Protein AF-0000000086522664 (afdb_homodimer)

Nearest PDB structures (foldseek):
  7sun-assembly1_B  TM=7.985E-01  e=6.247E-28  Meriones unguiculatus
  5da0-assembly1_A  TM=7.455E-01  e=7.124E-21  Deinococcus geothermalis DSM 11300
  5iof-assembly1_A  TM=8.984E-01  e=6.563E-18  Deinococcus geothermalis DSM 11300
  6ki1-assembly1_A  TM=8.594E-01  e=8.179E-18  Synechocystis sp. PCC 6803
  6ki1-assembly2_B  TM=8.600E-01  e=6.771E-17  Synechocystis sp. PCC 6803

InterPro domains:
  IPR001902 SLC26A/SulP transporter [PTHR11814] (12-570)
  IPR001902 SLC26A/SulP transporter [TIGR00815] (28-563)
  IPR002645 STAS domain [PF01740] (461-562)
  IPR002645 STAS domain [PS50801] (456-570)
  IPR011547 SLC26A/SulP transporter domain [PF00916] (32-406)
  IPR036513 STAS domain superfamily [G3DSA:3.30.750.24] (451-575)
  IPR036513 STAS domain superfamily [SSF52091] (460-570)

Radius of gyration: 35.2 Å; Cα contacts (8 Å, |Δi|>4): 2312; chains: 2; bounding box: 76×108×78 Å

pLDDT: mean 90.3, std 7.1, range [41.53, 98.56]

Structure (mmCIF, N/CA/C/O backbone):
data_AF-0000000086522664-model_v1
#
loop_
_entity.id
_entity.type
_entity.pdbx_description
1 polymer 'SulP family inorganic anion transporter'
#
loop_
_atom_site.group_PDB
_atom_site.id
_atom_site.type_symbol
_atom_site.label_atom_id
_atom_site.label_alt_id
_atom_site.label_comp_id
_atom_site.label_asym_id
_atom_site.label_entity_id
_atom_site.label_seq_id
_atom_site.pdbx_PDB_ins_code
_atom_site.Cartn_x
_atom_site.Cartn_y
_atom_site.Cartn_z
_atom_site.occupancy
_atom_site.B_iso_or_equiv
_atom_site.auth_seq_id
_atom_site.auth_comp_id
_atom_site.auth_asym_id
_atom_site.auth_atom_id
_atom_site.pdbx_PDB_model_num
ATOM 1 N N . MET A 1 1 ? 2.5 9.477 -22.281 1 46.88 1 MET A N 1
ATOM 2 C CA . MET A 1 1 ? 1.24 8.742 -22.328 1 46.88 1 MET A CA 1
ATOM 3 C C . MET A 1 1 ? 0.856 8.414 -23.766 1 46.88 1 MET A C 1
ATOM 5 O O . MET A 1 1 ? 0.452 7.289 -24.062 1 46.88 1 MET A O 1
ATOM 9 N N . GLY A 1 2 ? 1.156 9.422 -24.562 1 48.72 2 GLY A N 1
ATOM 10 C CA . GLY A 1 2 ? 0.842 9.203 -25.969 1 48.72 2 GLY A CA 1
ATOM 11 C C . GLY A 1 2 ? 1.697 8.125 -26.609 1 48.72 2 GLY A C 1
ATOM 12 O O . GLY A 1 2 ? 1.181 7.246 -27.297 1 48.72 2 GLY A O 1
ATOM 13 N N . ASN A 1 3 ? 2.953 8.188 -26.297 1 58.78 3 ASN A N 1
ATOM 14 C CA . ASN A 1 3 ? 3.855 7.219 -26.906 1 58.78 3 ASN A CA 1
ATOM 15 C C . ASN A 1 3 ? 3.637 5.82 -26.344 1 58.78 3 ASN A C 1
ATOM 17 O O . ASN A 1 3 ? 3.744 4.828 -27.062 1 58.78 3 ASN A O 1
ATOM 21 N N . TRP A 1 4 ? 3.148 5.879 -25.188 1 60.06 4 TRP A N 1
ATOM 22 C CA . TRP A 1 4 ? 2.865 4.582 -24.594 1 60.06 4 TRP A CA 1
ATOM 23 C C . TRP A 1 4 ? 1.648 3.93 -25.234 1 60.06 4 TRP A C 1
ATOM 25 O O . TRP A 1 4 ? 1.667 2.738 -25.547 1 60.06 4 TRP A O 1
ATOM 35 N N . PHE A 1 5 ? 0.689 4.762 -25.562 1 63.28 5 PHE A N 1
ATOM 36 C CA . PHE A 1 5 ? -0.546 4.258 -26.156 1 63.28 5 PHE A CA 1
ATOM 37 C C . PHE A 1 5 ? -0.302 3.742 -27.562 1 63.28 5 PHE A C 1
ATOM 39 O O . PHE A 1 5 ? -0.846 2.707 -27.953 1 63.28 5 PHE A O 1
ATOM 46 N N . VAL A 1 6 ? 0.484 4.457 -28.312 1 62 6 VAL A N 1
ATOM 47 C CA . VAL A 1 6 ? 0.801 4.051 -29.672 1 62 6 VAL A CA 1
ATOM 48 C C . VAL A 1 6 ? 1.608 2.756 -29.656 1 62 6 VAL A C 1
ATOM 50 O O . VAL A 1 6 ? 1.375 1.858 -30.469 1 62 6 VAL A O 1
ATOM 53 N N . SER A 1 7 ? 2.443 2.672 -28.734 1 69.62 7 SER A N 1
ATOM 54 C CA . SER A 1 7 ? 3.232 1.451 -28.594 1 69.62 7 SER A CA 1
ATOM 55 C C . SER A 1 7 ? 2.365 0.275 -28.156 1 69.62 7 SER A C 1
ATOM 57 O O . SER A 1 7 ? 2.562 -0.852 -28.625 1 69.62 7 SER A O 1
ATOM 59 N N . LEU A 1 8 ? 1.4 0.622 -27.484 1 70.5 8 LEU A N 1
ATOM 60 C CA . LEU A 1 8 ? 0.472 -0.401 -27.016 1 70.5 8 LEU A CA 1
ATOM 61 C C . LEU A 1 8 ? -0.336 -0.976 -28.172 1 70.5 8 LEU A C 1
ATOM 63 O O . LEU A 1 8 ? -0.473 -2.195 -28.297 1 70.5 8 LEU A O 1
ATOM 67 N N . LEU A 1 9 ? -0.837 -0.145 -29 1 69.06 9 LEU A N 1
ATOM 68 C CA . LEU A 1 9 ? -1.69 -0.562 -30.109 1 69.06 9 LEU A CA 1
ATOM 69 C C . LEU A 1 9 ? -0.887 -1.327 -31.156 1 69.06 9 LEU A C 1
ATOM 71 O O . LEU A 1 9 ? -1.397 -2.268 -31.766 1 69.06 9 LEU A O 1
ATOM 75 N N . GLY A 1 10 ? 0.291 -0.927 -31.344 1 67.88 10 GLY A N 1
ATOM 76 C CA . GLY A 1 10 ? 1.15 -1.638 -32.281 1 67.88 10 GLY A CA 1
ATOM 77 C C . GLY A 1 10 ? 1.461 -3.057 -31.844 1 67.88 10 GLY A C 1
ATOM 78 O O . GLY A 1 10 ? 1.524 -3.967 -32.688 1 67.88 10 GLY A O 1
ATOM 79 N N . ASP A 1 11 ? 1.466 -3.256 -30.625 1 75.94 11 ASP A N 1
ATOM 80 C CA . ASP A 1 11 ? 1.805 -4.555 -30.047 1 75.94 11 ASP A CA 1
ATOM 81 C C . ASP A 1 11 ? 0.594 -5.488 -30.047 1 75.94 11 ASP A C 1
ATOM 83 O O . ASP A 1 11 ? 0.744 -6.707 -29.969 1 75.94 11 ASP A O 1
ATOM 87 N N . TRP A 1 12 ? -0.542 -4.91 -30.234 1 77.25 12 TRP A N 1
ATOM 88 C CA . TRP A 1 12 ? -1.758 -5.707 -30.109 1 77.25 12 TRP A CA 1
ATOM 89 C C . TRP A 1 12 ? -1.853 -6.734 -31.234 1 77.25 12 TRP A C 1
ATOM 91 O O . TRP A 1 12 ? -2.283 -7.867 -31 1 77.25 12 TRP A O 1
ATOM 101 N N . LYS A 1 13 ? -1.444 -6.352 -32.438 1 77.56 13 LYS A N 1
ATOM 102 C CA . LYS A 1 13 ? -1.52 -7.293 -33.562 1 77.56 13 LYS A CA 1
ATOM 103 C C . LYS A 1 13 ? -0.624 -8.5 -33.312 1 77.56 13 LYS A C 1
ATOM 105 O O . LYS A 1 13 ? -1.008 -9.633 -33.625 1 77.56 13 LYS A O 1
ATOM 110 N N . GLU A 1 14 ? 0.444 -8.242 -32.75 1 81.75 14 GLU A N 1
ATOM 111 C CA . GLU A 1 14 ? 1.377 -9.328 -32.469 1 81.75 14 GLU A CA 1
ATOM 112 C C . GLU A 1 14 ? 0.897 -10.195 -31.312 1 81.75 14 GLU A C 1
ATOM 114 O O . GLU A 1 14 ? 1.254 -11.367 -31.219 1 81.75 14 GLU A O 1
ATOM 119 N N . ARG A 1 15 ? 0.036 -9.633 -30.594 1 87 15 ARG A N 1
ATOM 120 C CA . ARG A 1 15 ? -0.448 -10.336 -29.406 1 87 15 ARG A CA 1
ATOM 121 C C . ARG A 1 15 ? -1.498 -11.375 -29.781 1 87 15 ARG A C 1
ATOM 123 O O . ARG A 1 15 ? -1.771 -12.297 -29 1 87 15 ARG A O 1
ATOM 130 N N . PHE A 1 16 ? -2.031 -11.289 -31.031 1 89.5 16 PHE A N 1
ATOM 131 C CA . PHE A 1 16 ? -3.088 -12.211 -31.422 1 89.5 16 PHE A CA 1
ATOM 132 C C . PHE A 1 16 ? -2.562 -13.258 -32.406 1 89.5 16 PHE A C 1
ATOM 134 O O . PHE A 1 16 ? -3.34 -14 -33 1 89.5 16 PHE A O 1
ATOM 141 N N . THR A 1 17 ? -1.19 -13.312 -32.531 1 89.19 17 THR A N 1
ATOM 142 C CA . THR A 1 17 ? -0.636 -14.336 -33.406 1 89.19 17 THR A CA 1
ATOM 143 C C . THR A 1 17 ? 0.62 -14.953 -32.781 1 89.19 17 THR A C 1
ATOM 145 O O . THR A 1 17 ? 1.629 -15.125 -33.469 1 89.19 17 THR A O 1
ATOM 148 N N . PRO A 1 18 ? 0.536 -15.258 -31.516 1 88.31 18 PRO A N 1
ATOM 149 C CA . PRO A 1 18 ? 1.734 -15.852 -30.906 1 88.31 18 PRO A CA 1
ATOM 150 C C . PRO A 1 18 ? 2.018 -17.25 -31.438 1 88.31 18 PRO A C 1
ATOM 152 O O . PRO A 1 18 ? 3.164 -17.719 -31.391 1 88.31 18 PRO A O 1
ATOM 155 N N . TYR A 1 19 ? 1.038 -17.938 -31.984 1 91 19 TYR A N 1
ATOM 156 C CA . TYR A 1 19 ? 1.174 -19.312 -32.469 1 91 19 TYR A CA 1
ATOM 157 C C . TYR A 1 19 ? 2.139 -19.391 -33.625 1 91 19 TYR A C 1
ATOM 159 O O . TYR A 1 19 ? 2.652 -20.469 -33.938 1 91 19 TYR A O 1
ATOM 167 N N . ARG A 1 20 ? 2.426 -18.281 -34.25 1 89.44 20 ARG A N 1
ATOM 168 C CA . ARG A 1 20 ? 3.332 -18.234 -35.406 1 89.44 20 ARG A CA 1
ATOM 169 C C . ARG A 1 20 ? 4.746 -18.641 -35 1 89.44 20 ARG A C 1
ATOM 171 O O . ARG A 1 20 ? 5.527 -19.125 -35.812 1 89.44 20 ARG A O 1
ATOM 178 N N . SER A 1 21 ? 5.012 -18.484 -33.75 1 87.44 21 SER A N 1
ATOM 179 C CA . SER A 1 21 ? 6.355 -18.766 -33.25 1 87.44 21 SER A CA 1
ATOM 180 C C . SER A 1 21 ? 6.633 -20.266 -33.25 1 87.44 21 SER A C 1
ATOM 182 O O . SER A 1 21 ? 7.789 -20.688 -33.344 1 87.44 21 SER A O 1
ATOM 184 N N . TRP A 1 22 ? 5.543 -21.125 -33.156 1 90.44 22 TRP A N 1
ATOM 185 C CA . TRP A 1 22 ? 5.82 -22.547 -33.094 1 90.44 22 TRP A CA 1
ATOM 186 C C . TRP A 1 22 ? 5.09 -23.312 -34.188 1 90.44 22 TRP A C 1
ATOM 188 O O . TRP A 1 22 ? 5.332 -24.516 -34.375 1 90.44 22 TRP A O 1
ATOM 198 N N . LEU A 1 23 ? 4.211 -22.688 -35 1 92.06 23 LEU A N 1
ATOM 199 C CA . LEU A 1 23 ? 3.457 -23.344 -36.062 1 92.06 23 LEU A CA 1
ATOM 200 C C . LEU A 1 23 ? 4.395 -23.953 -37.094 1 92.06 23 LEU A C 1
ATOM 202 O O . LEU A 1 23 ? 4.121 -25.031 -37.625 1 92.06 23 LEU A O 1
ATOM 206 N N . GLY A 1 24 ? 5.441 -23.219 -37.375 1 92.19 24 GLY A N 1
ATOM 207 C CA . GLY A 1 24 ? 6.406 -23.703 -38.344 1 92.19 24 GLY A CA 1
ATOM 208 C C . GLY A 1 24 ? 7.133 -24.953 -37.906 1 92.19 24 GLY A C 1
ATOM 209 O O . GLY A 1 24 ? 7.57 -25.766 -38.719 1 92.19 24 GLY A O 1
ATOM 210 N N . GLU A 1 25 ? 7.219 -25.188 -36.625 1 93.88 25 GLU A N 1
ATOM 211 C CA . GLU A 1 25 ? 7.926 -26.344 -36.094 1 93.88 25 GLU A CA 1
ATOM 212 C C . GLU A 1 25 ? 7.133 -27.625 -36.281 1 93.88 25 GLU A C 1
ATOM 214 O O . GLU A 1 25 ? 7.695 -28.719 -36.219 1 93.88 25 GLU A O 1
ATOM 219 N N . LEU A 1 26 ? 5.906 -27.516 -36.594 1 93.88 26 LEU A N 1
ATOM 220 C CA . LEU A 1 26 ? 5.027 -28.672 -36.75 1 93.88 26 LEU A CA 1
ATOM 221 C C . LEU A 1 26 ? 5.293 -29.391 -38.062 1 93.88 26 LEU A C 1
ATOM 223 O O . LEU A 1 26 ? 4.852 -30.516 -38.25 1 93.88 26 LEU A O 1
ATOM 227 N N . LYS A 1 27 ? 6.051 -28.719 -38.938 1 93.94 27 LYS A N 1
ATOM 228 C CA . LYS A 1 27 ? 6.441 -29.375 -40.188 1 93.94 27 LYS A CA 1
ATOM 229 C C . LYS A 1 27 ? 7.375 -30.547 -39.906 1 93.94 27 LYS A C 1
ATOM 231 O O . LYS A 1 27 ? 7.449 -31.484 -40.719 1 93.94 27 LYS A O 1
ATOM 236 N N . ASN A 1 28 ? 8.047 -30.516 -38.812 1 95.44 28 ASN A N 1
ATOM 237 C CA . ASN A 1 28 ? 8.867 -31.641 -38.344 1 95.44 28 ASN A CA 1
ATOM 238 C C . ASN A 1 28 ? 8.016 -32.781 -37.812 1 95.44 28 ASN A C 1
ATOM 240 O O . ASN A 1 28 ? 7.32 -32.594 -36.781 1 95.44 28 ASN A O 1
ATOM 244 N N . PRO A 1 29 ? 8.055 -33.938 -38.344 1 95.19 29 PRO A N 1
ATOM 245 C CA . PRO A 1 29 ? 7.195 -35.062 -37.938 1 95.19 29 PRO A CA 1
ATOM 246 C C . PRO A 1 29 ? 7.473 -35.5 -36.5 1 95.19 29 PRO A C 1
ATOM 248 O O . PRO A 1 29 ? 6.57 -35.969 -35.812 1 95.19 29 PRO A O 1
ATOM 251 N N . GLU A 1 30 ? 8.664 -35.312 -36.062 1 95.44 30 GLU A N 1
ATOM 252 C CA . GLU A 1 30 ? 9 -35.719 -34.688 1 95.44 30 GLU A CA 1
ATOM 253 C C . GLU A 1 30 ? 8.281 -34.812 -33.656 1 95.44 30 GLU A C 1
ATOM 255 O O . GLU A 1 30 ? 7.805 -35.312 -32.656 1 95.44 30 GLU A O 1
ATOM 260 N N . VAL A 1 31 ? 8.258 -33.562 -34 1 96.31 31 VAL A N 1
ATOM 261 C CA . VAL A 1 31 ? 7.578 -32.625 -33.125 1 96.31 31 VAL A CA 1
ATOM 262 C C . VAL A 1 31 ? 6.074 -32.875 -33.125 1 96.31 31 VAL A C 1
ATOM 264 O O . VAL A 1 31 ? 5.422 -32.844 -32.094 1 96.31 31 VAL A O 1
ATOM 267 N N . LEU A 1 32 ? 5.516 -33.156 -34.281 1 96.75 32 LEU A N 1
ATOM 268 C CA . LEU A 1 32 ? 4.094 -33.438 -34.438 1 96.75 32 LEU A CA 1
ATOM 269 C C . LEU A 1 32 ? 3.707 -34.688 -33.656 1 96.75 32 LEU A C 1
ATOM 271 O O . LEU A 1 32 ? 2.688 -34.719 -32.938 1 96.75 32 LEU A O 1
ATOM 275 N N . LYS A 1 33 ? 4.488 -35.719 -33.75 1 96.62 33 LYS A N 1
ATOM 276 C CA . LYS A 1 33 ? 4.227 -36.938 -33.031 1 96.62 33 LYS A CA 1
ATOM 277 C C . LYS A 1 33 ? 4.336 -36.75 -31.531 1 96.62 33 LYS A C 1
ATOM 279 O O . LYS A 1 33 ? 3.512 -37.25 -30.766 1 96.62 33 LYS A O 1
ATOM 284 N N . ALA A 1 34 ? 5.379 -36.062 -31.125 1 96.38 34 ALA A N 1
ATOM 285 C CA . ALA A 1 34 ? 5.586 -35.781 -29.703 1 96.38 34 ALA A CA 1
ATOM 286 C C . ALA A 1 34 ? 4.406 -35.031 -29.109 1 96.38 34 ALA A C 1
ATOM 288 O O . ALA A 1 34 ? 3.902 -35.375 -28.047 1 96.38 34 ALA A O 1
ATOM 289 N N . ASP A 1 35 ? 4.004 -34 -29.781 1 97.38 35 ASP A N 1
ATOM 290 C CA . ASP A 1 35 ? 2.889 -33.188 -29.312 1 97.38 35 ASP A CA 1
ATOM 291 C C . ASP A 1 35 ? 1.581 -33.969 -29.344 1 97.38 35 ASP A C 1
ATOM 293 O O . ASP A 1 35 ? 0.735 -33.812 -28.453 1 97.38 35 ASP A O 1
ATOM 297 N N . ALA A 1 36 ? 1.385 -34.812 -30.312 1 97.44 36 ALA A N 1
ATOM 298 C CA . ALA A 1 36 ? 0.18 -35.656 -30.391 1 97.44 36 ALA A CA 1
ATOM 299 C C . ALA A 1 36 ? 0.108 -36.625 -29.219 1 97.44 36 ALA A C 1
ATOM 301 O O . ALA A 1 36 ? -0.949 -36.812 -28.609 1 97.44 36 ALA A O 1
ATOM 302 N N . MET A 1 37 ? 1.194 -37.219 -28.938 1 95.56 37 MET A N 1
ATOM 303 C CA . MET A 1 37 ? 1.238 -38.188 -27.828 1 95.56 37 MET A CA 1
ATOM 304 C C . MET A 1 37 ? 1.037 -37.5 -26.484 1 95.56 37 MET A C 1
ATOM 306 O O . MET A 1 37 ? 0.339 -38 -25.609 1 95.56 37 MET A O 1
ATOM 310 N N . ALA A 1 38 ? 1.71 -36.375 -26.359 1 96.62 38 ALA A N 1
ATOM 311 C CA . ALA A 1 38 ? 1.536 -35.594 -25.141 1 96.62 38 ALA A CA 1
ATOM 312 C C . ALA A 1 38 ? 0.082 -35.156 -24.969 1 96.62 38 ALA A C 1
ATOM 314 O O . ALA A 1 38 ? -0.474 -35.25 -23.875 1 96.62 38 ALA A O 1
ATOM 315 N N . GLY A 1 39 ? -0.503 -34.688 -26.047 1 97 39 GLY A N 1
ATOM 316 C CA . GLY A 1 39 ? -1.9 -34.281 -26.016 1 97 39 GLY A CA 1
ATOM 317 C C . GLY A 1 39 ? -2.836 -35.406 -25.625 1 97 39 GLY A C 1
ATOM 318 O O . GLY A 1 39 ? -3.793 -35.188 -24.875 1 97 39 GLY A O 1
ATOM 319 N N . LEU A 1 40 ? -2.562 -36.562 -26.141 1 95.5 40 LEU A N 1
ATOM 320 C CA . LEU A 1 40 ? -3.352 -37.75 -25.797 1 95.5 40 LEU A CA 1
ATOM 321 C C . LEU A 1 40 ? -3.23 -38.062 -24.312 1 95.5 40 LEU A C 1
ATOM 323 O O . LEU A 1 40 ? -4.234 -38.312 -23.641 1 95.5 40 LEU A O 1
ATOM 327 N N . THR A 1 41 ? -2.045 -38.062 -23.844 1 93.5 41 THR A N 1
ATOM 328 C CA . THR A 1 41 ? -1.794 -38.344 -22.438 1 93.5 41 THR A CA 1
ATOM 329 C C . THR A 1 41 ? -2.525 -37.375 -21.531 1 93.5 41 THR A C 1
ATOM 331 O O . THR A 1 41 ? -3.139 -37.781 -20.547 1 93.5 41 THR A O 1
ATOM 334 N N . VAL A 1 42 ? -2.451 -36.094 -21.859 1 95.31 42 VAL A N 1
ATOM 335 C CA . VAL A 1 42 ? -3.088 -35.062 -21.062 1 95.31 42 VAL A CA 1
ATOM 336 C C . VAL A 1 42 ? -4.605 -35.219 -21.125 1 95.31 42 VAL A C 1
ATOM 338 O O . VAL A 1 42 ? -5.297 -35 -20.109 1 95.31 42 VAL A O 1
ATOM 341 N N . ALA A 1 43 ? -5.172 -35.562 -22.297 1 96.06 43 ALA A N 1
ATOM 342 C CA . ALA A 1 43 ? -6.613 -35.719 -22.453 1 96.06 43 ALA A CA 1
ATOM 343 C C . ALA A 1 43 ? -7.141 -36.812 -21.531 1 96.06 43 ALA A C 1
ATOM 345 O O . ALA A 1 43 ? -8.227 -36.688 -20.969 1 96.06 43 ALA A O 1
ATOM 346 N N . LEU A 1 44 ? -6.414 -37.844 -21.391 1 91.06 44 LEU A N 1
ATOM 347 C CA . LEU A 1 44 ? -6.812 -38.969 -20.562 1 91.06 44 LEU A CA 1
ATOM 348 C C . LEU A 1 44 ? -6.922 -38.562 -19.094 1 91.06 44 LEU A C 1
ATOM 350 O O . LEU A 1 44 ? -7.734 -39.125 -18.359 1 91.06 44 LEU A O 1
ATOM 354 N N . VAL A 1 45 ? -6.223 -37.656 -18.703 1 90.31 45 VAL A N 1
ATOM 355 C CA . VAL A 1 45 ? -6.266 -37.156 -17.328 1 90.31 45 VAL A CA 1
ATOM 356 C C . VAL A 1 45 ? -7.316 -36.062 -17.219 1 90.31 45 VAL A C 1
ATOM 358 O O . VAL A 1 45 ? -8.078 -36.031 -16.25 1 90.31 45 VAL A O 1
ATOM 361 N N . LEU A 1 46 ? -7.398 -35.188 -18.188 1 94.5 46 LEU A N 1
ATOM 362 C CA . LEU A 1 46 ? -8.219 -33.969 -18.172 1 94.5 46 LEU A CA 1
ATOM 363 C C . LEU A 1 46 ? -9.703 -34.344 -18.188 1 94.5 46 LEU A C 1
ATOM 365 O O . LEU A 1 46 ? -10.508 -33.688 -17.5 1 94.5 46 LEU A O 1
ATOM 369 N N . ILE A 1 47 ? -10.125 -35.344 -18.922 1 93.56 47 ILE A N 1
ATOM 370 C CA . ILE A 1 47 ? -11.531 -35.625 -19.172 1 93.56 47 ILE A CA 1
ATOM 371 C C . ILE A 1 47 ? -12.219 -36 -17.844 1 93.56 47 ILE A C 1
ATOM 373 O O . ILE A 1 47 ? -13.133 -35.281 -17.422 1 93.56 47 ILE A O 1
ATOM 377 N N . PRO A 1 48 ? -11.727 -36.969 -17.141 1 91.44 48 PRO A N 1
ATOM 378 C CA . PRO A 1 48 ? -12.391 -37.25 -15.859 1 91.44 48 PRO A CA 1
ATOM 379 C C . PRO A 1 48 ? -12.18 -36.125 -14.844 1 91.44 48 PRO A C 1
ATOM 381 O O . PRO A 1 48 ? -13.094 -35.812 -14.078 1 91.44 48 PRO A O 1
ATOM 384 N N . GLN A 1 49 ? -11.047 -35.531 -14.797 1 92.25 49 GLN A N 1
ATOM 385 C CA . GLN A 1 49 ? -10.719 -34.469 -13.836 1 92.25 49 GLN A CA 1
ATOM 386 C C . GLN A 1 49 ? -11.625 -33.25 -14.023 1 92.25 49 GLN A C 1
ATOM 388 O O . GLN A 1 49 ? -12.055 -32.656 -13.047 1 92.25 49 GLN A O 1
ATOM 393 N N . SER A 1 50 ? -11.789 -32.906 -15.266 1 95.56 50 SER A N 1
ATOM 394 C CA . SER A 1 50 ? -12.617 -31.719 -15.547 1 95.56 50 SER A CA 1
ATOM 395 C C . SER A 1 50 ? -14.055 -31.938 -15.109 1 95.56 50 SER A C 1
ATOM 397 O O . SER A 1 50 ? -14.727 -31 -14.656 1 95.56 50 SER A O 1
ATOM 399 N N . MET A 1 51 ? -14.586 -33.156 -15.242 1 93.88 51 MET A N 1
ATOM 400 C CA . MET A 1 51 ? -15.93 -33.5 -14.766 1 93.88 51 MET A CA 1
ATOM 401 C C . MET A 1 51 ? -16.016 -33.375 -13.25 1 93.88 51 MET A C 1
ATOM 403 O O . MET A 1 51 ? -16.984 -32.844 -12.719 1 93.88 51 MET A O 1
ATOM 407 N N . ALA A 1 52 ? -15 -33.844 -12.648 1 93.5 52 ALA A N 1
ATOM 408 C CA . ALA A 1 52 ? -14.93 -33.719 -11.188 1 93.5 52 ALA A CA 1
ATOM 409 C C . ALA A 1 52 ? -14.914 -32.281 -10.75 1 93.5 52 ALA A C 1
ATOM 411 O O . ALA A 1 52 ? -15.617 -31.891 -9.812 1 93.5 52 ALA A O 1
ATOM 412 N N . TYR A 1 53 ? -14.164 -31.438 -11.383 1 95 53 TYR A N 1
ATOM 413 C CA . TYR A 1 53 ? -14.008 -30.047 -10.992 1 95 53 TYR A CA 1
ATOM 414 C C . TYR A 1 53 ? -15.273 -29.25 -11.297 1 95 53 TYR A C 1
ATOM 416 O O . TYR A 1 53 ? -15.617 -28.312 -10.562 1 95 53 TYR A O 1
ATOM 424 N N . ALA A 1 54 ? -15.969 -29.641 -12.352 1 95.38 54 ALA A N 1
ATOM 425 C CA . ALA A 1 54 ? -17.266 -29.016 -12.594 1 95.38 54 ALA A CA 1
ATOM 426 C C . ALA A 1 54 ? -18.219 -29.266 -11.438 1 95.38 54 ALA A C 1
ATOM 428 O O . ALA A 1 54 ? -18.953 -28.359 -11.031 1 95.38 54 ALA A O 1
ATOM 429 N N . GLN A 1 55 ? -18.203 -30.438 -10.938 1 91.62 55 GLN A N 1
ATOM 430 C CA . GLN A 1 55 ? -19.047 -30.734 -9.781 1 91.62 55 GLN A CA 1
ATOM 431 C C . GLN A 1 55 ? -18.609 -29.938 -8.562 1 91.62 55 GLN A C 1
ATOM 433 O O . GLN A 1 55 ? -19.438 -29.531 -7.75 1 91.62 55 GLN A O 1
ATOM 438 N N . LEU A 1 56 ? -17.359 -29.828 -8.445 1 90.25 56 LEU A N 1
ATOM 439 C CA . LEU A 1 56 ? -16.844 -29.016 -7.363 1 90.25 56 LEU A CA 1
ATOM 440 C C . LEU A 1 56 ? -17.328 -27.578 -7.484 1 90.25 56 LEU A C 1
ATOM 442 O O . LEU A 1 56 ? -17.562 -26.906 -6.477 1 90.25 56 LEU A O 1
ATOM 446 N N . ALA A 1 57 ? -17.5 -27.125 -8.695 1 93.44 57 ALA A N 1
ATOM 447 C CA . ALA A 1 57 ? -17.969 -25.781 -8.969 1 93.44 57 ALA A CA 1
ATOM 448 C C . ALA A 1 57 ? -19.484 -25.672 -8.805 1 93.44 57 ALA A C 1
ATOM 450 O O . ALA A 1 57 ? -20.062 -24.609 -8.992 1 93.44 57 ALA A O 1
ATOM 451 N N . GLY A 1 58 ? -20.109 -26.828 -8.461 1 89.5 58 GLY A N 1
ATOM 452 C CA . GLY A 1 58 ? -21.562 -26.844 -8.312 1 89.5 58 GLY A CA 1
ATOM 453 C C . GLY A 1 58 ? -22.297 -26.953 -9.633 1 89.5 58 GLY A C 1
ATOM 454 O O . GLY A 1 58 ? -23.453 -26.547 -9.727 1 89.5 58 GLY A O 1
ATOM 455 N N . LEU A 1 59 ? -21.641 -27.406 -10.625 1 94.31 59 LEU A N 1
ATOM 456 C CA . LEU A 1 59 ? -22.203 -27.484 -11.969 1 94.31 59 LEU A CA 1
ATOM 457 C C . LEU A 1 59 ? -22.328 -28.938 -12.422 1 94.31 59 LEU A C 1
ATOM 459 O O . LEU A 1 59 ? -21.688 -29.828 -11.852 1 94.31 59 LEU A O 1
ATOM 463 N N . PRO A 1 60 ? -23.156 -29.156 -13.43 1 93.56 60 PRO A N 1
ATOM 464 C CA . PRO A 1 60 ? -23.188 -30.5 -14.008 1 93.56 60 PRO A CA 1
ATOM 465 C C . PRO A 1 60 ? -21.828 -30.922 -14.57 1 93.56 60 PRO A C 1
ATOM 467 O O . PRO A 1 60 ? -21.109 -30.094 -15.141 1 93.56 60 PRO A O 1
ATOM 470 N N . ALA A 1 61 ? -21.531 -32.156 -14.477 1 93.12 61 ALA A N 1
ATOM 471 C CA . ALA A 1 61 ? -20.219 -32.688 -14.82 1 93.12 61 ALA A CA 1
ATOM 472 C C . ALA A 1 61 ? -19.844 -32.375 -16.266 1 93.12 61 ALA A C 1
ATOM 474 O O . ALA A 1 61 ? -18.688 -32.125 -16.562 1 93.12 61 ALA A O 1
ATOM 475 N N . TYR A 1 62 ? -20.844 -32.375 -17.156 1 93.69 62 TYR A N 1
ATOM 476 C CA . TYR A 1 62 ? -20.547 -32.219 -18.578 1 93.69 62 TYR A CA 1
ATOM 477 C C . TYR A 1 62 ? -20.062 -30.812 -18.875 1 93.69 62 TYR A C 1
ATOM 479 O O . TYR A 1 62 ? -19.391 -30.578 -19.875 1 93.69 62 TYR A O 1
ATOM 487 N N . ILE A 1 63 ? -20.312 -29.844 -18 1 95.75 63 ILE A N 1
ATOM 488 C CA . ILE A 1 63 ? -19.828 -28.484 -18.188 1 95.75 63 ILE A CA 1
ATOM 489 C C . ILE A 1 63 ? -18.297 -28.469 -18.078 1 95.75 63 ILE A C 1
ATOM 491 O O . ILE A 1 63 ? -17.641 -27.625 -18.703 1 95.75 63 ILE A O 1
ATOM 495 N N . GLY A 1 64 ? -17.781 -29.375 -17.297 1 96.62 64 GLY A N 1
ATOM 496 C CA . GLY A 1 64 ? -16.344 -29.531 -17.234 1 96.62 64 GLY A CA 1
ATOM 497 C C . GLY A 1 64 ? -15.734 -29.891 -18.578 1 96.62 64 GLY A C 1
ATOM 498 O O . GLY A 1 64 ? -14.641 -29.422 -18.922 1 96.62 64 GLY A O 1
ATOM 499 N N . LEU A 1 65 ? -16.453 -30.719 -19.344 1 95.81 65 LEU A N 1
ATOM 500 C CA . LEU A 1 65 ? -15.992 -31.078 -20.672 1 95.81 65 LEU A CA 1
ATOM 501 C C . LEU A 1 65 ? -16.062 -29.891 -21.625 1 95.81 65 LEU A C 1
ATOM 503 O O . LEU A 1 65 ? -15.156 -29.688 -22.438 1 95.81 65 LEU A O 1
ATOM 507 N N . TYR A 1 66 ? -17.125 -29.125 -21.453 1 96.94 66 TYR A N 1
ATOM 508 C CA . TYR A 1 66 ? -17.234 -27.922 -22.266 1 96.94 66 TYR A CA 1
ATOM 509 C C . TYR A 1 66 ? -16.047 -26.984 -22.031 1 96.94 66 TYR A C 1
ATOM 511 O O . TYR A 1 66 ? -15.477 -26.438 -22.969 1 96.94 66 TYR A O 1
ATOM 519 N N . ALA A 1 67 ? -15.648 -26.859 -20.781 1 97.88 67 ALA A N 1
ATOM 520 C CA . ALA A 1 67 ? -14.578 -25.953 -20.375 1 97.88 67 ALA A CA 1
ATOM 521 C C . ALA A 1 67 ? -13.211 -26.531 -20.75 1 97.88 67 ALA A C 1
ATOM 523 O O . ALA A 1 67 ? -12.203 -25.828 -20.688 1 97.88 67 ALA A O 1
ATOM 524 N N . SER A 1 68 ? -13.156 -27.766 -21.203 1 97.75 68 SER A N 1
ATOM 525 C CA . SER A 1 68 ? -11.891 -28.438 -21.484 1 97.75 68 SER A CA 1
ATOM 526 C C . SER A 1 68 ? -11.695 -28.609 -23 1 97.75 68 SER A C 1
ATOM 528 O O . SER A 1 68 ? -10.719 -29.234 -23.422 1 97.75 68 SER A O 1
ATOM 530 N N . PHE A 1 69 ? -12.625 -28.156 -23.781 1 97.62 69 PHE A N 1
ATOM 531 C CA . PHE A 1 69 ? -12.562 -28.297 -25.219 1 97.62 69 PHE A CA 1
ATOM 532 C C . PHE A 1 69 ? -11.875 -27.078 -25.844 1 97.62 69 PHE A C 1
ATOM 534 O O . PHE A 1 69 ? -10.648 -27.016 -25.906 1 97.62 69 PHE A O 1
ATOM 541 N N . LEU A 1 70 ? -12.562 -26.031 -26.203 1 97.62 70 LEU A N 1
ATOM 542 C CA . LEU A 1 70 ? -12.039 -24.875 -26.922 1 97.62 70 LEU A CA 1
ATOM 543 C C . LEU A 1 70 ? -11.117 -24.062 -26.016 1 97.62 70 LEU A C 1
ATOM 545 O O . LEU A 1 70 ? -10.062 -23.594 -26.469 1 97.62 70 LEU A O 1
ATOM 549 N N . PRO A 1 71 ? -11.5 -23.859 -24.75 1 98.06 71 PRO A N 1
ATOM 550 C CA . PRO A 1 71 ? -10.633 -23.047 -23.891 1 98.06 71 PRO A CA 1
ATOM 551 C C . PRO A 1 71 ? -9.211 -23.578 -23.828 1 98.06 71 PRO A C 1
ATOM 553 O O . PRO A 1 71 ? -8.25 -22.797 -23.812 1 98.06 71 PRO A O 1
ATOM 556 N N . VAL A 1 72 ? -9.047 -24.891 -23.781 1 98 72 VAL A N 1
ATOM 557 C CA . VAL A 1 72 ? -7.73 -25.516 -23.719 1 98 72 VAL A CA 1
ATOM 558 C C . VAL A 1 72 ? -6.938 -25.172 -24.984 1 98 72 VAL A C 1
ATOM 560 O O . VAL A 1 72 ? -5.754 -24.828 -24.906 1 98 72 VAL A O 1
ATOM 563 N N . MET A 1 73 ? -7.578 -25.188 -26.094 1 97.75 73 MET A N 1
ATOM 564 C CA . MET A 1 73 ? -6.949 -24.891 -27.391 1 97.75 73 MET A CA 1
ATOM 565 C C . MET A 1 73 ? -6.609 -23.406 -27.484 1 97.75 73 MET A C 1
ATOM 567 O O . MET A 1 73 ? -5.492 -23.047 -27.875 1 97.75 73 MET A O 1
ATOM 571 N N . VAL A 1 74 ? -7.52 -22.609 -27.125 1 97.94 74 VAL A N 1
ATOM 572 C CA . VAL A 1 74 ? -7.379 -21.156 -27.266 1 97.94 74 VAL A CA 1
ATOM 573 C C . VAL A 1 74 ? -6.254 -20.656 -26.359 1 97.94 74 VAL A C 1
ATOM 575 O O . VAL A 1 74 ? -5.469 -19.797 -26.766 1 97.94 74 VAL A O 1
ATOM 578 N N . ALA A 1 75 ? -6.18 -21.156 -25.141 1 97.75 75 ALA A N 1
ATOM 579 C CA . ALA A 1 75 ? -5.113 -20.75 -24.234 1 97.75 75 ALA A CA 1
ATOM 580 C C . ALA A 1 75 ? -3.738 -21.031 -24.844 1 97.75 75 ALA A C 1
ATOM 582 O O . ALA A 1 75 ? -2.822 -20.203 -24.719 1 97.75 75 ALA A O 1
ATOM 583 N N . ALA A 1 76 ? -3.576 -22.188 -25.484 1 96.5 76 ALA A N 1
ATOM 584 C CA . ALA A 1 76 ? -2.295 -22.578 -26.062 1 96.5 76 ALA A CA 1
ATOM 585 C C . ALA A 1 76 ? -1.975 -21.781 -27.312 1 96.5 76 ALA A C 1
ATOM 587 O O . ALA A 1 76 ? -0.82 -21.406 -27.547 1 96.5 76 ALA A O 1
ATOM 588 N N . ILE A 1 77 ? -2.957 -21.484 -28.109 1 96.62 77 ILE A N 1
ATOM 589 C CA . ILE A 1 77 ? -2.771 -20.781 -29.375 1 96.62 77 ILE A CA 1
ATOM 590 C C . ILE A 1 77 ? -2.391 -19.328 -29.109 1 96.62 77 ILE A C 1
ATOM 592 O O . ILE A 1 77 ? -1.549 -18.766 -29.812 1 96.62 77 ILE A O 1
ATOM 596 N N . PHE A 1 78 ? -2.936 -18.75 -28.078 1 96.81 78 PHE A N 1
ATOM 597 C CA . PHE A 1 78 ? -2.756 -17.312 -27.891 1 96.81 78 PHE A CA 1
ATOM 598 C C . PHE A 1 78 ? -1.862 -17.031 -26.688 1 96.81 78 PHE A C 1
ATOM 600 O O . PHE A 1 78 ? -1.519 -15.883 -26.406 1 96.81 78 PHE A O 1
ATOM 607 N N . GLY A 1 79 ? -1.522 -18.062 -25.969 1 95.25 79 GLY A N 1
ATOM 608 C CA . GLY A 1 79 ? -0.676 -17.891 -24.797 1 95.25 79 GLY A CA 1
ATOM 609 C C . GLY A 1 79 ? 0.802 -17.828 -25.125 1 95.25 79 GLY A C 1
ATOM 610 O O . GLY A 1 79 ? 1.185 -17.969 -26.297 1 95.25 79 GLY A O 1
ATOM 611 N N . SER A 1 80 ? 1.625 -17.578 -24.125 1 93.06 80 SER A N 1
ATOM 612 C CA . SER A 1 80 ? 3.072 -17.484 -24.297 1 93.06 80 SER A CA 1
ATOM 613 C C . SER A 1 80 ? 3.74 -18.844 -24.078 1 93.06 80 SER A C 1
ATOM 615 O O . SER A 1 80 ? 4.66 -19.203 -24.812 1 93.06 80 SER A O 1
ATOM 617 N N . SER A 1 81 ? 3.293 -19.578 -23.094 1 93.38 81 SER A N 1
ATOM 618 C CA . SER A 1 81 ? 3.889 -20.875 -22.734 1 93.38 81 SER A CA 1
ATOM 619 C C . SER A 1 81 ? 3.514 -21.938 -23.75 1 93.38 81 SER A C 1
ATOM 621 O O . SER A 1 81 ? 2.369 -22 -24.219 1 93.38 81 SER A O 1
ATOM 623 N N . ARG A 1 82 ? 4.414 -22.75 -24.031 1 93.62 82 ARG A N 1
ATOM 624 C CA . ARG A 1 82 ? 4.191 -23.797 -25.031 1 93.62 82 ARG A CA 1
ATOM 625 C C . ARG A 1 82 ? 3.66 -25.078 -24.375 1 93.62 82 ARG A C 1
ATOM 627 O O . ARG A 1 82 ? 3.072 -25.922 -25.047 1 93.62 82 ARG A O 1
ATOM 634 N N . GLN A 1 83 ? 3.82 -25.219 -23.156 1 93.69 83 GLN A N 1
ATOM 635 C CA . GLN A 1 83 ? 3.523 -26.5 -22.531 1 93.69 83 GLN A CA 1
ATOM 636 C C . GLN A 1 83 ? 2.479 -26.359 -21.438 1 93.69 83 GLN A C 1
ATOM 638 O O . GLN A 1 83 ? 2.037 -27.344 -20.844 1 93.69 83 GLN A O 1
ATOM 643 N N . LEU A 1 84 ? 2.037 -25.172 -21.156 1 94.38 84 LEU A N 1
ATOM 644 C CA . LEU A 1 84 ? 1.072 -24.938 -20.078 1 94.38 84 LEU A CA 1
ATOM 645 C C . LEU A 1 84 ? -0.255 -25.625 -20.391 1 94.38 84 LEU A C 1
ATOM 647 O O . LEU A 1 84 ? -0.813 -25.438 -21.484 1 94.38 84 LEU A O 1
ATOM 651 N N . GLY A 1 85 ? -0.726 -26.469 -19.484 1 95.88 85 GLY A N 1
ATOM 652 C CA . GLY A 1 85 ? -2.031 -27.094 -19.625 1 95.88 85 GLY A CA 1
ATOM 653 C C . GLY A 1 85 ? -3.143 -26.312 -18.953 1 95.88 85 GLY A C 1
ATOM 654 O O . GLY A 1 85 ? -3.287 -26.344 -17.734 1 95.88 85 GLY A O 1
ATOM 655 N N . THR A 1 86 ? -3.982 -25.672 -19.734 1 96.88 86 THR A N 1
ATOM 656 C CA . THR A 1 86 ? -5.078 -24.844 -19.25 1 96.88 86 THR A CA 1
ATOM 657 C C . THR A 1 86 ? -6.383 -25.641 -19.203 1 96.88 86 THR A C 1
ATOM 659 O O . THR A 1 86 ? -6.605 -26.516 -20.047 1 96.88 86 THR A O 1
ATOM 662 N N . GLY A 1 87 ? -7.246 -25.438 -18.297 1 97.06 87 GLY A N 1
ATOM 663 C CA . GLY A 1 87 ? -8.539 -26.078 -18.094 1 97.06 87 GLY A CA 1
ATOM 664 C C . GLY A 1 87 ? -9.094 -25.844 -16.688 1 97.06 87 GLY A C 1
ATOM 665 O O . GLY A 1 87 ? -8.633 -24.969 -15.969 1 97.06 87 GLY A O 1
ATOM 666 N N . PRO A 1 88 ? -10.094 -26.594 -16.359 1 96.69 88 PRO A N 1
ATOM 667 C CA . PRO A 1 88 ? -10.633 -26.5 -15 1 96.69 88 PRO A CA 1
ATOM 668 C C . PRO A 1 88 ? -9.617 -26.906 -13.93 1 96.69 88 PRO A C 1
ATOM 670 O O . PRO A 1 88 ? -8.883 -27.875 -14.109 1 96.69 88 PRO A O 1
ATOM 673 N N . VAL A 1 89 ? -9.531 -26.109 -12.922 1 93.44 89 VAL A N 1
ATOM 674 C CA . VAL A 1 89 ? -8.648 -26.422 -11.797 1 93.44 89 VAL A CA 1
ATOM 675 C C . VAL A 1 89 ? -9.43 -26.328 -10.492 1 93.44 89 VAL A C 1
ATOM 677 O O . VAL A 1 89 ? -10.477 -25.672 -10.422 1 93.44 89 VAL A O 1
ATOM 680 N N . ALA A 1 90 ? -8.93 -26.969 -9.5 1 89.38 90 ALA A N 1
ATOM 681 C CA . ALA A 1 90 ? -9.648 -27.156 -8.234 1 89.38 90 ALA A CA 1
ATOM 682 C C . ALA A 1 90 ? -9.93 -25.797 -7.578 1 89.38 90 ALA A C 1
ATOM 684 O O . ALA A 1 90 ? -11.062 -25.516 -7.191 1 89.38 90 ALA A O 1
ATOM 685 N N . VAL A 1 91 ? -8.953 -24.953 -7.492 1 85.75 91 VAL A N 1
ATOM 686 C CA . VAL A 1 91 ? -9.07 -23.703 -6.746 1 85.75 91 VAL A CA 1
ATOM 687 C C . VAL A 1 91 ? -10.078 -22.797 -7.438 1 85.75 91 VAL A C 1
ATOM 689 O O . VAL A 1 91 ? -10.945 -22.203 -6.777 1 85.75 91 VAL A O 1
ATOM 692 N N . VAL A 1 92 ? -9.969 -22.688 -8.711 1 92.38 92 VAL A N 1
ATOM 693 C CA . VAL A 1 92 ? -10.875 -21.828 -9.469 1 92.38 92 VAL A CA 1
ATOM 694 C C . VAL A 1 92 ? -12.289 -22.375 -9.398 1 92.38 92 VAL A C 1
ATOM 696 O O . VAL A 1 92 ? -13.258 -21.625 -9.32 1 92.38 92 VAL A O 1
ATOM 699 N N . SER A 1 93 ? -12.445 -23.703 -9.398 1 93.88 93 SER A N 1
ATOM 700 C CA . SER A 1 93 ? -13.75 -24.344 -9.297 1 93.88 93 SER A CA 1
ATOM 701 C C . SER A 1 93 ? -14.398 -24.062 -7.941 1 93.88 93 SER A C 1
ATOM 703 O O . SER A 1 93 ? -15.586 -23.75 -7.867 1 93.88 93 SER A O 1
ATOM 705 N N . LEU A 1 94 ? -13.617 -24.188 -6.992 1 87.5 94 LEU A N 1
ATOM 706 C CA . LEU A 1 94 ? -14.133 -23.922 -5.652 1 87.5 94 LEU A CA 1
ATOM 707 C C . LEU A 1 94 ? -14.594 -22.469 -5.527 1 87.5 94 LEU A C 1
ATOM 709 O O . LEU A 1 94 ? -15.648 -22.203 -4.957 1 87.5 94 LEU A O 1
ATOM 713 N N . MET A 1 95 ? -13.75 -21.562 -6.035 1 88.5 95 MET A N 1
ATOM 714 C CA . MET A 1 95 ? -14.078 -20.141 -5.949 1 88.5 95 MET A CA 1
ATOM 715 C C . MET A 1 95 ? -15.305 -19.828 -6.797 1 88.5 95 MET A C 1
ATOM 717 O O . MET A 1 95 ? -16.094 -18.953 -6.434 1 88.5 95 MET A O 1
ATOM 721 N N . SER A 1 96 ? -15.445 -20.484 -7.898 1 91.94 96 SER A N 1
ATOM 722 C CA . SER A 1 96 ? -16.641 -20.312 -8.719 1 91.94 96 SER A CA 1
ATOM 723 C C . SER A 1 96 ? -17.891 -20.766 -7.984 1 91.94 96 SER A C 1
ATOM 725 O O . SER A 1 96 ? -18.938 -20.125 -8.062 1 91.94 96 SER A O 1
ATOM 727 N N . ALA A 1 97 ? -17.781 -21.891 -7.348 1 89.19 97 ALA A N 1
ATOM 728 C CA . ALA A 1 97 ? -18.891 -22.406 -6.562 1 89.19 97 ALA A CA 1
ATOM 729 C C . ALA A 1 97 ? -19.312 -21.406 -5.484 1 89.19 97 ALA A C 1
ATOM 731 O O . ALA A 1 97 ? -20.5 -21.172 -5.273 1 89.19 97 ALA A O 1
ATOM 732 N N . ALA A 1 98 ? -18.328 -20.891 -4.855 1 84.12 98 ALA A N 1
ATOM 733 C CA . ALA A 1 98 ? -18.578 -19.922 -3.789 1 84.12 98 ALA A CA 1
ATOM 734 C C . ALA A 1 98 ? -19.281 -18.672 -4.336 1 84.12 98 ALA A C 1
ATOM 736 O O . ALA A 1 98 ? -20.141 -18.109 -3.676 1 84.12 98 ALA A O 1
ATOM 737 N N . ALA A 1 99 ? -18.859 -18.281 -5.461 1 87.12 99 ALA A N 1
ATOM 738 C CA . ALA A 1 99 ? -19.438 -17.094 -6.094 1 87.12 99 ALA A CA 1
ATOM 739 C C . ALA A 1 99 ? -20.906 -17.312 -6.445 1 87.12 99 ALA A C 1
ATOM 741 O O . ALA A 1 99 ? -21.688 -16.375 -6.488 1 87.12 99 ALA A O 1
ATOM 742 N N . MET A 1 100 ? -21.328 -18.531 -6.684 1 89 100 MET A N 1
ATOM 743 C CA . MET A 1 100 ? -22.688 -18.859 -7.125 1 89 100 MET A CA 1
ATOM 744 C C . MET A 1 100 ? -23.594 -19.156 -5.938 1 89 100 MET A C 1
ATOM 746 O O . MET A 1 100 ? -24.812 -19.219 -6.082 1 89 100 MET A O 1
ATOM 750 N N . GLN A 1 101 ? -23.031 -19.266 -4.789 1 81.44 101 GLN A N 1
ATOM 751 C CA . GLN A 1 101 ? -23.75 -19.688 -3.598 1 81.44 101 GLN A CA 1
ATOM 752 C C . GLN A 1 101 ? -24.953 -18.781 -3.336 1 81.44 101 GLN A C 1
ATOM 754 O O . GLN A 1 101 ? -26.047 -19.266 -3.043 1 81.44 101 GLN A O 1
ATOM 759 N N . PRO A 1 102 ? -24.766 -17.406 -3.418 1 77.69 102 PRO A N 1
ATOM 760 C CA . PRO A 1 102 ? -25.922 -16.547 -3.168 1 77.69 102 PRO A CA 1
ATOM 761 C C . PRO A 1 102 ? -27.062 -16.797 -4.145 1 77.69 102 PRO A C 1
ATOM 763 O O . PRO A 1 102 ? -28.234 -16.641 -3.785 1 77.69 102 PRO A O 1
ATOM 766 N N . PHE A 1 103 ? -26.766 -17.234 -5.316 1 81.62 103 PHE A N 1
ATOM 767 C CA . PHE A 1 103 ? -27.766 -17.5 -6.332 1 81.62 103 PHE A CA 1
ATOM 768 C C . PHE A 1 103 ? -28.422 -18.859 -6.109 1 81.62 103 PHE A C 1
ATOM 770 O O . PHE A 1 103 ? -29.625 -19.016 -6.332 1 81.62 103 PHE A O 1
ATOM 777 N N . ALA A 1 104 ? -27.625 -19.75 -5.691 1 79.38 104 ALA A N 1
ATOM 778 C CA . ALA A 1 104 ? -28.141 -21.078 -5.371 1 79.38 104 ALA A CA 1
ATOM 779 C C . ALA A 1 104 ? -29.094 -21.016 -4.18 1 79.38 104 ALA A C 1
ATOM 781 O O . ALA A 1 104 ? -30.125 -21.703 -4.164 1 79.38 104 ALA A O 1
ATOM 782 N N . LEU A 1 105 ? -28.797 -20.203 -3.271 1 76.69 105 LEU A N 1
ATOM 783 C CA . LEU A 1 105 ? -29.609 -20.078 -2.064 1 76.69 105 LEU A CA 1
ATOM 784 C C . LEU A 1 105 ? -30.953 -19.422 -2.371 1 76.69 105 LEU A C 1
ATOM 786 O O . LEU A 1 105 ? -31.938 -19.656 -1.672 1 76.69 105 LEU A O 1
ATOM 790 N N . GLN A 1 106 ? -30.922 -18.609 -3.377 1 80.06 106 GLN A N 1
ATOM 791 C CA . GLN A 1 106 ? -32.156 -17.969 -3.795 1 80.06 106 GLN A CA 1
ATOM 792 C C . GLN A 1 106 ? -33.062 -18.938 -4.535 1 80.06 106 GLN A C 1
ATOM 794 O O . GLN A 1 106 ? -34.219 -18.609 -4.871 1 80.06 106 GLN A O 1
ATOM 799 N N . GLY A 1 107 ? -32.594 -20.141 -4.758 1 79.62 107 GLY A N 1
ATOM 800 C CA . GLY A 1 107 ? -33.406 -21.172 -5.375 1 79.62 107 GLY A CA 1
ATOM 801 C C . GLY A 1 107 ? -33.438 -21.109 -6.891 1 79.62 107 GLY A C 1
ATOM 802 O O . GLY A 1 107 ? -34.375 -21.578 -7.535 1 79.62 107 GLY A O 1
ATOM 803 N N . LEU A 1 108 ? -32.5 -20.5 -7.426 1 85.44 108 LEU A N 1
ATOM 804 C CA . LEU A 1 108 ? -32.406 -20.453 -8.883 1 85.44 108 LEU A CA 1
ATOM 805 C C . LEU A 1 108 ? -32.188 -21.844 -9.461 1 85.44 108 LEU A C 1
ATOM 807 O O . LEU A 1 108 ? -31.453 -22.656 -8.867 1 85.44 108 LEU A O 1
ATOM 811 N N . PRO A 1 109 ? -32.812 -22.031 -10.555 1 88.94 109 PRO A N 1
ATOM 812 C CA . PRO A 1 109 ? -32.594 -23.328 -11.203 1 88.94 109 PRO A CA 1
ATOM 813 C C . PRO A 1 109 ? -31.141 -23.516 -11.648 1 88.94 109 PRO A C 1
ATOM 815 O O . PRO A 1 109 ? -30.422 -22.531 -11.82 1 88.94 109 PRO A O 1
ATOM 818 N N . ILE A 1 110 ? -30.734 -24.734 -11.836 1 89.88 110 ILE A N 1
ATOM 819 C CA . ILE A 1 110 ? -29.359 -25.094 -12.188 1 89.88 110 ILE A CA 1
ATOM 820 C C . ILE A 1 110 ? -28.984 -24.453 -13.531 1 89.88 110 ILE A C 1
ATOM 822 O O . ILE A 1 110 ? -27.828 -24.062 -13.742 1 89.88 110 ILE A O 1
ATOM 826 N N . GLU A 1 111 ? -29.969 -24.312 -14.422 1 89.5 111 GLU A N 1
ATOM 827 C CA . GLU A 1 111 ? -29.719 -23.719 -15.727 1 89.5 111 GLU A CA 1
ATOM 828 C C . GLU A 1 111 ? -29.266 -22.266 -15.594 1 89.5 111 GLU A C 1
ATOM 830 O O . GLU A 1 111 ? -28.391 -21.812 -16.344 1 89.5 111 GLU A O 1
ATOM 835 N N . ALA A 1 112 ? -29.875 -21.641 -14.672 1 90.69 112 ALA A N 1
ATOM 836 C CA . ALA A 1 112 ? -29.5 -20.25 -14.422 1 90.69 112 ALA A CA 1
ATOM 837 C C . ALA A 1 112 ? -28.094 -20.156 -13.828 1 90.69 112 ALA A C 1
ATOM 839 O O . ALA A 1 112 ? -27.328 -19.25 -14.156 1 90.69 112 ALA A O 1
ATOM 840 N N . ILE A 1 113 ? -27.766 -21.094 -12.977 1 92.12 113 ILE A N 1
ATOM 841 C CA . ILE A 1 113 ? -26.453 -21.125 -12.344 1 92.12 113 ILE A CA 1
ATOM 842 C C . ILE A 1 113 ? -25.375 -21.359 -13.391 1 92.12 113 ILE A C 1
ATOM 844 O O . ILE A 1 113 ? -24.281 -20.781 -13.312 1 92.12 113 ILE A O 1
ATOM 848 N N . VAL A 1 114 ? -25.734 -22.172 -14.344 1 93.75 114 VAL A N 1
ATOM 849 C CA . VAL A 1 114 ? -24.812 -22.453 -15.438 1 93.75 114 VAL A CA 1
ATOM 850 C C . VAL A 1 114 ? -24.531 -21.188 -16.219 1 93.75 114 VAL A C 1
ATOM 852 O O . VAL A 1 114 ? -23.375 -20.906 -16.578 1 93.75 114 VAL A O 1
ATOM 855 N N . VAL A 1 115 ? -25.516 -20.422 -16.422 1 93.62 115 VAL A N 1
ATOM 856 C CA . VAL A 1 115 ? -25.375 -19.188 -17.188 1 93.62 115 VAL A CA 1
ATOM 857 C C . VAL A 1 115 ? -24.562 -18.172 -16.391 1 93.62 115 VAL A C 1
ATOM 859 O O . VAL A 1 115 ? -23.688 -17.484 -16.938 1 93.62 115 VAL A O 1
ATOM 862 N N . TYR A 1 116 ? -24.812 -18.109 -15.078 1 93.44 116 TYR A N 1
ATOM 863 C CA . TYR A 1 116 ? -24.062 -17.203 -14.219 1 93.44 116 TYR A CA 1
ATOM 864 C C . TYR A 1 116 ? -22.594 -17.594 -14.164 1 93.44 116 TYR A C 1
ATOM 866 O O . TYR A 1 116 ? -21.703 -16.734 -14.117 1 93.44 116 TYR A O 1
ATOM 874 N N . SER A 1 117 ? -22.359 -18.875 -14.117 1 95.19 117 SER A N 1
ATOM 875 C CA . SER A 1 117 ? -20.984 -19.359 -14.109 1 95.19 117 SER A CA 1
ATOM 876 C C . SER A 1 117 ? -20.266 -19.016 -15.414 1 95.19 117 SER A C 1
ATOM 878 O O . SER A 1 117 ? -19.078 -18.672 -15.398 1 95.19 117 SER A O 1
ATOM 880 N N . ALA A 1 118 ? -21.016 -19.141 -16.516 1 96.25 118 ALA A N 1
ATOM 881 C CA . ALA A 1 118 ? -20.469 -18.766 -17.812 1 96.25 118 ALA A CA 1
ATOM 882 C C . ALA A 1 118 ? -20.156 -17.281 -17.875 1 96.25 118 ALA A C 1
ATOM 884 O O . ALA A 1 118 ? -19.141 -16.859 -18.422 1 96.25 118 ALA A O 1
ATOM 885 N N . LEU A 1 119 ? -21.031 -16.516 -17.328 1 95.75 119 LEU A N 1
ATOM 886 C CA . LEU A 1 119 ? -20.828 -15.078 -17.281 1 95.75 119 LEU A CA 1
ATOM 887 C C . LEU A 1 119 ? -19.609 -14.727 -16.453 1 95.75 119 LEU A C 1
ATOM 889 O O . LEU A 1 119 ? -18.828 -13.836 -16.828 1 95.75 119 LEU A O 1
ATOM 893 N N . LEU A 1 120 ? -19.5 -15.391 -15.32 1 95.94 120 LEU A N 1
ATOM 894 C CA . LEU A 1 120 ? -18.328 -15.172 -14.484 1 95.94 120 LEU A CA 1
ATOM 895 C C . LEU A 1 120 ? -17.031 -15.453 -15.258 1 95.94 120 LEU A C 1
ATOM 897 O O . LEU A 1 120 ? -16.078 -14.695 -15.156 1 95.94 120 LEU A O 1
ATOM 901 N N . ALA A 1 121 ? -17.047 -16.547 -16.016 1 97.69 121 ALA A N 1
ATOM 902 C CA . ALA A 1 121 ? -15.891 -16.875 -16.844 1 97.69 121 ALA A CA 1
ATOM 903 C C . ALA A 1 121 ? -15.602 -15.773 -17.859 1 97.69 121 ALA A C 1
ATOM 905 O O . ALA A 1 121 ? -14.445 -15.414 -18.078 1 97.69 121 ALA A O 1
ATOM 906 N N . LEU A 1 122 ? -16.625 -15.281 -18.438 1 97.19 122 LEU A N 1
ATOM 907 C CA . LEU A 1 122 ? -16.5 -14.195 -19.406 1 97.19 122 LEU A CA 1
ATOM 908 C C . LEU A 1 122 ? -15.875 -12.961 -18.75 1 97.19 122 LEU A C 1
ATOM 910 O O . LEU A 1 122 ? -14.992 -12.328 -19.312 1 97.19 122 LEU A O 1
ATOM 914 N N . MET A 1 123 ? -16.344 -12.648 -17.578 1 96.69 123 MET A N 1
ATOM 915 C CA . MET A 1 123 ? -15.828 -11.492 -16.844 1 96.69 123 MET A CA 1
ATOM 916 C C . MET A 1 123 ? -14.367 -11.68 -16.484 1 96.69 123 MET A C 1
ATOM 918 O O . MET A 1 123 ? -13.57 -10.742 -16.594 1 96.69 123 MET A O 1
ATOM 922 N N . ILE A 1 124 ? -14.008 -12.844 -16.047 1 97.31 124 ILE A N 1
ATOM 923 C CA . ILE A 1 124 ? -12.625 -13.172 -15.719 1 97.31 124 ILE A CA 1
ATOM 924 C C . ILE A 1 124 ? -11.75 -13.008 -16.969 1 97.31 124 ILE A C 1
ATOM 926 O O . ILE A 1 124 ? -10.672 -12.414 -16.891 1 97.31 124 ILE A O 1
ATOM 930 N N . GLY A 1 125 ? -12.281 -13.5 -18.047 1 98 125 GLY A N 1
ATOM 931 C CA . GLY A 1 125 ? -11.555 -13.406 -19.297 1 98 125 GLY A CA 1
ATOM 932 C C . GLY A 1 125 ? -11.336 -11.977 -19.75 1 98 125 GLY A C 1
ATOM 933 O O . GLY A 1 125 ? -10.234 -11.617 -20.172 1 98 125 GLY A O 1
ATOM 934 N N . ILE A 1 126 ? -12.32 -11.172 -19.688 1 97 126 ILE A N 1
ATOM 935 C CA . ILE A 1 126 ? -12.227 -9.766 -20.078 1 97 126 ILE A CA 1
ATOM 936 C C . ILE A 1 126 ? -11.219 -9.047 -19.188 1 97 126 ILE A C 1
ATOM 938 O O . ILE A 1 126 ? -10.414 -8.25 -19.672 1 97 126 ILE A O 1
ATOM 942 N N . PHE A 1 127 ? -11.305 -9.312 -17.984 1 94.94 127 PHE A N 1
ATOM 943 C CA . PHE A 1 127 ? -10.375 -8.711 -17.031 1 94.94 127 PHE A CA 1
ATOM 944 C C . PHE A 1 127 ? -8.938 -9.078 -17.375 1 94.94 127 PHE A C 1
ATOM 946 O O . PHE A 1 127 ? -8.078 -8.195 -17.484 1 94.94 127 PHE A O 1
ATOM 953 N N . GLN A 1 128 ? -8.664 -10.375 -17.562 1 96.5 128 GLN A N 1
ATOM 954 C CA . GLN A 1 128 ? -7.312 -10.836 -17.859 1 96.5 128 GLN A CA 1
ATOM 955 C C . GLN A 1 128 ? -6.844 -10.32 -19.219 1 96.5 128 GLN A C 1
ATOM 957 O O . GLN A 1 128 ? -5.688 -9.922 -19.375 1 96.5 128 GLN A O 1
ATOM 962 N N . LEU A 1 129 ? -7.754 -10.344 -20.156 1 95.88 129 LEU A N 1
ATOM 963 C CA . LEU A 1 129 ? -7.418 -9.828 -21.484 1 95.88 129 LEU A CA 1
ATOM 964 C C . LEU A 1 129 ? -7.047 -8.352 -21.406 1 95.88 129 LEU A C 1
ATOM 966 O O . LEU A 1 129 ? -6.074 -7.918 -22.031 1 95.88 129 LEU A O 1
ATOM 970 N N . SER A 1 130 ? -7.801 -7.602 -20.656 1 94.69 130 SER A N 1
ATOM 971 C CA . SER A 1 130 ? -7.527 -6.176 -20.516 1 94.69 130 SER A CA 1
ATOM 972 C C . SER A 1 130 ? -6.164 -5.938 -19.875 1 94.69 130 SER A C 1
ATOM 974 O O . SER A 1 130 ? -5.426 -5.047 -20.297 1 94.69 130 SER A O 1
ATOM 976 N N . LEU A 1 131 ? -5.812 -6.715 -18.875 1 91.25 131 LEU A N 1
ATOM 977 C CA . LEU A 1 131 ? -4.512 -6.578 -18.234 1 91.25 131 LEU A CA 1
ATOM 978 C C . LEU A 1 131 ? -3.383 -6.879 -19.219 1 91.25 131 LEU A C 1
ATOM 980 O O . LEU A 1 131 ? -2.367 -6.18 -19.234 1 91.25 131 LEU A O 1
ATOM 984 N N . GLY A 1 132 ? -3.551 -7.926 -20 1 91.94 132 GLY A N 1
ATOM 985 C CA . GLY A 1 132 ? -2.537 -8.297 -20.969 1 91.94 132 GLY A CA 1
ATOM 986 C C . GLY A 1 132 ? -2.346 -7.262 -22.062 1 91.94 132 GLY A C 1
ATOM 987 O O . GLY A 1 132 ? -1.213 -6.938 -22.422 1 91.94 132 GLY A O 1
ATOM 988 N N . LEU A 1 133 ? -3.432 -6.742 -22.516 1 91.44 133 LEU A N 1
ATOM 989 C CA . LEU A 1 133 ? -3.375 -5.773 -23.609 1 91.44 133 LEU A CA 1
ATOM 990 C C . LEU A 1 133 ? -2.812 -4.441 -23.125 1 91.44 133 LEU A C 1
ATOM 992 O O . LEU A 1 133 ? -2.156 -3.727 -23.891 1 91.44 133 LEU A O 1
ATOM 996 N N . LEU A 1 134 ? -2.988 -4.176 -21.828 1 87.56 134 LEU A N 1
ATOM 997 C CA . LEU A 1 134 ? -2.506 -2.924 -21.25 1 87.56 134 LEU A CA 1
ATOM 998 C C . LEU A 1 134 ? -1.116 -3.102 -20.641 1 87.56 134 LEU A C 1
ATOM 1000 O O . LEU A 1 134 ? -0.585 -2.182 -20.016 1 87.56 134 LEU A O 1
ATOM 1004 N N . ARG A 1 135 ? -0.528 -4.25 -20.781 1 86.06 135 ARG A N 1
ATOM 1005 C CA . ARG A 1 135 ? 0.806 -4.57 -20.297 1 86.06 135 ARG A CA 1
ATOM 1006 C C . ARG A 1 135 ? 0.88 -4.406 -18.781 1 86.06 135 ARG A C 1
ATOM 1008 O O . ARG A 1 135 ? 1.826 -3.812 -18.25 1 86.06 135 ARG A O 1
ATOM 1015 N N . LEU A 1 136 ? -0.212 -4.84 -18.141 1 81.62 136 LEU A N 1
ATOM 1016 C CA . LEU A 1 136 ? -0.275 -4.746 -16.688 1 81.62 136 LEU A CA 1
ATOM 1017 C C . LEU A 1 136 ? -0.043 -6.109 -16.047 1 81.62 136 LEU A C 1
ATOM 1019 O O . LEU A 1 136 ? -0.615 -6.414 -15 1 81.62 136 LEU A O 1
ATOM 1023 N N . GLY A 1 137 ? 0.683 -6.957 -16.734 1 78 137 GLY A N 1
ATOM 1024 C CA . GLY A 1 137 ? 1.013 -8.258 -16.188 1 78 137 GLY A CA 1
ATOM 1025 C C . GLY A 1 137 ? 1.777 -8.18 -14.883 1 78 137 GLY A C 1
ATOM 1026 O O . GLY A 1 137 ? 1.711 -9.094 -14.062 1 78 137 GLY A O 1
ATOM 1027 N N . ILE A 1 138 ? 2.344 -7.047 -14.609 1 74.88 138 ILE A N 1
ATOM 1028 C CA . ILE A 1 138 ? 3.148 -6.836 -13.406 1 74.88 138 ILE A CA 1
ATOM 1029 C C . ILE A 1 138 ? 2.244 -6.809 -12.18 1 74.88 138 ILE A C 1
ATOM 1031 O O . ILE A 1 138 ? 2.697 -7.062 -11.062 1 74.88 138 ILE A O 1
ATOM 1035 N N . LEU A 1 139 ? 0.971 -6.539 -12.406 1 71.44 139 LEU A N 1
ATOM 1036 C CA . LEU A 1 139 ? 0.032 -6.398 -11.305 1 71.44 139 LEU A CA 1
ATOM 1037 C C . LEU A 1 139 ? -0.222 -7.746 -10.633 1 71.44 139 LEU A C 1
ATOM 1039 O O . LEU A 1 139 ? -0.661 -7.801 -9.484 1 71.44 139 LEU A O 1
ATOM 1043 N N . VAL A 1 140 ? 0.156 -8.766 -11.359 1 70.56 140 VAL A N 1
ATOM 1044 C CA . VAL A 1 140 ? -0.095 -10.094 -10.82 1 70.56 140 VAL A CA 1
ATOM 1045 C C . VAL A 1 140 ? 0.909 -10.398 -9.703 1 70.56 140 VAL A C 1
ATOM 1047 O O . VAL A 1 140 ? 0.657 -11.242 -8.844 1 70.56 140 VAL A O 1
ATOM 1050 N N . ASP A 1 141 ? 1.932 -9.586 -9.664 1 74.75 141 ASP A N 1
ATOM 1051 C CA . ASP A 1 141 ? 2.984 -9.781 -8.672 1 74.75 141 ASP A CA 1
ATOM 1052 C C . ASP A 1 141 ? 2.576 -9.219 -7.316 1 74.75 141 ASP A C 1
ATOM 1054 O O . ASP A 1 141 ? 3.309 -9.359 -6.336 1 74.75 141 ASP A O 1
ATOM 1058 N N . PHE A 1 142 ? 1.349 -8.781 -7.238 1 73.5 142 PHE A N 1
ATOM 1059 C CA . PHE A 1 142 ? 0.871 -8.234 -5.973 1 73.5 142 PHE A CA 1
ATOM 1060 C C . PHE A 1 142 ? 0.503 -9.352 -5.004 1 73.5 142 PHE A C 1
ATOM 1062 O O . PHE A 1 142 ? 0.379 -9.125 -3.799 1 73.5 142 PHE A O 1
ATOM 1069 N N . LEU A 1 143 ? 0.437 -10.562 -5.508 1 79.44 143 LEU A N 1
ATOM 1070 C CA . LEU A 1 143 ? 0.163 -11.688 -4.629 1 79.44 143 LEU A CA 1
ATOM 1071 C C . LEU A 1 143 ? 1.46 -12.328 -4.141 1 79.44 143 LEU A C 1
ATOM 1073 O O . LEU A 1 143 ? 2.143 -13.016 -4.902 1 79.44 143 LEU A O 1
ATOM 1077 N N . SER A 1 144 ? 1.803 -12.195 -2.883 1 87.44 144 SER A N 1
ATOM 1078 C CA . SER A 1 144 ? 3.025 -12.758 -2.32 1 87.44 144 SER A CA 1
ATOM 1079 C C . SER A 1 144 ? 2.92 -14.273 -2.176 1 87.44 144 SER A C 1
ATOM 1081 O O . SER A 1 144 ? 1.818 -14.82 -2.098 1 87.44 144 SER A O 1
ATOM 1083 N N . HIS A 1 145 ? 3.99 -14.883 -2.211 1 87.31 145 HIS A N 1
ATOM 1084 C CA . HIS A 1 145 ? 4.023 -16.328 -2.062 1 87.31 145 HIS A CA 1
ATOM 1085 C C . HIS A 1 145 ? 3.365 -16.766 -0.756 1 87.31 145 HIS A C 1
ATOM 1087 O O . HIS A 1 145 ? 2.559 -17.703 -0.742 1 87.31 145 HIS A O 1
ATOM 1093 N N . PRO A 1 146 ? 3.592 -16.062 0.368 1 91.31 146 PRO A N 1
ATOM 1094 C CA . PRO A 1 146 ? 2.951 -16.438 1.627 1 91.31 146 PRO A CA 1
ATOM 1095 C C . PRO A 1 146 ? 1.428 -16.344 1.566 1 91.31 146 PRO A C 1
ATOM 1097 O O . PRO A 1 146 ? 0.729 -17.203 2.121 1 91.31 146 PRO A O 1
ATOM 1100 N N . VAL A 1 147 ? 0.946 -15.344 0.875 1 89.81 147 VAL A N 1
ATOM 1101 C CA . VAL A 1 147 ? -0.498 -15.188 0.734 1 89.81 147 VAL A CA 1
ATOM 1102 C C . VAL A 1 147 ? -1.071 -16.344 -0.075 1 89.81 147 VAL A C 1
ATOM 1104 O O . VAL A 1 147 ? -2.08 -16.938 0.311 1 89.81 147 VAL A O 1
ATOM 1107 N N . VAL A 1 148 ? -0.41 -16.703 -1.162 1 84.38 148 VAL A N 1
ATOM 1108 C CA . VAL A 1 148 ? -0.871 -17.766 -2.049 1 84.38 148 VAL A CA 1
ATOM 1109 C C . VAL A 1 148 ? -0.834 -19.109 -1.313 1 84.38 148 VAL A C 1
ATOM 1111 O O . VAL A 1 148 ? -1.778 -19.891 -1.398 1 84.38 148 VAL A O 1
ATOM 1114 N N . VAL A 1 149 ? 0.229 -19.359 -0.561 1 88.75 149 VAL A N 1
ATOM 1115 C CA . VAL A 1 149 ? 0.391 -20.609 0.157 1 88.75 149 VAL A CA 1
ATOM 1116 C C . VAL A 1 149 ? -0.675 -20.734 1.244 1 88.75 149 VAL A C 1
ATOM 1118 O O . VAL A 1 149 ? -1.31 -21.781 1.392 1 88.75 149 VAL A O 1
ATOM 1121 N N . GLY A 1 150 ? -0.84 -19.672 2.008 1 91.38 150 GLY A N 1
ATOM 1122 C CA . GLY A 1 150 ? -1.88 -19.688 3.023 1 91.38 150 GLY A CA 1
ATOM 1123 C C . GLY A 1 150 ? -3.268 -19.922 2.455 1 91.38 150 GLY A C 1
ATOM 1124 O O . GLY A 1 150 ? -4.027 -20.734 2.975 1 91.38 150 GLY A O 1
ATOM 1125 N N . PHE A 1 151 ? -3.539 -19.266 1.424 1 87.06 151 PHE A N 1
ATOM 1126 C CA . PHE A 1 151 ? -4.836 -19.375 0.764 1 87.06 151 PHE A CA 1
ATOM 1127 C C . PHE A 1 151 ? -5.035 -20.781 0.201 1 87.06 151 PHE A C 1
ATOM 1129 O O . PHE A 1 151 ? -6.094 -21.375 0.389 1 87.06 151 PHE A O 1
ATOM 1136 N N . THR A 1 152 ? -4.047 -21.281 -0.553 1 84.88 152 THR A N 1
ATOM 1137 C CA . THR A 1 152 ? -4.137 -22.594 -1.192 1 84.88 152 THR A CA 1
ATOM 1138 C C . THR A 1 152 ? -4.301 -23.688 -0.149 1 84.88 152 THR A C 1
ATOM 1140 O O . THR A 1 152 ? -5.074 -24.625 -0.351 1 84.88 152 THR A O 1
ATOM 1143 N N . ASN A 1 153 ? -3.561 -23.578 0.949 1 90.88 153 ASN A N 1
ATOM 1144 C CA . ASN A 1 153 ? -3.707 -24.562 2.018 1 90.88 153 ASN A CA 1
ATOM 1145 C C . ASN A 1 153 ? -5.121 -24.562 2.596 1 90.88 153 ASN A C 1
ATOM 1147 O O . ASN A 1 153 ? -5.711 -25.625 2.809 1 90.88 153 ASN A O 1
ATOM 1151 N N . ALA A 1 154 ? -5.598 -23.375 2.891 1 91.88 154 ALA A N 1
ATOM 1152 C CA . ALA A 1 154 ? -6.961 -23.266 3.406 1 91.88 154 ALA A CA 1
ATOM 1153 C C . ALA A 1 154 ? -7.98 -23.766 2.383 1 91.88 154 ALA A C 1
ATOM 1155 O O . ALA A 1 154 ? -8.922 -24.484 2.732 1 91.88 154 ALA A O 1
ATOM 1156 N N . GLY A 1 155 ? -7.785 -23.359 1.117 1 86.81 155 GLY A N 1
ATOM 1157 C CA . GLY A 1 155 ? -8.664 -23.812 0.045 1 86.81 155 GLY A CA 1
ATOM 1158 C C . GLY A 1 155 ? -8.68 -25.328 -0.121 1 86.81 155 GLY A C 1
ATOM 1159 O O . GLY A 1 155 ? -9.742 -25.922 -0.322 1 86.81 155 GLY A O 1
ATOM 1160 N N . ALA A 1 156 ? -7.496 -25.891 -0.05 1 88.19 156 ALA A N 1
ATOM 1161 C CA . ALA A 1 156 ? -7.391 -27.344 -0.161 1 88.19 156 ALA A CA 1
ATOM 1162 C C . ALA A 1 156 ? -8.195 -28.047 0.938 1 88.19 156 ALA A C 1
ATOM 1164 O O . ALA A 1 156 ? -8.883 -29.031 0.68 1 88.19 156 ALA A O 1
ATOM 1165 N N . LEU A 1 157 ? -8.086 -27.531 2.088 1 90.75 157 LEU A N 1
ATOM 1166 C CA . LEU A 1 157 ? -8.82 -28.109 3.211 1 90.75 157 LEU A CA 1
ATOM 1167 C C . LEU A 1 157 ? -10.328 -27.953 3.006 1 90.75 157 LEU A C 1
ATOM 1169 O O . LEU A 1 157 ? -11.086 -28.891 3.254 1 90.75 157 LEU A O 1
ATOM 1173 N N . ILE A 1 158 ? -10.695 -26.828 2.584 1 88.81 158 ILE A N 1
ATOM 1174 C CA . ILE A 1 158 ? -12.117 -26.562 2.352 1 88.81 158 ILE A CA 1
ATOM 1175 C C . ILE A 1 158 ? -12.641 -27.484 1.245 1 88.81 158 ILE A C 1
ATOM 1177 O O . ILE A 1 158 ? -13.711 -28.062 1.375 1 88.81 158 ILE A O 1
ATOM 1181 N N . ILE A 1 159 ? -11.875 -27.641 0.148 1 87 159 ILE A N 1
ATOM 1182 C CA . ILE A 1 159 ? -12.273 -28.469 -0.987 1 87 159 ILE A CA 1
ATOM 1183 C C . ILE A 1 159 ? -12.359 -29.938 -0.556 1 87 159 ILE A C 1
ATOM 1185 O O . ILE A 1 159 ? -13.359 -30.609 -0.811 1 87 159 ILE A O 1
ATOM 1189 N N . ALA A 1 160 ? -11.375 -30.375 0.137 1 90.5 160 ALA A N 1
ATOM 1190 C CA . ALA A 1 160 ? -11.336 -31.781 0.566 1 90.5 160 ALA A CA 1
ATOM 1191 C C . ALA A 1 160 ? -12.516 -32.094 1.479 1 90.5 160 ALA A C 1
ATOM 1193 O O . ALA A 1 160 ? -13.172 -33.125 1.31 1 90.5 160 ALA A O 1
ATOM 1194 N N . THR A 1 161 ? -12.789 -31.234 2.396 1 90.5 161 THR A N 1
ATOM 1195 C CA . THR A 1 161 ? -13.859 -31.484 3.355 1 90.5 161 THR A CA 1
ATOM 1196 C C . THR A 1 161 ? -15.227 -31.391 2.678 1 90.5 161 THR A C 1
ATOM 1198 O O . THR A 1 161 ? -16.172 -32.062 3.074 1 90.5 161 THR A O 1
ATOM 1201 N N . SER A 1 162 ? -15.312 -30.609 1.688 1 88.81 162 SER A N 1
ATOM 1202 C CA . SER A 1 162 ? -16.578 -30.453 0.979 1 88.81 162 SER A CA 1
ATOM 1203 C C . SER A 1 162 ? -16.953 -31.734 0.227 1 88.81 162 SER A C 1
ATOM 1205 O O . SER A 1 162 ? -18.109 -31.922 -0.134 1 88.81 162 SER A O 1
ATOM 1207 N N . GLN A 1 163 ? -15.953 -32.594 -0.018 1 90.81 163 GLN A N 1
ATOM 1208 C CA . GLN A 1 163 ? -16.203 -33.812 -0.776 1 90.81 163 GLN A CA 1
ATOM 1209 C C . GLN A 1 163 ? -16.516 -35 0.152 1 90.81 163 GLN A C 1
ATOM 1211 O O . GLN A 1 163 ? -17.016 -36.031 -0.296 1 90.81 163 GLN A O 1
ATOM 1216 N N . VAL A 1 164 ? -16.391 -34.844 1.425 1 93.44 164 VAL A N 1
ATOM 1217 C CA . VAL A 1 164 ? -16.547 -35.938 2.398 1 93.44 164 VAL A CA 1
ATOM 1218 C C . VAL A 1 164 ? -17.984 -36.469 2.354 1 93.44 164 VAL A C 1
ATOM 1220 O O . VAL A 1 164 ? -18.203 -37.688 2.322 1 93.44 164 VAL A O 1
ATOM 1223 N N . PRO A 1 165 ? -19 -35.625 2.291 1 94.19 165 PRO A N 1
ATOM 1224 C CA . PRO A 1 165 ? -20.375 -36.156 2.229 1 94.19 165 PRO A CA 1
ATOM 1225 C C . PRO A 1 165 ? -20.609 -37.031 1.005 1 94.19 165 PRO A C 1
ATOM 1227 O O . PRO A 1 165 ? -21.344 -38.031 1.085 1 94.19 165 PRO A O 1
ATOM 1230 N N . LYS A 1 166 ? -20 -36.781 -0.119 1 93.25 166 LYS A N 1
ATOM 1231 C CA . LYS A 1 166 ? -20.188 -37.562 -1.344 1 93.25 166 LYS A CA 1
ATOM 1232 C C . LYS A 1 166 ? -19.547 -38.938 -1.219 1 93.25 166 LYS A C 1
ATOM 1234 O O . LYS A 1 166 ? -20.031 -39.906 -1.809 1 93.25 166 LYS A O 1
ATOM 1239 N N . ILE A 1 167 ? -18.469 -38.969 -0.441 1 94.75 167 ILE A N 1
ATOM 1240 C CA . ILE A 1 167 ? -17.781 -40.25 -0.229 1 94.75 167 ILE A CA 1
ATOM 1241 C C . ILE A 1 167 ? -18.594 -41.125 0.715 1 94.75 167 ILE A C 1
ATOM 1243 O O . ILE A 1 167 ? -18.656 -42.344 0.553 1 94.75 167 ILE A O 1
ATOM 1247 N N . PHE A 1 168 ? -19.328 -40.469 1.638 1 95.12 168 PHE A N 1
ATOM 1248 C CA . PHE A 1 168 ? -20.062 -41.219 2.656 1 95.12 168 PHE A CA 1
ATOM 1249 C C . PHE A 1 168 ? -21.531 -41.344 2.266 1 95.12 168 PHE A C 1
ATOM 1251 O O . PHE A 1 168 ? -22.312 -42.031 2.943 1 95.12 168 PHE A O 1
ATOM 1258 N N . GLY A 1 169 ? -21.906 -40.75 1.163 1 94.25 169 GLY A N 1
ATOM 1259 C CA . GLY A 1 169 ? -23.281 -40.812 0.701 1 94.25 169 GLY A CA 1
ATOM 1260 C C . GLY A 1 169 ? -24.234 -40.031 1.572 1 94.25 169 GLY A C 1
ATOM 1261 O O . GLY A 1 169 ? -25.359 -40.469 1.819 1 94.25 169 GLY A O 1
ATOM 1262 N N . LEU A 1 170 ? -23.719 -38.969 2.115 1 93.12 170 LEU A N 1
ATOM 1263 C CA . LEU A 1 170 ? -24.531 -38.125 2.99 1 93.12 170 LEU A CA 1
ATOM 1264 C C . LEU A 1 170 ? -25.234 -37.031 2.195 1 93.12 170 LEU A C 1
ATOM 1266 O O . LEU A 1 170 ? -24.703 -36.531 1.211 1 93.12 170 LEU A O 1
ATOM 1270 N N . ASN A 1 171 ? -26.453 -36.75 2.596 1 88.56 171 ASN A N 1
ATOM 1271 C CA . ASN A 1 171 ? -27.219 -35.688 1.938 1 88.56 171 ASN A CA 1
ATOM 1272 C C . ASN A 1 171 ? -26.969 -34.312 2.592 1 88.56 171 ASN A C 1
ATOM 1274 O O . ASN A 1 171 ? -27.906 -33.688 3.074 1 88.56 171 ASN A O 1
ATOM 1278 N N . ILE A 1 172 ? -25.75 -33.875 2.715 1 88.56 172 ILE A N 1
ATOM 1279 C CA . ILE A 1 172 ? -25.359 -32.594 3.266 1 88.56 172 ILE A CA 1
ATOM 1280 C C . ILE A 1 172 ? -24.5 -31.844 2.248 1 88.56 172 ILE A C 1
ATOM 1282 O O . ILE A 1 172 ? -23.609 -32.438 1.631 1 88.56 172 ILE A O 1
ATOM 1286 N N . LYS A 1 173 ? -24.844 -30.531 2.051 1 82.06 173 LYS A N 1
ATOM 1287 C CA . LYS A 1 173 ? -24.078 -29.719 1.12 1 82.06 173 LYS A CA 1
ATOM 1288 C C . LYS A 1 173 ? -23.516 -28.484 1.814 1 82.06 173 LYS A C 1
ATOM 1290 O O . LYS A 1 173 ? -24.125 -27.953 2.752 1 82.06 173 LYS A O 1
ATOM 1295 N N . ALA A 1 174 ? -22.375 -28.078 1.378 1 77.31 174 ALA A N 1
ATOM 1296 C CA . ALA A 1 174 ? -21.672 -26.953 1.986 1 77.31 174 ALA A CA 1
ATOM 1297 C C . ALA A 1 174 ? -22.453 -25.656 1.806 1 77.31 174 ALA A C 1
ATOM 1299 O O . ALA A 1 174 ? -22.391 -24.766 2.664 1 77.31 174 ALA A O 1
ATOM 1300 N N . ASP A 1 175 ? -23.188 -25.562 0.718 1 72.31 175 ASP A N 1
ATOM 1301 C CA . ASP A 1 175 ? -23.859 -24.312 0.378 1 72.31 175 ASP A CA 1
ATOM 1302 C C . ASP A 1 175 ? -25.062 -24.078 1.284 1 72.31 175 ASP A C 1
ATOM 1304 O O . ASP A 1 175 ? -25.656 -22.984 1.27 1 72.31 175 ASP A O 1
ATOM 1308 N N . GLN A 1 176 ? -25.375 -25.031 2.115 1 75.38 176 GLN A N 1
ATOM 1309 C CA . GLN A 1 176 ? -26.516 -24.922 3.033 1 75.38 176 GLN A CA 1
ATOM 1310 C C . GLN A 1 176 ? -26.125 -24.156 4.297 1 75.38 176 GLN A C 1
ATOM 1312 O O . GLN A 1 176 ? -26.984 -23.766 5.082 1 75.38 176 GLN A O 1
ATOM 1317 N N . PHE A 1 177 ? -24.844 -23.906 4.359 1 80.19 177 PHE A N 1
ATOM 1318 C CA . PHE A 1 177 ? -24.344 -23.297 5.59 1 80.19 177 PHE A CA 1
ATOM 1319 C C . PHE A 1 177 ? -23.656 -21.969 5.297 1 80.19 177 PHE A C 1
ATOM 1321 O O . PHE A 1 177 ? -23.094 -21.781 4.215 1 80.19 177 PHE A O 1
ATOM 1328 N N . ASP A 1 178 ? -23.703 -21.062 6.273 1 77.25 178 ASP A N 1
ATOM 1329 C CA . ASP A 1 178 ? -23.109 -19.734 6.125 1 77.25 178 ASP A CA 1
ATOM 1330 C C . ASP A 1 178 ? -21.609 -19.781 6.367 1 77.25 178 ASP A C 1
ATOM 1332 O O . ASP A 1 178 ? -20.859 -18.938 5.867 1 77.25 178 ASP A O 1
ATOM 1336 N N . HIS A 1 179 ? -21.312 -20.797 7.238 1 82.31 179 HIS A N 1
ATOM 1337 C CA . HIS A 1 179 ? -19.906 -20.891 7.586 1 82.31 179 HIS A CA 1
ATOM 1338 C C . HIS A 1 179 ? -19.391 -22.312 7.449 1 82.31 179 HIS A C 1
ATOM 1340 O O . HIS A 1 179 ? -20.141 -23.266 7.633 1 82.31 179 HIS A O 1
ATOM 1346 N N . SER A 1 180 ? -18.109 -22.453 7.168 1 84.44 180 SER A N 1
ATOM 1347 C CA . SER A 1 180 ? -17.516 -23.75 6.926 1 84.44 180 SER A CA 1
ATOM 1348 C C . SER A 1 180 ? -17.531 -24.609 8.188 1 84.44 180 SER A C 1
ATOM 1350 O O . SER A 1 180 ? -17.672 -25.828 8.109 1 84.44 180 SER A O 1
ATOM 1352 N N . TYR A 1 181 ? -17.359 -23.922 9.32 1 86.06 181 TYR A N 1
ATOM 1353 C CA . TYR A 1 181 ? -17.312 -24.703 10.547 1 86.06 181 TYR A CA 1
ATOM 1354 C C . TYR A 1 181 ? -18.641 -25.375 10.836 1 86.06 181 TYR A C 1
ATOM 1356 O O . TYR A 1 181 ? -18.703 -26.469 11.398 1 86.06 181 TYR A O 1
ATOM 1364 N N . GLU A 1 182 ? -19.766 -24.766 10.492 1 90.31 182 GLU A N 1
ATOM 1365 C CA . GLU A 1 182 ? -21.078 -25.375 10.633 1 90.31 182 GLU A CA 1
ATOM 1366 C C . GLU A 1 182 ? -21.234 -26.594 9.727 1 90.31 182 GLU A C 1
ATOM 1368 O O . GLU A 1 182 ? -21.812 -27.594 10.133 1 90.31 182 GLU A O 1
ATOM 1373 N N . PHE A 1 183 ? -20.734 -26.469 8.547 1 90.06 183 PHE A N 1
ATOM 1374 C CA . PHE A 1 183 ? -20.766 -27.578 7.598 1 90.06 183 PHE A CA 1
ATOM 1375 C C . PHE A 1 183 ? -19.953 -28.75 8.125 1 90.06 183 PHE A C 1
ATOM 1377 O O . PHE A 1 183 ? -20.406 -29.906 8.039 1 90.06 183 PHE A O 1
ATOM 1384 N N . TRP A 1 184 ? -18.766 -28.484 8.711 1 92.44 184 TRP A N 1
ATOM 1385 C CA . TRP A 1 184 ? -17.906 -29.531 9.242 1 92.44 184 TRP A CA 1
ATOM 1386 C C . TRP A 1 184 ? -18.609 -30.266 10.383 1 92.44 184 TRP A C 1
ATOM 1388 O O . TRP A 1 184 ? -18.578 -31.5 10.445 1 92.44 184 TRP A O 1
ATOM 1398 N N . TRP A 1 185 ? -19.266 -29.469 11.195 1 92.19 185 TRP A N 1
ATOM 1399 C CA . TRP A 1 185 ? -19.969 -30.078 12.32 1 92.19 185 TRP A CA 1
ATOM 1400 C C . TRP A 1 185 ? -21.156 -30.906 11.844 1 92.19 185 TRP A C 1
ATOM 1402 O O . TRP A 1 185 ? -21.391 -32 12.352 1 92.19 185 TRP A O 1
ATOM 1412 N N . ALA A 1 186 ? -21.859 -30.391 10.93 1 92.94 186 ALA A N 1
ATOM 1413 C CA . ALA A 1 186 ? -23.016 -31.125 10.375 1 92.94 186 ALA A CA 1
ATOM 1414 C C . ALA A 1 186 ? -22.562 -32.438 9.719 1 92.94 186 ALA A C 1
ATOM 1416 O O . ALA A 1 186 ? -23.266 -33.438 9.805 1 92.94 186 ALA A O 1
ATOM 1417 N N . THR A 1 187 ? -21.484 -32.375 9.062 1 93.69 187 THR A N 1
ATOM 1418 C CA . THR A 1 187 ? -20.953 -33.562 8.398 1 93.69 187 THR A CA 1
ATOM 1419 C C . THR A 1 187 ? -20.562 -34.625 9.422 1 93.69 187 THR A C 1
ATOM 1421 O O . THR A 1 187 ? -20.875 -35.812 9.25 1 93.69 187 THR A O 1
ATOM 1424 N N . ILE A 1 188 ? -19.906 -34.188 10.469 1 94.19 188 ILE A N 1
ATOM 1425 C CA . ILE A 1 188 ? -19.5 -35.125 11.523 1 94.19 188 ILE A CA 1
ATOM 1426 C C . ILE A 1 188 ? -20.734 -35.719 12.195 1 94.19 188 ILE A C 1
ATOM 1428 O O . ILE A 1 188 ? -20.766 -36.938 12.469 1 94.19 188 ILE A O 1
ATOM 1432 N N . ALA A 1 189 ? -21.734 -34.938 12.391 1 94.19 189 ALA A N 1
ATOM 1433 C CA . ALA A 1 189 ? -22.953 -35.375 13.047 1 94.19 189 ALA A CA 1
ATOM 1434 C C . ALA A 1 189 ? -23.719 -36.344 12.164 1 94.19 189 ALA A C 1
ATOM 1436 O O . ALA A 1 189 ? -24.469 -37.219 12.664 1 94.19 189 ALA A O 1
ATOM 1437 N N . ALA A 1 190 ? -23.547 -36.312 10.891 1 94.62 190 ALA A N 1
ATOM 1438 C CA . ALA A 1 190 ? -24.328 -37.125 9.953 1 94.62 190 ALA A CA 1
ATOM 1439 C C . ALA A 1 190 ? -23.594 -38.406 9.609 1 94.62 190 ALA A C 1
ATOM 1441 O O . ALA A 1 190 ? -24.125 -39.281 8.922 1 94.62 190 ALA A O 1
ATOM 1442 N N . LEU A 1 191 ? -22.453 -38.656 10.102 1 93.69 191 LEU A N 1
ATOM 1443 C CA . LEU A 1 191 ? -21.609 -39.781 9.75 1 93.69 191 LEU A CA 1
ATOM 1444 C C . LEU A 1 191 ? -22.328 -41.094 10.023 1 93.69 191 LEU A C 1
ATOM 1446 O O . LEU A 1 191 ? -22.141 -42.062 9.289 1 93.69 191 LEU A O 1
ATOM 1450 N N . PRO A 1 192 ? -23.188 -41.094 11.062 1 93.75 192 PRO A N 1
ATOM 1451 C CA . PRO A 1 192 ? -23.922 -42.344 11.32 1 93.75 192 PRO A CA 1
ATOM 1452 C C . PRO A 1 192 ? -24.922 -42.688 10.211 1 93.75 192 PRO A C 1
ATOM 1454 O O . PRO A 1 192 ? -25.328 -43.844 10.086 1 93.75 192 PRO A O 1
ATOM 1457 N N . ASP A 1 193 ? -25.281 -41.781 9.383 1 93.88 193 ASP A N 1
ATOM 1458 C CA . ASP A 1 193 ? -26.219 -42 8.297 1 93.88 193 ASP A CA 1
ATOM 1459 C C . ASP A 1 193 ? -25.5 -42.406 7.012 1 93.88 193 ASP A C 1
ATOM 1461 O O . ASP A 1 193 ? -26.078 -42.344 5.926 1 93.88 193 ASP A O 1
ATOM 1465 N N . THR A 1 194 ? -24.312 -42.875 7.117 1 95.75 194 THR A N 1
ATOM 1466 C CA . THR A 1 194 ? -23.5 -43.25 5.98 1 95.75 194 THR A CA 1
ATOM 1467 C C . THR A 1 194 ? -24.156 -44.406 5.188 1 95.75 194 THR A C 1
ATOM 1469 O O . THR A 1 194 ? -24.641 -45.375 5.773 1 95.75 194 THR A O 1
ATOM 1472 N N . LYS A 1 195 ? -24.203 -44.219 3.877 1 95.81 195 LYS A N 1
ATOM 1473 C CA . LYS A 1 195 ? -24.625 -45.281 2.986 1 95.81 195 LYS A CA 1
ATOM 1474 C C . LYS A 1 195 ? -23.469 -46.219 2.635 1 95.81 195 LYS A C 1
ATOM 1476 O O . LYS A 1 195 ? -22.547 -45.812 1.907 1 95.81 195 LYS A O 1
ATOM 1481 N N . VAL A 1 196 ? -23.562 -47.375 2.98 1 94.69 196 VAL A N 1
ATOM 1482 C CA . VAL A 1 196 ? -22.453 -48.312 2.883 1 94.69 196 VAL A CA 1
ATOM 1483 C C . VAL A 1 196 ? -22.078 -48.531 1.419 1 94.69 196 VAL A C 1
ATOM 1485 O O . VAL A 1 196 ? -20.891 -48.656 1.088 1 94.69 196 VAL A O 1
ATOM 1488 N N . THR A 1 197 ? -23.078 -48.594 0.564 1 94.25 197 THR A N 1
ATOM 1489 C CA . THR A 1 197 ? -22.828 -48.781 -0.859 1 94.25 197 THR A CA 1
ATOM 1490 C C . THR A 1 197 ? -21.969 -47.688 -1.431 1 94.25 197 THR A C 1
ATOM 1492 O O . THR A 1 197 ? -21.016 -47.938 -2.164 1 94.25 197 THR A O 1
ATOM 1495 N N . THR A 1 198 ? -22.281 -46.438 -1.064 1 95.81 198 THR A N 1
ATOM 1496 C CA . THR A 1 198 ? -21.547 -45.281 -1.55 1 95.81 198 THR A CA 1
ATOM 1497 C C . THR A 1 198 ? -20.141 -45.219 -0.939 1 95.81 198 THR A C 1
ATOM 1499 O O . THR A 1 198 ? -19.172 -44.906 -1.626 1 95.81 198 THR A O 1
ATOM 1502 N N . PHE A 1 199 ? -20.047 -45.562 0.286 1 96.5 199 PHE A N 1
ATOM 1503 C CA . PHE A 1 199 ? -18.766 -45.531 0.988 1 96.5 199 PHE A CA 1
ATOM 1504 C C . PHE A 1 199 ? -17.797 -46.562 0.381 1 96.5 199 PHE A C 1
ATOM 1506 O O . PHE A 1 199 ? -16.609 -46.25 0.225 1 96.5 199 PHE A O 1
ATOM 1513 N N . VAL A 1 200 ? -18.328 -47.656 0.039 1 96.06 200 VAL A N 1
ATOM 1514 C CA . VAL A 1 200 ? -17.469 -48.719 -0.496 1 96.06 200 VAL A CA 1
ATOM 1515 C C . VAL A 1 200 ? -16.906 -48.281 -1.845 1 96.06 200 VAL A C 1
ATOM 1517 O O . VAL A 1 200 ? -15.711 -48.469 -2.104 1 96.06 200 VAL A O 1
ATOM 1520 N N . ILE A 1 201 ? -17.734 -47.75 -2.66 1 96.06 201 ILE A N 1
ATOM 1521 C CA . ILE A 1 201 ? -17.281 -47.312 -3.975 1 96.06 201 ILE A CA 1
ATOM 1522 C C . ILE A 1 201 ? -16.297 -46.156 -3.818 1 96.06 201 ILE A C 1
ATOM 1524 O O . ILE A 1 201 ? -15.281 -46.125 -4.52 1 96.06 201 ILE A O 1
ATOM 1528 N N . GLY A 1 202 ? -16.625 -45.25 -2.941 1 96.25 202 GLY A N 1
ATOM 1529 C CA . GLY A 1 202 ? -15.719 -44.125 -2.676 1 96.25 202 GLY A CA 1
ATOM 1530 C C . GLY A 1 202 ? -14.375 -44.594 -2.131 1 96.25 202 GLY A C 1
ATOM 1531 O O . GLY A 1 202 ? -13.328 -44.094 -2.576 1 96.25 202 GLY A O 1
ATOM 1532 N N . ALA A 1 203 ? -14.414 -45.469 -1.201 1 96.75 203 ALA A N 1
ATOM 1533 C CA . ALA A 1 203 ? -13.188 -46 -0.625 1 96.75 203 ALA A CA 1
ATOM 1534 C C . ALA A 1 203 ? -12.375 -46.75 -1.672 1 96.75 203 ALA A C 1
ATOM 1536 O O . ALA A 1 203 ? -11.141 -46.688 -1.688 1 96.75 203 ALA A O 1
ATOM 1537 N N . PHE A 1 204 ? -13.133 -47.5 -2.443 1 96.88 204 PHE A N 1
ATOM 1538 C CA . PHE A 1 204 ? -12.484 -48.219 -3.52 1 96.88 204 PHE A CA 1
ATOM 1539 C C . PHE A 1 204 ? -11.797 -47.281 -4.488 1 96.88 204 PHE A C 1
ATOM 1541 O O . PHE A 1 204 ? -10.648 -47.5 -4.891 1 96.88 204 PHE A O 1
ATOM 1548 N N . ALA A 1 205 ? -12.469 -46.25 -4.898 1 96.81 205 ALA A N 1
ATOM 1549 C CA . ALA A 1 205 ? -11.898 -45.25 -5.801 1 96.81 205 ALA A CA 1
ATOM 1550 C C . ALA A 1 205 ? -10.656 -44.625 -5.191 1 96.81 205 ALA A C 1
ATOM 1552 O O . ALA A 1 205 ? -9.625 -44.5 -5.855 1 96.81 205 ALA A O 1
ATOM 1553 N N . LEU A 1 206 ? -10.734 -44.219 -3.918 1 96.38 206 LEU A N 1
ATOM 1554 C CA . LEU A 1 206 ? -9.617 -43.594 -3.23 1 96.38 206 LEU A CA 1
ATOM 1555 C C . LEU A 1 206 ? -8.422 -44.531 -3.143 1 96.38 206 LEU A C 1
ATOM 1557 O O . LEU A 1 206 ? -7.285 -44.125 -3.383 1 96.38 206 LEU A O 1
ATOM 1561 N N . THR A 1 207 ? -8.68 -45.719 -2.785 1 96.44 207 THR A N 1
ATOM 1562 C CA . THR A 1 207 ? -7.621 -46.719 -2.643 1 96.44 207 THR A CA 1
ATOM 1563 C C . THR A 1 207 ? -6.961 -47 -3.99 1 96.44 207 THR A C 1
ATOM 1565 O O . THR A 1 207 ? -5.738 -47.125 -4.074 1 96.44 207 THR A O 1
ATOM 1568 N N . THR A 1 208 ? -7.762 -47.156 -5.02 1 96 208 THR A N 1
ATOM 1569 C CA . THR A 1 208 ? -7.227 -47.406 -6.355 1 96 208 THR A CA 1
ATOM 1570 C C . THR A 1 208 ? -6.324 -46.25 -6.793 1 96 208 THR A C 1
ATOM 1572 O O . THR A 1 208 ? -5.23 -46.469 -7.32 1 96 208 THR A O 1
ATOM 1575 N N . LEU A 1 209 ? -6.77 -45.062 -6.602 1 94.5 209 LEU A N 1
ATOM 1576 C CA . LEU A 1 209 ? -5.973 -43.906 -6.949 1 94.5 209 LEU A CA 1
ATOM 1577 C C . LEU A 1 209 ? -4.656 -43.875 -6.18 1 94.5 209 LEU A C 1
ATOM 1579 O O . LEU A 1 209 ? -3.602 -43.625 -6.754 1 94.5 209 LEU A O 1
ATOM 1583 N N . MET A 1 210 ? -4.715 -44.188 -4.895 1 94.44 210 MET A N 1
ATOM 1584 C CA . MET A 1 210 ? -3.523 -44.188 -4.051 1 94.44 210 MET A CA 1
ATOM 1585 C C . MET A 1 210 ? -2.551 -45.281 -4.488 1 94.44 210 MET A C 1
ATOM 1587 O O . MET A 1 210 ? -1.342 -45.062 -4.547 1 94.44 210 MET A O 1
ATOM 1591 N N . VAL A 1 211 ? -3.072 -46.438 -4.805 1 95 211 VAL A N 1
ATOM 1592 C CA . VAL A 1 211 ? -2.258 -47.562 -5.195 1 95 211 VAL A CA 1
ATOM 1593 C C . VAL A 1 211 ? -1.599 -47.312 -6.547 1 95 211 VAL A C 1
ATOM 1595 O O . VAL A 1 211 ? -0.409 -47.562 -6.73 1 95 211 VAL A O 1
ATOM 1598 N N . LEU A 1 212 ? -2.314 -46.812 -7.441 1 93.12 212 LEU A N 1
ATOM 1599 C CA . LEU A 1 212 ? -1.776 -46.531 -8.773 1 93.12 212 LEU A CA 1
ATOM 1600 C C . LEU A 1 212 ? -0.736 -45.438 -8.711 1 93.12 212 LEU A C 1
ATOM 1602 O O . LEU A 1 212 ? 0.254 -45.469 -9.445 1 93.12 212 LEU A O 1
ATOM 1606 N N . LYS A 1 213 ? -0.978 -44.562 -7.863 1 88.94 213 LYS A N 1
ATOM 1607 C CA . LYS A 1 213 ? -0.012 -43.469 -7.707 1 88.94 213 LYS A CA 1
ATOM 1608 C C . LYS A 1 213 ? 1.307 -43.969 -7.141 1 88.94 213 LYS A C 1
ATOM 1610 O O . LYS A 1 213 ? 2.381 -43.531 -7.547 1 88.94 213 LYS A O 1
ATOM 1615 N N . LYS A 1 214 ? 1.231 -44.875 -6.242 1 91.88 214 LYS A N 1
ATOM 1616 C CA . LYS A 1 214 ? 2.408 -45.406 -5.551 1 91.88 214 LYS A CA 1
ATOM 1617 C C . LYS A 1 214 ? 3.121 -46.469 -6.398 1 91.88 214 LYS A C 1
ATOM 1619 O O . LYS A 1 214 ? 4.348 -46.438 -6.516 1 91.88 214 LYS A O 1
ATOM 1624 N N . TYR A 1 215 ? 2.4 -47.312 -7.098 1 93.06 215 TYR A N 1
ATOM 1625 C CA . TYR A 1 215 ? 3.002 -48.5 -7.703 1 93.06 215 TYR A CA 1
ATOM 1626 C C . TYR A 1 215 ? 3.049 -48.375 -9.219 1 93.06 215 TYR A C 1
ATOM 1628 O O . TYR A 1 215 ? 3.854 -49.031 -9.883 1 93.06 215 TYR A O 1
ATOM 1636 N N . ALA A 1 216 ? 2.176 -47.562 -9.766 1 91.62 216 ALA A N 1
ATOM 1637 C CA . ALA A 1 216 ? 2.152 -47.406 -11.211 1 91.62 216 ALA A CA 1
ATOM 1638 C C . ALA A 1 216 ? 1.935 -45.938 -11.578 1 91.62 216 ALA A C 1
ATOM 1640 O O . ALA A 1 216 ? 0.944 -45.594 -12.234 1 91.62 216 ALA A O 1
ATOM 1641 N N . PRO A 1 217 ? 2.941 -45.188 -11.211 1 83.25 217 PRO A N 1
ATOM 1642 C CA . PRO A 1 217 ? 2.766 -43.75 -11.445 1 83.25 217 PRO A CA 1
ATOM 1643 C C . PRO A 1 217 ? 2.746 -43.406 -12.93 1 83.25 217 PRO A C 1
ATOM 1645 O O . PRO A 1 217 ? 2.318 -42.281 -13.305 1 83.25 217 PRO A O 1
ATOM 1648 N N . ARG A 1 218 ? 3.211 -44.188 -13.844 1 77.56 218 ARG A N 1
ATOM 1649 C CA . ARG A 1 218 ? 3.271 -43.906 -15.273 1 77.56 218 ARG A CA 1
ATOM 1650 C C . ARG A 1 218 ? 1.902 -44.062 -15.922 1 77.56 218 ARG A C 1
ATOM 1652 O O . ARG A 1 218 ? 1.663 -43.562 -17.016 1 77.56 218 ARG A O 1
ATOM 1659 N N . LEU A 1 219 ? 0.878 -44.719 -15.273 1 85.56 219 LEU A N 1
ATOM 1660 C CA . LEU A 1 219 ? -0.457 -44.938 -15.805 1 85.56 219 LEU A CA 1
ATOM 1661 C C . LEU A 1 219 ? -1.394 -43.812 -15.469 1 85.56 219 LEU A C 1
ATOM 1663 O O . LEU A 1 219 ? -1.21 -43.125 -14.453 1 85.56 219 LEU A O 1
ATOM 1667 N N . PRO A 1 220 ? -2.326 -43.562 -16.453 1 88.06 220 PRO A N 1
ATOM 1668 C CA . PRO A 1 220 ? -3.332 -42.562 -16.109 1 88.06 220 PRO A CA 1
ATOM 1669 C C . PRO A 1 220 ? -4.289 -43.031 -15.016 1 88.06 220 PRO A C 1
ATOM 1671 O O . PRO A 1 220 ? -5.414 -43.438 -15.312 1 88.06 220 PRO A O 1
ATOM 1674 N N . GLY A 1 221 ? -3.895 -42.938 -13.805 1 89.75 221 GLY A N 1
ATOM 1675 C CA . GLY A 1 221 ? -4.594 -43.438 -12.641 1 89.75 221 GLY A CA 1
ATOM 1676 C C . GLY A 1 221 ? -6.031 -42.969 -12.555 1 89.75 221 GLY A C 1
ATOM 1677 O O . GLY A 1 221 ? -6.93 -43.75 -12.227 1 89.75 221 GLY A O 1
ATOM 1678 N N . VAL A 1 222 ? -6.266 -41.719 -12.828 1 89.88 222 VAL A N 1
ATOM 1679 C CA . VAL A 1 222 ? -7.605 -41.156 -12.711 1 89.88 222 VAL A CA 1
ATOM 1680 C C . VAL A 1 222 ? -8.539 -41.812 -13.719 1 89.88 222 VAL A C 1
ATOM 1682 O O . VAL A 1 222 ? -9.641 -42.25 -13.367 1 89.88 222 VAL A O 1
ATOM 1685 N N . LEU A 1 223 ? -8.078 -41.938 -14.984 1 89.62 223 LEU A N 1
ATOM 1686 C CA . LEU A 1 223 ? -8.898 -42.562 -16.016 1 89.62 223 LEU A CA 1
ATOM 1687 C C . LEU A 1 223 ? -9.195 -44 -15.672 1 89.62 223 LEU A C 1
ATOM 1689 O O . LEU A 1 223 ? -10.336 -44.469 -15.797 1 89.62 223 LEU A O 1
ATOM 1693 N N . ILE A 1 224 ? -8.227 -44.688 -15.242 1 93.62 224 ILE A N 1
ATOM 1694 C CA . ILE A 1 224 ? -8.375 -46.094 -14.898 1 93.62 224 ILE A CA 1
ATOM 1695 C C . ILE A 1 224 ? -9.398 -46.219 -13.773 1 93.62 224 ILE A C 1
ATOM 1697 O O . ILE A 1 224 ? -10.273 -47.094 -13.828 1 93.62 224 ILE A O 1
ATOM 1701 N N . THR A 1 225 ? -9.242 -45.406 -12.797 1 95 225 THR A N 1
ATOM 1702 C CA . THR A 1 225 ? -10.156 -45.469 -11.664 1 95 225 THR A CA 1
ATOM 1703 C C . THR A 1 225 ? -11.586 -45.156 -12.117 1 95 225 THR A C 1
ATOM 1705 O O . THR A 1 225 ? -12.531 -45.844 -11.703 1 95 225 THR A O 1
ATOM 1708 N N . VAL A 1 226 ? -11.75 -44.188 -12.93 1 93.38 226 VAL A N 1
ATOM 1709 C CA . VAL A 1 226 ? -13.062 -43.812 -13.43 1 93.38 226 VAL A CA 1
ATOM 1710 C C . VAL A 1 226 ? -13.672 -44.938 -14.242 1 93.38 226 VAL A C 1
ATOM 1712 O O . VAL A 1 226 ? -14.844 -45.281 -14.07 1 93.38 226 VAL A O 1
ATOM 1715 N N . VAL A 1 227 ? -12.906 -45.562 -15.102 1 94.12 227 VAL A N 1
ATOM 1716 C CA . VAL A 1 227 ? -13.391 -46.656 -15.938 1 94.12 227 VAL A CA 1
ATOM 1717 C C . VAL A 1 227 ? -13.766 -47.875 -15.055 1 94.12 227 VAL A C 1
ATOM 1719 O O . VAL A 1 227 ? -14.844 -48.438 -15.203 1 94.12 227 VAL A O 1
ATOM 1722 N N . LEU A 1 228 ? -12.906 -48.156 -14.141 1 96 228 LEU A N 1
ATOM 1723 C CA . LEU A 1 228 ? -13.148 -49.312 -13.273 1 96 228 LEU A CA 1
ATOM 1724 C C . LEU A 1 228 ? -14.406 -49.094 -12.438 1 96 228 LEU A C 1
ATOM 1726 O O . LEU A 1 228 ? -15.242 -50 -12.336 1 96 228 LEU A O 1
ATOM 1730 N N . THR A 1 229 ? -14.492 -48 -11.852 1 96.62 229 THR A N 1
ATOM 1731 C CA . THR A 1 229 ? -15.633 -47.75 -10.984 1 96.62 229 THR A CA 1
ATOM 1732 C C . THR A 1 229 ? -16.922 -47.625 -11.805 1 96.62 229 THR A C 1
ATOM 1734 O O . THR A 1 229 ? -18 -48 -11.336 1 96.62 229 THR A O 1
ATOM 1737 N N . THR A 1 230 ? -16.844 -47.094 -13 1 95.81 230 THR A N 1
ATOM 1738 C CA . THR A 1 230 ? -18.016 -47 -13.867 1 95.81 230 THR A CA 1
ATOM 1739 C C . THR A 1 230 ? -18.5 -48.375 -14.266 1 95.81 230 THR A C 1
ATOM 1741 O O . THR A 1 230 ? -19.703 -48.656 -14.227 1 95.81 230 THR A O 1
ATOM 1744 N N . VAL A 1 231 ? -17.609 -49.219 -14.625 1 96.19 231 VAL A N 1
ATOM 1745 C CA . VAL A 1 231 ? -17.969 -50.594 -15 1 96.19 231 VAL A CA 1
ATOM 1746 C C . VAL A 1 231 ? -18.547 -51.344 -13.797 1 96.19 231 VAL A C 1
ATOM 1748 O O . VAL A 1 231 ? -19.547 -52.031 -13.914 1 96.19 231 VAL A O 1
ATOM 1751 N N . LEU A 1 232 ? -17.891 -51.156 -12.719 1 96.38 232 LEU A N 1
ATOM 1752 C CA . LEU A 1 232 ? -18.391 -51.781 -11.5 1 96.38 232 LEU A CA 1
ATOM 1753 C C . LEU A 1 232 ? -19.797 -51.281 -11.164 1 96.38 232 LEU A C 1
ATOM 1755 O O . LEU A 1 232 ? -20.656 -52.062 -10.75 1 96.38 232 LEU A O 1
ATOM 1759 N N . SER A 1 233 ? -19.938 -50 -11.227 1 96.75 233 SER A N 1
ATOM 1760 C CA . SER A 1 233 ? -21.234 -49.406 -10.969 1 96.75 233 SER A CA 1
ATOM 1761 C C . SER A 1 233 ? -22.312 -49.969 -11.883 1 96.75 233 SER A C 1
ATOM 1763 O O . SER A 1 233 ? -23.438 -50.219 -11.445 1 96.75 233 SER A O 1
ATOM 1765 N N . TRP A 1 234 ? -21.938 -50.094 -13.133 1 95.31 234 TRP A N 1
ATOM 1766 C CA . TRP A 1 234 ? -22.859 -50.688 -14.102 1 95.31 234 TRP A CA 1
ATOM 1767 C C . TRP A 1 234 ? -23.172 -52.156 -13.766 1 95.31 234 TRP A C 1
ATOM 1769 O O . TRP A 1 234 ? -24.328 -52.562 -13.773 1 95.31 234 TRP A O 1
ATOM 1779 N N . ALA A 1 235 ? -22.234 -52.906 -13.383 1 96.12 235 ALA A N 1
ATOM 1780 C CA . ALA A 1 235 ? -22.359 -54.344 -13.148 1 96.12 235 ALA A CA 1
ATOM 1781 C C . ALA A 1 235 ? -23.203 -54.625 -11.914 1 96.12 235 ALA A C 1
ATOM 1783 O O . ALA A 1 235 ? -23.969 -55.594 -11.891 1 96.12 235 ALA A O 1
ATOM 1784 N N . VAL A 1 236 ? -23.141 -53.781 -10.914 1 95.12 236 VAL A N 1
ATOM 1785 C CA . VAL A 1 236 ? -23.812 -54.094 -9.656 1 95.12 236 VAL A CA 1
ATOM 1786 C C . VAL A 1 236 ? -25.094 -53.25 -9.555 1 95.12 236 VAL A C 1
ATOM 1788 O O . VAL A 1 236 ? -25.812 -53.344 -8.555 1 95.12 236 VAL A O 1
ATOM 1791 N N . ASP A 1 237 ? -25.422 -52.531 -10.523 1 94.75 237 ASP A N 1
ATOM 1792 C CA . ASP A 1 237 ? -26.562 -51.625 -10.5 1 94.75 237 ASP A CA 1
ATOM 1793 C C . ASP A 1 237 ? -26.5 -50.688 -9.281 1 94.75 237 ASP A C 1
ATOM 1795 O O . ASP A 1 237 ? -27.453 -50.656 -8.492 1 94.75 237 ASP A O 1
ATOM 1799 N N . TYR A 1 238 ? -25.406 -50.062 -9.203 1 95.56 238 TYR A N 1
ATOM 1800 C CA . TYR A 1 238 ? -25.094 -49.125 -8.125 1 95.56 238 TYR A CA 1
ATOM 1801 C C . TYR A 1 238 ? -26.219 -48.094 -7.957 1 95.56 238 TYR A C 1
ATOM 1803 O O . TYR A 1 238 ? -26.609 -47.781 -6.836 1 95.56 238 TYR A O 1
ATOM 1811 N N . LYS A 1 239 ? -26.734 -47.656 -9.047 1 93.88 239 LYS A N 1
ATOM 1812 C CA . LYS A 1 239 ? -27.844 -46.688 -9 1 93.88 239 LYS A CA 1
ATOM 1813 C C . LYS A 1 239 ? -29.062 -47.281 -8.32 1 93.88 239 LYS A C 1
ATOM 1815 O O . LYS A 1 239 ? -29.719 -46.625 -7.512 1 93.88 239 LYS A O 1
ATOM 1820 N N . GLY A 1 240 ? -29.359 -48.469 -8.641 1 93.19 240 GLY A N 1
ATOM 1821 C CA . GLY A 1 240 ? -30.484 -49.156 -8.047 1 93.19 240 GLY A CA 1
ATOM 1822 C C . GLY A 1 240 ? -30.328 -49.375 -6.551 1 93.19 240 GLY A C 1
ATOM 1823 O O . GLY A 1 240 ? -31.328 -49.438 -5.824 1 93.19 240 GLY A O 1
ATOM 1824 N N . MET A 1 241 ? -29.156 -49.438 -6.145 1 93.94 241 MET A N 1
ATOM 1825 C CA . MET A 1 241 ? -28.875 -49.656 -4.73 1 93.94 241 MET A CA 1
ATOM 1826 C C . MET A 1 241 ? -28.891 -48.344 -3.963 1 93.94 241 MET A C 1
ATOM 1828 O O . MET A 1 241 ? -28.594 -48.312 -2.768 1 93.94 241 MET A O 1
ATOM 1832 N N . GLY A 1 242 ? -29.203 -47.312 -4.691 1 90.75 242 GLY A N 1
ATOM 1833 C CA . GLY A 1 242 ? -29.328 -46.031 -4.043 1 90.75 242 GLY A CA 1
ATOM 1834 C C . GLY A 1 242 ? -28.109 -45.125 -4.23 1 90.75 242 GLY A C 1
ATOM 1835 O O . GLY A 1 242 ? -28 -44.062 -3.613 1 90.75 242 GLY A O 1
ATOM 1836 N N . GLY A 1 243 ? -27.234 -45.594 -4.992 1 92.38 243 GLY A N 1
ATOM 1837 C CA . GLY A 1 243 ? -26.062 -44.781 -5.258 1 92.38 243 GLY A CA 1
ATOM 1838 C C . GLY A 1 243 ? -26.312 -43.656 -6.238 1 92.38 243 GLY A C 1
ATOM 1839 O O . GLY A 1 243 ? -27.219 -43.75 -7.062 1 92.38 243 GLY A O 1
ATOM 1840 N N . SER A 1 244 ? -25.516 -42.594 -6.086 1 92.81 244 SER A N 1
ATOM 1841 C CA . SER A 1 244 ? -25.656 -41.469 -6.98 1 92.81 244 SER A CA 1
ATOM 1842 C C . SER A 1 244 ? -24.672 -41.562 -8.148 1 92.81 244 SER A C 1
ATOM 1844 O O . SER A 1 244 ? -23.469 -41.656 -7.938 1 92.81 244 SER A O 1
ATOM 1846 N N . VAL A 1 245 ? -25.188 -41.469 -9.375 1 93.5 245 VAL A N 1
ATOM 1847 C CA . VAL A 1 245 ? -24.375 -41.5 -10.586 1 93.5 245 VAL A CA 1
ATOM 1848 C C . VAL A 1 245 ? -24.547 -40.188 -11.359 1 93.5 245 VAL A C 1
ATOM 1850 O O . VAL A 1 245 ? -25.422 -39.406 -11.047 1 93.5 245 VAL A O 1
ATOM 1853 N N . ILE A 1 246 ? -23.734 -39.906 -12.312 1 90.5 246 ILE A N 1
ATOM 1854 C CA . ILE A 1 246 ? -23.75 -38.688 -13.109 1 90.5 246 ILE A CA 1
ATOM 1855 C C . ILE A 1 246 ? -25.031 -38.656 -13.961 1 90.5 246 ILE A C 1
ATOM 1857 O O . ILE A 1 246 ? -25.672 -37.594 -14.086 1 90.5 246 ILE A O 1
ATOM 1861 N N . GLY A 1 247 ? -25.391 -39.781 -14.539 1 88.38 247 GLY A N 1
ATOM 1862 C CA . GLY A 1 247 ? -26.609 -39.844 -15.328 1 88.38 247 GLY A CA 1
ATOM 1863 C C . GLY A 1 247 ? -26.422 -39.406 -16.766 1 88.38 247 GLY A C 1
ATOM 1864 O O . GLY A 1 247 ? -25.359 -39.625 -17.359 1 88.38 247 GLY A O 1
ATOM 1865 N N . THR A 1 248 ? -27.375 -38.781 -17.375 1 86.5 248 THR A N 1
ATOM 1866 C CA . THR A 1 248 ? -27.375 -38.469 -18.797 1 86.5 248 THR A CA 1
ATOM 1867 C C . THR A 1 248 ? -26.578 -37.188 -19.062 1 86.5 248 THR A C 1
ATOM 1869 O O . THR A 1 248 ? -26.812 -36.156 -18.438 1 86.5 248 THR A O 1
ATOM 1872 N N . ILE A 1 249 ? -25.641 -37.281 -19.922 1 86.75 249 ILE A N 1
ATOM 1873 C CA . ILE A 1 249 ? -24.844 -36.156 -20.406 1 86.75 249 ILE A CA 1
ATOM 1874 C C . ILE A 1 249 ? -25.297 -35.781 -21.828 1 86.75 249 ILE A C 1
ATOM 1876 O O . ILE A 1 249 ? -25.375 -36.625 -22.703 1 86.75 249 ILE A O 1
ATOM 1880 N N . PRO A 1 250 ? -25.703 -34.531 -22 1 85.31 250 PRO A N 1
ATOM 1881 C CA . PRO A 1 250 ? -26.078 -34.094 -23.359 1 85.31 250 PRO A CA 1
ATOM 1882 C C . PRO A 1 250 ? -25 -34.375 -24.391 1 85.31 250 PRO A C 1
ATOM 1884 O O . PRO A 1 250 ? -23.812 -34.125 -24.125 1 85.31 250 PRO A O 1
ATOM 1887 N N . GLU A 1 251 ? -25.406 -34.938 -25.5 1 85.19 251 GLU A N 1
ATOM 1888 C CA . GLU A 1 251 ? -24.453 -35.25 -26.562 1 85.19 251 GLU A CA 1
ATOM 1889 C C . GLU A 1 251 ? -24.25 -34.062 -27.484 1 85.19 251 GLU A C 1
ATOM 1891 O O . GLU A 1 251 ? -25.172 -33.281 -27.703 1 85.19 251 GLU A O 1
ATOM 1896 N N . GLY A 1 252 ? -23.078 -33.938 -27.984 1 87.25 252 GLY A N 1
ATOM 1897 C CA . GLY A 1 252 ? -22.797 -32.875 -28.938 1 87.25 252 GLY A CA 1
ATOM 1898 C C . GLY A 1 252 ? -21.797 -31.859 -28.438 1 87.25 252 GLY A C 1
ATOM 1899 O O . GLY A 1 252 ? -21.344 -31.938 -27.297 1 87.25 252 GLY A O 1
ATOM 1900 N N . LEU A 1 253 ? -21.438 -31.016 -29.312 1 91.81 253 LEU A N 1
ATOM 1901 C CA . LEU A 1 253 ? -20.5 -29.938 -29 1 91.81 253 LEU A CA 1
ATOM 1902 C C . LEU A 1 253 ? -21.234 -28.719 -28.438 1 91.81 253 LEU A C 1
ATOM 1904 O O . LEU A 1 253 ? -22.406 -28.5 -28.734 1 91.81 253 LEU A O 1
ATOM 1908 N N . PRO A 1 254 ? -20.547 -28.062 -27.516 1 90.5 254 PRO A N 1
ATOM 1909 C CA . PRO A 1 254 ? -21.203 -26.859 -26.984 1 90.5 254 PRO A CA 1
ATOM 1910 C C . PRO A 1 254 ? -21.484 -25.812 -28.062 1 90.5 254 PRO A C 1
ATOM 1912 O O . PRO A 1 254 ? -20.703 -25.656 -29 1 90.5 254 PRO A O 1
ATOM 1915 N N . THR A 1 255 ? -22.516 -25.109 -27.938 1 89.25 255 THR A N 1
ATOM 1916 C CA . THR A 1 255 ? -22.938 -24.094 -28.891 1 89.25 255 THR A CA 1
ATOM 1917 C C . THR A 1 255 ? -22.562 -22.703 -28.391 1 89.25 255 THR A C 1
ATOM 1919 O O . THR A 1 255 ? -22.422 -22.484 -27.188 1 89.25 255 THR A O 1
ATOM 1922 N N . PHE A 1 256 ? -22.375 -21.875 -29.359 1 92.69 256 PHE A N 1
ATOM 1923 C CA . PHE A 1 256 ? -22.109 -20.469 -29.016 1 92.69 256 PHE A CA 1
ATOM 1924 C C . PHE A 1 256 ? -23.328 -19.844 -28.359 1 92.69 256 PHE A C 1
ATOM 1926 O O . PHE A 1 256 ? -24.453 -19.953 -28.859 1 92.69 256 PHE A O 1
ATOM 1933 N N . SER A 1 257 ? -23.156 -19.359 -27.141 1 89.94 257 SER A N 1
ATOM 1934 C CA . SER A 1 257 ? -24.234 -18.672 -26.422 1 89.94 257 SER A CA 1
ATOM 1935 C C . SER A 1 257 ? -23.688 -17.562 -25.547 1 89.94 257 SER A C 1
ATOM 1937 O O . SER A 1 257 ? -22.875 -17.812 -24.641 1 89.94 257 SER A O 1
ATOM 1939 N N . LEU A 1 258 ? -24.156 -16.328 -25.844 1 88.81 258 LEU A N 1
ATOM 1940 C CA . LEU A 1 258 ? -23.766 -15.227 -24.984 1 88.81 258 LEU A CA 1
ATOM 1941 C C . LEU A 1 258 ? -24.547 -15.234 -23.688 1 88.81 258 LEU A C 1
ATOM 1943 O O . LEU A 1 258 ? -25.781 -15.18 -23.703 1 88.81 258 LEU A O 1
ATOM 1947 N N . PRO A 1 259 ? -23.812 -15.359 -22.578 1 84.88 259 PRO A N 1
ATOM 1948 C CA . PRO A 1 259 ? -24.516 -15.406 -21.297 1 84.88 259 PRO A CA 1
ATOM 1949 C C . PRO A 1 259 ? -25.078 -14.047 -20.875 1 84.88 259 PRO A C 1
ATOM 1951 O O . PRO A 1 259 ? -24.453 -13.352 -20.078 1 84.88 259 PRO A O 1
ATOM 1954 N N . PHE A 1 260 ? -26.172 -13.617 -21.406 1 80 260 PHE A N 1
ATOM 1955 C CA . PHE A 1 260 ? -26.797 -12.344 -21.078 1 80 260 PHE A CA 1
ATOM 1956 C C . PHE A 1 260 ? -27.875 -12.531 -20.016 1 80 260 PHE A C 1
ATOM 1958 O O . PHE A 1 260 ? -28.797 -13.336 -20.188 1 80 260 PHE A O 1
ATOM 1965 N N . ILE A 1 261 ? -27.578 -12.031 -18.938 1 78.81 261 ILE A N 1
ATOM 1966 C CA . ILE A 1 261 ? -28.562 -12.055 -17.859 1 78.81 261 ILE A CA 1
ATOM 1967 C C . ILE A 1 261 ? -28.844 -10.633 -17.391 1 78.81 261 ILE A C 1
ATOM 1969 O O . ILE A 1 261 ? -27.938 -9.812 -17.281 1 78.81 261 ILE A O 1
ATOM 1973 N N . GLU A 1 262 ? -30.125 -10.352 -17.234 1 80.94 262 GLU A N 1
ATOM 1974 C CA . GLU A 1 262 ? -30.484 -9.07 -16.641 1 80.94 262 GLU A CA 1
ATOM 1975 C C . GLU A 1 262 ? -30.125 -9.023 -15.164 1 80.94 262 GLU A C 1
ATOM 1977 O O . GLU A 1 262 ? -30.547 -9.891 -14.391 1 80.94 262 GLU A O 1
ATOM 1982 N N . MET A 1 263 ? -29.188 -8.305 -14.906 1 80.94 263 MET A N 1
ATOM 1983 C CA . MET A 1 263 ? -28.75 -8.258 -13.516 1 80.94 263 MET A CA 1
ATOM 1984 C C . MET A 1 263 ? -28.672 -6.82 -13.016 1 80.94 263 MET A C 1
ATOM 1986 O O . MET A 1 263 ? -28.453 -5.898 -13.805 1 80.94 263 MET A O 1
ATOM 1990 N N . ASP A 1 264 ? -29.016 -6.633 -11.727 1 85.5 264 ASP A N 1
ATOM 1991 C CA . ASP A 1 264 ? -28.875 -5.328 -11.086 1 85.5 264 ASP A CA 1
ATOM 1992 C C . ASP A 1 264 ? -27.406 -4.961 -10.906 1 85.5 264 ASP A C 1
ATOM 1994 O O . ASP A 1 264 ? -26.531 -5.82 -11 1 85.5 264 ASP A O 1
ATOM 1998 N N . VAL A 1 265 ? -27.141 -3.791 -10.727 1 87.31 265 VAL A N 1
ATOM 1999 C CA . VAL A 1 265 ? -25.797 -3.225 -10.641 1 87.31 265 VAL A CA 1
ATOM 2000 C C . VAL A 1 265 ? -25.047 -3.842 -9.461 1 87.31 265 VAL A C 1
ATOM 2002 O O . VAL A 1 265 ? -23.844 -4.094 -9.539 1 87.31 265 VAL A O 1
ATOM 2005 N N . LYS A 1 266 ? -25.828 -4.09 -8.422 1 82.62 266 LYS A N 1
ATOM 2006 C CA . LYS A 1 266 ? -25.203 -4.652 -7.223 1 82.62 266 LYS A CA 1
ATOM 2007 C C . LYS A 1 266 ? -24.672 -6.059 -7.484 1 82.62 266 LYS A C 1
ATOM 2009 O O . LYS A 1 266 ? -23.562 -6.398 -7.074 1 82.62 266 LYS A O 1
ATOM 2014 N N . THR A 1 267 ? -25.531 -6.883 -8.102 1 83.38 267 THR A N 1
ATOM 2015 C CA . THR A 1 267 ? -25.125 -8.242 -8.445 1 83.38 267 THR A CA 1
ATOM 2016 C C . THR A 1 267 ? -23.953 -8.234 -9.422 1 83.38 267 THR A C 1
ATOM 2018 O O . THR A 1 267 ? -23.016 -9.023 -9.281 1 83.38 267 THR A O 1
ATOM 2021 N N . PHE A 1 268 ? -24 -7.289 -10.289 1 88.19 268 PHE A N 1
ATOM 2022 C CA . PHE A 1 268 ? -22.938 -7.168 -11.273 1 88.19 268 PHE A CA 1
ATOM 2023 C C . PHE A 1 268 ? -21.609 -6.824 -10.594 1 88.19 268 PHE A C 1
ATOM 2025 O O . PHE A 1 268 ? -20.578 -7.406 -10.914 1 88.19 268 PHE A O 1
ATOM 2032 N N . MET A 1 269 ? -21.656 -5.992 -9.719 1 86.44 269 MET A N 1
ATOM 2033 C CA . MET A 1 269 ? -20.438 -5.555 -9.031 1 86.44 269 MET A CA 1
ATOM 2034 C C . MET A 1 269 ? -19.875 -6.68 -8.172 1 86.44 269 MET A C 1
ATOM 2036 O O . MET A 1 269 ? -18.656 -6.82 -8.055 1 86.44 269 MET A O 1
ATOM 2040 N N . SER A 1 270 ? -20.75 -7.363 -7.578 1 83.38 270 SER A N 1
ATOM 2041 C CA . SER A 1 270 ? -20.312 -8.492 -6.773 1 83.38 270 SER A CA 1
ATOM 2042 C C . SER A 1 270 ? -19.594 -9.531 -7.633 1 83.38 270 SER A C 1
ATOM 2044 O O . SER A 1 270 ? -18.531 -10.031 -7.258 1 83.38 270 SER A O 1
ATOM 2046 N N . LEU A 1 271 ? -20.188 -9.828 -8.789 1 88.94 271 LEU A N 1
ATOM 2047 C CA . LEU A 1 271 ? -19.578 -10.797 -9.695 1 88.94 271 LEU A CA 1
ATOM 2048 C C . LEU A 1 271 ? -18.266 -10.258 -10.266 1 88.94 271 LEU A C 1
ATOM 2050 O O . LEU A 1 271 ? -17.312 -11.016 -10.453 1 88.94 271 LEU A O 1
ATOM 2054 N N . ALA A 1 272 ? -18.266 -8.977 -10.5 1 91.75 272 ALA A N 1
ATOM 2055 C CA . ALA A 1 272 ? -17.062 -8.352 -11.055 1 91.75 272 ALA A CA 1
ATOM 2056 C C . ALA A 1 272 ? -15.898 -8.438 -10.062 1 91.75 272 ALA A C 1
ATOM 2058 O O . ALA A 1 272 ? -14.758 -8.711 -10.461 1 91.75 272 ALA A O 1
ATOM 2059 N N . THR A 1 273 ? -16.172 -8.227 -8.844 1 85 273 THR A N 1
ATOM 2060 C CA . THR A 1 273 ? -15.141 -8.297 -7.82 1 85 273 THR A CA 1
ATOM 2061 C C . THR A 1 273 ? -14.602 -9.727 -7.699 1 85 273 THR A C 1
ATOM 2063 O O . THR A 1 273 ? -13.391 -9.93 -7.598 1 85 273 THR A O 1
ATOM 2066 N N . THR A 1 274 ? -15.516 -10.625 -7.723 1 87.06 274 THR A N 1
ATOM 2067 C CA . THR A 1 274 ? -15.125 -12.023 -7.668 1 87.06 274 THR A CA 1
ATOM 2068 C C . THR A 1 274 ? -14.297 -12.406 -8.891 1 87.06 274 THR A C 1
ATOM 2070 O O . THR A 1 274 ? -13.32 -13.148 -8.781 1 87.06 274 THR A O 1
ATOM 2073 N N . ALA A 1 275 ? -14.734 -11.859 -10 1 94.25 275 ALA A N 1
ATOM 2074 C CA . ALA A 1 275 ? -14.023 -12.125 -11.25 1 94.25 275 ALA A CA 1
ATOM 2075 C C . ALA A 1 275 ? -12.586 -11.625 -11.172 1 94.25 275 ALA A C 1
ATOM 2077 O O . ALA A 1 275 ? -11.664 -12.289 -11.664 1 94.25 275 ALA A O 1
ATOM 2078 N N . VAL A 1 276 ? -12.344 -10.562 -10.555 1 90.62 276 VAL A N 1
ATOM 2079 C CA . VAL A 1 276 ? -11.008 -9.984 -10.414 1 90.62 276 VAL A CA 1
ATOM 2080 C C . VAL A 1 276 ? -10.148 -10.883 -9.539 1 90.62 276 VAL A C 1
ATOM 2082 O O . VAL A 1 276 ? -9 -11.188 -9.883 1 90.62 276 VAL A O 1
ATOM 2085 N N . VAL A 1 277 ? -10.719 -11.344 -8.5 1 85.12 277 VAL A N 1
ATOM 2086 C CA . VAL A 1 277 ? -9.977 -12.164 -7.543 1 85.12 277 VAL A CA 1
ATOM 2087 C C . VAL A 1 277 ? -9.617 -13.5 -8.18 1 85.12 277 VAL A C 1
ATOM 2089 O O . VAL A 1 277 ? -8.461 -13.93 -8.133 1 85.12 277 VAL A O 1
ATOM 2092 N N . ILE A 1 278 ? -10.602 -14.117 -8.797 1 91.38 278 ILE A N 1
ATOM 2093 C CA . ILE A 1 278 ? -10.375 -15.406 -9.445 1 91.38 278 ILE A CA 1
ATOM 2094 C C . ILE A 1 278 ? -9.406 -15.234 -10.609 1 91.38 278 ILE A C 1
ATOM 2096 O O . ILE A 1 278 ? -8.523 -16.062 -10.812 1 91.38 278 ILE A O 1
ATOM 2100 N N . GLY A 1 279 ? -9.633 -14.133 -11.32 1 93 279 GLY A N 1
ATOM 2101 C CA . GLY A 1 279 ? -8.742 -13.859 -12.438 1 93 279 GLY A CA 1
ATOM 2102 C C . GLY A 1 279 ? -7.289 -13.695 -12.016 1 93 279 GLY A C 1
ATOM 2103 O O . GLY A 1 279 ? -6.387 -14.203 -12.688 1 93 279 GLY A O 1
ATOM 2104 N N . LEU A 1 280 ? -7.039 -13.07 -10.953 1 87.94 280 LEU A N 1
ATOM 2105 C CA . LEU A 1 280 ? -5.684 -12.836 -10.469 1 87.94 280 LEU A CA 1
ATOM 2106 C C . LEU A 1 280 ? -5.062 -14.117 -9.938 1 87.94 280 LEU A C 1
ATOM 2108 O O . LEU A 1 280 ? -3.941 -14.477 -10.305 1 87.94 280 LEU A O 1
ATOM 2112 N N . ILE A 1 281 ? -5.797 -14.852 -9.172 1 84.44 281 ILE A N 1
ATOM 2113 C CA . ILE A 1 281 ? -5.285 -16.078 -8.562 1 84.44 281 ILE A CA 1
ATOM 2114 C C . ILE A 1 281 ? -5.027 -17.125 -9.656 1 84.44 281 ILE A C 1
ATOM 2116 O O . ILE A 1 281 ? -4.004 -17.812 -9.633 1 84.44 281 ILE A O 1
ATOM 2120 N N . GLY A 1 282 ? -6.035 -17.203 -10.422 1 89.69 282 GLY A N 1
ATOM 2121 C CA . GLY A 1 282 ? -5.867 -18.141 -11.523 1 89.69 282 GLY A CA 1
ATOM 2122 C C . GLY A 1 282 ? -4.648 -17.844 -12.383 1 89.69 282 GLY A C 1
ATOM 2123 O O . GLY A 1 282 ? -3.918 -18.766 -12.766 1 89.69 282 GLY A O 1
ATOM 2124 N N . PHE A 1 283 ? -4.375 -16.609 -12.586 1 90.56 283 PHE A N 1
ATOM 2125 C CA . PHE A 1 283 ? -3.244 -16.25 -13.43 1 90.56 283 PHE A CA 1
ATOM 2126 C C . PHE A 1 283 ? -1.928 -16.453 -12.695 1 90.56 283 PHE A C 1
ATOM 2128 O O . PHE A 1 283 ? -0.935 -16.875 -13.289 1 90.56 283 PHE A O 1
ATOM 2135 N N . VAL A 1 284 ? -1.89 -16.156 -11.453 1 82.81 284 VAL A N 1
ATOM 2136 C CA . VAL A 1 284 ? -0.669 -16.344 -10.672 1 82.81 284 VAL A CA 1
ATOM 2137 C C . VAL A 1 284 ? -0.251 -17.812 -10.719 1 82.81 284 VAL A C 1
ATOM 2139 O O . VAL A 1 284 ? 0.935 -18.125 -10.859 1 82.81 284 VAL A O 1
ATOM 2142 N N . GLU A 1 285 ? -1.207 -18.656 -10.625 1 81.56 285 GLU A N 1
ATOM 2143 C CA . GLU A 1 285 ? -0.922 -20.094 -10.719 1 81.56 285 GLU A CA 1
ATOM 2144 C C . GLU A 1 285 ? -0.415 -20.453 -12.109 1 81.56 285 GLU A C 1
ATOM 2146 O O . GLU A 1 285 ? 0.601 -21.141 -12.25 1 81.56 285 GLU A O 1
ATOM 2151 N N . ALA A 1 286 ? -1.136 -19.969 -13.078 1 90.44 286 ALA A N 1
ATOM 2152 C CA . ALA A 1 286 ? -0.796 -20.281 -14.461 1 90.44 286 ALA A CA 1
ATOM 2153 C C . ALA A 1 286 ? 0.605 -19.797 -14.812 1 90.44 286 ALA A C 1
ATOM 2155 O O . ALA A 1 286 ? 1.409 -20.547 -15.375 1 90.44 286 ALA A O 1
ATOM 2156 N N . ILE A 1 287 ? 0.974 -18.562 -14.469 1 87.06 287 ILE A N 1
ATOM 2157 C CA . ILE A 1 287 ? 2.238 -17.953 -14.867 1 87.06 287 ILE A CA 1
ATOM 2158 C C . ILE A 1 287 ? 3.387 -18.594 -14.094 1 87.06 287 ILE A C 1
ATOM 2160 O O . ILE A 1 287 ? 4.492 -18.734 -14.617 1 87.06 287 ILE A O 1
ATOM 2164 N N . SER A 1 288 ? 3.125 -18.969 -12.875 1 78.56 288 SER A N 1
ATOM 2165 C CA . SER A 1 288 ? 4.145 -19.641 -12.086 1 78.56 288 SER A CA 1
ATOM 2166 C C . SER A 1 288 ? 4.535 -20.969 -12.711 1 78.56 288 SER A C 1
ATOM 2168 O O . SER A 1 288 ? 5.715 -21.328 -12.75 1 78.56 288 SER A O 1
ATOM 2170 N N . ILE A 1 289 ? 3.58 -21.656 -13.188 1 85.56 289 ILE A N 1
ATOM 2171 C CA . ILE A 1 289 ? 3.814 -22.938 -13.844 1 85.56 289 ILE A CA 1
ATOM 2172 C C . ILE A 1 289 ? 4.543 -22.703 -15.172 1 85.56 289 ILE A C 1
ATOM 2174 O O . ILE A 1 289 ? 5.504 -23.406 -15.484 1 85.56 289 ILE A O 1
ATOM 2178 N N . ALA A 1 290 ? 4.105 -21.719 -15.859 1 88.19 290 ALA A N 1
ATOM 2179 C CA . ALA A 1 290 ? 4.727 -21.391 -17.141 1 88.19 290 ALA A CA 1
ATOM 2180 C C . ALA A 1 290 ? 6.199 -21.031 -16.969 1 88.19 290 ALA A C 1
ATOM 2182 O O . ALA A 1 290 ? 7.039 -21.422 -17.781 1 88.19 290 ALA A O 1
ATOM 2183 N N . LYS A 1 291 ? 6.5 -20.312 -15.977 1 79.56 291 LYS A N 1
ATOM 2184 C CA . LYS A 1 291 ? 7.879 -19.938 -15.688 1 79.56 291 LYS A CA 1
ATOM 2185 C C . LYS A 1 291 ? 8.742 -21.156 -15.375 1 79.56 291 LYS A C 1
ATOM 2187 O O . LYS A 1 291 ? 9.891 -21.234 -15.805 1 79.56 291 LYS A O 1
ATOM 2192 N N . ALA A 1 292 ? 8.172 -22.062 -14.656 1 76.38 292 ALA A N 1
ATOM 2193 C CA . ALA A 1 292 ? 8.891 -23.297 -14.32 1 76.38 292 ALA A CA 1
ATOM 2194 C C . ALA A 1 292 ? 9.219 -24.094 -15.57 1 76.38 292 ALA A C 1
ATOM 2196 O O . ALA A 1 292 ? 10.328 -24.609 -15.711 1 76.38 292 ALA A O 1
ATOM 2197 N N . MET A 1 293 ? 8.305 -24.125 -16.484 1 82 293 MET A N 1
ATOM 2198 C CA . MET A 1 293 ? 8.508 -24.859 -17.734 1 82 293 MET A CA 1
ATOM 2199 C C . MET A 1 293 ? 9.5 -24.125 -18.641 1 82 293 MET A C 1
ATOM 2201 O O . MET A 1 293 ? 10.359 -24.75 -19.25 1 82 293 MET A O 1
ATOM 2205 N N . ALA A 1 294 ? 9.422 -22.781 -18.672 1 81.81 294 ALA A N 1
ATOM 2206 C CA . ALA A 1 294 ? 10.289 -21.969 -19.5 1 81.81 294 ALA A CA 1
ATOM 2207 C C . ALA A 1 294 ? 11.75 -22.078 -19.062 1 81.81 294 ALA A C 1
ATOM 2209 O O . ALA A 1 294 ? 12.664 -22.016 -19.891 1 81.81 294 ALA A O 1
ATOM 2210 N N . SER A 1 295 ? 11.938 -22.203 -17.859 1 73 295 SER A N 1
ATOM 2211 C CA . SER A 1 295 ? 13.289 -22.328 -17.328 1 73 295 SER A CA 1
ATOM 2212 C C . SER A 1 295 ? 13.945 -23.625 -17.766 1 73 295 SER A C 1
ATOM 2214 O O . SER A 1 295 ? 15.156 -23.672 -18.016 1 73 295 SER A O 1
ATOM 2216 N N . GLN A 1 296 ? 13.109 -24.641 -17.891 1 74.44 296 GLN A N 1
ATOM 2217 C CA . GLN A 1 296 ? 13.625 -25.938 -18.281 1 74.44 296 GLN A CA 1
ATOM 2218 C C . GLN A 1 296 ? 13.867 -26.016 -19.781 1 74.44 296 GLN A C 1
ATOM 2220 O O . GLN A 1 296 ? 14.789 -26.703 -20.25 1 74.44 296 GLN A O 1
ATOM 2225 N N . THR A 1 297 ? 13.102 -25.281 -20.469 1 78.56 297 THR A N 1
ATOM 2226 C CA . THR A 1 297 ? 13.195 -25.344 -21.922 1 78.56 297 THR A CA 1
ATOM 2227 C C . THR A 1 297 ? 13.961 -24.141 -22.469 1 78.56 297 THR A C 1
ATOM 2229 O O . THR A 1 297 ? 14.203 -24.047 -23.672 1 78.56 297 THR A O 1
ATOM 2232 N N . ARG A 1 298 ? 14.352 -23.125 -21.672 1 74.81 298 ARG A N 1
ATOM 2233 C CA . ARG A 1 298 ? 15.031 -21.891 -22.031 1 74.81 298 ARG A CA 1
ATOM 2234 C C . ARG A 1 298 ? 14.234 -21.094 -23.078 1 74.81 298 ARG A C 1
ATOM 2236 O O . ARG A 1 298 ? 14.789 -20.641 -24.078 1 74.81 298 ARG A O 1
ATOM 2243 N N . GLN A 1 299 ? 13.008 -21.156 -22.922 1 80.94 299 GLN A N 1
ATOM 2244 C CA . GLN A 1 299 ? 12.148 -20.391 -23.828 1 80.94 299 GLN A CA 1
ATOM 2245 C C . GLN A 1 299 ? 11.836 -19.016 -23.25 1 80.94 299 GLN A C 1
ATOM 2247 O O . GLN A 1 299 ? 11.867 -18.828 -22.047 1 80.94 299 GLN A O 1
ATOM 2252 N N . ARG A 1 300 ? 11.57 -18.094 -24.125 1 83.56 300 ARG A N 1
ATOM 2253 C CA . ARG A 1 300 ? 11.141 -16.766 -23.688 1 83.56 300 ARG A CA 1
ATOM 2254 C C . ARG A 1 300 ? 9.688 -16.781 -23.219 1 83.56 300 ARG A C 1
ATOM 2256 O O . ARG A 1 300 ? 8.852 -17.469 -23.812 1 83.56 300 ARG A O 1
ATOM 2263 N N . LEU A 1 301 ? 9.352 -16.234 -22.125 1 86.88 301 LEU A N 1
ATOM 2264 C CA . LEU A 1 301 ? 8.008 -16.188 -21.562 1 86.88 301 LEU A CA 1
ATOM 2265 C C . LEU A 1 301 ? 7.562 -14.742 -21.344 1 86.88 301 LEU A C 1
ATOM 2267 O O . LEU A 1 301 ? 8.328 -13.914 -20.844 1 86.88 301 LEU A O 1
ATOM 2271 N N . SER A 1 302 ? 6.434 -14.367 -21.844 1 88.44 302 SER A N 1
ATOM 2272 C CA . SER A 1 302 ? 5.828 -13.055 -21.625 1 88.44 302 SER A CA 1
ATOM 2273 C C . SER A 1 302 ? 4.566 -13.164 -20.781 1 88.44 302 SER A C 1
ATOM 2275 O O . SER A 1 302 ? 3.576 -13.766 -21.203 1 88.44 302 SER A O 1
ATOM 2277 N N . ALA A 1 303 ? 4.613 -12.594 -19.641 1 87.44 303 ALA A N 1
ATOM 2278 C CA . ALA A 1 303 ? 3.451 -12.602 -18.766 1 87.44 303 ALA A CA 1
ATOM 2279 C C . ALA A 1 303 ? 2.254 -11.922 -19.422 1 87.44 303 ALA A C 1
ATOM 2281 O O . ALA A 1 303 ? 1.115 -12.375 -19.266 1 87.44 303 ALA A O 1
ATOM 2282 N N . ASN A 1 304 ? 2.514 -10.852 -20.141 1 90.5 304 ASN A N 1
ATOM 2283 C CA . ASN A 1 304 ? 1.439 -10.133 -20.828 1 90.5 304 ASN A CA 1
ATOM 2284 C C . ASN A 1 304 ? 0.772 -11 -21.891 1 90.5 304 ASN A C 1
ATOM 2286 O O . ASN A 1 304 ? -0.453 -10.992 -22.016 1 90.5 304 ASN A O 1
ATOM 2290 N N . GLN A 1 305 ? 1.572 -11.688 -22.578 1 93.06 305 GLN A N 1
ATOM 2291 C CA . GLN A 1 305 ? 1.04 -12.562 -23.609 1 93.06 305 GLN A CA 1
ATOM 2292 C C . GLN A 1 305 ? 0.269 -13.734 -23 1 93.06 305 GLN A C 1
ATOM 2294 O O . GLN A 1 305 ? -0.746 -14.164 -23.547 1 93.06 305 GLN A O 1
ATOM 2299 N N . GLU A 1 306 ? 0.816 -14.234 -21.953 1 93.88 306 GLU A N 1
ATOM 2300 C CA . GLU A 1 306 ? 0.114 -15.328 -21.281 1 93.88 306 GLU A CA 1
ATOM 2301 C C . GLU A 1 306 ? -1.247 -14.867 -20.766 1 93.88 306 GLU A C 1
ATOM 2303 O O . GLU A 1 306 ? -2.213 -15.633 -20.781 1 93.88 306 GLU A O 1
ATOM 2308 N N . LEU A 1 307 ? -1.282 -13.617 -20.312 1 94.81 307 LEU A N 1
ATOM 2309 C CA . LEU A 1 307 ? -2.549 -13.039 -19.875 1 94.81 307 LEU A CA 1
ATOM 2310 C C . LEU A 1 307 ? -3.553 -13.008 -21.031 1 94.81 307 LEU A C 1
ATOM 2312 O O . LEU A 1 307 ? -4.738 -13.289 -20.828 1 94.81 307 LEU A O 1
ATOM 2316 N N . VAL A 1 308 ? -3.123 -12.656 -22.172 1 96.06 308 VAL A N 1
ATOM 2317 C CA . VAL A 1 308 ? -3.988 -12.625 -23.344 1 96.06 308 VAL A CA 1
ATOM 2318 C C . VAL A 1 308 ? -4.516 -14.023 -23.641 1 96.06 308 VAL A C 1
ATOM 2320 O O . VAL A 1 308 ? -5.711 -14.211 -23.875 1 96.06 308 VAL A O 1
ATOM 2323 N N . GLY A 1 309 ? -3.676 -14.969 -23.609 1 97.19 309 GLY A N 1
ATOM 2324 C CA . GLY A 1 309 ? -4.078 -16.344 -23.844 1 97.19 309 GLY A CA 1
ATOM 2325 C C . GLY A 1 309 ? -5.094 -16.859 -22.844 1 97.19 309 GLY A C 1
ATOM 2326 O O . GLY A 1 309 ? -6.125 -17.406 -23.219 1 97.19 309 GLY A O 1
ATOM 2327 N N . GLN A 1 310 ? -4.797 -16.688 -21.562 1 97.44 310 GLN A N 1
ATOM 2328 C CA . GLN A 1 310 ? -5.699 -17.125 -20.5 1 97.44 310 GLN A CA 1
ATOM 2329 C C . GLN A 1 310 ? -7.02 -16.359 -20.562 1 97.44 310 GLN A C 1
ATOM 2331 O O . GLN A 1 310 ? -8.086 -16.922 -20.312 1 97.44 310 GLN A O 1
ATOM 2336 N N . GLY A 1 311 ? -6.887 -15.023 -20.812 1 97.94 311 GLY A N 1
ATOM 2337 C CA . GLY A 1 311 ? -8.094 -14.227 -20.938 1 97.94 311 GLY A CA 1
ATOM 2338 C C . GLY A 1 311 ? -9.016 -14.703 -22.047 1 97.94 311 GLY A C 1
ATOM 2339 O O . GLY A 1 311 ? -10.219 -14.883 -21.828 1 97.94 311 GLY A O 1
ATOM 2340 N N . LEU A 1 312 ? -8.477 -14.938 -23.203 1 97.88 312 LEU A N 1
ATOM 2341 C CA . LEU A 1 312 ? -9.266 -15.422 -24.328 1 97.88 312 LEU A CA 1
ATOM 2342 C C . LEU A 1 312 ? -9.82 -16.812 -24.031 1 97.88 312 LEU A C 1
ATOM 2344 O O . LEU A 1 312 ? -10.922 -17.156 -24.484 1 97.88 312 LEU A O 1
ATOM 2348 N N . SER A 1 313 ? -9.047 -17.625 -23.391 1 98.38 313 SER A N 1
ATOM 2349 C CA . SER A 1 313 ? -9.5 -18.953 -22.969 1 98.38 313 SER A CA 1
ATOM 2350 C C . SER A 1 313 ? -10.758 -18.859 -22.109 1 98.38 313 SER A C 1
ATOM 2352 O O . SER A 1 313 ? -11.734 -19.578 -22.359 1 98.38 313 SER A O 1
ATOM 2354 N N . ASN A 1 314 ? -10.734 -17.984 -21.156 1 98.56 314 ASN A N 1
ATOM 2355 C CA . ASN A 1 314 ? -11.883 -17.812 -20.266 1 98.56 314 ASN A CA 1
ATOM 2356 C C . ASN A 1 314 ? -13.078 -17.203 -21 1 98.56 314 ASN A C 1
ATOM 2358 O O . ASN A 1 314 ? -14.227 -17.578 -20.75 1 98.56 314 ASN A O 1
ATOM 2362 N N . ILE A 1 315 ? -12.805 -16.266 -21.891 1 98.12 315 ILE A N 1
ATOM 2363 C CA . ILE A 1 315 ? -13.875 -15.703 -22.703 1 98.12 315 ILE A CA 1
ATOM 2364 C C . ILE A 1 315 ? -14.531 -16.812 -23.531 1 98.12 315 ILE A C 1
ATOM 2366 O O . ILE A 1 315 ? -15.758 -16.906 -23.578 1 98.12 315 ILE A O 1
ATOM 2370 N N . THR A 1 316 ? -13.719 -17.609 -24.156 1 98.19 316 THR A N 1
ATOM 2371 C CA . THR A 1 316 ? -14.219 -18.719 -24.953 1 98.19 316 THR A CA 1
ATOM 2372 C C . THR A 1 316 ? -15.031 -19.688 -24.109 1 98.19 316 THR A C 1
ATOM 2374 O O . THR A 1 316 ? -16.078 -20.188 -24.531 1 98.19 316 THR A O 1
ATOM 2377 N N . SER A 1 317 ? -14.523 -19.984 -22.938 1 98.12 317 SER A N 1
ATOM 2378 C CA . SER A 1 317 ? -15.258 -20.875 -22.047 1 98.12 317 SER A CA 1
ATOM 2379 C C . SER A 1 317 ? -16.641 -20.312 -21.719 1 98.12 317 SER A C 1
ATOM 2381 O O . SER A 1 317 ? -17.625 -21.047 -21.75 1 98.12 317 SER A O 1
ATOM 2383 N N . GLY A 1 318 ? -16.703 -19.031 -21.438 1 97.31 318 GLY A N 1
ATOM 2384 C CA . GLY A 1 318 ? -17.953 -18.391 -21.078 1 97.31 318 GLY A CA 1
ATOM 2385 C C . GLY A 1 318 ? -18.953 -18.359 -22.219 1 97.31 318 GLY A C 1
ATOM 2386 O O . GLY A 1 318 ? -20.156 -18.562 -22.016 1 97.31 318 GLY A O 1
ATOM 2387 N N . VAL A 1 319 ? -18.5 -18.203 -23.438 1 97.12 319 VAL A N 1
ATOM 2388 C CA . VAL A 1 319 ? -19.438 -18.031 -24.547 1 97.12 319 VAL A CA 1
ATOM 2389 C C . VAL A 1 319 ? -19.797 -19.391 -25.141 1 97.12 319 VAL A C 1
ATOM 2391 O O . VAL A 1 319 ? -20.734 -19.5 -25.922 1 97.12 319 VAL A O 1
ATOM 2394 N N . PHE A 1 320 ? -19.125 -20.453 -24.734 1 96.38 320 PHE A N 1
ATOM 2395 C CA . PHE A 1 320 ? -19.453 -21.797 -25.234 1 96.38 320 PHE A CA 1
ATOM 2396 C C . PHE A 1 320 ? -19.953 -22.672 -24.094 1 96.38 320 PHE A C 1
ATOM 2398 O O . PHE A 1 320 ? -19.828 -23.906 -24.156 1 96.38 320 PHE A O 1
ATOM 2405 N N . GLY A 1 321 ? -20.391 -22.047 -23.062 1 93.94 321 GLY A N 1
ATOM 2406 C CA . GLY A 1 321 ? -21.141 -22.75 -22.047 1 93.94 321 GLY A CA 1
ATOM 2407 C C . GLY A 1 321 ? -20.266 -23.406 -21 1 93.94 321 GLY A C 1
ATOM 2408 O O . GLY A 1 321 ? -20.734 -24.25 -20.234 1 93.94 321 GLY A O 1
ATOM 2409 N N . GLY A 1 322 ? -19.062 -23.109 -20.938 1 96.81 322 GLY A N 1
ATOM 2410 C CA . GLY A 1 322 ? -18.172 -23.594 -19.891 1 96.81 322 GLY A CA 1
ATOM 2411 C C . GLY A 1 322 ? -18.141 -22.688 -18.672 1 96.81 322 GLY A C 1
ATOM 2412 O O . GLY A 1 322 ? -19.125 -21.984 -18.391 1 96.81 322 GLY A O 1
ATOM 2413 N N . TYR A 1 323 ? -17.172 -22.828 -17.812 1 97.19 323 TYR A N 1
ATOM 2414 C CA . TYR A 1 323 ? -16.922 -21.969 -16.656 1 97.19 323 TYR A CA 1
ATOM 2415 C C . TYR A 1 323 ? -15.43 -21.641 -16.531 1 97.19 323 TYR A C 1
ATOM 2417 O O . TYR A 1 323 ? -14.648 -21.953 -17.438 1 97.19 323 TYR A O 1
ATOM 2425 N N . ALA A 1 324 ? -15.086 -20.984 -15.531 1 97.62 324 ALA A N 1
ATOM 2426 C CA . ALA A 1 324 ? -13.75 -20.391 -15.422 1 97.62 324 ALA A CA 1
ATOM 2427 C C . ALA A 1 324 ? -12.672 -21.469 -15.469 1 97.62 324 ALA A C 1
ATOM 2429 O O . ALA A 1 324 ? -12.836 -22.547 -14.891 1 97.62 324 ALA A O 1
ATOM 2430 N N . VAL A 1 325 ? -11.57 -21.188 -16.172 1 97.94 325 VAL A N 1
ATOM 2431 C CA . VAL A 1 325 ? -10.469 -22.125 -16.344 1 97.94 325 VAL A CA 1
ATOM 2432 C C . VAL A 1 325 ? -9.148 -21.438 -16 1 97.94 325 VAL A C 1
ATOM 2434 O O . VAL A 1 325 ? -9.086 -20.203 -15.898 1 97.94 325 VAL A O 1
ATOM 2437 N N . SER A 1 326 ? -8.117 -22.219 -15.727 1 96.19 326 SER A N 1
ATOM 2438 C CA . SER A 1 326 ? -6.77 -21.719 -15.445 1 96.19 326 SER A CA 1
ATOM 2439 C C . SER A 1 326 ? -5.723 -22.797 -15.688 1 96.19 326 SER A C 1
ATOM 2441 O O . SER A 1 326 ? -6.055 -23.906 -16.125 1 96.19 326 SER A O 1
ATOM 2443 N N . GLY A 1 327 ? -4.504 -22.406 -15.477 1 94 327 GLY A N 1
ATOM 2444 C CA . GLY A 1 327 ? -3.42 -23.375 -15.641 1 94 327 GLY A CA 1
ATOM 2445 C C . GLY A 1 327 ? -3.34 -24.375 -14.5 1 94 327 GLY A C 1
ATOM 2446 O O . GLY A 1 327 ? -3.582 -24.031 -13.344 1 94 327 GLY A O 1
ATOM 2447 N N . SER A 1 328 ? -2.975 -25.594 -14.922 1 91.25 328 SER A N 1
ATOM 2448 C CA . SER A 1 328 ? -2.834 -26.688 -13.961 1 91.25 328 SER A CA 1
ATOM 2449 C C . SER A 1 328 ? -1.396 -27.188 -13.898 1 91.25 328 SER A C 1
ATOM 2451 O O . SER A 1 328 ? -0.793 -27.484 -14.938 1 91.25 328 SER A O 1
ATOM 2453 N N . PHE A 1 329 ? -0.897 -27.312 -12.719 1 82.19 329 PHE A N 1
ATOM 2454 C CA . PHE A 1 329 ? 0.455 -27.828 -12.539 1 82.19 329 PHE A CA 1
ATOM 2455 C C . PHE A 1 329 ? 0.54 -29.281 -12.977 1 82.19 329 PHE A C 1
ATOM 2457 O O . PHE A 1 329 ? 1.448 -29.656 -13.719 1 82.19 329 PHE A O 1
ATOM 2464 N N . SER A 1 330 ? -0.419 -30.078 -12.508 1 82.31 330 SER A N 1
ATOM 2465 C CA . SER A 1 330 ? -0.399 -31.516 -12.773 1 82.31 330 SER A CA 1
ATOM 2466 C C . SER A 1 330 ? -0.469 -31.797 -14.273 1 82.31 330 SER A C 1
ATOM 2468 O O . SER A 1 330 ? 0.34 -32.562 -14.797 1 82.31 330 SER A O 1
ATOM 2470 N N . ARG A 1 331 ? -1.331 -31.172 -14.953 1 91.62 331 ARG A N 1
ATOM 2471 C CA . ARG A 1 331 ? -1.498 -31.438 -16.375 1 91.62 331 ARG A CA 1
ATOM 2472 C C . ARG A 1 331 ? -0.322 -30.891 -17.172 1 91.62 331 ARG A C 1
ATOM 2474 O O . ARG A 1 331 ? 0.071 -31.469 -18.188 1 91.62 331 ARG A O 1
ATOM 2481 N N . SER A 1 332 ? 0.26 -29.734 -16.75 1 93.31 332 SER A N 1
ATOM 2482 C CA . SER A 1 332 ? 1.442 -29.203 -17.406 1 93.31 332 SER A CA 1
ATOM 2483 C C . SER A 1 332 ? 2.645 -30.125 -17.234 1 93.31 332 SER A C 1
ATOM 2485 O O . SER A 1 332 ? 3.426 -30.312 -18.172 1 93.31 332 SER A O 1
ATOM 2487 N N . ALA A 1 333 ? 2.762 -30.656 -16.031 1 87.06 333 ALA A N 1
ATOM 2488 C CA . ALA A 1 333 ? 3.85 -31.594 -15.766 1 87.06 333 ALA A CA 1
ATOM 2489 C C . ALA A 1 333 ? 3.711 -32.875 -16.609 1 87.06 333 ALA A C 1
ATOM 2491 O O . ALA A 1 333 ? 4.699 -33.375 -17.156 1 87.06 333 ALA A O 1
ATOM 2492 N N . VAL A 1 334 ? 2.51 -33.375 -16.703 1 89.06 334 VAL A N 1
ATOM 2493 C CA . VAL A 1 334 ? 2.242 -34.531 -17.516 1 89.06 334 VAL A CA 1
ATOM 2494 C C . VAL A 1 334 ? 2.521 -34.219 -18.984 1 89.06 334 VAL A C 1
ATOM 2496 O O . VAL A 1 334 ? 3.137 -35.031 -19.688 1 89.06 334 VAL A O 1
ATOM 2499 N N . ASN A 1 335 ? 2.07 -33.062 -19.438 1 94.44 335 ASN A N 1
ATOM 2500 C CA . ASN A 1 335 ? 2.299 -32.625 -20.812 1 94.44 335 ASN A CA 1
ATOM 2501 C C . ASN A 1 335 ? 3.787 -32.562 -21.141 1 94.44 335 ASN A C 1
ATOM 2503 O O . ASN A 1 335 ? 4.219 -33.062 -22.188 1 94.44 335 ASN A O 1
ATOM 2507 N N . PHE A 1 336 ? 4.539 -32 -20.266 1 90.5 336 PHE A N 1
ATOM 2508 C CA . PHE A 1 336 ? 5.98 -31.844 -20.422 1 90.5 336 PHE A CA 1
ATOM 2509 C C . PHE A 1 336 ? 6.688 -33.188 -20.359 1 90.5 336 PHE A C 1
ATOM 2511 O O . PHE A 1 336 ? 7.559 -33.469 -21.188 1 90.5 336 PHE A O 1
ATOM 2518 N N . ALA A 1 337 ? 6.32 -34 -19.391 1 88.88 337 ALA A N 1
ATOM 2519 C CA . ALA A 1 337 ? 6.934 -35.312 -19.219 1 88.88 337 ALA A CA 1
ATOM 2520 C C . ALA A 1 337 ? 6.645 -36.219 -20.422 1 88.88 337 ALA A C 1
ATOM 2522 O O . ALA A 1 337 ? 7.465 -37.062 -20.781 1 88.88 337 ALA A O 1
ATOM 2523 N N . ALA A 1 338 ? 5.539 -35.969 -21.031 1 92.88 338 ALA A N 1
ATOM 2524 C CA . ALA A 1 338 ? 5.145 -36.75 -22.188 1 92.88 338 ALA A CA 1
ATOM 2525 C C . ALA A 1 338 ? 5.871 -36.281 -23.453 1 92.88 338 ALA A C 1
ATOM 2527 O O . ALA A 1 338 ? 5.746 -36.906 -24.516 1 92.88 338 ALA A O 1
ATOM 2528 N N . GLY A 1 339 ? 6.602 -35.125 -23.297 1 92.25 339 GLY A N 1
ATOM 2529 C CA . GLY A 1 339 ? 7.48 -34.719 -24.375 1 92.25 339 GLY A CA 1
ATOM 2530 C C . GLY A 1 339 ? 6.914 -33.594 -25.203 1 92.25 339 GLY A C 1
ATOM 2531 O O . GLY A 1 339 ? 7.371 -33.344 -26.328 1 92.25 339 GLY A O 1
ATOM 2532 N N . ALA A 1 340 ? 5.984 -32.906 -24.734 1 95.94 340 ALA A N 1
ATOM 2533 C CA . ALA A 1 340 ? 5.375 -31.812 -25.469 1 95.94 340 ALA A CA 1
ATOM 2534 C C . ALA A 1 340 ? 6.41 -30.766 -25.844 1 95.94 340 ALA A C 1
ATOM 2536 O O . ALA A 1 340 ? 7.254 -30.391 -25.016 1 95.94 340 ALA A O 1
ATOM 2537 N N . VAL A 1 341 ? 6.312 -30.25 -27.047 1 94.69 341 VAL A N 1
ATOM 2538 C CA . VAL A 1 341 ? 7.285 -29.281 -27.531 1 94.69 341 VAL A CA 1
ATOM 2539 C C . VAL A 1 341 ? 6.594 -27.953 -27.797 1 94.69 341 VAL A C 1
ATOM 2541 O O . VAL A 1 341 ? 7.125 -26.891 -27.453 1 94.69 341 VAL A O 1
ATOM 2544 N N . THR A 1 342 ? 5.465 -28.031 -28.391 1 95.5 342 THR A N 1
ATOM 2545 C CA . THR A 1 342 ? 4.754 -26.812 -28.75 1 95.5 342 THR A CA 1
ATOM 2546 C C . THR A 1 342 ? 3.35 -26.797 -28.156 1 95.5 342 THR A C 1
ATOM 2548 O O . THR A 1 342 ? 2.943 -27.766 -27.5 1 95.5 342 THR A O 1
ATOM 2551 N N . GLY A 1 343 ? 2.668 -25.688 -28.438 1 95.88 343 GLY A N 1
ATOM 2552 C CA . GLY A 1 343 ? 1.3 -25.547 -27.953 1 95.88 343 GLY A CA 1
ATOM 2553 C C . GLY A 1 343 ? 0.327 -26.469 -28.672 1 95.88 343 GLY A C 1
ATOM 2554 O O . GLY A 1 343 ? -0.812 -26.641 -28.234 1 95.88 343 GLY A O 1
ATOM 2555 N N . PHE A 1 344 ? 0.79 -27.172 -29.656 1 97.06 344 PHE A N 1
ATOM 2556 C CA . PHE A 1 344 ? -0.071 -28.062 -30.422 1 97.06 344 PHE A CA 1
ATOM 2557 C C . PHE A 1 344 ? -0.535 -29.234 -29.578 1 97.06 344 PHE A C 1
ATOM 2559 O O . PHE A 1 344 ? -1.598 -29.812 -29.828 1 97.06 344 PHE A O 1
ATOM 2566 N N . SER A 1 345 ? 0.205 -29.641 -28.609 1 97.5 345 SER A N 1
ATOM 2567 C CA . SER A 1 345 ? -0.217 -30.703 -27.703 1 97.5 345 SER A CA 1
ATOM 2568 C C . SER A 1 345 ? -1.569 -30.375 -27.078 1 97.5 345 SER A C 1
ATOM 2570 O O . SER A 1 345 ? -2.428 -31.266 -26.953 1 97.5 345 SER A O 1
ATOM 2572 N N . SER A 1 346 ? -1.79 -29.141 -26.688 1 97.81 346 SER A N 1
ATOM 2573 C CA . SER A 1 346 ? -3.055 -28.719 -26.094 1 97.81 346 SER A CA 1
ATOM 2574 C C . SER A 1 346 ? -4.18 -28.719 -27.125 1 97.81 346 SER A C 1
ATOM 2576 O O . SER A 1 346 ? -5.34 -28.953 -26.781 1 97.81 346 SER A O 1
ATOM 2578 N N . VAL A 1 347 ? -3.828 -28.422 -28.359 1 97.69 347 VAL A N 1
ATOM 2579 C CA . VAL A 1 347 ? -4.82 -28.5 -29.422 1 97.69 347 VAL A CA 1
ATOM 2580 C C . VAL A 1 347 ? -5.301 -29.938 -29.578 1 97.69 347 VAL A C 1
ATOM 2582 O O . VAL A 1 347 ? -6.5 -30.203 -29.688 1 97.69 347 VAL A O 1
ATOM 2585 N N . VAL A 1 348 ? -4.398 -30.844 -29.531 1 97.81 348 VAL A N 1
ATOM 2586 C CA . VAL A 1 348 ? -4.734 -32.25 -29.625 1 97.81 348 VAL A CA 1
ATOM 2587 C C . VAL A 1 348 ? -5.598 -32.656 -28.422 1 97.81 348 VAL A C 1
ATOM 2589 O O . VAL A 1 348 ? -6.578 -33.375 -28.578 1 97.81 348 VAL A O 1
ATOM 2592 N N . THR A 1 349 ? -5.219 -32.219 -27.281 1 97.75 349 THR A N 1
ATOM 2593 C CA . THR A 1 349 ? -6.008 -32.469 -26.078 1 97.75 349 THR A CA 1
ATOM 2594 C C . THR A 1 349 ? -7.453 -32.031 -26.266 1 97.75 349 THR A C 1
ATOM 2596 O O . THR A 1 349 ? -8.383 -32.781 -25.984 1 97.75 349 THR A O 1
ATOM 2599 N N . GLY A 1 350 ? -7.582 -30.766 -26.703 1 97.75 350 GLY A N 1
ATOM 2600 C CA . GLY A 1 350 ? -8.914 -30.25 -26.953 1 97.75 350 GLY A CA 1
ATOM 2601 C C . GLY A 1 350 ? -9.695 -31.062 -27.969 1 97.75 350 GLY A C 1
ATOM 2602 O O . GLY A 1 350 ? -10.898 -31.297 -27.781 1 97.75 350 GLY A O 1
ATOM 2603 N N . LEU A 1 351 ? -9.078 -31.531 -28.984 1 97.31 351 LEU A N 1
ATOM 2604 C CA . LEU A 1 351 ? -9.727 -32.344 -30.016 1 97.31 351 LEU A CA 1
ATOM 2605 C C . LEU A 1 351 ? -10.188 -33.688 -29.453 1 97.31 351 LEU A C 1
ATOM 2607 O O . LEU A 1 351 ? -11.25 -34.188 -29.828 1 97.31 351 LEU A O 1
ATOM 2611 N N . LEU A 1 352 ? -9.391 -34.219 -28.641 1 96.44 352 LEU A N 1
ATOM 2612 C CA . LEU A 1 352 ? -9.758 -35.469 -28.031 1 96.44 352 LEU A CA 1
ATOM 2613 C C . LEU A 1 352 ? -10.938 -35.312 -27.078 1 96.44 352 LEU A C 1
ATOM 2615 O O . LEU A 1 352 ? -11.773 -36.188 -26.938 1 96.44 352 LEU A O 1
ATOM 2619 N N . VAL A 1 353 ? -10.977 -34.219 -26.359 1 96.81 353 VAL A N 1
ATOM 2620 C CA . VAL A 1 353 ? -12.141 -33.938 -25.531 1 96.81 353 VAL A CA 1
ATOM 2621 C C . VAL A 1 353 ? -13.375 -33.781 -26.422 1 96.81 353 VAL A C 1
ATOM 2623 O O . VAL A 1 353 ? -14.461 -34.25 -26.047 1 96.81 353 VAL A O 1
ATOM 2626 N N . ALA A 1 354 ? -13.203 -33.094 -27.594 1 96.38 354 ALA A N 1
ATOM 2627 C CA . ALA A 1 354 ? -14.305 -33 -28.531 1 96.38 354 ALA A CA 1
ATOM 2628 C C . ALA A 1 354 ? -14.812 -34.375 -28.969 1 96.38 354 ALA A C 1
ATOM 2630 O O . ALA A 1 354 ? -16.016 -34.594 -29.062 1 96.38 354 ALA A O 1
ATOM 2631 N N . LEU A 1 355 ? -13.93 -35.25 -29.188 1 95.38 355 LEU A N 1
ATOM 2632 C CA . LEU A 1 355 ? -14.297 -36.594 -29.562 1 95.38 355 LEU A CA 1
ATOM 2633 C C . LEU A 1 355 ? -15.07 -37.281 -28.438 1 95.38 355 LEU A C 1
ATOM 2635 O O . LEU A 1 355 ? -16.016 -38.031 -28.688 1 95.38 355 LEU A O 1
ATOM 2639 N N . THR A 1 356 ? -14.609 -37.062 -27.297 1 93.12 356 THR A N 1
ATOM 2640 C CA . THR A 1 356 ? -15.305 -37.625 -26.141 1 93.12 356 THR A CA 1
ATOM 2641 C C . THR A 1 356 ? -16.719 -37.062 -26.047 1 93.12 356 THR A C 1
ATOM 2643 O O . THR A 1 356 ? -17.672 -37.812 -25.797 1 93.12 356 THR A O 1
ATOM 2646 N N . LEU A 1 357 ? -16.875 -35.812 -26.234 1 93.88 357 LEU A N 1
ATOM 2647 C CA . LEU A 1 357 ? -18.188 -35.125 -26.188 1 93.88 357 LEU A CA 1
ATOM 2648 C C . LEU A 1 357 ? -19.109 -35.688 -27.266 1 93.88 357 LEU A C 1
ATOM 2650 O O . LEU A 1 357 ? -20.312 -35.812 -27.047 1 93.88 357 LEU A O 1
ATOM 2654 N N . LEU A 1 358 ? -18.594 -36.062 -28.344 1 93.19 358 LEU A N 1
ATOM 2655 C CA . LEU A 1 358 ? -19.406 -36.469 -29.484 1 93.19 358 LEU A CA 1
ATOM 2656 C C . LEU A 1 358 ? -19.766 -37.969 -29.359 1 93.19 358 LEU A C 1
ATOM 2658 O O . LEU A 1 358 ? -20.875 -38.375 -29.75 1 93.19 358 LEU A O 1
ATOM 2662 N N . PHE A 1 359 ? -18.828 -38.781 -28.703 1 91.56 359 PHE A N 1
ATOM 2663 C CA . PHE A 1 359 ? -19.047 -40.219 -28.891 1 91.56 359 PHE A CA 1
ATOM 2664 C C . PHE A 1 359 ? -19 -40.969 -27.562 1 91.56 359 PHE A C 1
ATOM 2666 O O . PHE A 1 359 ? -19.516 -42.062 -27.453 1 91.56 359 PHE A O 1
ATOM 2673 N N . LEU A 1 360 ? -18.422 -40.438 -26.578 1 89.94 360 LEU A N 1
ATOM 2674 C CA . LEU A 1 360 ? -18.094 -41.25 -25.422 1 89.94 360 LEU A CA 1
ATOM 2675 C C . LEU A 1 360 ? -18.953 -40.875 -24.219 1 89.94 360 LEU A C 1
ATOM 2677 O O . LEU A 1 360 ? -18.891 -41.531 -23.172 1 89.94 360 LEU A O 1
ATOM 2681 N N . THR A 1 361 ? -19.781 -39.938 -24.312 1 89.31 361 THR A N 1
ATOM 2682 C CA . THR A 1 361 ? -20.547 -39.406 -23.188 1 89.31 361 THR A CA 1
ATOM 2683 C C . THR A 1 361 ? -21.5 -40.469 -22.641 1 89.31 361 THR A C 1
ATOM 2685 O O . THR A 1 361 ? -21.734 -40.562 -21.438 1 89.31 361 THR A O 1
ATOM 2688 N N . PRO A 1 362 ? -22.109 -41.375 -23.453 1 89.56 362 PRO A N 1
ATOM 2689 C CA . PRO A 1 362 ? -23.016 -42.375 -22.906 1 89.56 362 PRO A CA 1
ATOM 2690 C C . PRO A 1 362 ? -22.297 -43.375 -22 1 89.56 362 PRO A C 1
ATOM 2692 O O . PRO A 1 362 ? -22.922 -43.938 -21.078 1 89.56 362 PRO A O 1
ATOM 2695 N N . LEU A 1 363 ? -21.062 -43.5 -22.234 1 89 363 LEU A N 1
ATOM 2696 C CA . LEU A 1 363 ? -20.297 -44.469 -21.438 1 89 363 LEU A CA 1
ATOM 2697 C C . LEU A 1 363 ? -20.078 -43.938 -20.016 1 89 363 LEU A C 1
ATOM 2699 O O . LEU A 1 363 ? -19.734 -44.719 -19.109 1 89 363 LEU A O 1
ATOM 2703 N N . LEU A 1 364 ? -20.359 -42.719 -19.844 1 90 364 LEU A N 1
ATOM 2704 C CA . LEU A 1 364 ? -20.078 -42.094 -18.547 1 90 364 LEU A CA 1
ATOM 2705 C C . LEU A 1 364 ? -21.344 -42.031 -17.688 1 90 364 LEU A C 1
ATOM 2707 O O . LEU A 1 364 ? -21.312 -41.5 -16.562 1 90 364 LEU A O 1
ATOM 2711 N N . TYR A 1 365 ? -22.438 -42.562 -18.094 1 91.06 365 TYR A N 1
ATOM 2712 C CA . TYR A 1 365 ? -23.734 -42.531 -17.422 1 91.06 365 TYR A CA 1
ATOM 2713 C C . TYR A 1 365 ? -23.625 -43.125 -16.016 1 91.06 365 TYR A C 1
ATOM 2715 O O . TYR A 1 365 ? -24.141 -42.531 -15.055 1 91.06 365 TYR A O 1
ATOM 2723 N N . HIS A 1 366 ? -22.938 -44.219 -15.883 1 93.44 366 HIS A N 1
ATOM 2724 C CA . HIS A 1 366 ? -22.922 -44.969 -14.625 1 93.44 366 HIS A CA 1
ATOM 2725 C C . HIS A 1 366 ? -21.766 -44.531 -13.734 1 93.44 366 HIS A C 1
ATOM 2727 O O . HIS A 1 366 ? -21.484 -45.156 -12.719 1 93.44 366 HIS A O 1
ATOM 2733 N N . LEU A 1 367 ? -21.141 -43.469 -14.102 1 94.62 367 LEU A N 1
ATOM 2734 C CA . LEU A 1 367 ? -20.031 -42.969 -13.297 1 94.62 367 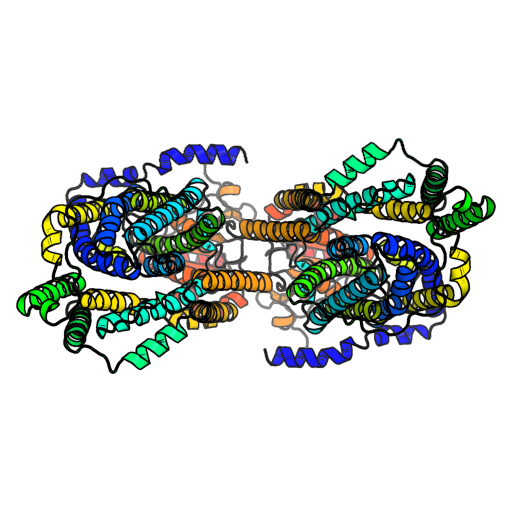LEU A CA 1
ATOM 2735 C C . LEU A 1 367 ? -20.516 -42.5 -11.93 1 94.62 367 LEU A C 1
ATOM 2737 O O . LEU A 1 367 ? -21.359 -41.625 -11.836 1 94.62 367 LEU A O 1
ATOM 2741 N N . PRO A 1 368 ? -20.031 -43.125 -10.859 1 95.62 368 PRO A N 1
ATOM 2742 C CA . PRO A 1 368 ? -20.469 -42.719 -9.523 1 95.62 368 PRO A CA 1
ATOM 2743 C C . PRO A 1 368 ? -19.953 -41.344 -9.117 1 95.62 368 PRO A C 1
ATOM 2745 O O . PRO A 1 368 ? -18.797 -41 -9.383 1 95.62 368 PRO A O 1
ATOM 2748 N N . GLN A 1 369 ? -20.734 -40.562 -8.477 1 94 369 GLN A N 1
ATOM 2749 C CA . GLN A 1 369 ? -20.328 -39.281 -7.957 1 94 369 GLN A CA 1
ATOM 2750 C C . GLN A 1 369 ? -19.234 -39.438 -6.902 1 94 369 GLN A C 1
ATOM 2752 O O . GLN A 1 369 ? -18.344 -38.562 -6.793 1 94 369 GLN A O 1
ATOM 2757 N N . ALA A 1 370 ? -19.25 -40.438 -6.176 1 95.69 370 ALA A N 1
ATOM 2758 C CA . ALA A 1 370 ? -18.25 -40.719 -5.156 1 95.69 370 ALA A CA 1
ATOM 2759 C C . ALA A 1 370 ? -16.859 -40.844 -5.773 1 95.69 370 ALA A C 1
ATOM 2761 O O . ALA A 1 370 ? -15.867 -40.5 -5.156 1 95.69 370 ALA A O 1
ATOM 2762 N N . THR A 1 371 ? -16.844 -41.406 -6.984 1 95.69 371 THR A N 1
ATOM 2763 C CA . THR A 1 371 ? -15.578 -41.531 -7.695 1 95.69 371 THR A CA 1
ATOM 2764 C C . THR A 1 371 ? -14.992 -40.156 -8 1 95.69 371 THR A C 1
ATOM 2766 O O . THR A 1 371 ? -13.797 -39.938 -7.805 1 95.69 371 THR A O 1
ATOM 2769 N N . LEU A 1 372 ? -15.812 -39.281 -8.43 1 92.44 372 LEU A N 1
ATOM 2770 C CA . LEU A 1 372 ? -15.375 -37.938 -8.742 1 92.44 372 LEU A CA 1
ATOM 2771 C C . LEU A 1 372 ? -14.906 -37.219 -7.48 1 92.44 372 LEU A C 1
ATOM 2773 O O . LEU A 1 372 ? -13.945 -36.438 -7.52 1 92.44 372 LEU A O 1
ATOM 2777 N N . ALA A 1 373 ? -15.586 -37.438 -6.395 1 94.38 373 ALA A N 1
ATOM 2778 C CA . ALA A 1 373 ? -15.164 -36.875 -5.117 1 94.38 373 ALA A CA 1
ATOM 2779 C C . ALA A 1 373 ? -13.773 -37.344 -4.727 1 94.38 373 ALA A C 1
ATOM 2781 O O . ALA A 1 373 ? -12.945 -36.594 -4.238 1 94.38 373 ALA A O 1
ATOM 2782 N N . ALA A 1 374 ? -13.539 -38.625 -4.961 1 95.19 374 ALA A N 1
ATOM 2783 C CA . ALA A 1 374 ? -12.234 -39.219 -4.66 1 95.19 374 ALA A CA 1
ATOM 2784 C C . ALA A 1 374 ? -11.141 -38.562 -5.508 1 95.19 374 ALA A C 1
ATOM 2786 O O . ALA A 1 374 ? -10.039 -38.312 -5.012 1 95.19 374 ALA A O 1
ATOM 2787 N N . VAL A 1 375 ? -11.484 -38.375 -6.691 1 91.38 375 VAL A N 1
ATOM 2788 C CA . VAL A 1 375 ? -10.539 -37.75 -7.613 1 91.38 375 VAL A CA 1
ATOM 2789 C C . VAL A 1 375 ? -10.18 -36.344 -7.113 1 91.38 375 VAL A C 1
ATOM 2791 O O . VAL A 1 375 ? -9.008 -35.969 -7.121 1 91.38 375 VAL A O 1
ATOM 2794 N N . ILE A 1 376 ? -11.102 -35.594 -6.633 1 90.12 376 ILE A N 1
ATOM 2795 C CA . ILE A 1 376 ? -10.883 -34.219 -6.148 1 90.12 376 ILE A CA 1
ATOM 2796 C C . ILE A 1 376 ? -10.031 -34.25 -4.887 1 90.12 376 ILE A C 1
ATOM 2798 O O . ILE A 1 376 ? -9.078 -33.5 -4.758 1 90.12 376 ILE A O 1
ATOM 2802 N N . ILE A 1 377 ? -10.391 -35.125 -3.98 1 92.75 377 ILE A N 1
ATOM 2803 C CA . ILE A 1 377 ? -9.672 -35.219 -2.717 1 92.75 377 ILE A CA 1
ATOM 2804 C C . ILE A 1 377 ? -8.195 -35.531 -2.984 1 92.75 377 ILE A C 1
ATOM 2806 O O . ILE A 1 377 ? -7.309 -34.875 -2.412 1 92.75 377 ILE A O 1
ATOM 2810 N N . MET A 1 378 ? -7.949 -36.469 -3.879 1 88.56 378 MET A N 1
ATOM 2811 C CA . MET A 1 378 ? -6.574 -36.844 -4.199 1 88.56 378 MET A CA 1
ATOM 2812 C C . MET A 1 378 ? -5.832 -35.688 -4.863 1 88.56 378 MET A C 1
ATOM 2814 O O . MET A 1 378 ? -4.629 -35.531 -4.664 1 88.56 378 MET A O 1
ATOM 2818 N N . ALA A 1 379 ? -6.508 -34.969 -5.617 1 82.62 379 ALA A N 1
ATOM 2819 C CA . ALA A 1 379 ? -5.902 -33.844 -6.324 1 82.62 379 ALA A CA 1
ATOM 2820 C C . ALA A 1 379 ? -5.512 -32.719 -5.355 1 82.62 379 ALA A C 1
ATOM 2822 O O . ALA A 1 379 ? -4.477 -32.094 -5.527 1 82.62 379 ALA A O 1
ATOM 2823 N N . VAL A 1 380 ? -6.273 -32.469 -4.301 1 86.12 380 VAL A N 1
ATOM 2824 C CA . VAL A 1 380 ? -6.066 -31.312 -3.455 1 86.12 380 VAL A CA 1
ATOM 2825 C C . VAL A 1 380 ? -5.133 -31.656 -2.301 1 86.12 380 VAL A C 1
ATOM 2827 O O . VAL A 1 380 ? -4.504 -30.781 -1.709 1 86.12 380 VAL A O 1
ATOM 2830 N N . VAL A 1 381 ? -5.02 -32.938 -1.971 1 85.19 381 VAL A N 1
ATOM 2831 C CA . VAL A 1 381 ? -4.137 -33.344 -0.892 1 85.19 381 VAL A CA 1
ATOM 2832 C C . VAL A 1 381 ? -2.699 -32.938 -1.208 1 85.19 381 VAL A C 1
ATOM 2834 O O . VAL A 1 381 ? -1.942 -32.562 -0.309 1 85.19 381 VAL A O 1
ATOM 2837 N N . ASN A 1 382 ? -2.408 -32.875 -2.426 1 78.81 382 ASN A N 1
ATOM 2838 C CA . ASN A 1 382 ? -1.053 -32.562 -2.844 1 78.81 382 ASN A CA 1
ATOM 2839 C C . ASN A 1 382 ? -0.821 -31.047 -2.826 1 78.81 382 ASN A C 1
ATOM 2841 O O . ASN A 1 382 ? 0.319 -30.578 -2.924 1 78.81 382 ASN A O 1
ATOM 2845 N N . LEU A 1 383 ? -1.879 -30.328 -2.686 1 78.56 383 LEU A N 1
ATOM 2846 C CA . LEU A 1 383 ? -1.774 -28.875 -2.674 1 78.56 383 LEU A CA 1
ATOM 2847 C C . LEU A 1 383 ? -1.397 -28.375 -1.285 1 78.56 383 LEU A C 1
ATOM 2849 O O . LEU A 1 383 ? -0.892 -27.25 -1.142 1 78.56 383 LEU A O 1
ATOM 2853 N N . VAL A 1 384 ? -1.604 -29.141 -0.248 1 87 384 VAL A N 1
ATOM 2854 C CA . VAL A 1 384 ? -1.348 -28.719 1.127 1 87 384 VAL A CA 1
ATOM 2855 C C . VAL A 1 384 ? 0.148 -28.812 1.421 1 87 384 VAL A C 1
ATOM 2857 O O . VAL A 1 384 ? 0.749 -29.875 1.319 1 87 384 VAL A O 1
ATOM 2860 N N . LYS A 1 385 ? 0.717 -27.734 1.674 1 88.88 385 LYS A N 1
ATOM 2861 C CA . LYS A 1 385 ? 2.143 -27.672 1.985 1 88.88 385 LYS A CA 1
ATOM 2862 C C . LYS A 1 385 ? 2.4 -26.812 3.213 1 88.88 385 LYS A C 1
ATOM 2864 O O . LYS A 1 385 ? 2.076 -25.625 3.219 1 88.88 385 LYS A O 1
ATOM 2869 N N . ILE A 1 386 ? 3.029 -27.281 4.199 1 92.19 386 ILE A N 1
ATOM 2870 C CA . ILE A 1 386 ? 3.328 -26.547 5.426 1 92.19 386 ILE A CA 1
ATOM 2871 C C . ILE A 1 386 ? 4.754 -26.016 5.371 1 92.19 386 ILE A C 1
ATOM 2873 O O . ILE A 1 386 ? 5.055 -24.969 5.961 1 92.19 386 ILE A O 1
ATOM 2877 N N . ALA A 1 387 ? 5.625 -26.656 4.617 1 92.19 387 ALA A N 1
ATOM 2878 C CA . ALA A 1 387 ? 7.051 -26.328 4.555 1 92.19 387 ALA A CA 1
ATOM 2879 C C . ALA A 1 387 ? 7.266 -24.891 4.078 1 92.19 387 ALA A C 1
ATOM 2881 O O . ALA A 1 387 ? 8.086 -24.172 4.641 1 92.19 387 ALA A O 1
ATOM 2882 N N . PRO A 1 388 ? 6.52 -24.531 3.096 1 90.62 388 PRO A N 1
ATOM 2883 C CA . PRO A 1 388 ? 6.738 -23.156 2.629 1 90.62 388 PRO A CA 1
ATOM 2884 C C . PRO A 1 388 ? 6.406 -22.109 3.691 1 90.62 388 PRO A C 1
ATOM 2886 O O . PRO A 1 388 ? 7 -21.031 3.707 1 90.62 388 PRO A O 1
ATOM 2889 N N . ILE A 1 389 ? 5.441 -22.375 4.551 1 93.31 389 ILE A N 1
ATOM 2890 C CA . ILE A 1 389 ? 5.082 -21.453 5.621 1 93.31 389 ILE A CA 1
ATOM 2891 C C . ILE A 1 389 ? 6.234 -21.344 6.617 1 93.31 389 ILE A C 1
ATOM 2893 O O . ILE A 1 389 ? 6.605 -20.234 7.031 1 93.31 389 ILE A O 1
ATOM 2897 N N . LYS A 1 390 ? 6.785 -22.484 6.977 1 94.06 390 LYS A N 1
ATOM 2898 C CA . LYS A 1 390 ? 7.938 -22.5 7.871 1 94.06 390 LYS A CA 1
ATOM 2899 C C . LYS A 1 390 ? 9.133 -21.781 7.242 1 94.06 390 LYS A C 1
ATOM 2901 O O . LYS A 1 390 ? 9.867 -21.078 7.926 1 94.06 390 LYS A O 1
ATOM 2906 N N . HIS A 1 391 ? 9.289 -22.078 6.008 1 92.75 391 HIS A N 1
ATOM 2907 C CA . HIS A 1 391 ? 10.375 -21.438 5.27 1 92.75 391 HIS A CA 1
ATOM 2908 C C . HIS A 1 391 ? 10.219 -19.922 5.258 1 92.75 391 HIS A C 1
ATOM 2910 O O . HIS A 1 391 ? 11.203 -19.188 5.445 1 92.75 391 HIS A O 1
ATOM 2916 N N . ALA A 1 392 ? 9.039 -19.484 5.023 1 92.69 392 ALA A N 1
ATOM 2917 C CA . ALA A 1 392 ? 8.773 -18.047 5.012 1 92.69 392 ALA A CA 1
ATOM 2918 C C . ALA A 1 392 ? 9.141 -17.406 6.352 1 92.69 392 ALA A C 1
ATOM 2920 O O . ALA A 1 392 ? 9.664 -16.297 6.395 1 92.69 392 ALA A O 1
ATOM 2921 N N . TRP A 1 393 ? 8.906 -18.156 7.461 1 92.38 393 TRP A N 1
ATOM 2922 C CA . TRP A 1 393 ? 9.203 -17.688 8.805 1 92.38 393 TRP A CA 1
ATOM 2923 C C . TRP A 1 393 ? 10.703 -17.5 8.992 1 92.38 393 TRP A C 1
ATOM 2925 O O . TRP A 1 393 ? 11.141 -16.609 9.734 1 92.38 393 TRP A O 1
ATOM 2935 N N . LYS A 1 394 ? 11.492 -18.312 8.328 1 92.06 394 LYS A N 1
ATOM 2936 C CA . LYS A 1 394 ? 12.945 -18.266 8.445 1 92.06 394 LYS A CA 1
ATOM 2937 C C . LYS A 1 394 ? 13.523 -17.078 7.684 1 92.06 394 LYS A C 1
ATOM 2939 O O . LYS A 1 394 ? 14.531 -16.5 8.094 1 92.06 394 LYS A O 1
ATOM 2944 N N . VAL A 1 395 ? 12.906 -16.781 6.605 1 92.62 395 VAL A N 1
ATOM 2945 C CA . VAL A 1 395 ? 13.391 -15.672 5.785 1 92.62 395 VAL A CA 1
ATOM 2946 C C . VAL A 1 395 ? 13.008 -14.344 6.434 1 92.62 395 VAL A C 1
ATOM 2948 O O . VAL A 1 395 ? 13.867 -13.5 6.68 1 92.62 395 VAL A O 1
ATOM 2951 N N . GLU A 1 396 ? 11.727 -14.211 6.668 1 92.06 396 GLU A N 1
ATOM 2952 C CA . GLU A 1 396 ? 11.141 -13.023 7.293 1 92.06 396 GLU A CA 1
ATOM 2953 C C . GLU A 1 396 ? 9.898 -13.383 8.102 1 92.06 396 GLU A C 1
ATOM 2955 O O . GLU A 1 396 ? 8.875 -13.789 7.543 1 92.06 396 GLU A O 1
ATOM 2960 N N . PRO A 1 397 ? 9.914 -13.188 9.336 1 92.12 397 PRO A N 1
ATOM 2961 C CA . PRO A 1 397 ? 8.797 -13.586 10.195 1 92.12 397 PRO A CA 1
ATOM 2962 C C . PRO A 1 397 ? 7.48 -12.922 9.789 1 92.12 397 PRO A C 1
ATOM 2964 O O . PRO A 1 397 ? 6.41 -13.516 9.953 1 92.12 397 PRO A O 1
ATOM 2967 N N . HIS A 1 398 ? 7.52 -11.711 9.297 1 92.69 398 HIS A N 1
ATOM 2968 C CA . HIS A 1 398 ? 6.305 -11.047 8.828 1 92.69 398 HIS A CA 1
ATOM 2969 C C . HIS A 1 398 ? 5.629 -11.859 7.727 1 92.69 398 HIS A C 1
ATOM 2971 O O . HIS A 1 398 ? 4.398 -11.898 7.641 1 92.69 398 HIS A O 1
ATOM 2977 N N . ASP A 1 399 ? 6.441 -12.531 6.922 1 93.56 399 ASP A N 1
ATOM 2978 C CA . ASP A 1 399 ? 5.895 -13.352 5.848 1 93.56 399 ASP A CA 1
ATOM 2979 C C . ASP A 1 399 ? 5.199 -14.594 6.406 1 93.56 399 ASP A C 1
ATOM 2981 O O . ASP A 1 399 ? 4.191 -15.047 5.863 1 93.56 399 ASP A O 1
ATOM 2985 N N . GLY A 1 400 ? 5.793 -15.133 7.477 1 94.69 400 GLY A N 1
ATOM 2986 C CA . GLY A 1 400 ? 5.129 -16.234 8.148 1 94.69 400 GLY A CA 1
ATOM 2987 C C . GLY A 1 400 ? 3.775 -15.867 8.719 1 94.69 400 GLY A C 1
ATOM 2988 O O . GLY A 1 400 ? 2.809 -16.609 8.586 1 94.69 400 GLY A O 1
ATOM 2989 N N . VAL A 1 401 ? 3.65 -14.727 9.297 1 95.12 401 VAL A N 1
ATOM 2990 C CA . VAL A 1 401 ? 2.406 -14.211 9.859 1 95.12 401 VAL A CA 1
ATOM 2991 C C . VAL A 1 401 ? 1.366 -14.047 8.75 1 95.12 401 VAL A C 1
ATOM 2993 O O . VAL A 1 401 ? 0.193 -14.383 8.938 1 95.12 401 VAL A O 1
ATOM 2996 N N . VAL A 1 402 ? 1.827 -13.539 7.629 1 95.25 402 VAL A N 1
ATOM 2997 C CA . VAL A 1 402 ? 0.931 -13.328 6.496 1 95.25 402 VAL A CA 1
ATOM 2998 C C . VAL A 1 402 ? 0.332 -14.656 6.055 1 95.25 402 VAL A C 1
ATOM 3000 O O . VAL A 1 402 ? -0.873 -14.758 5.812 1 95.25 402 VAL A O 1
ATOM 3003 N N . ALA A 1 403 ? 1.179 -15.672 5.965 1 95.06 403 ALA A N 1
ATOM 3004 C CA . ALA A 1 403 ? 0.71 -16.984 5.539 1 95.06 403 ALA A CA 1
ATOM 3005 C C . ALA A 1 403 ? -0.31 -17.547 6.523 1 95.06 403 ALA A C 1
ATOM 3007 O O . ALA A 1 403 ? -1.371 -18.031 6.117 1 95.06 403 ALA A O 1
ATOM 3008 N N . VAL A 1 404 ? -0.022 -17.438 7.777 1 96.62 404 VAL A N 1
ATOM 3009 C CA . VAL A 1 404 ? -0.861 -18.016 8.82 1 96.62 404 VAL A CA 1
ATOM 3010 C C . VAL A 1 404 ? -2.18 -17.25 8.906 1 96.62 404 VAL A C 1
ATOM 3012 O O . VAL A 1 404 ? -3.25 -17.844 9 1 96.62 404 VAL A O 1
ATOM 3015 N N . VAL A 1 405 ? -2.094 -15.961 8.867 1 96.12 405 VAL A N 1
ATOM 3016 C CA . VAL A 1 405 ? -3.293 -15.133 8.953 1 96.12 405 VAL A CA 1
ATOM 3017 C C . VAL A 1 405 ? -4.172 -15.367 7.727 1 96.12 405 VAL A C 1
ATOM 3019 O O . VAL A 1 405 ? -5.398 -15.453 7.84 1 96.12 405 VAL A O 1
ATOM 3022 N N . THR A 1 406 ? -3.553 -15.43 6.539 1 93 406 THR A N 1
ATOM 3023 C CA . THR A 1 406 ? -4.312 -15.703 5.324 1 93 406 THR A CA 1
ATOM 3024 C C . THR A 1 406 ? -5.016 -17.062 5.422 1 93 406 THR A C 1
ATOM 3026 O O . THR A 1 406 ? -6.176 -17.188 5.02 1 93 406 THR A O 1
ATOM 3029 N N . PHE A 1 407 ? -4.309 -18.062 5.941 1 94.56 407 PHE A N 1
ATOM 3030 C CA . PHE A 1 407 ? -4.859 -19.406 6.121 1 94.56 407 PHE A CA 1
ATOM 3031 C C . PHE A 1 407 ? -6.102 -19.359 7.004 1 94.56 407 PHE A C 1
ATOM 3033 O O . PHE A 1 407 ? -7.176 -19.812 6.59 1 94.56 407 PHE A O 1
ATOM 3040 N N . PHE A 1 408 ? -5.996 -18.75 8.141 1 95.75 408 PHE A N 1
ATOM 3041 C CA . PHE A 1 408 ? -7.094 -18.719 9.102 1 95.75 408 PHE A CA 1
ATOM 3042 C C . PHE A 1 408 ? -8.211 -17.797 8.625 1 95.75 408 PHE A C 1
ATOM 3044 O O . PHE A 1 408 ? -9.391 -18.078 8.859 1 95.75 408 PHE A O 1
ATOM 3051 N N . ALA A 1 409 ? -7.836 -16.688 8.031 1 94 409 ALA A N 1
ATOM 3052 C CA . ALA A 1 409 ? -8.852 -15.781 7.512 1 94 409 ALA A CA 1
ATOM 3053 C C . ALA A 1 409 ? -9.68 -16.453 6.418 1 94 409 ALA A C 1
ATOM 3055 O O . ALA A 1 409 ? -10.906 -16.297 6.379 1 94 409 ALA A O 1
ATOM 3056 N N . THR A 1 410 ? -9.008 -17.172 5.516 1 89.19 410 THR A N 1
ATOM 3057 C CA . THR A 1 410 ? -9.711 -17.875 4.449 1 89.19 410 THR A CA 1
ATOM 3058 C C . THR A 1 410 ? -10.664 -18.922 5.027 1 89.19 410 THR A C 1
ATOM 3060 O O . THR A 1 410 ? -11.797 -19.047 4.57 1 89.19 410 THR A O 1
ATOM 3063 N N . LEU A 1 411 ? -10.281 -19.625 6.059 1 91.06 411 LEU A N 1
ATOM 3064 C CA . LEU A 1 411 ? -11.133 -20.609 6.711 1 91.06 411 LEU A CA 1
ATOM 3065 C C . LEU A 1 411 ? -12.312 -19.938 7.402 1 91.06 411 LEU A C 1
ATOM 3067 O O . LEU A 1 411 ? -13.445 -20.438 7.32 1 91.06 411 LEU A O 1
ATOM 3071 N N . ALA A 1 412 ? -12.008 -18.812 8.008 1 90.69 412 ALA A N 1
ATOM 3072 C CA . ALA A 1 412 ? -13.023 -18.125 8.797 1 90.69 412 ALA A CA 1
ATOM 3073 C C . ALA A 1 412 ? -14.078 -17.484 7.902 1 90.69 412 ALA A C 1
ATOM 3075 O O . ALA A 1 412 ? -15.258 -17.438 8.258 1 90.69 412 ALA A O 1
ATOM 3076 N N . PHE A 1 413 ? -13.656 -17.031 6.766 1 87 413 PHE A N 1
ATOM 3077 C CA . PHE A 1 413 ? -14.57 -16.297 5.906 1 87 413 PHE A CA 1
ATOM 3078 C C . PHE A 1 413 ? -15.242 -17.234 4.902 1 87 413 PHE A C 1
ATOM 3080 O O . PHE A 1 413 ? -16.125 -16.812 4.156 1 87 413 PHE A O 1
ATOM 3087 N N . ALA A 1 414 ? -14.812 -18.484 4.887 1 83.69 414 ALA A N 1
ATOM 3088 C CA . ALA A 1 414 ? -15.461 -19.422 3.977 1 83.69 414 ALA A CA 1
ATOM 3089 C C . ALA A 1 414 ? -16.969 -19.422 4.176 1 83.69 414 ALA A C 1
ATOM 3091 O O . ALA A 1 414 ? -17.453 -19.422 5.312 1 83.69 414 ALA A O 1
ATOM 3092 N N . PRO A 1 415 ? -17.75 -19.25 3.113 1 79.38 415 PRO A N 1
ATOM 3093 C CA . PRO A 1 415 ? -17.453 -19.562 1.714 1 79.38 415 PRO A CA 1
ATOM 3094 C C . PRO A 1 415 ? -16.938 -18.359 0.928 1 79.38 415 PRO A C 1
ATOM 3096 O O . PRO A 1 415 ? -16.594 -18.484 -0.249 1 79.38 415 PRO A O 1
ATOM 3099 N N . HIS A 1 416 ? -16.906 -17.188 1.552 1 80.25 416 HIS A N 1
ATOM 3100 C CA . HIS A 1 416 ? -16.391 -16.016 0.873 1 80.25 416 HIS A CA 1
ATOM 3101 C C . HIS A 1 416 ? -14.859 -15.984 0.905 1 80.25 416 HIS A C 1
ATOM 3103 O O . HIS A 1 416 ? -14.266 -15.133 1.574 1 80.25 416 HIS A O 1
ATOM 3109 N N . LEU A 1 417 ? -14.266 -16.719 0.049 1 80.88 417 LEU A N 1
ATOM 3110 C CA . LEU A 1 417 ? -12.82 -16.938 0.033 1 80.88 417 LEU A CA 1
ATOM 3111 C C . LEU A 1 417 ? -12.094 -15.664 -0.41 1 80.88 417 LEU A C 1
ATOM 3113 O O . LEU A 1 417 ? -10.93 -15.453 -0.063 1 80.88 417 LEU A O 1
ATOM 3117 N N . ASP A 1 418 ? -12.773 -14.82 -1.206 1 79.69 418 ASP A N 1
ATOM 3118 C CA . ASP A 1 418 ? -12.18 -13.586 -1.714 1 79.69 418 ASP A CA 1
ATOM 3119 C C . ASP A 1 418 ? -11.773 -12.656 -0.569 1 79.69 418 ASP A C 1
ATOM 3121 O O . ASP A 1 418 ? -10.758 -11.969 -0.651 1 79.69 418 ASP A O 1
ATOM 3125 N N . LYS A 1 419 ? -12.516 -12.703 0.544 1 82.94 419 LYS A N 1
ATOM 3126 C CA . LYS A 1 419 ? -12.195 -11.859 1.694 1 82.94 419 LYS A CA 1
ATOM 3127 C C . LYS A 1 419 ? -10.906 -12.312 2.367 1 82.94 419 LYS A C 1
ATOM 3129 O O . LYS A 1 419 ? -10.141 -11.492 2.865 1 82.94 419 LYS A O 1
ATOM 3134 N N . GLY A 1 420 ? -10.734 -13.633 2.391 1 86 420 GLY A N 1
ATOM 3135 C CA . GLY A 1 420 ? -9.516 -14.156 2.969 1 86 420 GLY A CA 1
ATOM 3136 C C . GLY A 1 420 ? -8.266 -13.742 2.209 1 86 420 GLY A C 1
ATOM 3137 O O . GLY A 1 420 ? -7.277 -13.32 2.809 1 86 420 GLY A O 1
ATOM 3138 N N . ILE A 1 421 ? -8.344 -13.836 0.96 1 83.62 421 ILE A N 1
ATOM 3139 C CA . ILE A 1 421 ? -7.188 -13.484 0.135 1 83.62 421 ILE A CA 1
ATOM 3140 C C . ILE A 1 421 ? -6.945 -11.984 0.197 1 83.62 421 ILE A C 1
ATOM 3142 O O . ILE A 1 421 ? -5.797 -11.531 0.234 1 83.62 421 ILE A O 1
ATOM 3146 N N . LEU A 1 422 ? -8.031 -11.211 0.117 1 86.12 422 LEU A N 1
ATOM 3147 C CA . LEU A 1 422 ? -7.906 -9.758 0.169 1 86.12 422 LEU A CA 1
ATOM 3148 C C . LEU A 1 422 ? -7.242 -9.312 1.47 1 86.12 422 LEU A C 1
ATOM 3150 O O . LEU A 1 422 ? -6.387 -8.43 1.464 1 86.12 422 LEU A O 1
ATOM 3154 N N . LEU A 1 423 ? -7.594 -9.945 2.525 1 90.31 423 LEU A N 1
ATOM 3155 C CA . LEU A 1 423 ? -6.961 -9.633 3.803 1 90.31 423 LEU A CA 1
ATOM 3156 C C . LEU A 1 423 ? -5.477 -9.984 3.775 1 90.31 423 LEU A C 1
ATOM 3158 O O . LEU A 1 423 ? -4.648 -9.242 4.309 1 90.31 423 LEU A O 1
ATOM 3162 N N . GLY A 1 424 ? -5.18 -11.125 3.221 1 90.88 424 GLY A N 1
ATOM 3163 C CA . GLY A 1 424 ? -3.787 -11.508 3.084 1 90.88 424 GLY A CA 1
ATOM 3164 C C . GLY A 1 424 ? -2.969 -10.516 2.277 1 90.88 424 GLY A C 1
ATOM 3165 O O . GLY A 1 424 ? -1.851 -10.172 2.66 1 90.88 424 GLY A O 1
ATOM 3166 N N . VAL A 1 425 ? -3.533 -10.031 1.236 1 87.5 425 VAL A N 1
ATOM 3167 C CA . VAL A 1 425 ? -2.855 -9.086 0.353 1 87.5 425 VAL A CA 1
ATOM 3168 C C . VAL A 1 425 ? -2.639 -7.758 1.081 1 87.5 425 VAL A C 1
ATOM 3170 O O . VAL A 1 425 ? -1.538 -7.203 1.057 1 87.5 425 VAL A O 1
ATOM 3173 N N . VAL A 1 426 ? -3.652 -7.262 1.741 1 88.06 426 VAL A N 1
ATOM 3174 C CA . VAL A 1 426 ? -3.574 -6 2.469 1 88.06 426 VAL A CA 1
ATOM 3175 C C . VAL A 1 426 ? -2.533 -6.105 3.582 1 88.06 426 VAL A C 1
ATOM 3177 O O . VAL A 1 426 ? -1.737 -5.188 3.787 1 88.06 426 VAL A O 1
ATOM 3180 N N . LEU A 1 427 ? -2.533 -7.211 4.23 1 91.06 427 LEU A N 1
ATOM 3181 C CA . LEU A 1 427 ? -1.577 -7.422 5.312 1 91.06 427 LEU A CA 1
ATOM 3182 C C . LEU A 1 427 ? -0.153 -7.492 4.77 1 91.06 427 LEU A C 1
ATOM 3184 O O . LEU A 1 427 ? 0.768 -6.922 5.363 1 91.06 427 LEU A O 1
ATOM 3188 N N . SER A 1 428 ? 0.001 -8.242 3.725 1 91.31 428 SER A N 1
ATOM 3189 C CA . SER A 1 428 ? 1.324 -8.367 3.123 1 91.31 428 SER A CA 1
ATOM 3190 C C . SER A 1 428 ? 1.864 -7.016 2.68 1 91.31 428 SER A C 1
ATOM 3192 O O . SER A 1 428 ? 3.023 -6.688 2.939 1 91.31 428 SER A O 1
ATOM 3194 N N . LEU A 1 429 ? 1.062 -6.219 2.027 1 87.38 429 LEU A N 1
ATOM 3195 C CA . LEU A 1 429 ? 1.45 -4.883 1.588 1 87.38 429 LEU A CA 1
ATOM 3196 C C . LEU A 1 429 ? 1.717 -3.975 2.783 1 87.38 429 LEU A C 1
ATOM 3198 O O . LEU A 1 429 ? 2.68 -3.205 2.779 1 87.38 429 LEU A O 1
ATOM 3202 N N . GLY A 1 430 ? 0.856 -4.059 3.76 1 87.25 430 GLY A N 1
ATOM 3203 C CA . GLY A 1 430 ? 1.024 -3.262 4.965 1 87.25 430 GLY A CA 1
ATOM 3204 C C . GLY A 1 430 ? 2.328 -3.541 5.688 1 87.25 430 GLY A C 1
ATOM 3205 O O . GLY A 1 430 ? 3.012 -2.615 6.129 1 87.25 430 GLY A O 1
ATOM 3206 N N . LEU A 1 431 ? 2.684 -4.762 5.836 1 88.06 431 LEU A N 1
ATOM 3207 C CA . LEU A 1 431 ? 3.91 -5.145 6.527 1 88.06 431 LEU A CA 1
ATOM 3208 C C . LEU A 1 431 ? 5.137 -4.773 5.703 1 88.06 431 LEU A C 1
ATOM 3210 O O . LEU A 1 431 ? 6.18 -4.422 6.258 1 88.06 431 LEU A O 1
ATOM 3214 N N . PHE A 1 432 ? 5.023 -4.887 4.453 1 86.75 432 PHE A N 1
ATOM 3215 C CA . PHE A 1 432 ? 6.09 -4.422 3.574 1 86.75 432 PHE A CA 1
ATOM 3216 C C . PHE A 1 432 ? 6.348 -2.934 3.773 1 86.75 432 PHE A C 1
ATOM 3218 O O . PHE A 1 432 ? 7.496 -2.512 3.92 1 86.75 432 PHE A O 1
ATOM 3225 N N . LEU A 1 433 ? 5.289 -2.172 3.701 1 84.81 433 LEU A N 1
ATOM 3226 C CA . LEU A 1 433 ? 5.406 -0.731 3.898 1 84.81 433 LEU A CA 1
ATOM 3227 C C . LEU A 1 433 ? 5.969 -0.416 5.281 1 84.81 433 LEU A C 1
ATOM 3229 O O . LEU A 1 433 ? 6.805 0.48 5.426 1 84.81 433 LEU A O 1
ATOM 3233 N N . TYR A 1 434 ? 5.504 -1.123 6.238 1 84.06 434 TYR A N 1
ATOM 3234 C CA . TYR A 1 434 ? 5.973 -0.928 7.609 1 84.06 434 TYR A CA 1
ATOM 3235 C C . TYR A 1 434 ? 7.484 -1.119 7.699 1 84.06 434 TYR A C 1
ATOM 3237 O O . TYR A 1 434 ? 8.172 -0.357 8.383 1 84.06 434 TYR A O 1
ATOM 3245 N N . ARG A 1 435 ? 8.031 -2.035 6.992 1 83.88 435 ARG A N 1
ATOM 3246 C CA . ARG A 1 435 ? 9.453 -2.336 7.027 1 83.88 435 ARG A CA 1
ATOM 3247 C C . ARG A 1 435 ? 10.258 -1.275 6.277 1 83.88 435 ARG A C 1
ATOM 3249 O O . ARG A 1 435 ? 11.398 -0.987 6.633 1 83.88 435 ARG A O 1
ATOM 3256 N N . THR A 1 436 ? 9.641 -0.736 5.266 1 85.81 436 THR A N 1
ATOM 3257 C CA . THR A 1 436 ? 10.367 0.227 4.441 1 85.81 436 THR A CA 1
ATOM 3258 C C . THR A 1 436 ? 10.312 1.618 5.066 1 85.81 436 THR A C 1
ATOM 3260 O O . THR A 1 436 ? 11.055 2.514 4.656 1 85.81 436 THR A O 1
ATOM 3263 N N . MET A 1 437 ? 9.516 1.815 6.102 1 85.62 437 MET A N 1
ATOM 3264 C CA . MET A 1 437 ? 9.336 3.119 6.73 1 85.62 437 MET A CA 1
ATOM 3265 C C . MET A 1 437 ? 10.5 3.441 7.66 1 85.62 437 MET A C 1
ATOM 3267 O O . MET A 1 437 ? 10.719 4.602 8.008 1 85.62 437 MET A O 1
ATOM 3271 N N . SER A 1 438 ? 11.258 2.451 8.07 1 85.12 438 SER A N 1
ATOM 3272 C CA . SER A 1 438 ? 12.359 2.688 8.992 1 85.12 438 SER A CA 1
ATOM 3273 C C . SER A 1 438 ? 13.641 2.018 8.508 1 85.12 438 SER A C 1
ATOM 3275 O O . SER A 1 438 ? 14.211 1.173 9.203 1 85.12 438 SER A O 1
ATOM 3277 N N . PRO A 1 439 ? 14.125 2.553 7.383 1 85.94 439 PRO A N 1
ATOM 3278 C CA . PRO A 1 439 ? 15.391 1.99 6.91 1 85.94 439 PRO A CA 1
ATOM 3279 C C . PRO A 1 439 ? 16.547 2.27 7.867 1 85.94 439 PRO A C 1
ATOM 3281 O O . PRO A 1 439 ? 16.469 3.186 8.688 1 85.94 439 PRO A O 1
ATOM 3284 N N . ASN A 1 440 ? 17.562 1.529 7.738 1 87.44 440 ASN A N 1
ATOM 3285 C CA . ASN A 1 440 ? 18.734 1.725 8.594 1 87.44 440 ASN A CA 1
ATOM 3286 C C . ASN A 1 440 ? 19.469 3.01 8.234 1 87.44 440 ASN A C 1
ATOM 3288 O O . ASN A 1 440 ? 19.672 3.316 7.059 1 87.44 440 ASN A O 1
ATOM 3292 N N . LEU A 1 441 ? 19.641 3.783 9.156 1 91.19 441 LEU A N 1
ATOM 3293 C CA . LEU A 1 441 ? 20.547 4.918 9.102 1 91.19 441 LEU A CA 1
ATOM 3294 C C . LEU A 1 441 ? 21.75 4.699 10.023 1 91.19 441 LEU A C 1
ATOM 3296 O O . LEU A 1 441 ? 21.594 4.719 11.25 1 91.19 441 LEU A O 1
ATOM 3300 N N . VAL A 1 442 ? 22.922 4.512 9.43 1 91.5 442 VAL A N 1
ATOM 3301 C CA . VAL A 1 442 ? 24.062 4.141 10.25 1 91.5 442 VAL A CA 1
ATOM 3302 C C . VAL A 1 442 ? 25.219 5.109 10 1 91.5 442 VAL A C 1
ATOM 3304 O O . VAL A 1 442 ? 25.391 5.613 8.883 1 91.5 442 VAL A O 1
ATOM 3307 N N . GLU A 1 443 ? 25.859 5.379 11.031 1 94.88 443 GLU A N 1
ATOM 3308 C CA . GLU A 1 443 ? 27.141 6.078 10.891 1 94.88 443 GLU A CA 1
ATOM 3309 C C . GLU A 1 443 ? 28.25 5.109 10.523 1 94.88 443 GLU A C 1
ATOM 3311 O O . GLU A 1 443 ? 28.406 4.062 11.156 1 94.88 443 GLU A O 1
ATOM 3316 N N . VAL A 1 444 ? 28.953 5.441 9.453 1 93.88 444 VAL A N 1
ATOM 3317 C CA . VAL A 1 444 ? 29.969 4.496 8.977 1 93.88 444 VAL A CA 1
ATOM 3318 C C . VAL A 1 444 ? 31.359 5.004 9.336 1 93.88 444 VAL A C 1
ATOM 3320 O O . VAL A 1 444 ? 31.562 6.207 9.5 1 93.88 444 VAL A O 1
ATOM 3323 N N . ALA A 1 445 ? 32.219 4.094 9.562 1 94.31 445 ALA A N 1
ATOM 3324 C CA . ALA A 1 445 ? 33.656 4.332 9.82 1 94.31 445 ALA A CA 1
ATOM 3325 C C . ALA A 1 445 ? 34.5 3.258 9.164 1 94.31 445 ALA A C 1
ATOM 3327 O O . ALA A 1 445 ? 33.969 2.281 8.617 1 94.31 445 ALA A O 1
ATOM 3328 N N . ARG A 1 446 ? 35.781 3.516 9.148 1 92.56 446 ARG A N 1
ATOM 3329 C CA . ARG A 1 446 ? 36.688 2.629 8.43 1 92.56 446 ARG A CA 1
ATOM 3330 C C . ARG A 1 446 ? 36.906 1.333 9.203 1 92.56 446 ARG A C 1
ATOM 3332 O O . ARG A 1 446 ? 37.219 1.362 10.391 1 92.56 446 ARG A O 1
ATOM 3339 N N . HIS A 1 447 ? 36.719 0.261 8.461 1 89.5 447 HIS A N 1
ATOM 3340 C CA . HIS A 1 447 ? 36.938 -1.064 9.023 1 89.5 447 HIS A CA 1
ATOM 3341 C C . HIS A 1 447 ? 38.344 -1.555 8.711 1 89.5 447 HIS A C 1
ATOM 3343 O O . HIS A 1 447 ? 39.062 -0.958 7.887 1 89.5 447 HIS A O 1
ATOM 3349 N N . GLU A 1 448 ? 38.781 -2.652 9.312 1 85.81 448 GLU A N 1
ATOM 3350 C CA . GLU A 1 448 ? 40.094 -3.232 9.141 1 85.81 448 GLU A CA 1
ATOM 3351 C C . GLU A 1 448 ? 40.312 -3.709 7.711 1 85.81 448 GLU A C 1
ATOM 3353 O O . GLU A 1 448 ? 41.438 -3.656 7.195 1 85.81 448 GLU A O 1
ATOM 3358 N N . ASP A 1 449 ? 39.219 -3.992 7.082 1 79.75 449 ASP A N 1
ATOM 3359 C CA . ASP A 1 449 ? 39.344 -4.527 5.727 1 79.75 449 ASP A CA 1
ATOM 3360 C C . ASP A 1 449 ? 39.344 -3.404 4.691 1 79.75 449 ASP A C 1
ATOM 3362 O O . ASP A 1 449 ? 39.375 -3.664 3.488 1 79.75 449 ASP A O 1
ATOM 3366 N N . GLY A 1 450 ? 39.25 -2.189 5.102 1 79.88 450 GLY A N 1
ATOM 3367 C CA . GLY A 1 450 ? 39.344 -1.046 4.207 1 79.88 450 GLY A CA 1
ATOM 3368 C C . GLY A 1 450 ? 37.969 -0.478 3.824 1 79.88 450 GLY A C 1
ATOM 3369 O O . GLY A 1 450 ? 37.906 0.638 3.305 1 79.88 450 GLY A O 1
ATOM 3370 N N . SER A 1 451 ? 37 -1.264 4.113 1 82.44 451 SER A N 1
ATOM 3371 C CA . SER A 1 451 ? 35.656 -0.796 3.758 1 82.44 451 SER A CA 1
ATOM 3372 C C . SER A 1 451 ? 35.062 0.041 4.879 1 82.44 451 SER A C 1
ATOM 3374 O O . SER A 1 451 ? 35.531 -0.005 6.02 1 82.44 451 SER A O 1
ATOM 3376 N N . MET A 1 452 ? 34.156 0.87 4.547 1 87.12 452 MET A N 1
ATOM 3377 C CA . MET A 1 452 ? 33.438 1.615 5.559 1 87.12 452 MET A CA 1
ATOM 3378 C C . MET A 1 452 ? 32.188 0.855 5.984 1 87.12 452 MET A C 1
ATOM 3380 O O . MET A 1 452 ? 31.375 0.457 5.141 1 87.12 452 MET A O 1
ATOM 3384 N N . ARG A 1 453 ? 32.125 0.675 7.324 1 87.12 453 ARG A N 1
ATOM 3385 C CA . ARG A 1 453 ? 31.016 -0.133 7.848 1 87.12 453 ARG A CA 1
ATOM 3386 C C . ARG A 1 453 ? 30.312 0.578 9 1 87.12 453 ARG A C 1
ATOM 3388 O O . ARG A 1 453 ? 30.766 1.638 9.445 1 87.12 453 ARG A O 1
ATOM 3395 N N . ASP A 1 454 ? 29.234 0.014 9.352 1 89.25 454 ASP A N 1
ATOM 3396 C CA . ASP A 1 454 ? 28.469 0.528 10.484 1 89.25 454 ASP A CA 1
ATOM 3397 C C . ASP A 1 454 ? 29.328 0.597 11.742 1 89.25 454 ASP A C 1
ATOM 3399 O O . ASP A 1 454 ? 29.766 -0.434 12.266 1 89.25 454 ASP A O 1
ATOM 3403 N N . ALA A 1 455 ? 29.531 1.766 12.188 1 92.56 455 ALA A N 1
ATOM 3404 C CA . ALA A 1 455 ? 30.438 1.982 13.305 1 92.56 455 ALA A CA 1
ATOM 3405 C C . ALA A 1 455 ? 29.906 1.332 14.578 1 92.56 455 ALA A C 1
ATOM 3407 O O . ALA A 1 455 ? 30.672 0.721 15.328 1 92.56 455 ALA A O 1
ATOM 3408 N N . GLN A 1 456 ? 28.672 1.428 14.812 1 88.56 456 GLN A N 1
ATOM 3409 C CA . GLN A 1 456 ? 28.062 0.893 16.031 1 88.56 456 GLN A CA 1
ATOM 3410 C C . GLN A 1 456 ? 28.062 -0.634 16.016 1 88.56 456 GLN A C 1
ATOM 3412 O O . GLN A 1 456 ? 28.375 -1.269 17.031 1 88.56 456 GLN A O 1
ATOM 3417 N N . ALA A 1 457 ? 27.781 -1.2 14.906 1 83.88 457 ALA A N 1
ATOM 3418 C CA . ALA A 1 457 ? 27.672 -2.652 14.797 1 83.88 457 ALA A CA 1
ATOM 3419 C C . ALA A 1 457 ? 29.031 -3.318 14.906 1 83.88 457 ALA A C 1
ATOM 3421 O O . ALA A 1 457 ? 29.156 -4.441 15.406 1 83.88 457 ALA A O 1
ATOM 3422 N N . HIS A 1 458 ? 30.094 -2.594 14.5 1 86.94 458 HIS A N 1
ATOM 3423 C CA . HIS A 1 458 ? 31.406 -3.211 14.438 1 86.94 458 HIS A CA 1
ATOM 3424 C C . HIS A 1 458 ? 32.344 -2.582 15.453 1 86.94 458 HIS A C 1
ATOM 3426 O O . HIS A 1 458 ? 33.562 -2.838 15.422 1 86.94 458 HIS A O 1
ATOM 3432 N N . GLY A 1 459 ? 31.859 -1.713 16.312 1 90.94 459 GLY A N 1
ATOM 3433 C CA . GLY A 1 459 ? 32.656 -1.108 17.359 1 90.94 459 GLY A CA 1
ATOM 3434 C C . GLY A 1 459 ? 33.812 -0.256 16.828 1 90.94 459 GLY A C 1
ATOM 3435 O O . GLY A 1 459 ? 34.938 -0.405 17.234 1 90.94 459 GLY A O 1
ATOM 3436 N N . LEU A 1 460 ? 33.469 0.62 15.875 1 92.94 460 LEU A N 1
ATOM 3437 C CA . LEU A 1 460 ? 34.469 1.488 15.25 1 92.94 460 LEU A CA 1
ATOM 3438 C C . LEU A 1 460 ? 34.406 2.898 15.828 1 92.94 460 LEU A C 1
ATOM 3440 O O . LEU A 1 460 ? 33.312 3.369 16.188 1 92.94 460 LEU A O 1
ATOM 3444 N N . LYS A 1 461 ? 35.5 3.529 15.883 1 93.62 461 LYS A N 1
ATOM 3445 C CA . LYS A 1 461 ? 35.562 4.914 16.344 1 93.62 461 LYS A CA 1
ATOM 3446 C C . LYS A 1 461 ? 35.062 5.867 15.266 1 93.62 461 LYS A C 1
ATOM 3448 O O . LYS A 1 461 ? 35.344 5.691 14.078 1 93.62 461 LYS A O 1
ATOM 3453 N N . THR A 1 462 ? 34.281 6.816 15.758 1 94.81 462 THR A N 1
ATOM 3454 C CA . THR A 1 462 ? 33.781 7.84 14.852 1 94.81 462 THR A CA 1
ATOM 3455 C C . THR A 1 462 ? 34.375 9.203 15.18 1 94.81 462 THR A C 1
ATOM 3457 O O . THR A 1 462 ? 35.094 9.344 16.172 1 94.81 462 THR A O 1
ATOM 3460 N N . SER A 1 463 ? 34.219 10.117 14.297 1 94.75 463 SER A N 1
ATOM 3461 C CA . SER A 1 463 ? 34.688 11.484 14.5 1 94.75 463 SER A CA 1
ATOM 3462 C C . SER A 1 463 ? 33.562 12.359 15.102 1 94.75 463 SER A C 1
ATOM 3464 O O . SER A 1 463 ? 32.406 12.188 14.781 1 94.75 463 SER A O 1
ATOM 3466 N N . ASP A 1 464 ? 33.969 13.328 15.891 1 94.38 464 ASP A N 1
ATOM 3467 C CA . ASP A 1 464 ? 33.031 14.266 16.484 1 94.38 464 ASP A CA 1
ATOM 3468 C C . ASP A 1 464 ? 32.812 15.477 15.578 1 94.38 464 ASP A C 1
ATOM 3470 O O . ASP A 1 464 ? 31.875 16.234 15.766 1 94.38 464 ASP A O 1
ATOM 3474 N N . SER A 1 465 ? 33.688 15.594 14.602 1 96.44 465 SER A N 1
ATOM 3475 C CA . SER A 1 465 ? 33.656 16.828 13.812 1 96.44 465 SER A CA 1
ATOM 3476 C C . SER A 1 465 ? 33.156 16.562 12.391 1 96.44 465 SER A C 1
ATOM 347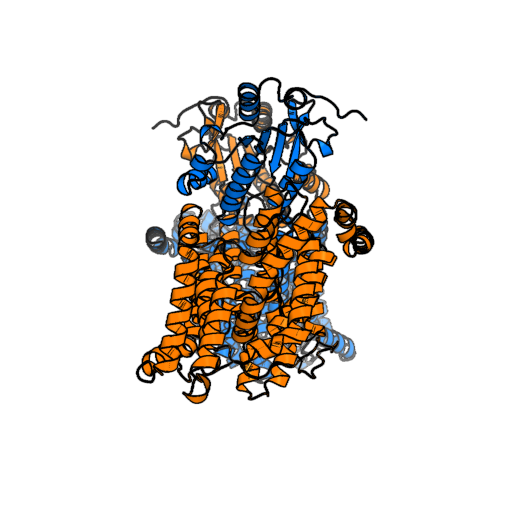8 O O . SER A 1 465 ? 32.781 17.484 11.68 1 96.44 465 SER A O 1
ATOM 3480 N N . ILE A 1 466 ? 33.188 15.32 11.977 1 97.06 466 ILE A N 1
ATOM 3481 C CA . ILE A 1 466 ? 32.656 14.93 10.672 1 97.06 466 ILE A CA 1
ATOM 3482 C C . ILE A 1 466 ? 31.984 13.562 10.781 1 97.06 466 ILE A C 1
ATOM 3484 O O . ILE A 1 466 ? 32.469 12.672 11.469 1 97.06 466 ILE A O 1
ATOM 3488 N N . ALA A 1 467 ? 30.828 13.461 10.203 1 96.81 467 ALA A N 1
ATOM 3489 C CA . ALA A 1 467 ? 30.094 12.203 10.25 1 96.81 467 ALA A CA 1
ATOM 3490 C C . ALA A 1 467 ? 29.625 11.789 8.859 1 96.81 467 ALA A C 1
ATOM 3492 O O . ALA A 1 467 ? 29.219 12.625 8.062 1 96.81 467 ALA A O 1
ATOM 3493 N N . VAL A 1 468 ? 29.734 10.516 8.586 1 97.06 468 VAL A N 1
ATOM 3494 C CA . VAL A 1 468 ? 29.203 9.922 7.367 1 97.06 468 VAL A CA 1
ATOM 3495 C C . VAL A 1 468 ? 28.047 8.984 7.715 1 97.06 468 VAL A C 1
ATOM 3497 O O . VAL A 1 468 ? 28.234 7.977 8.398 1 97.06 468 VAL A O 1
ATOM 3500 N N . TYR A 1 469 ? 26.891 9.367 7.27 1 96.31 469 TYR A N 1
ATOM 3501 C CA . TYR A 1 469 ? 25.703 8.562 7.52 1 96.31 469 TYR A CA 1
ATOM 3502 C C . TYR A 1 469 ? 25.25 7.863 6.246 1 96.31 469 TYR A C 1
ATOM 3504 O O . TYR A 1 469 ? 25.109 8.5 5.195 1 96.31 469 TYR A O 1
ATOM 3512 N N . ARG A 1 470 ? 25.078 6.629 6.289 1 93.44 470 ARG A N 1
ATOM 3513 C CA . ARG A 1 470 ? 24.562 5.844 5.172 1 93.44 470 ARG A CA 1
ATOM 3514 C C . ARG A 1 470 ? 23.094 5.496 5.387 1 93.44 470 ARG A C 1
ATOM 3516 O O . ARG A 1 470 ? 22.719 4.977 6.438 1 93.44 470 ARG A O 1
ATOM 3523 N N . PHE A 1 471 ? 22.312 5.852 4.438 1 92.31 471 PHE A N 1
ATOM 3524 C CA . PHE A 1 471 ? 20.891 5.555 4.469 1 92.31 471 PHE A CA 1
ATOM 3525 C C . PHE A 1 471 ? 20.562 4.367 3.566 1 92.31 471 PHE A C 1
ATOM 3527 O O . PHE A 1 471 ? 20.812 4.41 2.361 1 92.31 471 PHE A O 1
ATOM 3534 N N . ASP A 1 472 ? 19.969 3.275 4.16 1 88.31 472 ASP A N 1
ATOM 3535 C CA . ASP A 1 472 ? 19.766 2.027 3.43 1 88.31 472 ASP A CA 1
ATOM 3536 C C . ASP A 1 472 ? 18.312 1.898 2.971 1 88.31 472 ASP A C 1
ATOM 3538 O O . ASP A 1 472 ? 17.578 1.029 3.447 1 88.31 472 ASP A O 1
ATOM 3542 N N . GLY A 1 473 ? 17.938 2.613 1.988 1 87.06 473 GLY A N 1
ATOM 3543 C CA . GLY A 1 473 ? 16.594 2.527 1.438 1 87.06 473 GLY A CA 1
ATOM 3544 C C . GLY A 1 473 ? 16.266 3.678 0.512 1 87.06 473 GLY A C 1
ATOM 3545 O O . GLY A 1 473 ? 17 4.656 0.425 1 87.06 473 GLY A O 1
ATOM 3546 N N . ASP A 1 474 ? 15.117 3.535 -0.189 1 89.31 474 ASP A N 1
ATOM 3547 C CA . ASP A 1 474 ? 14.609 4.645 -0.991 1 89.31 474 ASP A CA 1
ATOM 3548 C C . ASP A 1 474 ? 14.125 5.789 -0.103 1 89.31 474 ASP A C 1
ATOM 3550 O O . ASP A 1 474 ? 13.859 5.586 1.084 1 89.31 474 ASP A O 1
ATOM 3554 N N . LEU A 1 475 ? 14.188 6.914 -0.596 1 91 475 LEU A N 1
ATOM 3555 C CA . LEU A 1 475 ? 13.695 8.078 0.138 1 91 475 LEU A CA 1
ATOM 3556 C C . LEU A 1 475 ? 12.344 8.531 -0.412 1 91 475 LEU A C 1
ATOM 3558 O O . LEU A 1 475 ? 12.281 9.141 -1.48 1 91 475 LEU A O 1
ATOM 3562 N N . TYR A 1 476 ? 11.336 8.227 0.289 1 89.38 476 TYR A N 1
ATOM 3563 C CA . TYR A 1 476 ? 9.977 8.555 -0.133 1 89.38 476 TYR A CA 1
ATOM 3564 C C . TYR A 1 476 ? 9.125 8.992 1.055 1 89.38 476 TYR A C 1
ATOM 3566 O O . TYR A 1 476 ? 9.602 9.016 2.191 1 89.38 476 TYR A O 1
ATOM 3574 N N . PHE A 1 477 ? 8 9.406 0.843 1 86.62 477 PHE A N 1
ATOM 3575 C CA . PHE A 1 477 ? 7.176 10.141 1.802 1 86.62 477 PHE A CA 1
ATOM 3576 C C . PHE A 1 477 ? 7.047 9.359 3.104 1 86.62 477 PHE A C 1
ATOM 3578 O O . PHE A 1 477 ? 7 9.945 4.184 1 86.62 477 PHE A O 1
ATOM 3585 N N . ALA A 1 478 ? 7.059 8.039 3.088 1 85.44 478 ALA A N 1
ATOM 3586 C CA . ALA A 1 478 ? 6.723 7.25 4.27 1 85.44 478 ALA A CA 1
ATOM 3587 C C . ALA A 1 478 ? 7.922 7.133 5.207 1 85.44 478 ALA A C 1
ATOM 3589 O O . ALA A 1 478 ? 7.77 6.754 6.371 1 85.44 478 ALA A O 1
ATOM 3590 N N . ASN A 1 479 ? 9.125 7.457 4.734 1 88.88 479 ASN A N 1
ATOM 3591 C CA . ASN A 1 479 ? 10.273 7.309 5.621 1 88.88 479 ASN A CA 1
ATOM 3592 C C . ASN A 1 479 ? 11.047 8.617 5.77 1 88.88 479 ASN A C 1
ATOM 3594 O O . ASN A 1 479 ? 12.125 8.648 6.363 1 88.88 479 ASN A O 1
ATOM 3598 N N . THR A 1 480 ? 10.531 9.664 5.141 1 88.12 480 THR A N 1
ATOM 3599 C CA . THR A 1 480 ? 11.188 10.961 5.18 1 88.12 480 THR A CA 1
ATOM 3600 C C . THR A 1 480 ? 11.242 11.492 6.609 1 88.12 480 THR A C 1
ATOM 3602 O O . THR A 1 480 ? 12.281 12.008 7.047 1 88.12 480 THR A O 1
ATOM 3605 N N . GLY A 1 481 ? 10.102 11.406 7.305 1 82.75 481 GLY A N 1
ATOM 3606 C CA . GLY A 1 481 ? 10.086 11.852 8.688 1 82.75 481 GLY A CA 1
ATOM 3607 C C . GLY A 1 481 ? 11.031 11.078 9.578 1 82.75 481 GLY A C 1
ATOM 3608 O O . GLY A 1 481 ? 11.688 11.648 10.453 1 82.75 481 GLY A O 1
ATOM 3609 N N . TYR A 1 482 ? 11.117 9.852 9.336 1 83.81 482 TYR A N 1
ATOM 3610 C CA . TYR A 1 482 ? 12.016 8.977 10.078 1 83.81 482 TYR A CA 1
ATOM 3611 C C . TYR A 1 482 ? 13.469 9.383 9.875 1 83.81 482 TYR A C 1
ATOM 3613 O O . TYR A 1 482 ? 14.219 9.539 10.836 1 83.81 482 TYR A O 1
ATOM 3621 N N . LEU A 1 483 ? 13.852 9.578 8.648 1 88.75 483 LEU A N 1
ATOM 3622 C CA . LEU A 1 483 ? 15.219 9.969 8.336 1 88.75 483 LEU A CA 1
ATOM 3623 C C . LEU A 1 483 ? 15.547 11.328 8.938 1 88.75 483 LEU A C 1
ATOM 3625 O O . LEU A 1 483 ? 16.609 11.5 9.555 1 88.75 483 LEU A O 1
ATOM 3629 N N . GLU A 1 484 ? 14.648 12.211 8.719 1 86.88 484 GLU A N 1
ATOM 3630 C CA . GLU A 1 484 ? 14.852 13.562 9.227 1 86.88 484 GLU A CA 1
ATOM 3631 C C . GLU A 1 484 ? 15.023 13.562 10.742 1 86.88 484 GLU A C 1
ATOM 3633 O O . GLU A 1 484 ? 15.961 14.172 11.258 1 86.88 484 GLU A O 1
ATOM 3638 N N . GLY A 1 485 ? 14.125 12.898 11.422 1 81.88 485 GLY A N 1
ATOM 3639 C CA . GLY A 1 485 ? 14.203 12.836 12.867 1 81.88 485 GLY A CA 1
ATOM 3640 C C . GLY A 1 485 ? 15.469 12.18 13.375 1 81.88 485 GLY A C 1
ATOM 3641 O O . GLY A 1 485 ? 16.125 12.695 14.289 1 81.88 485 GLY A O 1
ATOM 3642 N N . LYS A 1 486 ? 15.828 11.141 12.773 1 86.38 486 LYS A N 1
ATOM 3643 C CA . LYS A 1 486 ? 17.016 10.406 13.195 1 86.38 486 LYS A CA 1
ATOM 3644 C C . LYS A 1 486 ? 18.281 11.219 12.93 1 86.38 486 LYS A C 1
ATOM 3646 O O . LYS A 1 486 ? 19.203 11.242 13.758 1 86.38 486 LYS A O 1
ATOM 3651 N N . LEU A 1 487 ? 18.359 11.852 11.82 1 89.06 487 LEU A N 1
ATOM 3652 C CA . LEU A 1 487 ? 19.516 12.656 11.469 1 89.06 487 LEU A CA 1
ATOM 3653 C C . LEU A 1 487 ? 19.656 13.844 12.422 1 89.06 487 LEU A C 1
ATOM 3655 O O . LEU A 1 487 ? 20.766 14.148 12.875 1 89.06 487 LEU A O 1
ATOM 3659 N N . LEU A 1 488 ? 18.562 14.5 12.68 1 83.38 488 LEU A N 1
ATOM 3660 C CA . LEU A 1 488 ? 18.594 15.656 13.57 1 83.38 488 LEU A CA 1
ATOM 3661 C C . LEU A 1 488 ? 18.969 15.242 14.992 1 83.38 488 LEU A C 1
ATOM 3663 O O . LEU A 1 488 ? 19.688 15.961 15.68 1 83.38 488 LEU A O 1
ATOM 3667 N N . ASN A 1 489 ? 18.469 14.094 15.367 1 84.81 489 ASN A N 1
ATOM 3668 C CA . ASN A 1 489 ? 18.844 13.578 16.688 1 84.81 489 ASN A CA 1
ATOM 3669 C C . ASN A 1 489 ? 20.312 13.227 16.75 1 84.81 489 ASN A C 1
ATOM 3671 O O . ASN A 1 489 ? 20.969 13.445 17.766 1 84.81 489 ASN A O 1
ATOM 3675 N N . ASN A 1 490 ? 20.859 12.664 15.68 1 88.81 490 ASN A N 1
ATOM 3676 C CA . ASN A 1 490 ? 22.281 12.336 15.609 1 88.81 490 ASN A CA 1
ATOM 3677 C C . ASN A 1 490 ? 23.156 13.594 15.664 1 88.81 490 ASN A C 1
ATOM 3679 O O . ASN A 1 490 ? 24.203 13.602 16.297 1 88.81 490 ASN A O 1
ATOM 3683 N N . VAL A 1 491 ? 22.719 14.625 15.008 1 87.06 491 VAL A N 1
ATOM 3684 C CA . VAL A 1 491 ? 23.422 15.898 14.992 1 87.06 491 VAL A CA 1
ATOM 3685 C C . VAL A 1 491 ? 23.422 16.5 16.391 1 87.06 491 VAL A C 1
ATOM 3687 O O . VAL A 1 491 ? 24.422 17.062 16.844 1 87.06 491 VAL A O 1
ATOM 3690 N N . ALA A 1 492 ? 22.25 16.359 17.047 1 82.94 492 ALA A N 1
ATOM 3691 C CA . ALA A 1 492 ? 22.109 16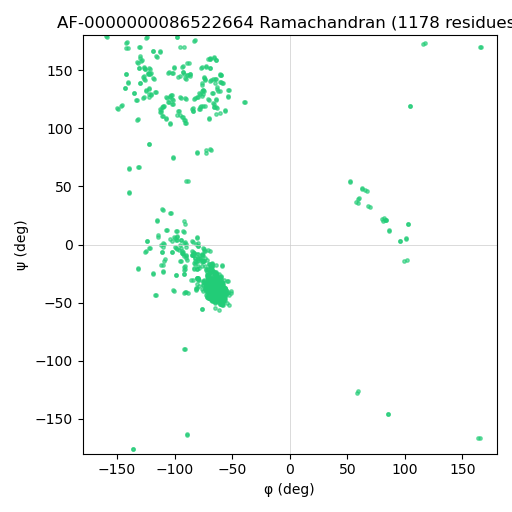.906 18.406 1 82.94 492 ALA A CA 1
ATOM 3692 C C . ALA A 1 492 ? 23.062 16.203 19.375 1 82.94 492 ALA A C 1
ATOM 3694 O O . ALA A 1 492 ? 23.516 16.812 20.344 1 82.94 492 ALA A O 1
ATOM 3695 N N . GLN A 1 493 ? 23.422 14.984 19.031 1 87.19 493 GLN A N 1
ATOM 3696 C CA . GLN A 1 493 ? 24.297 14.195 19.906 1 87.19 493 GLN A CA 1
ATOM 3697 C C . GLN A 1 493 ? 25.766 14.523 19.641 1 87.19 493 GLN A C 1
ATOM 3699 O O . GLN A 1 493 ? 26.641 14.109 20.406 1 87.19 493 GLN A O 1
ATOM 3704 N N . LYS A 1 494 ? 26.062 15.289 18.594 1 91.62 494 LYS A N 1
ATOM 3705 C CA . LYS A 1 494 ? 27.422 15.711 18.25 1 91.62 494 LYS A CA 1
ATOM 3706 C C . LYS A 1 494 ? 27.531 17.234 18.203 1 91.62 494 LYS A C 1
ATOM 3708 O O . LYS A 1 494 ? 27.609 17.812 17.125 1 91.62 494 LYS A O 1
ATOM 3713 N N . PRO A 1 495 ? 27.781 17.797 19.297 1 87.62 495 PRO A N 1
ATOM 3714 C CA . PRO A 1 495 ? 27.812 19.266 19.344 1 87.62 495 PRO A CA 1
ATOM 3715 C C . PRO A 1 495 ? 28.969 19.875 18.547 1 87.62 495 PRO A C 1
ATOM 3717 O O . PRO A 1 495 ? 28.875 21.016 18.094 1 87.62 495 PRO A O 1
ATOM 3720 N N . ASN A 1 496 ? 30.016 19.109 18.312 1 93 496 ASN A N 1
ATOM 3721 C CA . ASN A 1 496 ? 31.188 19.641 17.625 1 93 496 ASN A CA 1
ATOM 3722 C C . ASN A 1 496 ? 31.172 19.281 16.141 1 93 496 ASN A C 1
ATOM 3724 O O . ASN A 1 496 ? 32.156 19.484 15.438 1 93 496 ASN A O 1
ATOM 3728 N N . LEU A 1 497 ? 30.031 18.797 15.711 1 94.62 497 LEU A N 1
ATOM 3729 C CA . LEU A 1 497 ? 29.922 18.391 14.312 1 94.62 497 LEU A CA 1
ATOM 3730 C C . LEU A 1 497 ? 30.016 19.594 13.391 1 94.62 497 LEU A C 1
ATOM 3732 O O . LEU A 1 497 ? 29.297 20.578 13.57 1 94.62 497 LEU A O 1
ATOM 3736 N N . LYS A 1 498 ? 30.891 19.516 12.352 1 96.44 498 LYS A N 1
ATOM 3737 C CA . LYS A 1 498 ? 31.094 20.625 11.422 1 96.44 498 LYS A CA 1
ATOM 3738 C C . LYS A 1 498 ? 30.719 20.219 10 1 96.44 498 LYS A C 1
ATOM 3740 O O . LYS A 1 498 ? 30.406 21.078 9.164 1 96.44 498 LYS A O 1
ATOM 3745 N N . ALA A 1 499 ? 30.797 18.906 9.758 1 97.44 499 ALA A N 1
ATOM 3746 C CA . ALA A 1 499 ? 30.469 18.422 8.422 1 97.44 499 ALA A CA 1
ATOM 3747 C C . ALA A 1 499 ? 29.688 17.109 8.5 1 97.44 499 ALA A C 1
ATOM 3749 O O . ALA A 1 499 ? 29.969 16.266 9.352 1 97.44 499 ALA A O 1
ATOM 3750 N N . LEU A 1 500 ? 28.75 17.016 7.672 1 97.19 500 LEU A N 1
ATOM 3751 C CA . LEU A 1 500 ? 27.922 15.828 7.559 1 97.19 500 LEU A CA 1
ATOM 3752 C C . LEU A 1 500 ? 27.875 15.336 6.117 1 97.19 500 LEU A C 1
ATOM 3754 O O . LEU A 1 500 ? 27.594 16.109 5.195 1 97.19 500 LEU A O 1
ATOM 3758 N N . VAL A 1 501 ? 28.203 14.07 5.887 1 97.81 501 VAL A N 1
ATOM 3759 C CA . VAL A 1 501 ? 28.125 13.43 4.574 1 97.81 501 VAL A CA 1
ATOM 3760 C C . VAL A 1 501 ? 26.984 12.406 4.57 1 97.81 501 VAL A C 1
ATOM 3762 O O . VAL A 1 501 ? 26.984 11.477 5.387 1 97.81 501 VAL A O 1
ATOM 3765 N N . LEU A 1 502 ? 26.047 12.617 3.73 1 97.25 502 LEU A N 1
ATOM 3766 C CA . LEU A 1 502 ? 24.969 11.648 3.568 1 97.25 502 LEU A CA 1
ATOM 3767 C C . LEU A 1 502 ? 25.234 10.727 2.381 1 97.25 502 LEU A C 1
ATOM 3769 O O . LEU A 1 502 ? 25.359 11.195 1.245 1 97.25 502 LEU A O 1
ATOM 3773 N N . ASP A 1 503 ? 25.422 9.461 2.646 1 95.94 503 ASP A N 1
ATOM 3774 C CA . ASP A 1 503 ? 25.609 8.438 1.621 1 95.94 503 ASP A CA 1
ATOM 3775 C C . ASP A 1 503 ? 24.266 7.934 1.094 1 95.94 503 ASP A C 1
ATOM 3777 O O . ASP A 1 503 ? 23.516 7.273 1.817 1 95.94 503 ASP A O 1
ATOM 3781 N N . MET A 1 504 ? 24 8.211 -0.222 1 93.19 504 MET A N 1
ATOM 3782 C CA . MET A 1 504 ? 22.688 7.918 -0.808 1 93.19 504 MET A CA 1
ATOM 3783 C C . MET A 1 504 ? 22.797 6.77 -1.806 1 93.19 504 MET A C 1
ATOM 3785 O O . MET A 1 504 ? 22.031 6.719 -2.771 1 93.19 504 MET A O 1
ATOM 3789 N N . GLU A 1 505 ? 23.719 5.863 -1.577 1 86.88 505 GLU A N 1
ATOM 3790 C CA . GLU A 1 505 ? 23.969 4.766 -2.512 1 86.88 505 GLU A CA 1
ATOM 3791 C C . GLU A 1 505 ? 22.734 3.877 -2.658 1 86.88 505 GLU A C 1
ATOM 3793 O O . GLU A 1 505 ? 22.453 3.361 -3.744 1 86.88 505 GLU A O 1
ATOM 3798 N N . SER A 1 506 ? 21.953 3.729 -1.62 1 87.31 506 SER A N 1
ATOM 3799 C CA . SER A 1 506 ? 20.828 2.787 -1.622 1 87.31 506 SER A CA 1
ATOM 3800 C C . SER A 1 506 ? 19.547 3.459 -2.086 1 87.31 506 SER A C 1
ATOM 3802 O O . SER A 1 506 ? 18.5 2.816 -2.162 1 87.31 506 SER A O 1
ATOM 3804 N N . ILE A 1 507 ? 19.625 4.734 -2.449 1 90.62 507 ILE A N 1
ATOM 3805 C CA . ILE A 1 507 ? 18.422 5.445 -2.859 1 90.62 507 ILE A CA 1
ATOM 3806 C C . ILE A 1 507 ? 18.234 5.324 -4.371 1 90.62 507 ILE A C 1
ATOM 3808 O O . ILE A 1 507 ? 18.922 6.008 -5.141 1 90.62 507 ILE A O 1
ATOM 3812 N N . ASP A 1 508 ? 17.312 4.5 -4.738 1 87.38 508 ASP A N 1
ATOM 3813 C CA . ASP A 1 508 ? 17.047 4.293 -6.16 1 87.38 508 ASP A CA 1
ATOM 3814 C C . ASP A 1 508 ? 15.969 5.246 -6.66 1 87.38 508 ASP A C 1
ATOM 3816 O O . ASP A 1 508 ? 15.906 5.547 -7.855 1 87.38 508 ASP A O 1
ATOM 3820 N N . GLN A 1 509 ? 15.203 5.613 -5.75 1 87.88 509 GLN A N 1
ATOM 3821 C CA . GLN A 1 509 ? 14.109 6.52 -6.094 1 87.88 509 GLN A CA 1
ATOM 3822 C C . GLN A 1 509 ? 13.883 7.547 -4.992 1 87.88 509 GLN A C 1
ATOM 3824 O O . GLN A 1 509 ? 14.078 7.25 -3.809 1 87.88 509 GLN A O 1
ATOM 3829 N N . ILE A 1 510 ? 13.477 8.758 -5.473 1 92.06 510 ILE A N 1
ATOM 3830 C CA . ILE A 1 510 ? 13.148 9.836 -4.543 1 92.06 510 ILE A CA 1
ATOM 3831 C C . ILE A 1 510 ? 11.859 10.516 -4.984 1 92.06 510 ILE A C 1
ATOM 3833 O O . ILE A 1 510 ? 11.625 10.711 -6.18 1 92.06 510 ILE A O 1
ATOM 3837 N N . ASP A 1 511 ? 10.969 10.68 -4.094 1 92.5 511 ASP A N 1
ATOM 3838 C CA . ASP A 1 511 ? 9.766 11.438 -4.422 1 92.5 511 ASP A CA 1
ATOM 3839 C C . ASP A 1 511 ? 9.875 12.883 -3.957 1 92.5 511 ASP A C 1
ATOM 3841 O O . ASP A 1 511 ? 10.93 13.305 -3.467 1 92.5 511 ASP A O 1
ATOM 3845 N N . SER A 1 512 ? 8.875 13.656 -4.223 1 93.31 512 SER A N 1
ATOM 3846 C CA . SER A 1 512 ? 8.914 15.086 -3.928 1 93.31 512 SER A CA 1
ATOM 3847 C C . SER A 1 512 ? 9.023 15.336 -2.428 1 93.31 512 SER A C 1
ATOM 3849 O O . SER A 1 512 ? 9.688 16.281 -1.997 1 93.31 512 SER A O 1
ATOM 3851 N N . THR A 1 513 ? 8.383 14.531 -1.596 1 90.94 513 THR A N 1
ATOM 3852 C CA . THR A 1 513 ? 8.453 14.68 -0.146 1 90.94 513 THR A CA 1
ATOM 3853 C C . THR A 1 513 ? 9.891 14.477 0.343 1 90.94 513 THR A C 1
ATOM 3855 O O . THR A 1 513 ? 10.367 15.227 1.192 1 90.94 513 THR A O 1
ATOM 3858 N N . GLY A 1 514 ? 10.516 13.469 -0.213 1 93.19 514 GLY A N 1
ATOM 3859 C CA . GLY A 1 514 ? 11.914 13.227 0.124 1 93.19 514 GLY A CA 1
ATOM 3860 C C . GLY A 1 514 ? 12.836 14.344 -0.312 1 93.19 514 GLY A C 1
ATOM 3861 O O . GLY A 1 514 ? 13.727 14.75 0.438 1 93.19 514 GLY A O 1
ATOM 3862 N N . GLU A 1 515 ? 12.664 14.797 -1.502 1 94.88 515 GLU A N 1
ATOM 3863 C CA . GLU A 1 515 ? 13.469 15.891 -2.035 1 94.88 515 GLU A CA 1
ATOM 3864 C C . GLU A 1 515 ? 13.297 17.156 -1.201 1 94.88 515 GLU A C 1
ATOM 3866 O O . GLU A 1 515 ? 14.273 17.844 -0.899 1 94.88 515 GLU A O 1
ATOM 3871 N N . GLU A 1 516 ? 12.094 17.469 -0.841 1 91.5 516 GLU A N 1
ATOM 3872 C CA . GLU A 1 516 ? 11.812 18.656 -0.03 1 91.5 516 GLU A CA 1
ATOM 3873 C C . GLU A 1 516 ? 12.445 18.531 1.354 1 91.5 516 GLU A C 1
ATOM 3875 O O . GLU A 1 516 ? 12.938 19.531 1.903 1 91.5 516 GLU A O 1
ATOM 3880 N N . MET A 1 517 ? 12.359 17.391 1.906 1 89.69 517 MET A N 1
ATOM 3881 C CA . MET A 1 517 ? 12.977 17.172 3.211 1 89.69 517 MET A CA 1
ATOM 3882 C C . MET A 1 517 ? 14.477 17.406 3.152 1 89.69 517 MET A C 1
ATOM 3884 O O . MET A 1 517 ? 15.055 18 4.062 1 89.69 517 MET A O 1
ATOM 3888 N N . LEU A 1 518 ? 15.117 16.969 2.064 1 94.88 518 LEU A N 1
ATOM 3889 C CA . LEU A 1 518 ? 16.547 17.188 1.896 1 94.88 518 LEU A CA 1
ATOM 3890 C C . LEU A 1 518 ? 16.859 18.688 1.793 1 94.88 518 LEU A C 1
ATOM 3892 O O . LEU A 1 518 ? 17.891 19.141 2.309 1 94.88 518 LEU A O 1
ATOM 3896 N N . GLU A 1 519 ? 16.016 19.359 1.08 1 93.88 519 GLU A N 1
ATOM 3897 C CA . GLU A 1 519 ? 16.172 20.812 0.96 1 93.88 519 GLU A CA 1
ATOM 3898 C C . GLU A 1 519 ? 16.094 21.484 2.322 1 93.88 519 GLU A C 1
ATOM 3900 O O . GLU A 1 519 ? 16.938 22.297 2.672 1 93.88 519 GLU A O 1
ATOM 3905 N N . LYS A 1 520 ? 15.094 21.141 3.064 1 87.94 520 LYS A N 1
ATOM 3906 C CA . LYS A 1 520 ? 14.93 21.703 4.402 1 87.94 520 LYS A CA 1
ATOM 3907 C C . LYS A 1 520 ? 16.094 21.312 5.309 1 87.94 520 LYS A C 1
ATOM 3909 O O . LYS A 1 520 ? 16.547 22.125 6.117 1 87.94 520 LYS A O 1
ATOM 3914 N N . LEU A 1 521 ? 16.484 20.125 5.195 1 90.88 521 LEU A N 1
ATOM 3915 C CA . LEU A 1 521 ? 17.625 19.641 5.977 1 90.88 521 LEU A CA 1
ATOM 3916 C C . LEU A 1 521 ? 18.875 20.438 5.656 1 90.88 521 LEU A C 1
ATOM 3918 O O . LEU A 1 521 ? 19.625 20.812 6.562 1 90.88 521 LEU A O 1
ATOM 3922 N N . ALA A 1 522 ? 19.125 20.672 4.406 1 94.12 522 ALA A N 1
ATOM 3923 C CA . ALA A 1 522 ? 20.281 21.453 3.986 1 94.12 522 ALA A CA 1
ATOM 3924 C C . ALA A 1 522 ? 20.25 22.844 4.609 1 94.12 522 ALA A C 1
ATOM 3926 O O . ALA A 1 522 ? 21.266 23.344 5.094 1 94.12 522 ALA A O 1
ATOM 3927 N N . ASP A 1 523 ? 19.094 23.438 4.574 1 91.06 523 ASP A N 1
ATOM 3928 C CA . ASP A 1 523 ? 18.922 24.766 5.156 1 91.06 523 ASP A CA 1
ATOM 3929 C C . ASP A 1 523 ? 19.172 24.734 6.664 1 91.06 523 ASP A C 1
ATOM 3931 O O . ASP A 1 523 ? 19.828 25.625 7.203 1 91.06 523 ASP A O 1
ATOM 3935 N N . ARG A 1 524 ? 18.672 23.766 7.281 1 85.44 524 ARG A N 1
ATOM 3936 C CA . ARG A 1 524 ? 18.812 23.641 8.727 1 85.44 524 ARG A CA 1
ATOM 3937 C C . ARG A 1 524 ? 20.266 23.438 9.125 1 85.44 524 ARG A C 1
ATOM 3939 O O . ARG A 1 524 ? 20.734 24.031 10.102 1 85.44 524 ARG A O 1
ATOM 3946 N N . LEU A 1 525 ? 20.953 22.594 8.43 1 90.62 525 LEU A N 1
ATOM 3947 C CA . LEU A 1 525 ? 22.359 22.344 8.719 1 90.62 525 LEU A CA 1
ATOM 3948 C C . LEU A 1 525 ? 23.188 23.594 8.461 1 90.62 525 LEU A C 1
ATOM 3950 O O . LEU A 1 525 ? 24.109 23.906 9.234 1 90.62 525 LEU A O 1
ATOM 3954 N N . LYS A 1 526 ? 22.844 24.281 7.41 1 91.12 526 LYS A N 1
ATOM 3955 C CA . LYS A 1 526 ? 23.516 25.531 7.117 1 91.12 526 LYS A CA 1
ATOM 3956 C C . LYS A 1 526 ? 23.328 26.547 8.25 1 91.12 526 LYS A C 1
ATOM 3958 O O . LYS A 1 526 ? 24.281 27.219 8.656 1 91.12 526 LYS A O 1
ATOM 3963 N N . PHE A 1 527 ? 22.141 26.609 8.688 1 85.12 527 PHE A N 1
ATOM 3964 C CA . PHE A 1 527 ? 21.812 27.516 9.773 1 85.12 527 PHE A CA 1
ATOM 3965 C C . PHE A 1 527 ? 22.578 27.141 11.039 1 85.12 527 PHE A C 1
ATOM 3967 O O . PHE A 1 527 ? 22.953 28.016 11.828 1 85.12 527 PHE A O 1
ATOM 3974 N N . ALA A 1 528 ? 22.828 25.875 11.219 1 84.69 528 ALA A N 1
ATOM 3975 C CA . ALA A 1 528 ? 23.547 25.375 12.391 1 84.69 528 ALA A CA 1
ATOM 3976 C C . ALA A 1 528 ? 25.062 25.469 12.18 1 84.69 528 ALA A C 1
ATOM 3978 O O . ALA A 1 528 ? 25.844 25.094 13.062 1 84.69 528 ALA A O 1
ATOM 3979 N N . GLY A 1 529 ? 25.484 25.828 11.008 1 90.19 529 GLY A N 1
ATOM 3980 C CA . GLY A 1 529 ? 26.906 25.953 10.711 1 90.19 529 GLY A CA 1
ATOM 3981 C C . GLY A 1 529 ? 27.562 24.625 10.344 1 90.19 529 GLY A C 1
ATOM 3982 O O . GLY A 1 529 ? 28.766 24.453 10.539 1 90.19 529 GLY A O 1
ATOM 3983 N N . ILE A 1 530 ? 26.844 23.672 9.938 1 94.69 530 ILE A N 1
ATOM 3984 C CA . ILE A 1 530 ? 27.344 22.375 9.547 1 94.69 530 ILE A CA 1
ATOM 3985 C C . ILE A 1 530 ? 27.344 22.25 8.031 1 94.69 530 ILE A C 1
ATOM 3987 O O . ILE A 1 530 ? 26.312 22.469 7.383 1 94.69 530 ILE A O 1
ATOM 3991 N N . GLU A 1 531 ? 28.484 21.875 7.461 1 96.69 531 GLU A N 1
ATOM 3992 C CA . GLU A 1 531 ? 28.562 21.656 6.023 1 96.69 531 GLU A CA 1
ATOM 3993 C C . GLU A 1 531 ? 27.891 20.328 5.625 1 96.69 531 GLU A C 1
ATOM 3995 O O . GLU A 1 531 ? 28.094 19.312 6.285 1 96.69 531 GLU A O 1
ATOM 4000 N N . PHE A 1 532 ? 27.078 20.469 4.59 1 97 532 PHE A N 1
ATOM 4001 C CA . PHE A 1 532 ? 26.297 19.312 4.16 1 97 532 PHE A CA 1
ATOM 4002 C C . PHE A 1 532 ? 26.781 18.797 2.811 1 97 532 PHE A C 1
ATOM 4004 O O . PHE A 1 532 ? 26.781 19.531 1.822 1 97 532 PHE A O 1
ATOM 4011 N N . TYR A 1 533 ? 27.266 17.531 2.738 1 97.94 533 TYR A N 1
ATOM 4012 C CA . TYR A 1 533 ? 27.75 16.891 1.519 1 97.94 533 TYR A CA 1
ATOM 4013 C C . TYR A 1 533 ? 26.953 15.625 1.216 1 97.94 533 TYR A C 1
ATOM 4015 O O . TYR A 1 533 ? 26.469 14.961 2.131 1 97.94 533 TYR A O 1
ATOM 4023 N N . ILE A 1 534 ? 26.781 15.32 -0.062 1 97.62 534 ILE A N 1
ATOM 4024 C CA . ILE A 1 534 ? 26.047 14.133 -0.486 1 97.62 534 ILE A CA 1
ATOM 4025 C C . ILE A 1 534 ? 26.938 13.258 -1.354 1 97.62 534 ILE A C 1
ATOM 4027 O O . ILE A 1 534 ? 27.594 13.75 -2.273 1 97.62 534 ILE A O 1
ATOM 4031 N N . ALA A 1 535 ? 26.984 12.016 -1.016 1 95.81 535 ALA A N 1
ATOM 4032 C CA . ALA A 1 535 ? 27.844 11.094 -1.76 1 95.81 535 ALA A CA 1
ATOM 4033 C C . ALA A 1 535 ? 27.016 9.992 -2.416 1 95.81 535 ALA A C 1
ATOM 4035 O O . ALA A 1 535 ? 26 9.57 -1.877 1 95.81 535 ALA A O 1
ATOM 4036 N N . ARG A 1 536 ? 27.391 9.523 -3.672 1 90.88 536 ARG A N 1
ATOM 4037 C CA . ARG A 1 536 ? 26.969 8.328 -4.395 1 90.88 536 ARG A CA 1
ATOM 4038 C C . ARG A 1 536 ? 25.484 8.398 -4.758 1 90.88 536 ARG A C 1
ATOM 4040 O O . ARG A 1 536 ? 24.75 7.438 -4.547 1 90.88 536 ARG A O 1
ATOM 4047 N N . VAL A 1 537 ? 25.141 9.523 -5.266 1 92.38 537 VAL A N 1
ATOM 4048 C CA . VAL A 1 537 ? 23.797 9.695 -5.785 1 92.38 537 VAL A CA 1
ATOM 4049 C C . VAL A 1 537 ? 23.672 9.047 -7.16 1 92.38 537 VAL A C 1
ATOM 4051 O O . VAL A 1 537 ? 24.516 9.281 -8.031 1 92.38 537 VAL A O 1
ATOM 4054 N N . LYS A 1 538 ? 22.719 8.266 -7.359 1 87.25 538 LYS A N 1
ATOM 4055 C CA . LYS A 1 538 ? 22.5 7.645 -8.664 1 87.25 538 LYS A CA 1
ATOM 4056 C C . LYS A 1 538 ? 22.047 8.672 -9.695 1 87.25 538 LYS A C 1
ATOM 4058 O O . LYS A 1 538 ? 21.484 9.711 -9.336 1 87.25 538 LYS A O 1
ATOM 4063 N N . LEU A 1 539 ? 22.203 8.359 -10.93 1 85.5 539 LEU A N 1
ATOM 4064 C CA . LEU A 1 539 ? 21.969 9.305 -12.016 1 85.5 539 LEU A CA 1
ATOM 4065 C C . LEU A 1 539 ? 20.516 9.773 -12.023 1 85.5 539 LEU A C 1
ATOM 4067 O O . LEU A 1 539 ? 20.25 10.969 -12.125 1 85.5 539 LEU A O 1
ATOM 4071 N N . ARG A 1 540 ? 19.641 8.844 -11.906 1 85.44 540 ARG A N 1
ATOM 4072 C CA . ARG A 1 540 ? 18.219 9.18 -11.969 1 85.44 540 ARG A CA 1
ATOM 4073 C C . ARG A 1 540 ? 17.828 10.117 -10.836 1 85.44 540 ARG A C 1
ATOM 4075 O O . ARG A 1 540 ? 17.016 11.031 -11.039 1 85.44 540 ARG A O 1
ATOM 4082 N N . VAL A 1 541 ? 18.359 9.938 -9.68 1 91.88 541 VAL A N 1
ATOM 4083 C CA . VAL A 1 541 ? 18.062 10.758 -8.516 1 91.88 541 VAL A CA 1
ATOM 4084 C C . VAL A 1 541 ? 18.703 12.133 -8.672 1 91.88 541 VAL A C 1
ATOM 4086 O O . VAL A 1 541 ? 18.078 13.156 -8.375 1 91.88 541 VAL A O 1
ATOM 4089 N N . TYR A 1 542 ? 19.906 12.148 -9.195 1 93.81 542 TYR A N 1
ATOM 4090 C CA . TYR A 1 542 ? 20.594 13.414 -9.398 1 93.81 542 TYR A CA 1
ATOM 4091 C C . TYR A 1 542 ? 19.891 14.266 -10.445 1 93.81 542 TYR A C 1
ATOM 4093 O O . TYR A 1 542 ? 19.812 15.492 -10.297 1 93.81 542 TYR A O 1
ATOM 4101 N N . GLN A 1 543 ? 19.438 13.617 -11.453 1 93 543 GLN A N 1
ATOM 4102 C CA . GLN A 1 543 ? 18.703 14.344 -12.477 1 93 543 GLN A CA 1
ATOM 4103 C C . GLN A 1 543 ? 17.453 14.992 -11.891 1 93 543 GLN A C 1
ATOM 4105 O O . GLN A 1 543 ? 17.078 16.109 -12.281 1 93 543 GLN A O 1
ATOM 4110 N N . ALA A 1 544 ? 16.859 14.32 -11.016 1 93.31 544 ALA A N 1
ATOM 4111 C CA . ALA A 1 544 ? 15.703 14.891 -10.328 1 93.31 544 ALA A CA 1
ATOM 4112 C C . ALA A 1 544 ? 16.109 16.109 -9.508 1 93.31 544 ALA A C 1
ATOM 4114 O O . ALA A 1 544 ? 15.383 17.109 -9.469 1 93.31 544 ALA A O 1
ATOM 4115 N N . PHE A 1 545 ? 17.297 16.078 -8.836 1 96.31 545 PHE A N 1
ATOM 4116 C CA . PHE A 1 545 ? 17.812 17.188 -8.055 1 96.31 545 PHE A CA 1
ATOM 4117 C C . PHE A 1 545 ? 18.125 18.391 -8.953 1 96.31 545 PHE A C 1
ATOM 4119 O O . PHE A 1 545 ? 17.953 19.531 -8.539 1 96.31 545 PHE A O 1
ATOM 4126 N N . GLN A 1 546 ? 18.516 18.031 -10.148 1 95.81 546 GLN A N 1
ATOM 4127 C CA . GLN A 1 546 ? 18.812 19.109 -11.102 1 95.81 546 GLN A CA 1
ATOM 4128 C C . GLN A 1 546 ? 17.531 19.781 -11.586 1 95.81 546 GLN A C 1
ATOM 4130 O O . GLN A 1 546 ? 17.438 21 -11.633 1 95.81 546 GLN A O 1
ATOM 4135 N N . ARG A 1 547 ? 16.531 18.969 -11.883 1 94.94 547 ARG A N 1
ATOM 4136 C CA . ARG A 1 547 ? 15.266 19.5 -12.375 1 94.94 547 ARG A CA 1
ATOM 4137 C C . ARG A 1 547 ? 14.562 20.328 -11.312 1 94.94 547 ARG A C 1
ATOM 4139 O O . ARG A 1 547 ? 13.945 21.344 -11.617 1 94.94 547 ARG A O 1
ATOM 4146 N N . SER A 1 548 ? 14.633 19.875 -10.078 1 93.62 548 SER A N 1
ATOM 4147 C CA . SER A 1 548 ? 13.906 20.531 -9 1 93.62 548 SER A CA 1
ATOM 4148 C C . SER A 1 548 ? 14.656 21.766 -8.508 1 93.62 548 SER A C 1
ATOM 4150 O O . SER A 1 548 ? 14.07 22.625 -7.848 1 93.62 548 SER A O 1
ATOM 4152 N N . GLY A 1 549 ? 15.977 21.844 -8.766 1 94.44 549 GLY A N 1
ATOM 4153 C CA . GLY A 1 549 ? 16.797 22.953 -8.297 1 94.44 549 GLY A CA 1
ATOM 4154 C C . GLY A 1 549 ? 17.516 22.641 -6.988 1 94.44 549 GLY A C 1
ATOM 4155 O O . GLY A 1 549 ? 18.25 23.484 -6.473 1 94.44 549 GLY A O 1
ATOM 4156 N N . LEU A 1 550 ? 17.375 21.438 -6.496 1 94.88 550 LEU A N 1
ATOM 4157 C CA . LEU A 1 550 ? 18 21.062 -5.234 1 94.88 550 LEU A CA 1
ATOM 4158 C C . LEU A 1 550 ? 19.516 21.047 -5.375 1 94.88 550 LEU A C 1
ATOM 4160 O O . LEU A 1 550 ? 20.234 21.453 -4.457 1 94.88 550 LEU A O 1
ATOM 4164 N N . ALA A 1 551 ? 19.984 20.516 -6.547 1 96.75 551 ALA A N 1
ATOM 4165 C CA . ALA A 1 551 ? 21.422 20.469 -6.789 1 96.75 551 ALA A CA 1
ATOM 4166 C C . ALA A 1 551 ? 22.062 21.844 -6.707 1 96.75 551 ALA A C 1
ATOM 4168 O O . ALA A 1 551 ? 23.141 22.016 -6.133 1 96.75 551 ALA A O 1
ATOM 4169 N N . GLN A 1 552 ? 21.375 22.797 -7.25 1 95.56 552 GLN A N 1
ATOM 4170 C CA . GLN A 1 552 ? 21.844 24.188 -7.203 1 95.56 552 GLN A CA 1
ATOM 4171 C C . GLN A 1 552 ? 21.734 24.75 -5.797 1 95.56 552 GLN A C 1
ATOM 4173 O O . GLN A 1 552 ? 22.594 25.516 -5.352 1 95.56 552 GLN A O 1
ATOM 4178 N N . HIS A 1 553 ? 20.688 24.406 -5.148 1 95.69 553 HIS A N 1
ATOM 4179 C CA . HIS A 1 553 ? 20.438 24.922 -3.803 1 95.69 553 HIS A CA 1
ATOM 4180 C C . HIS A 1 553 ? 21.516 24.469 -2.83 1 95.69 553 HIS A C 1
ATOM 4182 O O . HIS A 1 553 ? 22.016 25.266 -2.031 1 95.69 553 HIS A O 1
ATOM 4188 N N . ILE A 1 554 ? 21.891 23.203 -2.895 1 95.38 554 ILE A N 1
ATOM 4189 C CA . ILE A 1 554 ? 22.922 22.641 -2.021 1 95.38 554 ILE A CA 1
ATOM 4190 C C . ILE A 1 554 ? 24.312 23.031 -2.543 1 95.38 554 ILE A C 1
ATOM 4192 O O . ILE A 1 554 ? 25.234 23.266 -1.759 1 95.38 554 ILE A O 1
ATOM 4196 N N . GLY A 1 555 ? 24.438 23.188 -3.803 1 95.94 555 GLY A N 1
ATOM 4197 C CA . GLY A 1 555 ? 25.703 23.375 -4.5 1 95.94 555 GLY A CA 1
ATOM 4198 C C . GLY A 1 555 ? 26.172 22.141 -5.25 1 95.94 555 GLY A C 1
ATOM 4199 O O . GLY A 1 555 ? 26.438 21.109 -4.645 1 95.94 555 GLY A O 1
ATOM 4200 N N . GLU A 1 556 ? 26.328 22.188 -6.523 1 95.62 556 GLU A N 1
ATOM 4201 C CA . GLU A 1 556 ? 26.688 21.062 -7.371 1 95.62 556 GLU A CA 1
ATOM 4202 C C . GLU A 1 556 ? 28.031 20.469 -6.98 1 95.62 556 GLU A C 1
ATOM 4204 O O . GLU A 1 556 ? 28.266 19.266 -7.133 1 95.62 556 GLU A O 1
ATOM 4209 N N . GLU A 1 557 ? 28.844 21.297 -6.41 1 94.56 557 GLU A N 1
ATOM 4210 C CA . GLU A 1 557 ? 30.188 20.859 -6.027 1 94.56 557 GLU A CA 1
ATOM 4211 C C . GLU A 1 557 ? 30.156 20 -4.766 1 94.56 557 GLU A C 1
ATOM 4213 O O . GLU A 1 557 ? 31.156 19.375 -4.41 1 94.56 557 GLU A O 1
ATOM 4218 N N . ARG A 1 558 ? 29.016 19.953 -4.164 1 96.5 558 ARG A N 1
ATOM 4219 C CA . ARG A 1 558 ? 28.906 19.234 -2.893 1 96.5 558 ARG A CA 1
ATOM 4220 C C . ARG A 1 558 ? 28.359 17.828 -3.1 1 96.5 558 ARG A C 1
ATOM 4222 O O . ARG A 1 558 ? 28.062 17.125 -2.133 1 96.5 558 ARG A O 1
ATOM 4229 N N . PHE A 1 559 ? 28.219 17.453 -4.375 1 96.56 559 PHE A N 1
ATOM 4230 C CA . PHE A 1 559 ? 27.828 16.094 -4.746 1 96.56 559 PHE A CA 1
ATOM 4231 C C . PHE A 1 559 ? 29.047 15.305 -5.223 1 96.56 559 PHE A C 1
ATOM 4233 O O . PHE A 1 559 ? 29.781 15.758 -6.098 1 96.56 559 PHE A O 1
ATOM 4240 N N . PHE A 1 560 ? 29.203 14.109 -4.621 1 95 560 PHE A N 1
ATOM 4241 C CA . PHE A 1 560 ? 30.406 13.352 -4.93 1 95 560 PHE A CA 1
ATOM 4242 C C . PHE A 1 560 ? 30.062 11.938 -5.383 1 95 560 PHE A C 1
ATOM 4244 O O . PHE A 1 560 ? 29.062 11.375 -4.945 1 95 560 PHE A O 1
ATOM 4251 N N . ARG A 1 561 ? 30.859 11.359 -6.152 1 87.75 561 ARG A N 1
ATOM 4252 C CA . ARG A 1 561 ? 30.656 10.016 -6.688 1 87.75 561 ARG A CA 1
ATOM 4253 C C . ARG A 1 561 ? 31.047 8.953 -5.668 1 87.75 561 ARG A C 1
ATOM 4255 O O . ARG A 1 561 ? 30.547 7.828 -5.711 1 87.75 561 ARG A O 1
ATOM 4262 N N . GLU A 1 562 ? 31.984 9.336 -4.82 1 89.25 562 GLU A N 1
ATOM 4263 C CA . GLU A 1 562 ? 32.469 8.438 -3.773 1 89.25 562 GLU A CA 1
ATOM 4264 C C . GLU A 1 562 ? 32.5 9.133 -2.42 1 89.25 562 GLU A C 1
ATOM 4266 O O . GLU A 1 562 ? 32.656 10.352 -2.35 1 89.25 562 GLU A O 1
ATOM 4271 N N . ARG A 1 563 ? 32.438 8.359 -1.363 1 92.69 563 ARG A N 1
ATOM 4272 C CA . ARG A 1 563 ? 32.5 8.891 -0.008 1 92.69 563 ARG A CA 1
ATOM 4273 C C . ARG A 1 563 ? 33.844 9.547 0.27 1 92.69 563 ARG A C 1
ATOM 4275 O O . ARG A 1 563 ? 33.906 10.586 0.924 1 92.69 563 ARG A O 1
ATOM 4282 N N . LYS A 1 564 ? 34.906 8.898 -0.29 1 90.5 564 LYS A N 1
ATOM 4283 C CA . LYS A 1 564 ? 36.25 9.352 -0.025 1 90.5 564 LYS A CA 1
ATOM 4284 C C . LYS A 1 564 ? 36.469 10.766 -0.565 1 90.5 564 LYS A C 1
ATOM 4286 O O . LYS A 1 564 ? 37.156 11.57 0.056 1 90.5 564 LYS A O 1
ATOM 4291 N N . PHE A 1 565 ? 35.875 11.07 -1.646 1 93.5 565 PHE A N 1
ATOM 4292 C CA . PHE A 1 565 ? 36.031 12.391 -2.248 1 93.5 565 PHE A CA 1
ATOM 4293 C C . PHE A 1 565 ? 35.344 13.453 -1.421 1 93.5 565 PHE A C 1
ATOM 4295 O O . PHE A 1 565 ? 35.844 14.578 -1.289 1 93.5 565 PHE A O 1
ATOM 4302 N N . ALA A 1 566 ? 34.188 13.086 -0.842 1 96 566 ALA A N 1
ATOM 4303 C CA . ALA A 1 566 ? 33.469 14.016 0.015 1 96 566 ALA A CA 1
ATOM 4304 C C . ALA A 1 566 ? 34.25 14.336 1.279 1 96 566 ALA A C 1
ATOM 4306 O O . ALA A 1 566 ? 34.312 15.492 1.692 1 96 566 ALA A O 1
ATOM 4307 N N . ILE A 1 567 ? 34.844 13.32 1.838 1 96.12 567 ILE A N 1
ATOM 4308 C CA . ILE A 1 567 ? 35.594 13.461 3.068 1 96.12 567 ILE A CA 1
ATOM 4309 C C . ILE A 1 567 ? 36.844 14.32 2.809 1 96.12 567 ILE A C 1
ATOM 4311 O O . ILE A 1 567 ? 37.156 15.219 3.598 1 96.12 567 ILE A O 1
ATOM 4315 N N . GLN A 1 568 ? 37.5 14.055 1.707 1 95.31 568 GLN A N 1
ATOM 4316 C CA . GLN A 1 568 ? 38.688 14.812 1.348 1 95.31 568 GLN A CA 1
ATOM 4317 C C . GLN A 1 568 ? 38.375 16.281 1.069 1 95.31 568 GLN A C 1
ATOM 4319 O O . GLN A 1 568 ? 39.125 17.172 1.455 1 95.31 568 GLN A O 1
ATOM 4324 N N . TYR A 1 569 ? 37.344 16.438 0.39 1 96.31 569 TYR A N 1
ATOM 4325 C CA . TYR A 1 569 ? 36.875 17.797 0.108 1 96.31 569 TYR A CA 1
ATOM 4326 C C . TYR A 1 569 ? 36.594 18.547 1.397 1 96.31 569 TYR A C 1
ATOM 4328 O O . TYR A 1 569 ? 36.969 19.719 1.543 1 96.31 569 TYR A O 1
ATOM 4336 N N . ALA A 1 570 ? 35.906 17.922 2.314 1 96.88 570 ALA A N 1
ATOM 4337 C CA . ALA A 1 570 ? 35.625 18.531 3.609 1 96.88 570 ALA A CA 1
ATOM 4338 C C . ALA A 1 570 ? 36.906 18.906 4.348 1 96.88 570 ALA A C 1
ATOM 4340 O O . ALA A 1 570 ? 36.969 19.984 4.969 1 96.88 570 ALA A O 1
ATOM 4341 N N . LYS A 1 571 ? 37.844 18.016 4.246 1 96.25 571 LYS A N 1
ATOM 4342 C CA . LYS A 1 571 ? 39.125 18.266 4.898 1 96.25 571 LYS A CA 1
ATOM 4343 C C . LYS A 1 571 ? 39.844 19.469 4.281 1 96.25 571 LYS A C 1
ATOM 4345 O O . LYS A 1 571 ? 40.469 20.266 4.992 1 96.25 571 LYS A O 1
ATOM 4350 N N . GLU A 1 572 ? 39.781 19.547 3.035 1 96 572 GLU A N 1
ATOM 4351 C CA . GLU A 1 572 ? 40.406 20.656 2.33 1 96 572 GLU A CA 1
ATOM 4352 C C . GLU A 1 572 ? 39.719 21.984 2.701 1 96 572 GLU A C 1
ATOM 4354 O O . GLU A 1 572 ? 40.406 23 2.824 1 96 572 GLU A O 1
ATOM 4359 N N . GLN A 1 573 ? 38.469 22 2.871 1 95.19 573 GLN A N 1
ATOM 4360 C CA . GLN A 1 573 ? 37.719 23.219 3.137 1 95.19 573 GLN A CA 1
ATOM 4361 C C . GLN A 1 573 ? 37.812 23.609 4.605 1 95.19 573 GLN A C 1
ATOM 4363 O O . GLN A 1 573 ? 37.875 24.812 4.922 1 95.19 573 GLN A O 1
ATOM 4368 N N . LEU A 1 574 ? 37.875 22.547 5.523 1 95.88 574 LEU A N 1
ATOM 4369 C CA . LEU A 1 574 ? 37.719 22.859 6.941 1 95.88 574 LEU A CA 1
ATOM 4370 C C . LEU A 1 574 ? 39.062 22.688 7.672 1 95.88 574 LEU A C 1
ATOM 4372 O O . LEU A 1 574 ? 39.219 23.125 8.812 1 95.88 574 LEU A O 1
ATOM 4376 N N . GLY A 1 575 ? 39.938 22.078 7.043 1 93.88 575 GLY A N 1
ATOM 4377 C CA . GLY A 1 575 ? 41.281 21.922 7.598 1 93.88 575 GLY A CA 1
ATOM 4378 C C . GLY A 1 575 ? 41.281 21.188 8.922 1 93.88 575 GLY A C 1
ATOM 4379 O O . GLY A 1 575 ? 40.719 20.109 9.055 1 93.88 575 GLY A O 1
ATOM 4380 N N . ASP A 1 576 ? 41.906 21.844 9.914 1 92.5 576 ASP A N 1
ATOM 4381 C CA . ASP A 1 576 ? 42.156 21.188 11.203 1 92.5 576 ASP A CA 1
ATOM 4382 C C . ASP A 1 576 ? 40.875 21.25 12.078 1 92.5 576 ASP A C 1
ATOM 4384 O O . ASP A 1 576 ? 40.844 20.656 13.148 1 92.5 576 ASP A O 1
ATOM 4388 N N . ALA A 1 577 ? 39.906 21.812 11.562 1 94.44 577 ALA A N 1
ATOM 4389 C CA . ALA A 1 577 ? 38.656 21.891 12.305 1 94.44 577 ALA A CA 1
ATOM 4390 C C . ALA A 1 577 ? 37.969 20.531 12.359 1 94.44 577 ALA A C 1
ATOM 4392 O O . ALA A 1 577 ? 37.094 20.312 13.203 1 94.44 577 ALA A O 1
ATOM 4393 N N . ILE A 1 578 ? 38.344 19.656 11.414 1 94.88 578 ILE A N 1
ATOM 4394 C CA . ILE A 1 578 ? 37.719 18.344 11.422 1 94.88 578 ILE A CA 1
ATOM 4395 C C . ILE A 1 578 ? 38.812 17.25 11.516 1 94.88 578 ILE A C 1
ATOM 4397 O O . ILE A 1 578 ? 39.906 17.422 11 1 94.88 578 ILE A O 1
ATOM 4401 N N . ASP A 1 579 ? 38.5 16.125 12.18 1 95.06 579 ASP A N 1
ATOM 4402 C CA . ASP A 1 579 ? 39.344 14.953 12.305 1 95.06 579 ASP A CA 1
ATOM 4403 C C . ASP A 1 579 ? 38.812 13.805 11.445 1 95.06 579 ASP A C 1
ATOM 4405 O O . ASP A 1 579 ? 37.812 13.172 11.781 1 95.06 579 ASP A O 1
ATOM 4409 N N . ILE A 1 580 ? 39.531 13.523 10.391 1 94.62 580 ILE A N 1
ATOM 4410 C CA . ILE A 1 580 ? 39.031 12.508 9.461 1 94.62 580 ILE A CA 1
ATOM 4411 C C . ILE A 1 580 ? 39.75 11.188 9.711 1 94.62 580 ILE A C 1
ATOM 4413 O O . ILE A 1 580 ? 39.594 10.227 8.953 1 94.62 580 ILE A O 1
ATOM 4417 N N . GLU A 1 581 ? 40.562 11.023 10.703 1 92.25 581 GLU A N 1
ATOM 4418 C CA . GLU A 1 581 ? 41.406 9.852 10.977 1 92.25 581 GLU A CA 1
ATOM 4419 C C . GLU A 1 581 ? 40.531 8.594 11.094 1 92.25 581 GLU A C 1
ATOM 4421 O O . GLU A 1 581 ? 40.875 7.562 10.492 1 92.25 581 GLU A O 1
ATOM 4426 N N . PRO A 1 582 ? 39.438 8.688 11.812 1 92.56 582 PRO A N 1
ATOM 4427 C CA . PRO A 1 582 ? 38.656 7.473 11.969 1 92.56 582 PRO A CA 1
ATOM 4428 C C . PRO A 1 582 ? 38 7.023 10.656 1 92.56 582 PRO A C 1
ATOM 4430 O O . PRO A 1 582 ? 37.531 5.891 10.547 1 92.56 582 PRO A O 1
ATOM 4433 N N . LEU A 1 583 ? 37.906 7.883 9.641 1 94 583 LEU A N 1
ATOM 4434 C CA . LEU A 1 583 ? 37.281 7.57 8.359 1 94 583 LEU A CA 1
ATOM 4435 C C . LEU A 1 583 ? 38.344 7.109 7.344 1 94 583 LEU A C 1
ATOM 4437 O O . LEU A 1 583 ? 38 6.52 6.316 1 94 583 LEU A O 1
ATOM 4441 N N . GLN A 1 584 ? 39.594 7.344 7.656 1 90.38 584 GLN A N 1
ATOM 4442 C CA . GLN A 1 584 ? 40.688 6.988 6.746 1 90.38 584 GLN A CA 1
ATOM 4443 C C . GLN A 1 584 ? 41.344 5.691 7.18 1 90.38 584 GLN A C 1
ATOM 4445 O O . GLN A 1 584 ? 41.75 4.887 6.336 1 90.38 584 GLN A O 1
ATOM 4450 N N . HIS A 1 585 ? 41.469 5.598 8.516 1 88.38 585 HIS A N 1
ATOM 4451 C CA . HIS A 1 585 ? 42.156 4.438 9.047 1 88.38 585 HIS A CA 1
ATOM 4452 C C . HIS A 1 585 ? 41.312 3.697 10.07 1 88.38 585 HIS A C 1
ATOM 4454 O O . HIS A 1 585 ? 40.469 4.305 10.734 1 88.38 585 HIS A O 1
ATOM 4460 N N . PHE A 1 586 ? 41.625 2.42 10.078 1 86.38 586 PHE A N 1
ATOM 4461 C CA . PHE A 1 586 ? 40.938 1.596 11.07 1 86.38 586 PHE A CA 1
ATOM 4462 C C . PHE A 1 586 ? 41.312 2.035 12.484 1 86.38 586 PHE A C 1
ATOM 4464 O O . PHE A 1 586 ? 42.5 2.102 12.836 1 86.38 586 PHE A O 1
ATOM 4471 N N . THR A 1 587 ? 40.375 2.453 13.227 1 84.56 587 THR A N 1
ATOM 4472 C CA . THR A 1 587 ? 40.531 2.807 14.633 1 84.56 587 THR A CA 1
ATOM 4473 C C . THR A 1 587 ? 39.438 2.168 15.477 1 84.56 587 THR A C 1
ATOM 4475 O O . THR A 1 587 ? 38.281 2.574 15.406 1 84.56 587 THR A O 1
ATOM 4478 N N . PRO A 1 588 ? 39.781 1.134 16.297 1 83.38 588 PRO A N 1
ATOM 4479 C CA . PRO A 1 588 ? 38.75 0.509 17.141 1 83.38 588 PRO A CA 1
ATOM 4480 C C . PRO A 1 588 ? 38.188 1.469 18.188 1 83.38 588 PRO A C 1
ATOM 4482 O O . PRO A 1 588 ? 38.875 2.375 18.641 1 83.38 588 PRO A O 1
ATOM 4485 N N . ALA A 1 589 ? 36.875 1.409 18.375 1 79.75 589 ALA A N 1
ATOM 4486 C CA . ALA A 1 589 ? 36.25 2.225 19.422 1 79.75 589 ALA A CA 1
ATOM 4487 C C . ALA A 1 589 ? 36.812 1.864 20.797 1 79.75 589 ALA A C 1
ATOM 4489 O O . ALA A 1 589 ? 37.062 0.694 21.078 1 79.75 589 ALA A O 1
ATOM 4490 N N . LYS A 1 590 ? 37.562 2.648 21.594 1 61.47 590 LYS A N 1
ATOM 4491 C CA . LYS A 1 590 ? 38.031 2.256 22.922 1 61.47 590 LYS A CA 1
ATOM 4492 C C . LYS A 1 590 ? 36.969 1.491 23.688 1 61.47 590 LYS A C 1
ATOM 4494 O O . LYS A 1 590 ? 35.812 1.905 23.703 1 61.47 590 LYS A O 1
ATOM 4499 N N . ALA A 1 591 ? 37.188 0.321 24.141 1 41.53 591 ALA A N 1
ATOM 4500 C CA . ALA A 1 591 ? 36.344 -0.441 25.078 1 41.53 591 ALA A CA 1
ATOM 4501 C C . ALA A 1 591 ? 35.969 0.406 26.281 1 41.53 591 ALA A C 1
ATOM 4503 O O . ALA A 1 591 ? 36.75 1.188 26.781 1 41.53 591 ALA A O 1
ATOM 4504 N N . MET B 1 1 ? 8 -9.508 20.594 1 46.91 1 MET B N 1
ATOM 4505 C CA . MET B 1 1 ? 6.758 -8.828 20.953 1 46.91 1 MET B CA 1
ATOM 4506 C C . MET B 1 1 ? 6.707 -8.516 22.438 1 46.91 1 MET B C 1
ATOM 4508 O O . MET B 1 1 ? 6.332 -7.406 22.828 1 46.91 1 MET B O 1
ATOM 4512 N N . GLY B 1 2 ? 7.219 -9.5 23.141 1 49 2 GLY B N 1
ATOM 4513 C CA . GLY B 1 2 ? 7.23 -9.289 24.578 1 49 2 GLY B CA 1
ATOM 4514 C C . GLY B 1 2 ? 8.164 -8.172 25 1 49 2 GLY B C 1
ATOM 4515 O O . GLY B 1 2 ? 7.777 -7.312 25.797 1 49 2 GLY B O 1
ATOM 4516 N N . ASN B 1 3 ? 9.312 -8.172 24.422 1 59.81 3 ASN B N 1
ATOM 4517 C CA . ASN B 1 3 ? 10.289 -7.164 24.828 1 59.81 3 ASN B CA 1
ATOM 4518 C C . ASN B 1 3 ? 9.891 -5.777 24.328 1 59.81 3 ASN B C 1
ATOM 4520 O O . ASN B 1 3 ? 10.102 -4.785 25.031 1 59.81 3 ASN B O 1
ATOM 4524 N N . TRP B 1 4 ? 9.141 -5.859 23.328 1 60.91 4 TRP B N 1
ATOM 4525 C CA . TRP B 1 4 ? 8.672 -4.574 22.812 1 60.91 4 TRP B CA 1
ATOM 4526 C C . TRP B 1 4 ? 7.613 -3.975 23.734 1 60.91 4 TRP B C 1
ATOM 4528 O O . TRP B 1 4 ? 7.648 -2.779 24.031 1 60.91 4 TRP B O 1
ATOM 4538 N N . PHE B 1 5 ? 6.797 -4.844 24.266 1 63.97 5 PHE B N 1
ATOM 4539 C CA . PHE B 1 5 ? 5.711 -4.391 25.125 1 63.97 5 PHE B CA 1
ATOM 4540 C C . PHE B 1 5 ? 6.254 -3.861 26.453 1 63.97 5 PHE B C 1
ATOM 4542 O O . PHE B 1 5 ? 5.777 -2.848 26.969 1 63.97 5 PHE B O 1
ATOM 4549 N N . VAL B 1 6 ? 7.223 -4.523 26.984 1 63.06 6 VAL B N 1
ATOM 4550 C CA . VAL B 1 6 ? 7.832 -4.102 28.234 1 63.06 6 VAL B CA 1
ATOM 4551 C C . VAL B 1 6 ? 8.555 -2.773 28.047 1 63.06 6 VAL B C 1
ATOM 4553 O O . VAL B 1 6 ? 8.477 -1.885 28.891 1 63.06 6 VAL B O 1
ATOM 4556 N N . SER B 1 7 ? 9.148 -2.668 26.953 1 70.25 7 SER B N 1
ATOM 4557 C CA . SER B 1 7 ? 9.836 -1.416 26.656 1 70.25 7 SER B CA 1
ATOM 4558 C C . SER B 1 7 ? 8.844 -0.278 26.453 1 70.25 7 SER B C 1
ATOM 4560 O O . SER B 1 7 ? 9.094 0.857 26.859 1 70.25 7 SER B O 1
ATOM 4562 N N . LEU B 1 8 ? 7.758 -0.657 26 1 71.81 8 LEU B N 1
ATOM 4563 C CA . LEU B 1 8 ? 6.703 0.326 25.766 1 71.81 8 LEU B CA 1
ATOM 4564 C C . LEU B 1 8 ? 6.164 0.864 27.094 1 71.81 8 LEU B C 1
ATOM 4566 O O . LEU B 1 8 ? 6.016 2.076 27.25 1 71.81 8 LEU B O 1
ATOM 4570 N N . LEU B 1 9 ? 5.898 0.01 28 1 70.31 9 LEU B N 1
ATOM 4571 C CA . LEU B 1 9 ? 5.309 0.386 29.281 1 70.31 9 LEU B CA 1
ATOM 4572 C C . LEU B 1 9 ? 6.297 1.188 30.125 1 70.31 9 LEU B C 1
ATOM 4574 O O . LEU B 1 9 ? 5.898 2.104 30.844 1 70.31 9 LEU B O 1
ATOM 4578 N N . GLY B 1 10 ? 7.512 0.839 30.047 1 68.75 10 GLY B N 1
ATOM 4579 C CA . GLY B 1 10 ? 8.531 1.587 30.766 1 68.75 10 GLY B CA 1
ATOM 4580 C C . GLY B 1 10 ? 8.672 3.018 30.281 1 68.75 10 GLY B C 1
ATOM 4581 O O . GLY B 1 10 ? 8.883 3.932 31.078 1 68.75 10 GLY B O 1
ATOM 4582 N N . ASP B 1 11 ? 8.383 3.215 29.078 1 76.25 11 ASP B N 1
ATOM 4583 C CA . ASP B 1 11 ? 8.523 4.527 28.453 1 76.25 11 ASP B CA 1
ATOM 4584 C C . ASP B 1 11 ? 7.305 5.402 28.75 1 76.25 11 ASP B C 1
ATOM 4586 O O . ASP B 1 11 ? 7.375 6.629 28.656 1 76.25 11 ASP B O 1
ATOM 4590 N N . TRP B 1 12 ? 6.258 4.777 29.172 1 77.75 12 TRP B N 1
ATOM 4591 C CA . TRP B 1 12 ? 5.012 5.516 29.344 1 77.75 12 TRP B CA 1
ATOM 4592 C C . TRP B 1 12 ? 5.137 6.539 30.469 1 77.75 12 TRP B C 1
ATOM 4594 O O . TRP B 1 12 ? 4.609 7.648 30.375 1 77.75 12 TRP B O 1
ATOM 4604 N N . LYS B 1 13 ? 5.844 6.188 31.562 1 77.5 13 LYS B N 1
ATOM 4605 C CA . LYS B 1 13 ? 5.988 7.121 32.688 1 77.5 13 LYS B CA 1
ATOM 4606 C C . LYS B 1 13 ? 6.754 8.367 32.25 1 77.5 13 LYS B C 1
ATOM 4608 O O . LYS B 1 13 ? 6.41 9.484 32.656 1 77.5 13 LYS B O 1
ATOM 4613 N N . GLU B 1 14 ? 7.66 8.156 31.438 1 81.94 14 GLU B N 1
ATOM 4614 C CA . GLU B 1 14 ? 8.461 9.289 30.969 1 81.94 14 GLU B CA 1
ATOM 4615 C C . GLU B 1 14 ? 7.688 10.125 29.953 1 81.94 14 GLU B C 1
ATOM 4617 O O . GLU B 1 14 ? 7.965 11.32 29.797 1 81.94 14 GLU B O 1
ATOM 4622 N N . ARG B 1 15 ? 6.703 9.523 29.438 1 87.12 15 ARG B N 1
ATOM 4623 C CA . ARG B 1 15 ? 5.934 10.203 28.406 1 87.12 15 ARG B CA 1
ATOM 4624 C C . ARG B 1 15 ? 4.945 11.195 29.016 1 87.12 15 ARG B C 1
ATOM 4626 O O . ARG B 1 15 ? 4.453 12.094 28.328 1 87.12 15 ARG B O 1
ATOM 4633 N N . PHE B 1 16 ? 4.719 11.109 30.359 1 89.56 16 PHE B N 1
ATOM 4634 C CA . PHE B 1 16 ? 3.736 11.984 30.984 1 89.56 16 PHE B CA 1
ATOM 4635 C C . PHE B 1 16 ? 4.422 13.055 31.828 1 89.56 16 PHE B C 1
ATOM 4637 O O . PHE B 1 16 ? 3.77 13.758 32.594 1 89.56 16 PHE B O 1
ATOM 4644 N N . THR B 1 17 ? 5.789 13.172 31.641 1 89.5 17 THR B N 1
ATOM 4645 C CA . THR B 1 17 ? 6.48 14.227 32.375 1 89.5 17 THR B CA 1
ATOM 4646 C C . THR B 1 17 ? 7.535 14.898 31.5 1 89.5 17 THR B C 1
ATOM 4648 O O . THR B 1 17 ? 8.664 15.125 31.938 1 89.5 17 THR B O 1
ATOM 4651 N N . PRO B 1 18 ? 7.156 15.18 30.266 1 88.69 18 PRO B N 1
ATOM 4652 C CA . PRO B 1 18 ? 8.156 15.828 29.422 1 88.69 18 PRO B CA 1
ATOM 4653 C C . PRO B 1 18 ? 8.492 17.25 29.859 1 88.69 18 PRO B C 1
ATOM 4655 O O . PRO B 1 18 ? 9.578 17.75 29.562 1 88.69 18 PRO B O 1
ATOM 4658 N N . TYR B 1 19 ? 7.625 17.891 30.641 1 91.31 19 TYR B N 1
ATOM 4659 C CA . TYR B 1 19 ? 7.801 19.281 31.062 1 91.31 19 TYR B CA 1
ATOM 4660 C C . TYR B 1 19 ? 9.008 19.406 32 1 91.31 19 TYR B C 1
ATOM 4662 O O . TYR B 1 19 ? 9.523 20.5 32.188 1 91.31 19 TYR B O 1
ATOM 4670 N N . ARG B 1 20 ? 9.484 18.312 32.531 1 89.81 20 ARG B N 1
ATOM 4671 C CA . ARG B 1 20 ? 10.625 18.312 33.438 1 89.81 20 ARG B CA 1
ATOM 4672 C C . ARG B 1 20 ? 11.891 18.781 32.719 1 89.81 20 ARG B C 1
ATOM 4674 O O . ARG B 1 20 ? 12.812 19.312 33.344 1 89.81 20 ARG B O 1
ATOM 4681 N N . SER B 1 21 ? 11.883 18.625 31.422 1 87.75 21 SER B N 1
ATOM 4682 C CA . SER B 1 21 ? 13.062 18.984 30.656 1 87.75 21 SER B CA 1
ATOM 4683 C C . SER B 1 21 ? 13.266 20.484 30.609 1 87.75 21 SER B C 1
ATOM 4685 O O . SER B 1 21 ? 14.391 20.969 30.438 1 87.75 21 SER B O 1
ATOM 4687 N N . TRP B 1 22 ? 12.141 21.297 30.797 1 90.69 22 TRP B N 1
ATOM 4688 C CA . TRP B 1 22 ? 12.328 22.734 30.656 1 90.69 22 TRP B CA 1
ATOM 4689 C C . TRP B 1 22 ? 11.836 23.469 31.906 1 90.69 22 TRP B C 1
ATOM 4691 O O . TRP B 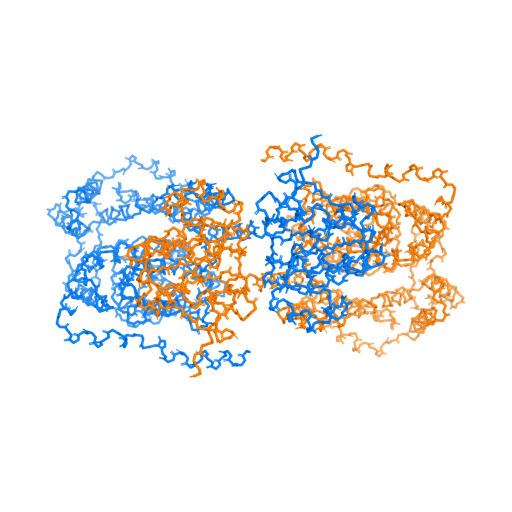1 22 ? 12.055 24.672 32.062 1 90.69 22 TRP B O 1
ATOM 4701 N N . LEU B 1 23 ? 11.188 22.797 32.906 1 92.25 23 LEU B N 1
ATOM 4702 C CA . LEU B 1 23 ? 10.664 23.422 34.094 1 92.25 23 LEU B CA 1
ATOM 4703 C C . LEU B 1 23 ? 11.789 24.078 34.906 1 92.25 23 LEU B C 1
ATOM 4705 O O . LEU B 1 23 ? 11.594 25.141 35.5 1 92.25 23 LEU B O 1
ATOM 4709 N N . GLY B 1 24 ? 12.906 23.406 34.906 1 92.56 24 GLY B N 1
ATOM 4710 C CA . GLY B 1 24 ? 14.047 23.922 35.625 1 92.56 24 GLY B CA 1
ATOM 4711 C C . GLY B 1 24 ? 14.594 25.219 35.062 1 92.56 24 GLY B C 1
ATOM 4712 O O . GLY B 1 24 ? 15.172 26.031 35.75 1 92.56 24 GLY B O 1
ATOM 4713 N N . GLU B 1 25 ? 14.367 25.438 33.812 1 94.06 25 GLU B N 1
ATOM 4714 C CA . GLU B 1 25 ? 14.883 26.625 33.125 1 94.06 25 GLU B CA 1
ATOM 4715 C C . GLU B 1 25 ? 14.094 27.875 33.5 1 94.06 25 GLU B C 1
ATOM 4717 O O . GLU B 1 25 ? 14.586 29 33.344 1 94.06 25 GLU B O 1
ATOM 4722 N N . LEU B 1 26 ? 12.984 27.719 34.094 1 94.06 26 LEU B N 1
ATOM 4723 C CA . LEU B 1 26 ? 12.109 28.844 34.469 1 94.06 26 LEU B CA 1
ATOM 4724 C C . LEU B 1 26 ? 12.641 29.578 35.688 1 94.06 26 LEU B C 1
ATOM 4726 O O . LEU B 1 26 ? 12.211 30.688 35.969 1 94.06 26 LEU B O 1
ATOM 4730 N N . LYS B 1 27 ? 13.602 28.938 36.344 1 94.31 27 LYS B N 1
ATOM 4731 C CA . LYS B 1 27 ? 14.234 29.609 37.469 1 94.31 27 LYS B CA 1
ATOM 4732 C C . LYS B 1 27 ? 15.039 30.828 37 1 94.31 27 LYS B C 1
ATOM 4734 O O . LYS B 1 27 ? 15.258 31.766 37.781 1 94.31 27 LYS B O 1
ATOM 4739 N N . ASN B 1 28 ? 15.43 30.812 35.75 1 95.62 28 ASN B N 1
ATOM 4740 C CA . ASN B 1 28 ? 16.078 31.969 35.125 1 95.62 28 ASN B CA 1
ATOM 4741 C C . ASN B 1 28 ? 15.078 33.062 34.812 1 95.62 28 ASN B C 1
ATOM 4743 O O . ASN B 1 28 ? 14.18 32.875 33.969 1 95.62 28 ASN B O 1
ATOM 4747 N N . PRO B 1 29 ? 15.188 34.25 35.344 1 95.44 29 PRO B N 1
ATOM 4748 C CA . PRO B 1 29 ? 14.211 35.312 35.125 1 95.44 29 PRO B CA 1
ATOM 4749 C C . PRO B 1 29 ? 14.133 35.781 33.656 1 95.44 29 PRO B C 1
ATOM 4751 O O . PRO B 1 29 ? 13.078 36.219 33.188 1 95.44 29 PRO B O 1
ATOM 4754 N N . GLU B 1 30 ? 15.203 35.656 32.969 1 95.56 30 GLU B N 1
ATOM 4755 C CA . GLU B 1 30 ? 15.195 36.031 31.547 1 95.56 30 GLU B CA 1
ATOM 4756 C C . GLU B 1 30 ? 14.305 35.125 30.719 1 95.56 30 GLU B C 1
ATOM 4758 O O . GLU B 1 30 ? 13.578 35.562 29.828 1 95.56 30 GLU B O 1
ATOM 4763 N N . VAL B 1 31 ? 14.398 33.844 31.031 1 96.44 31 VAL B N 1
ATOM 4764 C CA . VAL B 1 31 ? 13.586 32.875 30.344 1 96.44 31 VAL B CA 1
ATOM 4765 C C . VAL B 1 31 ? 12.117 33.062 30.703 1 96.44 31 VAL B C 1
ATOM 4767 O O . VAL B 1 31 ? 11.242 33 29.844 1 96.44 31 VAL B O 1
ATOM 4770 N N . LEU B 1 32 ? 11.82 33.344 31.953 1 96.88 32 LEU B N 1
ATOM 4771 C CA . LEU B 1 32 ? 10.461 33.562 32.438 1 96.88 32 LEU B CA 1
ATOM 4772 C C . LEU B 1 32 ? 9.844 34.781 31.75 1 96.88 32 LEU B C 1
ATOM 4774 O O . LEU B 1 32 ? 8.695 34.719 31.312 1 96.88 32 LEU B O 1
ATOM 4778 N N . LYS B 1 33 ? 10.578 35.812 31.688 1 96.75 33 LYS B N 1
ATOM 4779 C CA . LYS B 1 33 ? 10.102 37.062 31.062 1 96.75 33 LYS B CA 1
ATOM 4780 C C . LYS B 1 33 ? 9.875 36.844 29.562 1 96.75 33 LYS B C 1
ATOM 4782 O O . LYS B 1 33 ? 8.875 37.312 29.016 1 96.75 33 LYS B O 1
ATOM 4787 N N . ALA B 1 34 ? 10.828 36.219 28.938 1 96.5 34 ALA B N 1
ATOM 4788 C CA . ALA B 1 34 ? 10.719 35.938 27.5 1 96.5 34 ALA B CA 1
ATOM 4789 C C . ALA B 1 34 ? 9.469 35.125 27.188 1 96.5 34 ALA B C 1
ATOM 4791 O O . ALA B 1 34 ? 8.719 35.438 26.266 1 96.5 34 ALA B O 1
ATOM 4792 N N . ASP B 1 35 ? 9.266 34.094 27.938 1 97.5 35 ASP B N 1
ATOM 4793 C CA . ASP B 1 35 ? 8.117 33.219 27.719 1 97.5 35 ASP B CA 1
ATOM 4794 C C . ASP B 1 35 ? 6.812 33.938 28.047 1 97.5 35 ASP B C 1
ATOM 4796 O O . ASP B 1 35 ? 5.793 33.75 27.375 1 97.5 35 ASP B O 1
ATOM 4800 N N . ALA B 1 36 ? 6.801 34.781 29.047 1 97.5 36 ALA B N 1
ATOM 4801 C CA . ALA B 1 36 ? 5.609 35.562 29.391 1 97.5 36 ALA B CA 1
ATOM 4802 C C . ALA B 1 36 ? 5.227 36.531 28.281 1 97.5 36 ALA B C 1
ATOM 4804 O O . ALA B 1 36 ? 4.051 36.656 27.938 1 97.5 36 ALA B O 1
ATOM 4805 N N . MET B 1 37 ? 6.188 37.188 27.766 1 95.75 37 MET B N 1
ATOM 4806 C CA . MET B 1 37 ? 5.934 38.125 26.688 1 95.75 37 MET B CA 1
ATOM 4807 C C . MET B 1 37 ? 5.461 37.406 25.422 1 95.75 37 MET B C 1
ATOM 4809 O O . MET B 1 37 ? 4.555 37.906 24.734 1 95.75 37 MET B O 1
ATOM 4813 N N . ALA B 1 38 ? 6.133 36.344 25.141 1 96.69 38 ALA B N 1
ATOM 4814 C CA . ALA B 1 38 ? 5.719 35.531 23.984 1 96.69 38 ALA B CA 1
ATOM 4815 C C . ALA B 1 38 ? 4.285 35.031 24.156 1 96.69 38 ALA B C 1
ATOM 4817 O O . ALA B 1 38 ? 3.488 35.094 23.203 1 96.69 38 ALA B O 1
ATOM 4818 N N . GLY B 1 39 ? 3.992 34.531 25.328 1 97.12 39 GLY B N 1
ATOM 4819 C CA . GLY B 1 39 ? 2.645 34.062 25.609 1 97.12 39 GLY B CA 1
ATOM 4820 C C . GLY B 1 39 ? 1.593 35.156 25.453 1 97.12 39 GLY B C 1
ATOM 4821 O O . GLY B 1 39 ? 0.5 34.906 24.938 1 97.12 39 GLY B O 1
ATOM 4822 N N . LEU B 1 40 ? 1.919 36.344 25.891 1 95.62 40 LEU B N 1
ATOM 4823 C CA . LEU B 1 40 ? 1.019 37.469 25.75 1 95.62 40 LEU B CA 1
ATOM 4824 C C . LEU B 1 40 ? 0.78 37.781 24.281 1 95.62 40 LEU B C 1
ATOM 4826 O O . LEU B 1 40 ? -0.362 38 23.859 1 95.62 40 LEU B O 1
ATOM 4830 N N . THR B 1 41 ? 1.824 37.844 23.547 1 93.62 41 THR B N 1
ATOM 4831 C CA . THR B 1 41 ? 1.732 38.125 22.125 1 93.62 41 THR B CA 1
ATOM 4832 C C . THR B 1 41 ? 0.858 37.125 21.406 1 93.62 41 THR B C 1
ATOM 4834 O O . THR B 1 41 ? 0.016 37.469 20.594 1 93.62 41 THR B O 1
ATOM 4837 N N . VAL B 1 42 ? 1.063 35.844 21.703 1 95.5 42 VAL B N 1
ATOM 4838 C CA . VAL B 1 42 ? 0.305 34.781 21.062 1 95.5 42 VAL B CA 1
ATOM 4839 C C . VAL B 1 42 ? -1.164 34.875 21.469 1 95.5 42 VAL B C 1
ATOM 4841 O O . VAL B 1 42 ? -2.057 34.625 20.656 1 95.5 42 VAL B O 1
ATOM 4844 N N . ALA B 1 43 ? -1.459 35.188 22.734 1 96.19 43 ALA B N 1
ATOM 4845 C CA . ALA B 1 43 ? -2.832 35.281 23.219 1 96.19 43 ALA B CA 1
ATOM 4846 C C . ALA B 1 43 ? -3.605 36.344 22.453 1 96.19 43 ALA B C 1
ATOM 4848 O O . ALA B 1 43 ? -4.789 36.188 22.156 1 96.19 43 ALA B O 1
ATOM 4849 N N . LEU B 1 44 ? -2.973 37.406 22.156 1 91.25 44 LEU B N 1
ATOM 4850 C CA . LEU B 1 44 ? -3.6 38.531 21.453 1 91.25 44 LEU B CA 1
ATOM 4851 C C . LEU B 1 44 ? -4.027 38.125 20.047 1 91.25 44 LEU B C 1
ATOM 4853 O O . LEU B 1 44 ? -5.012 38.625 19.516 1 91.25 44 LEU B O 1
ATOM 4857 N N . VAL B 1 45 ? -3.398 37.219 19.5 1 90.5 45 VAL B N 1
ATOM 4858 C CA . VAL B 1 45 ? -3.736 36.719 18.172 1 90.5 45 VAL B CA 1
ATOM 4859 C C . VAL B 1 45 ? -4.734 35.562 18.297 1 90.5 45 VAL B C 1
ATOM 4861 O O . VAL B 1 45 ? -5.699 35.5 17.531 1 90.5 45 VAL B O 1
ATOM 4864 N N . LEU B 1 46 ? -4.551 34.688 19.25 1 94.62 46 LEU B N 1
ATOM 4865 C CA . LEU B 1 46 ? -5.301 33.438 19.406 1 94.62 46 LEU B CA 1
ATOM 4866 C C . LEU B 1 46 ? -6.754 33.75 19.766 1 94.62 46 LEU B C 1
ATOM 4868 O O . LEU B 1 46 ? -7.664 33.062 19.281 1 94.62 46 LEU B O 1
ATOM 4872 N N . ILE B 1 47 ? -7.043 34.719 20.594 1 93.75 47 ILE B N 1
ATOM 4873 C CA . ILE B 1 47 ? -8.367 34.969 21.156 1 93.75 47 ILE B CA 1
ATOM 4874 C C . ILE B 1 47 ? -9.352 35.281 20.047 1 93.75 47 ILE B C 1
ATOM 4876 O O . ILE B 1 47 ? -10.312 34.531 19.828 1 93.75 47 ILE B O 1
ATOM 4880 N N . PRO B 1 48 ? -9.078 36.281 19.234 1 91.62 48 PRO B N 1
ATOM 4881 C CA . PRO B 1 48 ? -10.031 36.531 18.156 1 91.62 48 PRO B CA 1
ATOM 4882 C C . PRO B 1 48 ? -10.016 35.406 17.109 1 91.62 48 PRO B C 1
ATOM 4884 O O . PRO B 1 48 ? -11.07 35.062 16.562 1 91.62 48 PRO B O 1
ATOM 4887 N N . GLN B 1 49 ? -8.898 34.844 16.797 1 92.38 49 GLN B N 1
ATOM 4888 C CA . GLN B 1 49 ? -8.758 33.812 15.781 1 92.38 49 GLN B CA 1
ATOM 4889 C C . GLN B 1 49 ? -9.531 32.562 16.172 1 92.38 49 GLN B C 1
ATOM 4891 O O . GLN B 1 49 ? -10.156 31.922 15.312 1 92.38 49 GLN B O 1
ATOM 4896 N N . SER B 1 50 ? -9.398 32.188 17.406 1 95.62 50 SER B N 1
ATOM 4897 C CA . SER B 1 50 ? -10.086 30.984 17.859 1 95.62 50 SER B CA 1
ATOM 4898 C C . SER B 1 50 ? -11.594 31.125 17.766 1 95.62 50 SER B C 1
ATOM 4900 O O . SER B 1 50 ? -12.312 30.172 17.484 1 95.62 50 SER B O 1
ATOM 4902 N N . MET B 1 51 ? -12.141 32.344 18.047 1 94 51 MET B N 1
ATOM 4903 C CA . MET B 1 51 ? -13.562 32.594 17.891 1 94 51 MET B CA 1
ATOM 4904 C C . MET B 1 51 ? -13.992 32.469 16.438 1 94 51 MET B C 1
ATOM 4906 O O . MET B 1 51 ? -15.039 31.891 16.141 1 94 51 MET B O 1
ATOM 4910 N N . ALA B 1 52 ? -13.164 33 15.609 1 93.62 52 ALA B N 1
ATOM 4911 C CA . ALA B 1 52 ? -13.422 32.875 14.172 1 93.62 52 ALA B CA 1
ATOM 4912 C C . ALA B 1 52 ? -13.445 31.406 13.734 1 93.62 52 ALA B C 1
ATOM 4914 O O . ALA B 1 52 ? -14.328 31 12.984 1 93.62 52 ALA B O 1
ATOM 4915 N N . TYR B 1 53 ? -12.539 30.609 14.172 1 95.12 53 TYR B N 1
ATOM 4916 C CA . TYR B 1 53 ? -12.414 29.219 13.75 1 95.12 53 TYR B CA 1
ATOM 4917 C C . TYR B 1 53 ? -13.539 28.375 14.328 1 95.12 53 TYR B C 1
ATOM 4919 O O . TYR B 1 53 ? -14 27.422 13.695 1 95.12 53 TYR B O 1
ATOM 4927 N N . ALA B 1 54 ? -13.984 28.734 15.523 1 95.5 54 ALA B N 1
ATOM 4928 C CA . ALA B 1 54 ? -15.156 28.047 16.062 1 95.5 54 ALA B CA 1
ATOM 4929 C C . ALA B 1 54 ? -16.375 28.234 15.148 1 95.5 54 ALA B C 1
ATOM 4931 O O . ALA B 1 54 ? -17.125 27.297 14.914 1 95.5 54 ALA B O 1
ATOM 4932 N N . GLN B 1 55 ? -16.531 29.406 14.672 1 91.75 55 GLN B N 1
ATOM 4933 C CA . GLN B 1 55 ? -17.625 29.672 13.742 1 91.75 55 GLN B CA 1
ATOM 4934 C C . GLN B 1 55 ? -17.438 28.891 12.445 1 91.75 55 GLN B C 1
ATOM 4936 O O . GLN B 1 55 ? -18.422 28.438 11.844 1 91.75 55 GLN B O 1
ATOM 4941 N N . LEU B 1 56 ? -16.25 28.844 12.055 1 90.44 56 LEU B N 1
ATOM 4942 C CA . LEU B 1 56 ? -15.953 28.031 10.867 1 90.44 56 LEU B CA 1
ATOM 4943 C C . LEU B 1 56 ? -16.328 26.578 11.094 1 90.44 56 LEU B C 1
ATOM 4945 O O . LEU B 1 56 ? -16.766 25.891 10.156 1 90.44 56 LEU B O 1
ATOM 4949 N N . ALA B 1 57 ? -16.203 26.141 12.305 1 93.62 57 ALA B N 1
ATOM 4950 C CA . ALA B 1 57 ? -16.547 24.766 12.672 1 93.62 57 ALA B CA 1
ATOM 4951 C C . ALA B 1 57 ? -18.047 24.594 12.859 1 93.62 57 ALA B C 1
ATOM 4953 O O . ALA B 1 57 ? -18.516 23.5 13.164 1 93.62 57 ALA B O 1
ATOM 4954 N N . GLY B 1 58 ? -18.781 25.719 12.68 1 89.75 58 GLY B N 1
ATOM 4955 C CA . GLY B 1 58 ? -20.219 25.672 12.859 1 89.75 58 GLY B CA 1
ATOM 4956 C C . GLY B 1 58 ? -20.641 25.734 14.32 1 89.75 58 GLY B C 1
ATOM 4957 O O . GLY B 1 58 ? -21.734 25.297 14.672 1 89.75 58 GLY B O 1
ATOM 4958 N N . LEU B 1 59 ? -19.797 26.234 15.133 1 94.44 59 LEU B N 1
ATOM 4959 C CA . LEU B 1 59 ? -20.047 26.281 16.562 1 94.44 59 LEU B CA 1
ATOM 4960 C C . LEU B 1 59 ? -20.125 27.734 17.047 1 94.44 59 LEU B C 1
ATOM 4962 O O . LEU B 1 59 ? -19.672 28.641 16.344 1 94.44 59 LEU B O 1
ATOM 4966 N N . PRO B 1 60 ? -20.703 27.906 18.219 1 93.69 60 PRO B N 1
ATOM 4967 C CA . PRO B 1 60 ? -20.656 29.25 18.797 1 93.69 60 PRO B CA 1
ATOM 4968 C C . PRO B 1 60 ? -19.234 29.75 19.031 1 93.69 60 PRO B C 1
ATOM 4970 O O . PRO B 1 60 ? -18.359 28.953 19.422 1 93.69 60 PRO B O 1
ATOM 4973 N N . ALA B 1 61 ? -19.016 30.984 18.875 1 93.31 61 ALA B N 1
ATOM 4974 C CA . ALA B 1 61 ? -17.703 31.594 18.922 1 93.31 61 ALA B CA 1
ATOM 4975 C C . ALA B 1 61 ? -16.984 31.297 20.234 1 93.31 61 ALA B C 1
ATOM 4977 O O . ALA B 1 61 ? -15.773 31.094 20.266 1 93.31 61 ALA B O 1
ATOM 4978 N N . TYR B 1 62 ? -17.75 31.266 21.344 1 93.88 62 TYR B N 1
ATOM 4979 C CA . TYR B 1 62 ? -17.125 31.125 22.656 1 93.88 62 TYR B CA 1
ATOM 4980 C C . TYR B 1 62 ? -16.5 29.734 22.812 1 93.88 62 TYR B C 1
ATOM 4982 O O . TYR B 1 62 ? -15.625 29.531 23.641 1 93.88 62 TYR B O 1
ATOM 4990 N N . ILE B 1 63 ? -16.906 28.75 22.016 1 95.88 63 ILE B N 1
ATOM 4991 C CA . ILE B 1 63 ? -16.328 27.422 22.062 1 95.88 63 ILE B CA 1
ATOM 4992 C C . ILE B 1 63 ? -14.867 27.469 21.625 1 95.88 63 ILE B C 1
ATOM 4994 O O . ILE B 1 63 ? -14.047 26.656 22.078 1 95.88 63 ILE B O 1
ATOM 4998 N N . GLY B 1 64 ? -14.594 28.391 20.734 1 96.75 64 GLY B N 1
ATOM 4999 C CA . GLY B 1 64 ? -13.211 28.609 20.359 1 96.75 64 GLY B CA 1
ATOM 5000 C C . GLY B 1 64 ? -12.328 29 21.516 1 96.75 64 GLY B C 1
ATOM 5001 O O . GLY B 1 64 ? -11.164 28.594 21.594 1 96.75 64 GLY B O 1
ATOM 5002 N N . LEU B 1 65 ? -12.891 29.812 22.438 1 95.94 65 LEU B N 1
ATOM 5003 C CA . LEU B 1 65 ? -12.148 30.203 23.625 1 95.94 65 LEU B CA 1
ATOM 5004 C C . LEU B 1 65 ? -11.945 29.016 24.562 1 95.94 65 LEU B C 1
ATOM 5006 O O . LEU B 1 65 ? -10.867 28.859 25.141 1 95.94 65 LEU B O 1
ATOM 5010 N N . TYR B 1 66 ? -12.977 28.203 24.641 1 97.06 66 TYR B N 1
ATOM 5011 C CA . TYR B 1 66 ? -12.836 27 25.453 1 97.06 66 TYR B CA 1
ATOM 5012 C C . TYR B 1 66 ? -11.703 26.125 24.938 1 97.06 66 TYR B C 1
ATOM 5014 O O . TYR B 1 66 ? -10.898 25.609 25.719 1 97.06 66 TYR B O 1
ATOM 5022 N N . ALA B 1 67 ? -11.594 26 23.641 1 97.94 67 ALA B N 1
ATOM 5023 C CA . ALA B 1 67 ? -10.602 25.156 22.984 1 97.94 67 ALA B CA 1
ATOM 5024 C C . ALA B 1 67 ? -9.211 25.781 23.031 1 97.94 67 ALA B C 1
ATOM 5026 O O . ALA B 1 67 ? -8.211 25.125 22.734 1 97.94 67 ALA B O 1
ATOM 5027 N N . SER B 1 68 ? -9.109 27.031 23.469 1 97.81 68 SER B N 1
ATOM 5028 C CA . SER B 1 68 ? -7.848 27.75 23.453 1 97.81 68 SER B CA 1
ATOM 5029 C C . SER B 1 68 ? -7.316 27.953 24.875 1 97.81 68 SER B C 1
ATOM 5031 O O . SER B 1 68 ? -6.289 28.609 25.078 1 97.81 68 SER B O 1
ATOM 5033 N N . PHE B 1 69 ? -8.016 27.453 25.844 1 97.69 69 PHE B N 1
ATOM 5034 C CA . PHE B 1 69 ? -7.617 27.594 27.25 1 97.69 69 PHE B CA 1
ATOM 5035 C C . PHE B 1 69 ? -6.762 26.406 27.688 1 97.69 69 PHE B C 1
ATOM 5037 O O . PHE B 1 69 ? -5.547 26.406 27.469 1 97.69 69 PHE B O 1
ATOM 5044 N N . LEU B 1 70 ? -7.309 25.344 28.188 1 97.69 70 LEU B N 1
ATOM 5045 C CA . LEU B 1 70 ? -6.582 24.219 28.75 1 97.69 70 LEU B CA 1
ATOM 5046 C C . LEU B 1 70 ? -5.855 23.438 27.656 1 97.69 70 LEU B C 1
ATOM 5048 O O . LEU B 1 70 ? -4.711 23.016 27.844 1 97.69 70 LEU B O 1
ATOM 5052 N N . PRO B 1 71 ? -6.512 23.203 26.531 1 98.12 71 PRO B N 1
ATOM 5053 C CA . PRO B 1 71 ? -5.832 22.422 25.484 1 98.12 71 PRO B CA 1
ATOM 5054 C C . PRO B 1 71 ? -4.488 23.031 25.094 1 98.12 71 PRO B C 1
ATOM 5056 O O . PRO B 1 71 ? -3.523 22.297 24.844 1 98.12 71 PRO B O 1
ATOM 5059 N N . VAL B 1 72 ? -4.391 24.344 25.016 1 98.12 72 VAL B N 1
ATOM 5060 C CA . VAL B 1 72 ? -3.156 25.047 24.656 1 98.12 72 VAL B CA 1
ATOM 5061 C C . VAL B 1 72 ? -2.078 24.734 25.703 1 98.12 72 VAL B C 1
ATOM 5063 O O . VAL B 1 72 ? -0.932 24.453 25.344 1 98.12 72 VAL B O 1
ATOM 5066 N N . MET B 1 73 ? -2.449 24.734 26.938 1 97.88 73 MET B N 1
ATOM 5067 C CA . MET B 1 73 ? -1.528 24.469 28.031 1 97.88 73 MET B CA 1
ATOM 5068 C C . MET B 1 73 ? -1.104 23 28.047 1 97.88 73 MET B C 1
ATOM 5070 O O . MET B 1 73 ? 0.084 22.688 28.172 1 97.88 73 MET B O 1
ATOM 5074 N N . VAL B 1 74 ? -2.029 22.156 27.906 1 98 74 VAL B N 1
ATOM 5075 C CA . VAL B 1 74 ? -1.797 20.719 28 1 98 74 VAL B CA 1
ATOM 5076 C C . VAL B 1 74 ? -0.886 20.266 26.859 1 98 74 VAL B C 1
ATOM 5078 O O . VAL B 1 74 ? 0.011 19.438 27.062 1 98 74 VAL B O 1
ATOM 5081 N N . ALA B 1 75 ? -1.112 20.75 25.656 1 97.81 75 ALA B N 1
ATOM 5082 C CA . ALA B 1 75 ? -0.266 20.391 24.516 1 97.81 75 ALA B CA 1
ATOM 5083 C C . ALA B 1 75 ? 1.196 20.734 24.797 1 97.81 75 ALA B C 1
ATOM 5085 O O . ALA B 1 75 ? 2.094 19.953 24.453 1 97.81 75 ALA B O 1
ATOM 5086 N N . ALA B 1 76 ? 1.443 21.891 25.391 1 96.69 76 ALA B N 1
ATOM 5087 C CA . ALA B 1 76 ? 2.803 22.359 25.656 1 96.69 76 ALA B CA 1
ATOM 5088 C C . ALA B 1 76 ? 3.439 21.562 26.797 1 96.69 76 ALA B C 1
ATOM 5090 O O . ALA B 1 76 ? 4.633 21.266 26.766 1 96.69 76 ALA B O 1
ATOM 5091 N N . ILE B 1 77 ? 2.684 21.234 27.797 1 96.75 77 ILE B N 1
ATOM 5092 C CA . ILE B 1 77 ? 3.186 20.562 28.984 1 96.75 77 ILE B CA 1
ATOM 5093 C C . ILE B 1 77 ? 3.561 19.125 28.641 1 96.75 77 ILE B C 1
ATOM 5095 O O . ILE B 1 77 ? 4.562 18.594 29.125 1 96.75 77 ILE B O 1
ATOM 5099 N N . PHE B 1 78 ? 2.818 18.516 27.75 1 96.94 78 PHE B N 1
ATOM 5100 C CA . PHE B 1 78 ? 3.016 17.078 27.516 1 96.94 78 PHE B CA 1
ATOM 5101 C C . PHE B 1 78 ? 3.621 16.844 26.125 1 96.94 78 PHE B C 1
ATOM 5103 O O . PHE B 1 78 ? 3.951 15.711 25.781 1 96.94 78 PHE B O 1
ATOM 5110 N N . GLY B 1 79 ? 3.74 17.875 25.359 1 95.44 79 GLY B N 1
ATOM 5111 C CA . GLY B 1 79 ? 4.305 17.734 24.031 1 95.44 79 GLY B CA 1
ATOM 5112 C C . GLY B 1 79 ? 5.82 17.734 24.016 1 95.44 79 GLY B C 1
ATOM 5113 O O . GLY B 1 79 ? 6.453 17.906 25.062 1 95.44 79 GLY B O 1
ATOM 5114 N N . SER B 1 80 ? 6.414 17.531 22.859 1 93.19 80 SER B N 1
ATOM 5115 C CA . SER B 1 80 ? 7.863 17.5 22.703 1 93.19 80 SER B CA 1
ATOM 5116 C C . SER B 1 80 ? 8.398 18.891 22.344 1 93.19 80 SER B C 1
ATOM 5118 O O . SER B 1 80 ? 9.445 19.312 22.844 1 93.19 80 SER B O 1
ATOM 5120 N N . SER B 1 81 ? 7.707 19.609 21.469 1 93.44 81 SER B N 1
ATOM 5121 C CA . SER B 1 81 ? 8.148 20.922 21.016 1 93.44 81 SER B CA 1
ATOM 5122 C C . SER B 1 81 ? 7.965 21.984 22.094 1 93.44 81 SER B C 1
ATOM 5124 O O . SER B 1 81 ? 6.965 21.969 22.812 1 93.44 81 SER B O 1
ATOM 5126 N N . ARG B 1 82 ? 8.859 22.844 22.156 1 93.75 82 ARG B N 1
ATOM 5127 C CA . ARG B 1 82 ? 8.828 23.875 23.188 1 93.75 82 ARG B CA 1
ATOM 5128 C C . ARG B 1 82 ? 8.102 25.125 22.672 1 93.75 82 ARG B C 1
ATOM 5130 O O . ARG B 1 82 ? 7.641 25.953 23.469 1 93.75 82 ARG B O 1
ATOM 5137 N N . GLN B 1 83 ? 7.98 25.281 21.453 1 93.75 83 GLN B N 1
ATOM 5138 C CA . GLN B 1 83 ? 7.492 26.547 20.906 1 93.75 83 GLN B CA 1
ATOM 5139 C C . GLN B 1 83 ? 6.227 26.344 20.078 1 93.75 83 GLN B C 1
ATOM 5141 O O . GLN B 1 83 ? 5.613 27.312 19.625 1 93.75 83 GLN B O 1
ATOM 5146 N N . LEU B 1 84 ? 5.785 25.141 19.906 1 94.56 84 LEU B N 1
ATOM 5147 C CA . LEU B 1 84 ? 4.609 24.859 19.094 1 94.56 84 LEU B CA 1
ATOM 5148 C C . LEU B 1 84 ? 3.359 25.484 19.703 1 94.56 84 LEU B C 1
ATOM 5150 O O . LEU B 1 84 ? 3.078 25.266 20.891 1 94.56 84 LEU B O 1
ATOM 5154 N N . GLY B 1 85 ? 2.654 26.297 18.953 1 96 85 GLY B N 1
ATOM 5155 C CA . GLY B 1 85 ? 1.386 26.859 19.375 1 96 85 GLY B CA 1
ATOM 5156 C C . GLY B 1 85 ? 0.19 26.016 18.969 1 96 85 GLY B C 1
ATOM 5157 O O . GLY B 1 85 ? -0.215 26.016 17.812 1 96 85 GLY B O 1
ATOM 5158 N N . THR B 1 86 ? -0.434 25.344 19.938 1 97 86 THR B N 1
ATOM 5159 C CA . THR B 1 86 ? -1.574 24.469 19.703 1 97 86 THR B CA 1
ATOM 5160 C C . THR B 1 86 ? -2.887 25.188 19.969 1 97 86 THR B C 1
ATOM 5162 O O . THR B 1 86 ? -2.951 26.062 20.844 1 97 86 THR B O 1
ATOM 5165 N N . GLY B 1 87 ? -3.924 24.969 19.266 1 97.19 87 GLY B N 1
ATOM 5166 C CA . GLY B 1 87 ? -5.258 25.531 19.375 1 97.19 87 GLY B CA 1
ATOM 5167 C C . GLY B 1 87 ? -6.105 25.281 18.141 1 97.19 87 GLY B C 1
ATOM 5168 O O . GLY B 1 87 ? -5.781 24.406 17.328 1 97.19 87 GLY B O 1
ATOM 5169 N N . PRO B 1 88 ? -7.195 25.984 18.047 1 96.81 88 PRO B N 1
ATOM 5170 C CA . PRO B 1 88 ? -8.023 25.844 16.844 1 96.81 88 PRO B CA 1
ATOM 5171 C C . PRO B 1 88 ? -7.305 26.297 15.578 1 96.81 88 PRO B C 1
ATOM 5173 O O . PRO B 1 88 ? -6.594 27.312 15.586 1 96.81 88 PRO B O 1
ATOM 5176 N N . VAL B 1 89 ? -7.426 25.516 14.562 1 93.69 89 VAL B N 1
ATOM 5177 C CA . VAL B 1 89 ? -6.844 25.859 13.266 1 93.69 89 VAL B CA 1
ATOM 5178 C C . VAL B 1 89 ? -7.898 25.719 12.172 1 93.69 89 VAL B C 1
ATOM 5180 O O . VAL B 1 89 ? -8.898 25.016 12.344 1 93.69 89 VAL B O 1
ATOM 5183 N N . ALA B 1 90 ? -7.672 26.391 11.094 1 89.56 90 ALA B N 1
ATOM 5184 C CA . ALA B 1 90 ? -8.664 26.531 10.031 1 89.56 90 ALA B CA 1
ATOM 5185 C C . ALA B 1 90 ? -9.031 25.172 9.445 1 89.56 90 ALA B C 1
ATOM 5187 O O . ALA B 1 90 ? -10.211 24.828 9.336 1 89.56 90 ALA B O 1
ATOM 5188 N N . VAL B 1 91 ? -8.078 24.359 9.141 1 86 91 VAL B N 1
ATOM 5189 C CA . VAL B 1 91 ? -8.305 23.094 8.438 1 86 91 VAL B CA 1
ATOM 5190 C C . VAL B 1 91 ? -9.078 22.141 9.336 1 86 91 VAL B C 1
ATOM 5192 O O . VAL B 1 91 ? -10.047 21.516 8.891 1 86 91 VAL B O 1
ATOM 5195 N N . VAL B 1 92 ? -8.672 22.047 10.539 1 92.56 92 VAL B N 1
ATOM 5196 C CA . VAL B 1 92 ? -9.336 21.141 11.477 1 92.56 92 VAL B CA 1
ATOM 5197 C C . VAL B 1 92 ? -10.758 21.641 11.742 1 92.56 92 VAL B C 1
ATOM 5199 O O . VAL B 1 92 ? -11.688 20.828 11.891 1 92.56 92 VAL B O 1
ATOM 5202 N N . SER B 1 93 ? -10.969 22.953 11.805 1 94 93 SER B N 1
ATOM 5203 C CA . SER B 1 93 ? -12.297 23.531 12.008 1 94 93 SER B CA 1
ATOM 5204 C C . SER B 1 93 ? -13.219 23.219 10.836 1 94 93 SER B C 1
ATOM 5206 O O . SER B 1 93 ? -14.383 22.844 11.039 1 94 93 SER B O 1
ATOM 5208 N N . LEU B 1 94 ? -12.695 23.375 9.727 1 87.56 94 LEU B N 1
ATOM 5209 C CA . LEU B 1 94 ? -13.492 23.078 8.539 1 87.56 94 LEU B CA 1
ATOM 5210 C C . LEU B 1 94 ? -13.906 21.609 8.516 1 87.56 94 LEU B C 1
ATOM 5212 O O . LEU B 1 94 ? -15.055 21.281 8.203 1 87.56 94 LEU B O 1
ATOM 5216 N N . MET B 1 95 ? -12.922 20.734 8.805 1 88.69 95 MET B N 1
ATOM 5217 C CA . MET B 1 95 ? -13.195 19.297 8.789 1 88.69 95 MET B CA 1
ATOM 5218 C C . MET B 1 95 ? -14.18 18.922 9.891 1 88.69 95 MET B C 1
ATOM 5220 O O . MET B 1 95 ? -14.992 18.016 9.727 1 88.69 95 MET B O 1
ATOM 5224 N N . SER B 1 96 ? -14.086 19.578 11 1 92.19 96 SER B N 1
ATOM 5225 C CA . SER B 1 96 ? -15.039 19.359 12.078 1 92.19 96 SER B CA 1
ATOM 5226 C C . SER B 1 96 ? -16.453 19.766 11.656 1 92.19 96 SER B C 1
ATOM 5228 O O . SER B 1 96 ? -17.422 19.062 11.969 1 92.19 96 SER B O 1
ATOM 5230 N N . ALA B 1 97 ? -16.531 20.891 11.016 1 89.31 97 ALA B N 1
ATOM 5231 C CA . ALA B 1 97 ? -17.828 21.344 10.516 1 89.31 97 ALA B CA 1
ATOM 5232 C C . ALA B 1 97 ? -18.438 20.328 9.555 1 89.31 97 ALA B C 1
ATOM 5234 O O . ALA B 1 97 ? -19.641 20.047 9.625 1 89.31 97 ALA B O 1
ATOM 5235 N N . ALA B 1 98 ? -17.609 19.859 8.711 1 84.31 98 ALA B N 1
ATOM 5236 C CA . ALA B 1 98 ? -18.062 18.875 7.723 1 84.31 98 ALA B CA 1
ATOM 5237 C C . ALA B 1 98 ? -18.547 17.594 8.406 1 84.31 98 ALA B C 1
ATOM 5239 O O . ALA B 1 98 ? -19.531 16.984 7.965 1 84.31 98 ALA B O 1
ATOM 5240 N N . ALA B 1 99 ? -17.875 17.219 9.406 1 87.38 99 ALA B N 1
ATOM 5241 C CA . ALA B 1 99 ? -18.234 16 10.148 1 87.38 99 ALA B CA 1
ATOM 5242 C C . ALA B 1 99 ? -19.594 16.172 10.828 1 87.38 99 ALA B C 1
ATOM 5244 O O . ALA B 1 99 ? -20.297 15.18 11.039 1 87.38 99 ALA B O 1
ATOM 5245 N N . MET B 1 100 ? -20 17.375 11.164 1 89.06 100 MET B N 1
ATOM 5246 C CA . MET B 1 100 ? -21.234 17.625 11.914 1 89.06 100 MET B CA 1
ATOM 5247 C C . MET B 1 100 ? -22.406 17.891 10.969 1 89.06 100 MET B C 1
ATOM 5249 O O . MET B 1 100 ? -23.562 17.891 11.391 1 89.06 100 MET B O 1
ATOM 5253 N N . GLN B 1 101 ? -22.125 18.016 9.719 1 81.5 101 GLN B N 1
ATOM 5254 C CA . GLN B 1 101 ? -23.125 18.406 8.734 1 81.5 101 GLN B CA 1
ATOM 5255 C C . GLN B 1 101 ? -24.312 17.453 8.742 1 81.5 101 GLN B C 1
ATOM 5257 O O . GLN B 1 101 ? -25.453 17.875 8.719 1 81.5 101 GLN B O 1
ATOM 5262 N N . PRO B 1 102 ? -24.047 16.078 8.766 1 77.62 102 PRO B N 1
ATOM 5263 C CA . PRO B 1 102 ? -25.188 15.172 8.789 1 77.62 102 PRO B CA 1
ATOM 5264 C C . PRO B 1 102 ? -26.078 15.375 10.008 1 77.62 102 PRO B C 1
ATOM 5266 O O . PRO B 1 102 ? -27.297 15.164 9.922 1 77.62 102 PRO B O 1
ATOM 5269 N N . PHE B 1 103 ? -25.547 15.828 11.07 1 81.75 103 PHE B N 1
ATOM 5270 C CA . PHE B 1 103 ? -26.297 16.047 12.297 1 81.75 103 PHE B CA 1
ATOM 5271 C C . PHE B 1 103 ? -27.047 17.375 12.242 1 81.75 103 PHE B C 1
ATOM 5273 O O . PHE B 1 103 ? -28.156 17.484 12.742 1 81.75 103 PHE B O 1
ATOM 5280 N N . ALA B 1 104 ? -26.406 18.297 11.656 1 79.38 104 ALA B N 1
ATOM 5281 C CA . ALA B 1 104 ? -27.047 19.594 11.477 1 79.38 104 ALA B CA 1
ATOM 5282 C C . ALA B 1 104 ? -28.234 19.5 10.539 1 79.38 104 ALA B C 1
ATOM 5284 O O . ALA B 1 104 ? -29.266 20.141 10.766 1 79.38 104 ALA B O 1
ATOM 5285 N N . LEU B 1 105 ? -28.125 18.703 9.586 1 76.75 105 LEU B N 1
ATOM 5286 C CA . LEU B 1 105 ? -29.188 18.531 8.594 1 76.75 105 LEU B CA 1
ATOM 5287 C C . LEU B 1 105 ? -30.391 17.812 9.195 1 76.75 105 LEU B C 1
ATOM 5289 O O . LEU B 1 105 ? -31.516 18 8.75 1 76.75 105 LEU B O 1
ATOM 5293 N N . GLN B 1 106 ? -30.094 17 10.156 1 80.19 106 GLN B N 1
ATOM 5294 C CA . GLN B 1 106 ? -31.172 16.297 10.844 1 80.19 106 GLN B CA 1
ATOM 5295 C C . GLN B 1 106 ? -31.922 17.234 11.789 1 80.19 106 GLN B C 1
ATOM 5297 O O . GLN B 1 106 ? -32.938 16.859 12.375 1 80.19 106 GLN B O 1
ATOM 5302 N N . GLY B 1 107 ? -31.484 18.469 11.906 1 79.69 107 GLY B N 1
ATOM 5303 C CA . GLY B 1 107 ? -32.156 19.469 12.703 1 79.69 107 GLY B CA 1
ATOM 5304 C C . GLY B 1 107 ? -31.828 19.391 14.18 1 79.69 107 GLY B C 1
ATOM 5305 O O . GLY B 1 107 ? -32.594 19.828 15.031 1 79.69 107 GLY B O 1
ATOM 5306 N N . LEU B 1 108 ? -30.766 18.844 14.477 1 85.56 108 LEU B N 1
ATOM 5307 C CA . LEU B 1 108 ? -30.359 18.797 15.875 1 85.56 108 LEU B CA 1
ATOM 5308 C C . LEU B 1 108 ? -30.047 20.203 16.391 1 85.56 108 LEU B C 1
ATOM 5310 O O . LEU B 1 108 ? -29.516 21.031 15.664 1 85.56 108 LEU B O 1
ATOM 5314 N N . PRO B 1 109 ? -30.438 20.359 17.625 1 89 109 PRO B N 1
ATOM 5315 C CA . PRO B 1 109 ? -30.125 21.672 18.203 1 89 109 PRO B CA 1
ATOM 5316 C C . PRO B 1 109 ? -28.625 21.922 18.312 1 89 109 PRO B C 1
ATOM 5318 O O . PRO B 1 109 ? -27.828 20.984 18.312 1 89 109 PRO B O 1
ATOM 5321 N N . ILE B 1 110 ? -28.219 23.141 18.391 1 89.94 110 ILE B N 1
ATOM 5322 C CA . ILE B 1 110 ? -26.828 23.562 18.422 1 89.94 110 ILE B CA 1
ATOM 5323 C C . ILE B 1 110 ? -26.125 22.953 19.625 1 89.94 110 ILE B C 1
ATOM 5325 O O . ILE B 1 110 ? -24.938 22.625 19.578 1 89.94 110 ILE B O 1
ATOM 5329 N N . GLU B 1 111 ? -26.875 22.797 20.734 1 89.69 111 GLU B N 1
ATOM 5330 C CA . GLU B 1 111 ? -26.297 22.219 21.953 1 89.69 111 GLU B CA 1
ATOM 5331 C C . GLU B 1 111 ? -25.828 20.781 21.703 1 89.69 111 GLU B C 1
ATOM 5333 O O . GLU B 1 111 ? -24.797 20.359 22.219 1 89.69 111 GLU B O 1
ATOM 5338 N N . ALA B 1 112 ? -26.594 20.109 20.938 1 90.75 112 ALA B N 1
ATOM 5339 C CA . ALA B 1 112 ? -26.234 18.75 20.594 1 90.75 112 ALA B CA 1
ATOM 5340 C C . ALA B 1 112 ? -25 18.719 19.688 1 90.75 112 ALA B C 1
ATOM 5342 O O . ALA B 1 112 ? -24.141 17.844 19.828 1 90.75 112 ALA B O 1
ATOM 5343 N N . ILE B 1 113 ? -24.906 19.656 18.797 1 92.12 113 ILE B N 1
ATOM 5344 C CA . ILE B 1 113 ? -23.781 19.75 17.875 1 92.12 113 ILE B CA 1
ATOM 5345 C C . ILE B 1 113 ? -22.5 20.031 18.641 1 92.12 113 ILE B C 1
ATOM 5347 O O . ILE B 1 113 ? -21.438 19.516 18.312 1 92.12 113 ILE B O 1
ATOM 5351 N N . VAL B 1 114 ? -22.672 20.828 19.656 1 93.88 114 VAL B N 1
ATOM 5352 C CA . VAL B 1 114 ? -21.531 21.172 20.516 1 93.88 114 VAL B CA 1
ATOM 5353 C C . VAL B 1 114 ? -21.016 19.906 21.203 1 93.88 114 VAL B C 1
ATOM 5355 O O . VAL B 1 114 ? -19.812 19.672 21.266 1 93.88 114 VAL B O 1
ATOM 5358 N N . VAL B 1 115 ? -21.906 19.109 21.625 1 93.75 115 VAL B N 1
ATOM 5359 C CA . VAL B 1 115 ? -21.531 17.875 22.328 1 93.75 115 VAL B CA 1
ATOM 5360 C C . VAL B 1 115 ? -20.875 16.906 21.344 1 93.75 115 VAL B C 1
ATOM 5362 O O . VAL B 1 115 ? -19.875 16.25 21.688 1 93.75 115 VAL B O 1
ATOM 5365 N N . TYR B 1 116 ? -21.438 16.812 20.141 1 93.5 116 TYR B N 1
ATOM 5366 C CA . TYR B 1 116 ? -20.859 15.938 19.125 1 93.5 116 TYR B CA 1
ATOM 5367 C C . TYR B 1 116 ? -19.453 16.406 18.734 1 93.5 116 TYR B C 1
ATOM 5369 O O . TYR B 1 116 ? -18.578 15.578 18.469 1 93.5 116 TYR B O 1
ATOM 5377 N N . SER B 1 117 ? -19.297 17.688 18.641 1 95.25 117 SER B N 1
ATOM 5378 C CA . SER B 1 117 ? -17.984 18.234 18.312 1 95.25 117 SER B CA 1
ATOM 5379 C C . SER B 1 117 ? -16.969 17.938 19.406 1 95.25 117 SER B C 1
ATOM 5381 O O . SER B 1 117 ? -15.812 17.641 19.125 1 95.25 117 SER B O 1
ATOM 5383 N N . ALA B 1 118 ? -17.438 18.031 20.656 1 96.31 118 ALA B N 1
ATOM 5384 C CA . ALA B 1 118 ? -16.594 17.688 21.781 1 96.31 118 ALA B CA 1
ATOM 5385 C C . ALA B 1 118 ? -16.219 16.203 21.766 1 96.31 118 ALA B C 1
ATOM 5387 O O . ALA B 1 118 ? -15.078 15.836 22.062 1 96.31 118 ALA B O 1
ATOM 5388 N N . LEU B 1 119 ? -17.156 15.406 21.438 1 95.81 119 LEU B N 1
ATOM 5389 C CA . LEU B 1 119 ? -16.906 13.969 21.328 1 95.81 119 LEU B CA 1
ATOM 5390 C C . LEU B 1 119 ? -15.883 13.68 20.234 1 95.81 119 LEU B C 1
ATOM 5392 O O . LEU B 1 119 ? -15.008 12.82 20.406 1 95.81 119 LEU B O 1
ATOM 5396 N N . LEU B 1 120 ? -16.062 14.336 19.109 1 96 120 LEU B N 1
ATOM 5397 C CA . LEU B 1 120 ? -15.117 14.18 18.031 1 96 120 LEU B CA 1
ATOM 5398 C C . LEU B 1 120 ? -13.703 14.516 18.484 1 96 120 LEU B C 1
ATOM 5400 O O . LEU B 1 120 ? -12.75 13.805 18.156 1 96 120 LEU B O 1
ATOM 5404 N N . ALA B 1 121 ? -13.594 15.609 19.234 1 97.69 121 ALA B N 1
ATOM 5405 C CA . ALA B 1 121 ? -12.289 16 19.766 1 97.69 121 ALA B CA 1
ATOM 5406 C C . ALA B 1 121 ? -11.727 14.906 20.688 1 97.69 121 ALA B C 1
ATOM 5408 O O . ALA B 1 121 ? -10.531 14.602 20.625 1 97.69 121 ALA B O 1
ATOM 5409 N N . LEU B 1 122 ? -12.562 14.383 21.484 1 97.19 122 LEU B N 1
ATOM 5410 C CA . LEU B 1 122 ? -12.164 13.305 22.375 1 97.19 122 LEU B CA 1
ATOM 5411 C C . LEU B 1 122 ? -11.656 12.094 21.594 1 97.19 122 LEU B C 1
ATOM 5413 O O . LEU B 1 122 ? -10.633 11.508 21.938 1 97.19 122 LEU B O 1
ATOM 5417 N N . MET B 1 123 ? -12.359 11.758 20.562 1 96.69 123 MET B N 1
ATOM 5418 C CA . MET B 1 123 ? -11.984 10.617 19.734 1 96.69 123 MET B CA 1
ATOM 5419 C C . MET B 1 123 ? -10.648 10.875 19.047 1 96.69 123 MET B C 1
ATOM 5421 O O . MET B 1 123 ? -9.805 9.984 18.953 1 96.69 123 MET B O 1
ATOM 5425 N N . ILE B 1 124 ? -10.445 12.055 18.531 1 97.38 124 ILE B N 1
ATOM 5426 C CA . ILE B 1 124 ? -9.188 12.445 17.906 1 97.38 124 ILE B CA 1
ATOM 5427 C C . ILE B 1 124 ? -8.047 12.328 18.922 1 97.38 124 ILE B C 1
ATOM 5429 O O . ILE B 1 124 ? -6.988 11.781 18.594 1 97.38 124 ILE B O 1
ATOM 5433 N N . GLY B 1 125 ? -8.344 12.797 20.078 1 98.06 125 GLY B N 1
ATOM 5434 C CA . GLY B 1 125 ? -7.348 12.742 21.141 1 98.06 125 GLY B CA 1
ATOM 5435 C C . GLY B 1 125 ? -6.961 11.328 21.531 1 98.06 125 GLY B C 1
ATOM 5436 O O . GLY B 1 125 ? -5.777 11.023 21.688 1 98.06 125 GLY B O 1
ATOM 5437 N N . ILE B 1 126 ? -7.898 10.477 21.688 1 97.06 126 ILE B N 1
ATOM 5438 C CA . ILE B 1 126 ? -7.648 9.086 22.031 1 97.06 126 ILE B CA 1
ATOM 5439 C C . ILE B 1 126 ? -6.844 8.406 20.938 1 97.06 126 ILE B C 1
ATOM 5441 O O . ILE B 1 126 ? -5.918 7.648 21.203 1 97.06 126 ILE B O 1
ATOM 5445 N N . PHE B 1 127 ? -7.219 8.656 19.781 1 95 127 PHE B N 1
ATOM 5446 C CA . PHE B 1 127 ? -6.508 8.094 18.625 1 95 127 PHE B CA 1
ATOM 5447 C C . PHE B 1 127 ? -5.047 8.531 18.641 1 95 127 PHE B C 1
ATOM 5449 O O . PHE B 1 127 ? -4.145 7.691 18.547 1 95 127 PHE B O 1
ATOM 5456 N N . GLN B 1 128 ? -4.793 9.836 18.75 1 96.62 128 GLN B N 1
ATOM 5457 C CA . GLN B 1 128 ? -3.434 10.367 18.75 1 96.62 128 GLN B CA 1
ATOM 5458 C C . GLN B 1 128 ? -2.643 9.875 19.953 1 96.62 128 GLN B C 1
ATOM 5460 O O . GLN B 1 128 ? -1.466 9.531 19.828 1 96.62 128 GLN B O 1
ATOM 5465 N N . LEU B 1 129 ? -3.305 9.875 21.094 1 96 129 LEU B N 1
ATOM 5466 C CA . LEU B 1 129 ? -2.654 9.375 22.297 1 96 129 LEU B CA 1
ATOM 5467 C C . LEU B 1 129 ? -2.244 7.918 22.125 1 96 129 LEU B C 1
ATOM 5469 O O . LEU B 1 129 ? -1.137 7.531 22.5 1 96 129 LEU B O 1
ATOM 5473 N N . SER B 1 130 ? -3.113 7.137 21.562 1 94.75 130 SER B N 1
ATOM 5474 C CA . SER B 1 130 ? -2.822 5.727 21.344 1 94.75 130 SER B CA 1
ATOM 5475 C C . SER B 1 130 ? -1.632 5.543 20.406 1 94.75 130 SER B C 1
ATOM 5477 O O . SER B 1 130 ? -0.777 4.688 20.641 1 94.75 130 SER B O 1
ATOM 5479 N N . LEU B 1 131 ? -1.554 6.316 19.359 1 91.5 131 LEU B N 1
ATOM 5480 C CA . LEU B 1 131 ? -0.432 6.23 18.438 1 91.5 131 LEU B CA 1
ATOM 5481 C C . LEU B 1 131 ? 0.877 6.586 19.125 1 91.5 131 LEU B C 1
ATOM 5483 O O . LEU B 1 131 ? 1.898 5.93 18.906 1 91.5 131 LEU B O 1
ATOM 5487 N N . GLY B 1 132 ? 0.848 7.637 19.938 1 92.06 132 GLY B N 1
ATOM 5488 C CA . GLY B 1 132 ? 2.041 8.062 20.656 1 92.06 132 GLY B CA 1
ATOM 5489 C C . GLY B 1 132 ? 2.523 7.035 21.656 1 92.06 132 GLY B C 1
ATOM 5490 O O . GLY B 1 132 ? 3.723 6.762 21.75 1 92.06 132 GLY B O 1
ATOM 5491 N N . LEU B 1 133 ? 1.591 6.461 22.359 1 91.62 133 LEU B N 1
ATOM 5492 C CA . LEU B 1 133 ? 1.938 5.5 23.391 1 91.62 133 LEU B CA 1
ATOM 5493 C C . LEU B 1 133 ? 2.43 4.191 22.781 1 91.62 133 LEU B C 1
ATOM 5495 O O . LEU B 1 133 ? 3.273 3.51 23.375 1 91.62 133 LEU B O 1
ATOM 5499 N N . LEU B 1 134 ? 1.977 3.918 21.562 1 87.75 134 LEU B N 1
ATOM 5500 C CA . LEU B 1 134 ? 2.369 2.688 20.875 1 87.75 134 LEU B CA 1
ATOM 5501 C C . LEU B 1 134 ? 3.574 2.926 19.969 1 87.75 134 LEU B C 1
ATOM 5503 O O . LEU B 1 134 ? 3.986 2.029 19.234 1 87.75 134 LEU B O 1
ATOM 5507 N N . ARG B 1 135 ? 4.133 4.105 19.984 1 86.38 135 ARG B N 1
ATOM 5508 C CA . ARG B 1 135 ? 5.301 4.484 19.203 1 86.38 135 ARG B CA 1
ATOM 5509 C C . ARG B 1 135 ? 5.031 4.32 17.703 1 86.38 135 ARG B C 1
ATOM 5511 O O . ARG B 1 135 ? 5.855 3.768 16.984 1 86.38 135 ARG B O 1
ATOM 5518 N N . LEU B 1 136 ? 3.809 4.695 17.344 1 82.06 136 LEU B N 1
ATOM 5519 C CA . LEU B 1 136 ? 3.414 4.59 15.953 1 82.06 136 LEU B CA 1
ATOM 5520 C C . LEU B 1 136 ? 3.428 5.961 15.273 1 82.06 136 LEU B C 1
ATOM 5522 O O . LEU B 1 136 ? 2.619 6.227 14.383 1 82.06 136 LEU B O 1
ATOM 5526 N N . GLY B 1 137 ? 4.25 6.844 15.781 1 78.75 137 GLY B N 1
ATOM 5527 C CA . GLY B 1 137 ? 4.383 8.156 15.172 1 78.75 137 GLY B CA 1
ATOM 5528 C C . GLY B 1 137 ? 4.82 8.102 13.719 1 78.75 137 GLY B C 1
ATOM 5529 O O . GLY B 1 137 ? 4.52 9.008 12.938 1 78.75 137 GLY B O 1
ATOM 5530 N N . ILE B 1 138 ? 5.363 6.996 13.312 1 75.31 138 ILE B N 1
ATOM 5531 C CA . ILE B 1 138 ? 5.871 6.816 11.953 1 75.31 138 ILE B CA 1
ATOM 5532 C C . ILE B 1 138 ? 4.707 6.73 10.977 1 75.31 138 ILE B C 1
ATOM 5534 O O . ILE B 1 138 ? 4.867 7.004 9.781 1 75.31 138 ILE B O 1
ATOM 5538 N N . LEU B 1 139 ? 3.547 6.406 11.492 1 72.31 139 LEU B N 1
ATOM 5539 C CA . LEU B 1 139 ? 2.381 6.211 10.641 1 72.31 139 LEU B CA 1
ATOM 5540 C C . LEU B 1 139 ? 1.912 7.539 10.055 1 72.31 139 LEU B C 1
ATOM 5542 O O . LEU B 1 139 ? 1.217 7.562 9.031 1 72.31 139 LEU B O 1
ATOM 5546 N N . VAL B 1 140 ? 2.393 8.586 10.68 1 71.38 140 VAL B N 1
ATOM 5547 C CA . VAL B 1 140 ? 1.956 9.898 10.211 1 71.38 140 VAL B CA 1
ATOM 5548 C C . VAL B 1 140 ? 2.656 10.234 8.898 1 71.38 140 VAL B C 1
ATOM 5550 O O . VAL B 1 140 ? 2.172 11.07 8.125 1 71.38 140 VAL B O 1
ATOM 5553 N N . ASP B 1 141 ? 3.676 9.469 8.617 1 75.31 141 ASP B N 1
ATOM 5554 C CA . ASP B 1 141 ? 4.457 9.719 7.406 1 75.31 141 ASP B CA 1
ATOM 5555 C C . ASP B 1 141 ? 3.766 9.125 6.18 1 75.31 141 ASP B C 1
ATOM 5557 O O . ASP B 1 141 ? 4.238 9.289 5.055 1 75.31 141 ASP B O 1
ATOM 5561 N N . PHE B 1 142 ? 2.572 8.625 6.375 1 74.19 142 PHE B N 1
ATOM 5562 C CA . PHE B 1 142 ? 1.839 8.055 5.254 1 74.19 142 PHE B CA 1
ATOM 5563 C C . PHE B 1 142 ? 1.201 9.148 4.41 1 74.19 142 PHE B C 1
ATOM 5565 O O . PHE B 1 142 ? 0.811 8.906 3.264 1 74.19 142 PHE B O 1
ATOM 5572 N N . LEU B 1 143 ? 1.19 10.352 4.922 1 79.94 143 LEU B N 1
ATOM 5573 C CA . LEU B 1 143 ? 0.667 11.469 4.137 1 79.94 143 LEU B CA 1
ATOM 5574 C C . LEU B 1 143 ? 1.784 12.164 3.369 1 79.94 143 LEU B C 1
ATOM 5576 O O . LEU B 1 143 ? 2.592 12.883 3.957 1 79.94 143 LEU B O 1
ATOM 5580 N N . SER B 1 144 ? 1.83 12.039 2.064 1 87.88 144 SER B N 1
ATOM 5581 C CA . SER B 1 144 ? 2.859 12.664 1.237 1 87.88 144 SER B CA 1
ATOM 5582 C C . SER B 1 144 ? 2.652 14.172 1.135 1 87.88 144 SER B C 1
ATOM 5584 O O . SER B 1 144 ? 1.539 14.664 1.325 1 87.88 144 SER B O 1
ATOM 5586 N N . HIS B 1 145 ? 3.678 14.828 0.93 1 87.81 145 HIS B N 1
ATOM 5587 C CA . HIS B 1 145 ? 3.604 16.281 0.79 1 87.81 145 HIS B CA 1
ATOM 5588 C C . HIS B 1 145 ? 2.645 16.672 -0.326 1 87.81 145 HIS B C 1
ATOM 5590 O O . HIS B 1 145 ? 1.813 17.562 -0.147 1 87.81 145 HIS B O 1
ATOM 5596 N N . PRO B 1 146 ? 2.637 15.977 -1.48 1 91.75 146 PRO B N 1
ATOM 5597 C CA . PRO B 1 146 ? 1.703 16.328 -2.555 1 91.75 146 PRO B CA 1
ATOM 5598 C C . PRO B 1 146 ? 0.242 16.156 -2.143 1 91.75 146 PRO B C 1
ATOM 5600 O O . PRO B 1 146 ? -0.604 16.984 -2.518 1 91.75 146 PRO B O 1
ATOM 5603 N N . VAL B 1 147 ? -0.023 15.141 -1.362 1 90.31 147 VAL B N 1
ATOM 5604 C CA . VAL B 1 147 ? -1.386 14.914 -0.892 1 90.31 147 VAL B CA 1
ATOM 5605 C C . VAL B 1 147 ? -1.808 16.047 0.037 1 90.31 147 VAL B C 1
ATOM 5607 O O . VAL B 1 147 ? -2.904 16.594 -0.1 1 90.31 147 VAL B O 1
ATOM 5610 N N . VAL B 1 148 ? -0.926 16.453 0.937 1 85.19 148 VAL B N 1
ATOM 5611 C CA . VAL B 1 148 ? -1.216 17.484 1.914 1 85.19 148 VAL B CA 1
ATOM 5612 C C . VAL B 1 148 ? -1.411 18.828 1.2 1 85.19 148 VAL B C 1
ATOM 5614 O O . VAL B 1 148 ? -2.344 19.578 1.51 1 85.19 148 VAL B O 1
ATOM 5617 N N . VAL B 1 149 ? -0.567 19.125 0.227 1 89.44 149 VAL B N 1
ATOM 5618 C CA . VAL B 1 149 ? -0.632 20.391 -0.502 1 89.44 149 VAL B CA 1
ATOM 5619 C C . VAL B 1 149 ? -1.927 20.453 -1.31 1 89.44 149 VAL B C 1
ATOM 5621 O O . VAL B 1 149 ? -2.623 21.469 -1.3 1 89.44 149 VAL B O 1
ATOM 5624 N N . GLY B 1 150 ? -2.223 19.391 -2.025 1 91.81 150 GLY B N 1
ATOM 5625 C CA . GLY B 1 150 ? -3.471 19.344 -2.773 1 91.81 150 GLY B CA 1
ATOM 5626 C C . GLY B 1 150 ? -4.695 19.516 -1.896 1 91.81 150 GLY B C 1
ATOM 5627 O O . GLY B 1 150 ? -5.594 20.297 -2.223 1 91.81 150 GLY B O 1
ATOM 5628 N N . PHE B 1 151 ? -4.688 18.844 -0.831 1 87.62 151 PHE B N 1
ATOM 5629 C CA . PHE B 1 151 ? -5.797 18.906 0.114 1 87.62 151 PHE B CA 1
ATOM 5630 C C . PHE B 1 151 ? -5.922 20.297 0.717 1 87.62 151 PHE B C 1
ATOM 5632 O O . PHE B 1 151 ? -7.02 20.859 0.788 1 87.62 151 PHE B O 1
ATOM 5639 N N . THR B 1 152 ? -4.805 20.844 1.216 1 85.56 152 THR B N 1
ATOM 5640 C CA . THR B 1 152 ? -4.797 22.156 1.865 1 85.56 152 THR B CA 1
ATOM 5641 C C . THR B 1 152 ? -5.254 23.234 0.897 1 85.56 152 THR B C 1
ATOM 5643 O O . THR B 1 152 ? -6 24.141 1.279 1 85.56 152 THR B O 1
ATOM 5646 N N . ASN B 1 153 ? -4.797 23.172 -0.341 1 91.44 153 ASN B N 1
ATOM 5647 C CA . ASN B 1 153 ? -5.234 24.141 -1.342 1 91.44 153 ASN B CA 1
ATOM 5648 C C . ASN B 1 153 ? -6.738 24.062 -1.574 1 91.44 153 ASN B C 1
ATOM 5650 O O . ASN B 1 153 ? -7.41 25.094 -1.64 1 91.44 153 ASN B O 1
ATOM 5654 N N . ALA B 1 154 ? -7.215 22.859 -1.749 1 92.12 154 ALA B N 1
ATOM 5655 C CA . ALA B 1 154 ? -8.656 22.688 -1.935 1 92.12 154 ALA B CA 1
ATOM 5656 C C . ALA B 1 154 ? -9.43 23.141 -0.698 1 92.12 154 ALA B C 1
ATOM 5658 O O . ALA B 1 154 ? -10.453 23.812 -0.812 1 92.12 154 ALA B O 1
ATOM 5659 N N . GLY B 1 155 ? -8.922 22.766 0.479 1 87.25 155 GLY B N 1
ATOM 5660 C CA . GLY B 1 155 ? -9.539 23.172 1.729 1 87.25 155 GLY B CA 1
ATOM 5661 C C . GLY B 1 155 ? -9.586 24.688 1.904 1 87.25 155 GLY B C 1
ATOM 5662 O O . GLY B 1 155 ? -10.594 25.234 2.355 1 87.25 155 GLY B O 1
ATOM 5663 N N . ALA B 1 156 ? -8.477 25.312 1.566 1 88.62 156 ALA B N 1
ATOM 5664 C CA . ALA B 1 156 ? -8.414 26.766 1.659 1 88.62 156 ALA B CA 1
ATOM 5665 C C . ALA B 1 156 ? -9.477 27.422 0.784 1 88.62 156 ALA B C 1
ATOM 5667 O O . ALA B 1 156 ? -10.133 28.375 1.202 1 88.62 156 ALA B O 1
ATOM 5668 N N . LEU B 1 157 ? -9.625 26.906 -0.363 1 91.06 157 LEU B N 1
ATOM 5669 C CA . LEU B 1 157 ? -10.633 27.438 -1.279 1 91.06 157 LEU B CA 1
ATOM 5670 C C . LEU B 1 157 ? -12.039 27.219 -0.727 1 91.06 157 LEU B C 1
ATOM 5672 O O . LEU B 1 157 ? -12.875 28.125 -0.783 1 91.06 157 LEU B O 1
ATOM 5676 N N . ILE B 1 158 ? -12.25 26.094 -0.23 1 89 158 ILE B N 1
ATOM 5677 C CA . ILE B 1 158 ? -13.555 25.75 0.327 1 89 158 ILE B CA 1
ATOM 5678 C C . ILE B 1 158 ? -13.844 26.656 1.528 1 89 158 ILE B C 1
ATOM 5680 O O . ILE B 1 158 ? -14.953 27.188 1.659 1 89 158 ILE B O 1
ATOM 5684 N N . ILE B 1 159 ? -12.852 26.859 2.404 1 87.25 159 ILE B N 1
ATOM 568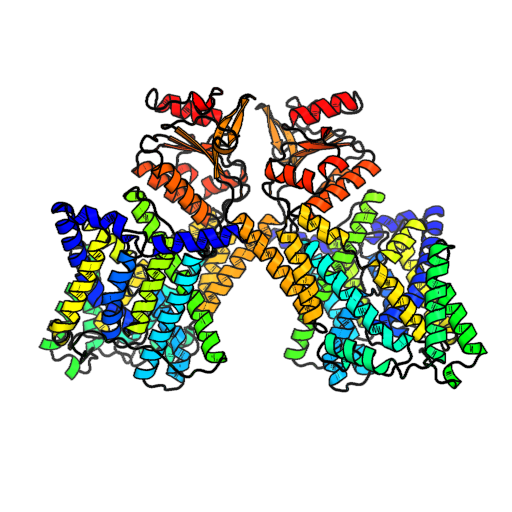5 C CA . ILE B 1 159 ? -13.008 27.672 3.605 1 87.25 159 ILE B CA 1
ATOM 5686 C C . ILE B 1 159 ? -13.258 29.125 3.213 1 87.25 159 ILE B C 1
ATOM 5688 O O . ILE B 1 159 ? -14.195 29.75 3.703 1 87.25 159 ILE B O 1
ATOM 5692 N N . ALA B 1 160 ? -12.492 29.625 2.312 1 90.69 160 ALA B N 1
ATOM 5693 C CA . ALA B 1 160 ? -12.617 31.016 1.893 1 90.69 160 ALA B CA 1
ATOM 5694 C C . ALA B 1 160 ? -13.984 31.281 1.282 1 90.69 160 ALA B C 1
ATOM 5696 O O . ALA B 1 160 ? -14.633 32.281 1.603 1 90.69 160 ALA B O 1
ATOM 5697 N N . THR B 1 161 ? -14.438 30.391 0.454 1 90.69 161 THR B N 1
ATOM 5698 C CA . THR B 1 161 ? -15.711 30.594 -0.226 1 90.69 161 THR B CA 1
ATOM 5699 C C . THR B 1 161 ? -16.875 30.438 0.75 1 90.69 161 THR B C 1
ATOM 5701 O O . THR B 1 161 ? -17.922 31.078 0.588 1 90.69 161 THR B O 1
ATOM 5704 N N . SER B 1 162 ? -16.688 29.672 1.732 1 88.94 162 SER B N 1
ATOM 5705 C CA . SER B 1 162 ? -17.75 29.453 2.719 1 88.94 162 SER B CA 1
ATOM 5706 C C . SER B 1 162 ? -18 30.719 3.539 1 88.94 162 SER B C 1
ATOM 5708 O O . SER B 1 162 ? -19.047 30.875 4.164 1 88.94 162 SER B O 1
ATOM 5710 N N . GLN B 1 163 ? -17 31.641 3.543 1 90.94 163 GLN B N 1
ATOM 5711 C CA . GLN B 1 163 ? -17.109 32.844 4.34 1 90.94 163 GLN B CA 1
ATOM 5712 C C . GLN B 1 163 ? -17.688 34 3.52 1 90.94 163 GLN B C 1
ATOM 5714 O O . GLN B 1 163 ? -18.125 35 4.074 1 90.94 163 GLN B O 1
ATOM 5719 N N . VAL B 1 164 ? -17.875 33.875 2.25 1 93.56 164 VAL B N 1
ATOM 5720 C CA . VAL B 1 164 ? -18.297 34.906 1.344 1 93.56 164 VAL B CA 1
ATOM 5721 C C . VAL B 1 164 ? -19.703 35.406 1.726 1 93.56 164 VAL B C 1
ATOM 5723 O O . VAL B 1 164 ? -19.953 36.594 1.808 1 93.56 164 VAL B O 1
ATOM 5726 N N . PRO B 1 165 ? -20.641 34.5 2.021 1 94.31 165 PRO B N 1
ATOM 5727 C CA . PRO B 1 165 ? -21.969 34.969 2.404 1 94.31 165 PRO B CA 1
ATOM 5728 C C . PRO B 1 165 ? -21.969 35.844 3.656 1 94.31 165 PRO B C 1
ATOM 5730 O O . PRO B 1 165 ? -22.734 36.812 3.756 1 94.31 165 PRO B O 1
ATOM 5733 N N . LYS B 1 166 ? -21.094 35.625 4.594 1 93.38 166 LYS B N 1
ATOM 5734 C CA . LYS B 1 166 ? -21.016 36.406 5.832 1 93.38 166 LYS B CA 1
ATOM 5735 C C . LYS B 1 166 ? -20.484 37.812 5.57 1 93.38 166 LYS B C 1
ATOM 5737 O O . LYS B 1 166 ? -20.859 38.75 6.266 1 93.38 166 LYS B O 1
ATOM 5742 N N . ILE B 1 167 ? -19.625 37.875 4.57 1 94.94 167 ILE B N 1
ATOM 5743 C CA . ILE B 1 167 ? -19.062 39.188 4.211 1 94.94 167 ILE B CA 1
ATOM 5744 C C . ILE B 1 167 ? -20.109 40.031 3.49 1 94.94 167 ILE B C 1
ATOM 5746 O O . ILE B 1 167 ? -20.172 41.25 3.668 1 94.94 167 ILE B O 1
ATOM 5750 N N . PHE B 1 168 ? -21 39.344 2.756 1 95.31 168 PHE B N 1
ATOM 5751 C CA . PHE B 1 168 ? -22 40.031 1.942 1 95.31 168 PHE B CA 1
ATOM 5752 C C . PHE B 1 168 ? -23.344 40.094 2.662 1 95.31 168 PHE B C 1
ATOM 5754 O O . PHE B 1 168 ? -24.281 40.75 2.188 1 95.31 168 PHE B O 1
ATOM 5761 N N . GLY B 1 169 ? -23.422 39.5 3.818 1 94.38 169 GLY B N 1
ATOM 5762 C CA . GLY B 1 169 ? -24.656 39.5 4.59 1 94.38 169 GLY B CA 1
ATOM 5763 C C . GLY B 1 169 ? -25.75 38.688 3.957 1 94.38 169 GLY B C 1
ATOM 5764 O O . GLY B 1 169 ? -26.922 39.062 3.98 1 94.38 169 GLY B O 1
ATOM 5765 N N . LEU B 1 170 ? -25.312 37.625 3.297 1 93.31 170 LEU B N 1
ATOM 5766 C CA . LEU B 1 170 ? -26.281 36.75 2.631 1 93.31 170 LEU B CA 1
ATOM 5767 C C . LEU B 1 170 ? -26.734 35.625 3.562 1 93.31 170 LEU B C 1
ATOM 5769 O O . LEU B 1 170 ? -25.953 35.156 4.387 1 93.31 170 LEU B O 1
ATOM 5773 N N . ASN B 1 171 ? -27.984 35.281 3.451 1 88.75 171 ASN B N 1
ATOM 5774 C CA . ASN B 1 171 ? -28.531 34.188 4.262 1 88.75 171 ASN B CA 1
ATOM 5775 C C . ASN B 1 171 ? -28.391 32.844 3.564 1 88.75 171 ASN B C 1
ATOM 5777 O O . ASN B 1 171 ? -29.391 32.188 3.305 1 88.75 171 ASN B O 1
ATOM 5781 N N . ILE B 1 172 ? -27.219 32.469 3.166 1 88.81 172 ILE B N 1
ATOM 5782 C CA . ILE B 1 172 ? -26.906 31.203 2.531 1 88.81 172 ILE B CA 1
ATOM 5783 C C . ILE B 1 172 ? -25.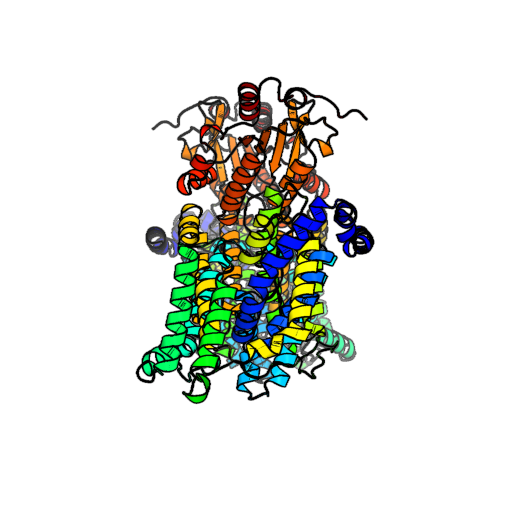797 30.484 3.32 1 88.81 172 ILE B C 1
ATOM 5785 O O . ILE B 1 172 ? -24.812 31.109 3.721 1 88.81 172 ILE B O 1
ATOM 5789 N N . LYS B 1 173 ? -26.047 29.188 3.584 1 82 173 LYS B N 1
ATOM 5790 C CA . LYS B 1 173 ? -25.047 28.406 4.309 1 82 173 LYS B CA 1
ATOM 5791 C C . LYS B 1 173 ? -24.609 27.188 3.496 1 82 173 LYS B C 1
ATOM 5793 O O . LYS B 1 173 ? -25.391 26.641 2.717 1 82 173 LYS B O 1
ATOM 5798 N N . ALA B 1 174 ? -23.375 26.812 3.668 1 77.56 174 ALA B N 1
ATOM 5799 C CA . ALA B 1 174 ? -22.781 25.719 2.902 1 77.56 174 ALA B CA 1
ATOM 5800 C C . ALA B 1 174 ? -23.438 24.391 3.248 1 77.56 174 ALA B C 1
ATOM 5802 O O . ALA B 1 174 ? -23.547 23.5 2.395 1 77.56 174 ALA B O 1
ATOM 5803 N N . ASP B 1 175 ? -23.891 24.266 4.473 1 72.62 175 ASP B N 1
ATOM 5804 C CA . ASP B 1 175 ? -24.406 22.984 4.949 1 72.62 175 ASP B CA 1
ATOM 5805 C C . ASP B 1 175 ? -25.781 22.703 4.352 1 72.62 175 ASP B C 1
ATOM 5807 O O . ASP B 1 175 ? -26.312 21.594 4.5 1 72.62 175 ASP B O 1
ATOM 5811 N N . GLN B 1 176 ? -26.328 23.641 3.629 1 75.5 176 GLN B N 1
ATOM 5812 C CA . GLN B 1 176 ? -27.641 23.469 2.998 1 75.5 176 GLN B CA 1
ATOM 5813 C C . GLN B 1 176 ? -27.516 22.719 1.677 1 75.5 176 GLN B C 1
ATOM 5815 O O . GLN B 1 176 ? -28.531 22.281 1.113 1 75.5 176 GLN B O 1
ATOM 5820 N N . PHE B 1 177 ? -26.281 22.516 1.314 1 80.12 177 PHE B N 1
ATOM 5821 C CA . PHE B 1 177 ? -26.078 21.922 0.002 1 80.12 177 PHE B CA 1
ATOM 5822 C C . PHE B 1 177 ? -25.281 20.625 0.119 1 80.12 177 PHE B C 1
ATOM 5824 O O . PHE B 1 177 ? -24.469 20.469 1.04 1 80.12 177 PHE B O 1
ATOM 5831 N N . ASP B 1 178 ? -25.5 19.703 -0.828 1 77.19 178 ASP B N 1
ATOM 5832 C CA . ASP B 1 178 ? -24.828 18.422 -0.831 1 77.19 178 ASP B CA 1
ATOM 5833 C C . ASP B 1 178 ? -23.422 18.531 -1.418 1 77.19 178 ASP B C 1
ATOM 5835 O O . ASP B 1 178 ? -22.547 17.719 -1.099 1 77.19 178 ASP B O 1
ATOM 5839 N N . HIS B 1 179 ? -23.391 19.547 -2.326 1 82.12 179 HIS B N 1
ATOM 5840 C CA . HIS B 1 179 ? -22.094 19.688 -2.992 1 82.12 179 HIS B CA 1
ATOM 5841 C C . HIS B 1 179 ? -21.625 21.141 -2.969 1 82.12 179 HIS B C 1
ATOM 5843 O O . HIS B 1 179 ? -22.453 22.062 -2.969 1 82.12 179 HIS B O 1
ATOM 5849 N N . SER B 1 180 ? -20.344 21.328 -2.984 1 84.56 180 SER B N 1
ATOM 5850 C CA . SER B 1 180 ? -19.75 22.656 -2.881 1 84.56 180 SER B CA 1
ATOM 5851 C C . SER B 1 180 ? -20.094 23.516 -4.102 1 84.56 180 SER B C 1
ATOM 5853 O O . SER B 1 180 ? -20.266 24.734 -3.986 1 84.56 180 SER B O 1
ATOM 5855 N N . TYR B 1 181 ? -20.172 22.828 -5.254 1 86.12 181 TYR B N 1
ATOM 5856 C CA . TYR B 1 181 ? -20.422 23.609 -6.457 1 86.12 181 TYR B CA 1
ATOM 5857 C C . TYR B 1 181 ? -21.828 24.219 -6.422 1 86.12 181 TYR B C 1
ATOM 5859 O O . TYR B 1 181 ? -22.047 25.297 -6.961 1 86.12 181 TYR B O 1
ATOM 5867 N N . GLU B 1 182 ? -22.781 23.562 -5.832 1 90.38 182 GLU B N 1
ATOM 5868 C CA . GLU B 1 182 ? -24.141 24.109 -5.66 1 90.38 182 GLU B CA 1
ATOM 5869 C C . GLU B 1 182 ? -24.125 25.328 -4.742 1 90.38 182 GLU B C 1
ATOM 5871 O O . GLU B 1 182 ? -24.828 26.297 -4.992 1 90.38 182 GLU B O 1
ATOM 5876 N N . PHE B 1 183 ? -23.375 25.234 -3.709 1 90.19 183 PHE B N 1
ATOM 5877 C CA . PHE B 1 183 ? -23.219 26.344 -2.773 1 90.19 183 PHE B CA 1
ATOM 5878 C C . PHE B 1 183 ? -22.609 27.562 -3.465 1 90.19 183 PHE B C 1
ATOM 5880 O O . PHE B 1 183 ? -23.078 28.688 -3.27 1 90.19 183 PHE B O 1
ATOM 5887 N N . TRP B 1 184 ? -21.578 27.344 -4.297 1 92.62 184 TRP B N 1
ATOM 5888 C CA . TRP B 1 184 ? -20.922 28.438 -5.012 1 92.62 184 TRP B CA 1
ATOM 5889 C C . TRP B 1 184 ? -21.891 29.125 -5.957 1 92.62 184 TRP B C 1
ATOM 5891 O O . TRP B 1 184 ? -21.938 30.359 -6.016 1 92.62 184 TRP B O 1
ATOM 5901 N N . TRP B 1 185 ? -22.688 28.297 -6.605 1 92.25 185 TRP B N 1
ATOM 5902 C CA . TRP B 1 185 ? -23.656 28.859 -7.535 1 92.25 185 TRP B CA 1
ATOM 5903 C C . TRP B 1 185 ? -24.734 29.656 -6.789 1 92.25 185 TRP B C 1
ATOM 5905 O O . TRP B 1 185 ? -25.141 30.734 -7.23 1 92.25 185 TRP B O 1
ATOM 5915 N N . ALA B 1 186 ? -25.203 29.094 -5.734 1 93 186 ALA B N 1
ATOM 5916 C CA . ALA B 1 186 ? -26.203 29.781 -4.93 1 93 186 ALA B CA 1
ATOM 5917 C C . ALA B 1 186 ? -25.688 31.109 -4.387 1 93 186 ALA B C 1
ATOM 5919 O O . ALA B 1 186 ? -26.422 32.094 -4.301 1 93 186 ALA B O 1
ATOM 5920 N N . THR B 1 187 ? -24.469 31.109 -3.998 1 93.81 187 THR B N 1
ATOM 5921 C CA . THR B 1 187 ? -23.859 32.312 -3.471 1 93.81 187 THR B CA 1
ATOM 5922 C C . THR B 1 187 ? -23.766 33.406 -4.555 1 93.81 187 THR B C 1
ATOM 5924 O O . THR B 1 187 ? -24.078 34.562 -4.309 1 93.81 187 THR B O 1
ATOM 5927 N N . ILE B 1 188 ? -23.359 33 -5.727 1 94.25 188 ILE B N 1
ATOM 5928 C CA . ILE B 1 188 ? -23.234 33.906 -6.844 1 94.25 188 ILE B CA 1
ATOM 5929 C C . ILE B 1 188 ? -24.609 34.469 -7.211 1 94.25 188 ILE B C 1
ATOM 5931 O O . ILE B 1 188 ? -24.766 35.656 -7.461 1 94.25 188 ILE B O 1
ATOM 5935 N N . ALA B 1 189 ? -25.594 33.625 -7.18 1 94.25 189 ALA B N 1
ATOM 5936 C CA . ALA B 1 189 ? -26.953 34.031 -7.523 1 94.25 189 ALA B CA 1
ATOM 5937 C C . ALA B 1 189 ? -27.547 34.969 -6.484 1 94.25 189 ALA B C 1
ATOM 5939 O O . ALA B 1 189 ? -28.406 35.781 -6.801 1 94.25 189 ALA B O 1
ATOM 5940 N N . ALA B 1 190 ? -27.078 34.938 -5.289 1 94.69 190 ALA B N 1
ATOM 5941 C CA . ALA B 1 190 ? -27.641 35.719 -4.195 1 94.69 190 ALA B CA 1
ATOM 5942 C C . ALA B 1 190 ? -26.906 37.062 -4.027 1 94.69 190 ALA B C 1
ATOM 5944 O O . ALA B 1 190 ? -27.312 37.906 -3.229 1 94.69 190 ALA B O 1
ATOM 5945 N N . LEU B 1 191 ? -25.922 37.312 -4.766 1 93.81 191 LEU B N 1
ATOM 5946 C CA . LEU B 1 191 ? -25.078 38.5 -4.613 1 93.81 191 LEU B CA 1
ATOM 5947 C C . LEU B 1 191 ? -25.891 39.781 -4.711 1 93.81 191 LEU B C 1
ATOM 5949 O O . LEU B 1 191 ? -25.594 40.781 -4.035 1 93.81 191 LEU B O 1
ATOM 5953 N N . PRO B 1 192 ? -26.984 39.719 -5.516 1 93.88 192 PRO B N 1
ATOM 5954 C CA . PRO B 1 192 ? -27.812 40.938 -5.594 1 93.88 192 PRO B CA 1
ATOM 5955 C C . PRO B 1 192 ? -28.531 41.25 -4.285 1 93.88 192 PRO B C 1
ATOM 5957 O O . PRO B 1 192 ? -28.938 42.375 -4.055 1 93.88 192 PRO B O 1
ATOM 5960 N N . ASP B 1 193 ? -28.641 40.344 -3.398 1 94.12 193 ASP B N 1
ATOM 5961 C CA . ASP B 1 193 ? -29.312 40.5 -2.117 1 94.12 193 ASP B CA 1
ATOM 5962 C C . ASP B 1 193 ? -28.328 40.969 -1.036 1 94.12 193 ASP B C 1
ATOM 5964 O O . ASP B 1 193 ? -28.641 40.906 0.156 1 94.12 193 ASP B O 1
ATOM 5968 N N . THR B 1 194 ? -27.234 41.469 -1.413 1 95.88 194 THR B N 1
ATOM 5969 C CA . THR B 1 194 ? -26.172 41.906 -0.494 1 95.88 194 THR B CA 1
ATOM 5970 C C . THR B 1 194 ? -26.688 43 0.433 1 95.88 194 THR B C 1
ATOM 5972 O O . THR B 1 194 ? -27.344 43.938 -0.014 1 95.88 194 THR B O 1
ATOM 5975 N N . LYS B 1 195 ? -26.422 42.844 1.714 1 95.94 195 LYS B N 1
ATOM 5976 C CA . LYS B 1 195 ? -26.672 43.875 2.686 1 95.94 195 LYS B CA 1
ATOM 5977 C C . LYS B 1 195 ? -25.5 44.875 2.762 1 95.94 195 LYS B C 1
ATOM 5979 O O . LYS B 1 195 ? -24.438 44.531 3.26 1 95.94 195 LYS B O 1
ATOM 5984 N N . VAL B 1 196 ? -25.719 46.031 2.453 1 94.88 196 VAL B N 1
ATOM 5985 C CA . VAL B 1 196 ? -24.672 47.031 2.297 1 94.88 196 VAL B CA 1
ATOM 5986 C C . VAL B 1 196 ? -23.984 47.281 3.635 1 94.88 196 VAL B C 1
ATOM 5988 O O . VAL B 1 196 ? -22.75 47.438 3.684 1 94.88 196 VAL B O 1
ATOM 5991 N N . THR B 1 197 ? -24.75 47.281 4.695 1 94.5 197 THR B N 1
ATOM 5992 C CA . THR B 1 197 ? -24.203 47.5 6.023 1 94.5 197 THR B CA 1
ATOM 5993 C C . THR B 1 197 ? -23.172 46.438 6.379 1 94.5 197 THR B C 1
ATOM 5995 O O . THR B 1 197 ? -22.094 46.75 6.867 1 94.5 197 THR B O 1
ATOM 5998 N N . THR B 1 198 ? -23.516 45.188 6.102 1 96 198 THR B N 1
ATOM 5999 C CA . THR B 1 198 ? -22.625 44.062 6.398 1 96 198 THR B CA 1
ATOM 6000 C C . THR B 1 198 ? -21.406 44.062 5.48 1 96 198 THR B C 1
ATOM 6002 O O . THR B 1 198 ? -20.297 43.781 5.922 1 96 198 THR B O 1
ATOM 6005 N N . PHE B 1 199 ? -21.625 44.406 4.262 1 96.62 199 PHE B N 1
ATOM 6006 C CA . PHE B 1 199 ? -20.547 44.438 3.283 1 96.62 199 PHE B CA 1
ATOM 6007 C C . PHE B 1 199 ? -19.5 45.469 3.654 1 96.62 199 PHE B C 1
ATOM 6009 O O . PHE B 1 199 ? -18.297 45.25 3.525 1 96.62 199 PHE B O 1
ATOM 6016 N N . VAL B 1 200 ? -19.984 46.562 4.109 1 96.19 200 VAL B N 1
ATOM 6017 C CA . VAL B 1 200 ? -19.078 47.656 4.441 1 96.19 200 VAL B CA 1
ATOM 6018 C C . VAL B 1 200 ? -18.203 47.281 5.617 1 96.19 200 VAL B C 1
ATOM 6020 O O . VAL B 1 200 ? -16.984 47.5 5.598 1 96.19 200 VAL B O 1
ATOM 6023 N N . ILE B 1 201 ? -18.797 46.719 6.613 1 96.31 201 ILE B N 1
ATOM 6024 C CA . ILE B 1 201 ? -18.031 46.312 7.785 1 96.31 201 ILE B CA 1
ATOM 6025 C C . ILE B 1 201 ? -17.047 45.188 7.395 1 96.31 201 ILE B C 1
ATOM 6027 O O . ILE B 1 201 ? -15.898 45.188 7.84 1 96.31 201 ILE B O 1
ATOM 6031 N N . GLY B 1 202 ? -17.531 44.25 6.617 1 96.38 202 GLY B N 1
ATOM 6032 C CA . GLY B 1 202 ? -16.656 43.156 6.141 1 96.38 202 GLY B CA 1
ATOM 6033 C C . GLY B 1 202 ? -15.5 43.656 5.301 1 96.38 202 GLY B C 1
ATOM 6034 O O . GLY B 1 202 ? -14.367 43.219 5.48 1 96.38 202 GLY B O 1
ATOM 6035 N N . ALA B 1 203 ? -15.797 44.531 4.395 1 96.88 203 ALA B N 1
ATOM 6036 C CA . ALA B 1 203 ? -14.758 45.125 3.551 1 96.88 203 ALA B CA 1
ATOM 6037 C C . ALA B 1 203 ? -13.766 45.938 4.383 1 96.88 203 ALA B C 1
ATOM 6039 O O . ALA B 1 203 ? -12.562 45.938 4.113 1 96.88 203 ALA B O 1
ATOM 6040 N N . PHE B 1 204 ? -14.352 46.656 5.324 1 97 204 PHE B N 1
ATOM 6041 C CA . PHE B 1 204 ? -13.5 47.406 6.223 1 97 204 PHE B CA 1
ATOM 6042 C C . PHE B 1 204 ? -12.562 46.5 6.996 1 97 204 PHE B C 1
ATOM 6044 O O . PHE B 1 204 ? -11.367 46.781 7.125 1 97 204 PHE B O 1
ATOM 6051 N N . ALA B 1 205 ? -13.07 45.469 7.555 1 96.94 205 ALA B N 1
ATOM 6052 C CA . ALA B 1 205 ? -12.258 44.5 8.289 1 96.94 205 ALA B CA 1
ATOM 6053 C C . ALA B 1 205 ? -11.172 43.906 7.406 1 96.94 205 ALA B C 1
ATOM 6055 O O . ALA B 1 205 ? -10.008 43.812 7.809 1 96.94 205 ALA B O 1
ATOM 6056 N N . LEU B 1 206 ? -11.531 43.5 6.176 1 96.5 206 LEU B N 1
ATOM 6057 C CA . LEU B 1 206 ? -10.578 42.906 5.242 1 96.5 206 LEU B CA 1
ATOM 6058 C C . LEU B 1 206 ? -9.477 43.906 4.887 1 96.5 206 LEU B C 1
ATOM 6060 O O . LEU B 1 206 ? -8.297 43.531 4.848 1 96.5 206 LEU B O 1
ATOM 6064 N N . THR B 1 207 ? -9.867 45.094 4.605 1 96.5 207 THR B N 1
ATOM 6065 C CA . THR B 1 207 ? -8.914 46.125 4.234 1 96.5 207 THR B CA 1
ATOM 6066 C C . THR B 1 207 ? -7.973 46.438 5.391 1 96.5 207 THR B C 1
ATOM 6068 O O . THR B 1 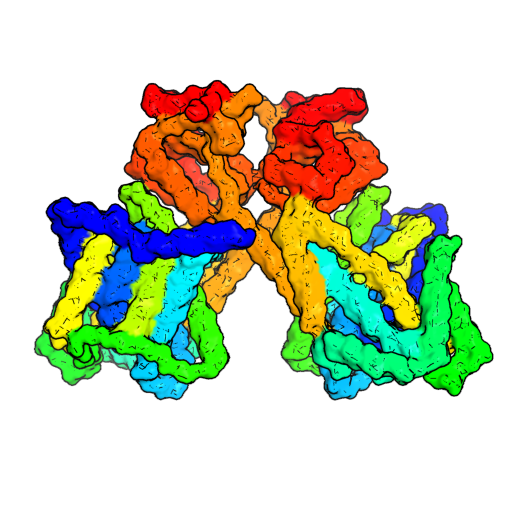207 ? -6.77 46.625 5.191 1 96.5 207 THR B O 1
ATOM 6071 N N . THR B 1 208 ? -8.508 46.562 6.586 1 96.25 208 THR B N 1
ATOM 6072 C CA . THR B 1 208 ? -7.691 46.844 7.762 1 96.25 208 THR B CA 1
ATOM 6073 C C . THR B 1 208 ? -6.66 45.719 7.969 1 96.25 208 THR B C 1
ATOM 6075 O O . THR B 1 208 ? -5.484 46 8.227 1 96.25 208 THR B O 1
ATOM 6078 N N . LEU B 1 209 ? -7.082 44.531 7.871 1 94.62 209 LEU B N 1
ATOM 6079 C CA . LEU B 1 209 ? -6.176 43.406 8.016 1 94.62 209 LEU B CA 1
ATOM 6080 C C . LEU B 1 209 ? -5.074 43.438 6.965 1 94.62 209 LEU B C 1
ATOM 6082 O O . LEU B 1 209 ? -3.902 43.219 7.273 1 94.62 209 LEU B O 1
ATOM 6086 N N . MET B 1 210 ? -5.449 43.75 5.734 1 94.62 210 MET B N 1
ATOM 6087 C CA . MET B 1 210 ? -4.484 43.781 4.637 1 94.62 210 MET B CA 1
ATOM 6088 C C . MET B 1 210 ? -3.49 44.938 4.84 1 94.62 210 MET B C 1
ATOM 6090 O O . MET B 1 210 ? -2.291 44.75 4.617 1 94.62 210 MET B O 1
ATOM 6094 N N . VAL B 1 211 ? -3.969 46.062 5.273 1 95.19 211 VAL B N 1
ATOM 6095 C CA . VAL B 1 211 ? -3.143 47.25 5.473 1 95.19 211 VAL B CA 1
ATOM 6096 C C . VAL B 1 211 ? -2.176 47 6.633 1 95.19 211 VAL B C 1
ATOM 6098 O O . VAL B 1 211 ? -0.991 47.344 6.535 1 95.19 211 VAL B O 1
ATOM 6101 N N . LEU B 1 212 ? -2.635 46.5 7.672 1 93.31 212 LEU B N 1
ATOM 6102 C CA . LEU B 1 212 ? -1.791 46.25 8.836 1 93.31 212 LEU B CA 1
ATOM 6103 C C . LEU B 1 212 ? -0.744 45.188 8.539 1 93.31 212 LEU B C 1
ATOM 6105 O O . LEU B 1 212 ? 0.386 45.25 9.023 1 93.31 212 LEU B O 1
ATOM 6109 N N . LYS B 1 213 ? -1.137 44.281 7.762 1 89.19 213 LYS B N 1
ATOM 6110 C CA . LYS B 1 213 ? -0.185 43.25 7.379 1 89.19 213 LYS B CA 1
ATOM 6111 C C . LYS B 1 213 ? 0.94 43.812 6.523 1 89.19 213 LYS B C 1
ATOM 6113 O O . LYS B 1 213 ? 2.1 43.438 6.664 1 89.19 213 LYS B O 1
ATOM 6118 N N . LYS B 1 214 ? 0.623 44.719 5.664 1 92.12 214 LYS B N 1
ATOM 6119 C CA . LYS B 1 214 ? 1.58 45.281 4.719 1 92.12 214 LYS B CA 1
ATOM 6120 C C . LYS B 1 214 ? 2.426 46.375 5.379 1 92.12 214 LYS B C 1
ATOM 6122 O O . LYS B 1 214 ? 3.645 46.406 5.203 1 92.12 214 LYS B O 1
ATOM 6127 N N . TYR B 1 215 ? 1.846 47.219 6.234 1 93.25 215 TYR B N 1
ATOM 6128 C CA . TYR B 1 215 ? 2.52 48.406 6.688 1 93.25 215 TYR B CA 1
ATOM 6129 C C . TYR B 1 215 ? 2.92 48.312 8.148 1 93.25 215 TYR B C 1
ATOM 6131 O O . TYR B 1 215 ? 3.824 49 8.609 1 93.25 215 TYR B O 1
ATOM 6139 N N . ALA B 1 216 ? 2.242 47.469 8.883 1 92 216 ALA B N 1
ATOM 6140 C CA . ALA B 1 216 ? 2.564 47.312 10.297 1 92 216 ALA B CA 1
ATOM 6141 C C . ALA B 1 216 ? 2.506 45.844 10.703 1 92 216 ALA B C 1
ATOM 6143 O O . ALA B 1 216 ? 1.714 45.469 11.562 1 92 216 ALA B O 1
ATOM 6144 N N . PRO B 1 217 ? 3.42 45.125 10.109 1 83.56 217 PRO B N 1
ATOM 6145 C CA . PRO B 1 217 ? 3.369 43.688 10.375 1 83.56 217 PRO B CA 1
ATOM 6146 C C . PRO B 1 217 ? 3.715 43.312 11.82 1 83.56 217 PRO B C 1
ATOM 6148 O O . PRO B 1 217 ? 3.434 42.219 12.273 1 83.56 217 PRO B O 1
ATOM 6151 N N . ARG B 1 218 ? 4.352 44.156 12.594 1 78.25 218 ARG B N 1
ATOM 6152 C CA . ARG B 1 218 ? 4.758 43.875 13.969 1 78.25 218 ARG B CA 1
ATOM 6153 C C . ARG B 1 218 ? 3.572 44 14.922 1 78.25 218 ARG B C 1
ATOM 6155 O O . ARG B 1 218 ? 3.621 43.5 16.047 1 78.25 218 ARG B O 1
ATOM 6162 N N . LEU B 1 219 ? 2.383 44.562 14.531 1 85.88 219 LEU B N 1
ATOM 6163 C CA . LEU B 1 219 ? 1.2 44.75 15.367 1 85.88 219 LEU B CA 1
ATOM 6164 C C . LEU B 1 219 ? 0.264 43.562 15.25 1 85.88 219 LEU B C 1
ATOM 6166 O O . LEU B 1 219 ? 0.241 42.875 14.219 1 85.88 219 LEU B O 1
ATOM 6170 N N . PRO B 1 220 ? -0.407 43.312 16.438 1 88.31 220 PRO B N 1
ATOM 6171 C CA . PRO B 1 220 ? -1.418 42.25 16.328 1 88.31 220 PRO B CA 1
ATOM 6172 C C . PRO B 1 220 ? -2.621 42.656 15.484 1 88.31 220 PRO B C 1
ATOM 6174 O O . PRO B 1 220 ? -3.668 43.031 16.031 1 88.31 220 PRO B O 1
ATOM 6177 N N . GLY B 1 221 ? -2.512 42.562 14.211 1 89.94 221 GLY B N 1
ATOM 6178 C CA . GLY B 1 221 ? -3.484 43.062 13.25 1 89.94 221 GLY B CA 1
ATOM 6179 C C . GLY B 1 221 ? -4.883 42.531 13.484 1 89.94 221 GLY B C 1
ATOM 6180 O O . GLY B 1 221 ? -5.863 43.25 13.383 1 89.94 221 GLY B O 1
ATOM 6181 N N . VAL B 1 222 ? -4.984 41.25 13.805 1 90.12 222 VAL B N 1
ATOM 6182 C CA . VAL B 1 222 ? -6.285 40.625 13.992 1 90.12 222 VAL B CA 1
ATOM 6183 C C . VAL B 1 222 ? -6.992 41.25 15.195 1 90.12 222 VAL B C 1
ATOM 6185 O O . VAL B 1 222 ? -8.172 41.594 15.109 1 90.12 222 VAL B O 1
ATOM 6188 N N . LEU B 1 223 ? -6.262 41.406 16.312 1 89.81 223 LEU B N 1
ATOM 6189 C CA . LEU B 1 223 ? -6.855 41.969 17.516 1 89.81 223 LEU B CA 1
ATOM 6190 C C . LEU B 1 223 ? -7.285 43.406 17.25 1 89.81 223 LEU B C 1
ATOM 6192 O O . LEU B 1 223 ? -8.383 43.812 17.641 1 89.81 223 LEU B O 1
ATOM 6196 N N . ILE B 1 224 ? -6.473 44.125 16.625 1 93.81 224 ILE B N 1
ATOM 6197 C CA . ILE B 1 224 ? -6.766 45.531 16.344 1 93.81 224 ILE B CA 1
ATOM 6198 C C . ILE B 1 224 ? -8.023 45.625 15.484 1 93.81 224 ILE B C 1
ATOM 6200 O O . ILE B 1 224 ? -8.898 46.438 15.742 1 93.81 224 ILE B O 1
ATOM 6204 N N . THR B 1 225 ? -8.055 44.812 14.484 1 95.12 225 THR B N 1
ATOM 6205 C CA . THR B 1 225 ? -9.219 44.812 13.594 1 95.12 225 THR B CA 1
ATOM 6206 C C . THR B 1 225 ? -10.484 44.469 14.367 1 95.12 225 THR B C 1
ATOM 6208 O O . THR B 1 225 ? -11.523 45.094 14.18 1 95.12 225 THR B O 1
ATOM 6211 N N . VAL B 1 226 ? -10.414 43.469 15.188 1 93.56 226 VAL B N 1
ATOM 6212 C CA . VAL B 1 226 ? -11.555 43.031 15.984 1 93.56 226 VAL B CA 1
ATOM 6213 C C . VAL B 1 226 ? -12.008 44.156 16.922 1 93.56 226 VAL B C 1
ATOM 6215 O O . VAL B 1 226 ? -13.203 44.438 17.031 1 93.56 226 VAL B O 1
ATOM 6218 N N . VAL B 1 227 ? -11.102 44.812 17.578 1 94.25 227 VAL B N 1
ATOM 6219 C CA . VAL B 1 227 ? -11.422 45.875 18.5 1 94.25 227 VAL B CA 1
ATOM 6220 C C . VAL B 1 227 ? -12.047 47.062 17.75 1 94.25 227 VAL B C 1
ATOM 6222 O O . VAL B 1 227 ? -13.094 47.594 18.141 1 94.25 227 VAL B O 1
ATOM 6225 N N . LEU B 1 228 ? -11.43 47.406 16.656 1 96.19 228 LEU B N 1
ATOM 6226 C CA . LEU B 1 228 ? -11.922 48.531 15.867 1 96.19 228 LEU B CA 1
ATOM 6227 C C . LEU B 1 228 ? -13.328 48.25 15.352 1 96.19 228 LEU B C 1
ATOM 6229 O O . LEU B 1 228 ? -14.203 49.125 15.453 1 96.19 228 LEU B O 1
ATOM 6233 N N . THR B 1 229 ? -13.5 47.156 14.797 1 96.75 229 THR B N 1
ATOM 6234 C CA . THR B 1 229 ? -14.805 46.844 14.219 1 96.75 229 THR B CA 1
ATOM 6235 C C . THR B 1 229 ? -15.859 46.656 15.312 1 96.75 229 THR B C 1
ATOM 6237 O O . THR B 1 229 ? -17.031 47 15.102 1 96.75 229 THR B O 1
ATOM 6240 N N . THR B 1 230 ? -15.477 46.125 16.453 1 95.94 230 THR B N 1
ATOM 6241 C CA . THR B 1 230 ? -16.406 45.969 17.562 1 95.94 230 THR B CA 1
ATOM 6242 C C . THR B 1 230 ? -16.859 47.344 18.078 1 95.94 230 THR B C 1
ATOM 6244 O O . THR B 1 230 ? -18.047 47.562 18.312 1 95.94 230 THR B O 1
ATOM 6247 N N . VAL B 1 231 ? -15.945 48.25 18.234 1 96.25 231 VAL B N 1
ATOM 6248 C CA . VAL B 1 231 ? -16.266 49.594 18.688 1 96.25 231 VAL B CA 1
ATOM 6249 C C . VAL B 1 231 ? -17.141 50.312 17.656 1 96.25 231 VAL B C 1
ATOM 6251 O O . VAL B 1 231 ? -18.109 50.969 18.016 1 96.25 231 VAL B O 1
ATOM 6254 N N . LEU B 1 232 ? -16.75 50.156 16.453 1 96.44 232 LEU B N 1
ATOM 6255 C CA . LEU B 1 232 ? -17.547 50.75 15.391 1 96.44 232 LEU B CA 1
ATOM 6256 C C . LEU B 1 232 ? -18.969 50.188 15.383 1 96.44 232 LEU B C 1
ATOM 6258 O O . LEU B 1 232 ? -19.938 50.906 15.188 1 96.44 232 LEU B O 1
ATOM 6262 N N . SER B 1 233 ? -19.047 48.906 15.477 1 96.88 233 SER B N 1
ATOM 6263 C CA . SER B 1 233 ? -20.328 48.219 15.516 1 96.88 233 SER B CA 1
ATOM 6264 C C . SER B 1 233 ? -21.188 48.75 16.656 1 96.88 233 SER B C 1
ATOM 6266 O O . SER B 1 233 ? -22.391 48.938 16.5 1 96.88 233 SER B O 1
ATOM 6268 N N . TRP B 1 234 ? -20.531 48.906 17.781 1 95.44 234 TRP B N 1
ATOM 6269 C CA . TRP B 1 234 ? -21.234 49.438 18.953 1 95.44 234 TRP B CA 1
ATOM 6270 C C . TRP B 1 234 ? -21.672 50.875 18.703 1 95.44 234 TRP B C 1
ATOM 6272 O O . TRP B 1 234 ? -22.828 51.25 18.969 1 95.44 234 TRP B O 1
ATOM 6282 N N . ALA B 1 235 ? -20.906 51.688 18.125 1 96.25 235 ALA B N 1
ATOM 6283 C CA . ALA B 1 235 ? -21.141 53.125 17.922 1 96.25 235 ALA B CA 1
ATOM 6284 C C . ALA B 1 235 ? -22.281 53.375 16.922 1 96.25 235 ALA B C 1
ATOM 6286 O O . ALA B 1 235 ? -23.062 54.312 17.094 1 96.25 235 ALA B O 1
ATOM 6287 N N . VAL B 1 236 ? -22.391 52.531 15.93 1 95.31 236 VAL B N 1
ATOM 6288 C CA . VAL B 1 236 ? -23.359 52.781 14.867 1 95.31 236 VAL B CA 1
ATOM 6289 C C . VAL B 1 236 ? -24.578 51.906 15.055 1 95.31 236 VAL B C 1
ATOM 6291 O O . VAL B 1 236 ? -25.516 51.938 14.258 1 95.31 236 VAL B O 1
ATOM 6294 N N . ASP B 1 237 ? -24.641 51.156 16.078 1 94.94 237 ASP B N 1
ATOM 6295 C CA . ASP B 1 237 ? -25.719 50.188 16.312 1 94.94 237 ASP B CA 1
ATOM 6296 C C . ASP B 1 237 ? -25.891 49.281 15.109 1 94.94 237 ASP B C 1
ATOM 6298 O O . ASP B 1 237 ? -26.984 49.156 14.562 1 94.94 237 ASP B O 1
ATOM 6302 N N . TYR B 1 238 ? -24.812 48.688 14.766 1 95.69 238 TYR B N 1
ATOM 6303 C CA . TYR B 1 238 ? -24.734 47.75 13.641 1 95.69 238 TYR B CA 1
ATOM 6304 C C . TYR B 1 238 ? -25.812 46.688 13.734 1 95.69 238 TYR B C 1
ATOM 6306 O O . TYR B 1 238 ? -26.438 46.344 12.734 1 95.69 238 TYR B O 1
ATOM 6314 N N . LYS B 1 239 ? -26.031 46.188 14.914 1 94.12 239 LYS B N 1
ATOM 6315 C CA . LYS B 1 239 ? -27.062 45.188 15.117 1 94.12 239 LYS B CA 1
ATOM 6316 C C . LYS B 1 239 ? -28.453 45.719 14.758 1 94.12 239 LYS B C 1
ATOM 6318 O O . LYS B 1 239 ? -29.25 45.031 14.117 1 94.12 239 LYS B O 1
ATOM 6323 N N . GLY B 1 240 ? -28.703 46.875 15.141 1 93.38 240 GLY B N 1
ATOM 6324 C CA . GLY B 1 240 ? -29.969 47.531 14.836 1 93.38 240 GLY B CA 1
ATOM 6325 C C . GLY B 1 240 ? -30.188 47.75 13.352 1 93.38 240 GLY B C 1
ATOM 6326 O O . GLY B 1 240 ? -31.312 47.781 12.875 1 93.38 240 GLY B O 1
ATOM 6327 N N . MET B 1 241 ? -29.141 47.875 12.672 1 94.12 241 MET B N 1
ATOM 6328 C CA . MET B 1 241 ? -29.203 48.094 11.227 1 94.12 241 MET B CA 1
ATOM 6329 C C . MET B 1 241 ? -29.344 46.781 10.477 1 94.12 241 MET B C 1
ATOM 6331 O O . MET B 1 241 ? -29.344 46.75 9.25 1 94.12 241 MET B O 1
ATOM 6335 N N . GLY B 1 242 ? -29.422 45.75 11.258 1 91 242 GLY B N 1
ATOM 6336 C CA . GLY B 1 242 ? -29.641 44.438 10.648 1 91 242 GLY B CA 1
ATOM 6337 C C . GLY B 1 242 ? -28.375 43.625 10.539 1 91 242 GLY B C 1
ATOM 6338 O O . GLY B 1 242 ? -28.375 42.562 9.914 1 91 242 GLY B O 1
ATOM 6339 N N . GLY B 1 243 ? -27.375 44.125 11.078 1 92.62 243 GLY B N 1
ATOM 6340 C CA . GLY B 1 243 ? -26.125 43.375 11.047 1 92.62 243 GLY B CA 1
ATOM 6341 C C . GLY B 1 243 ? -26.094 42.25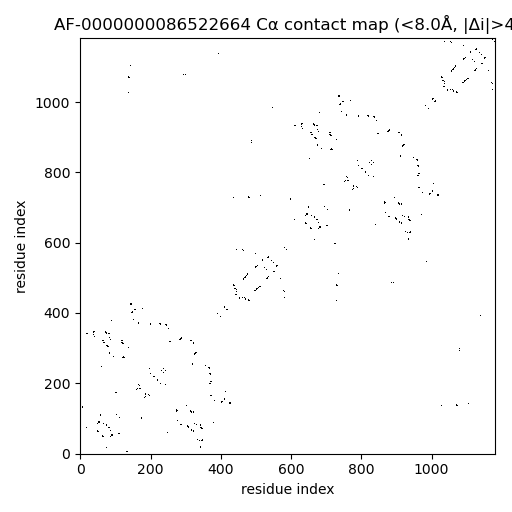 12.055 1 92.62 243 GLY B C 1
ATOM 6342 O O . GLY B 1 243 ? -26.781 42.281 13.07 1 92.62 243 GLY B O 1
ATOM 6343 N N . SER B 1 244 ? -25.312 41.219 11.703 1 92.94 244 SER B N 1
ATOM 6344 C CA . SER B 1 244 ? -25.188 40.062 12.602 1 92.94 244 SER B CA 1
ATOM 6345 C C . SER B 1 244 ? -23.969 40.219 13.508 1 92.94 244 SER B C 1
ATOM 6347 O O . SER B 1 244 ? -22.844 40.375 13.023 1 92.94 244 SER B O 1
ATOM 6349 N N . VAL B 1 245 ? -24.172 40.125 14.82 1 93.69 245 VAL B N 1
ATOM 6350 C CA . VAL B 1 245 ? -23.094 40.188 15.805 1 93.69 245 VAL B CA 1
ATOM 6351 C C . VAL B 1 245 ? -23.031 38.875 16.594 1 93.69 245 VAL B C 1
ATOM 6353 O O . VAL B 1 245 ? -23.922 38.031 16.484 1 93.69 245 VAL B O 1
ATOM 6356 N N . ILE B 1 246 ? -22 38.625 17.328 1 90.81 246 ILE B N 1
ATOM 6357 C CA . ILE B 1 246 ? -21.781 37.406 18.109 1 90.81 246 ILE B CA 1
ATOM 6358 C C . ILE B 1 246 ? -22.812 37.312 19.219 1 90.81 246 ILE B C 1
ATOM 6360 O O . ILE B 1 246 ? -23.359 36.25 19.484 1 90.81 246 ILE B O 1
ATOM 6364 N N . GLY B 1 247 ? -23.078 38.438 19.891 1 88.56 247 GLY B N 1
ATOM 6365 C CA . GLY B 1 247 ? -24.078 38.438 20.938 1 88.56 247 GLY B CA 1
ATOM 6366 C C . GLY B 1 247 ? -23.547 38 22.297 1 88.56 247 GLY B C 1
ATOM 6367 O O . GLY B 1 247 ? -22.375 38.281 22.609 1 88.56 247 GLY B O 1
ATOM 6368 N N . THR B 1 248 ? -24.312 37.344 23.094 1 86.94 248 THR B N 1
ATOM 6369 C CA . THR B 1 248 ? -23.969 37.031 24.484 1 86.94 248 THR B CA 1
ATOM 6370 C C . THR B 1 248 ? -23.078 35.812 24.547 1 86.94 248 THR B C 1
ATOM 6372 O O . THR B 1 248 ? -23.391 34.781 23.969 1 86.94 248 THR B O 1
ATOM 6375 N N . ILE B 1 249 ? -21.969 35.938 25.188 1 87.12 249 ILE B N 1
ATOM 6376 C CA . ILE B 1 249 ? -21.031 34.844 25.469 1 87.12 249 ILE B CA 1
ATOM 6377 C C . ILE B 1 249 ? -21.125 34.469 26.938 1 87.12 249 ILE B C 1
ATOM 6379 O O . ILE B 1 249 ? -21.031 35.312 27.812 1 87.12 249 ILE B O 1
ATOM 6383 N N . PRO B 1 250 ? -21.422 33.219 27.203 1 85.69 250 PRO B N 1
ATOM 6384 C CA . PRO B 1 250 ? -21.453 32.781 28.594 1 85.69 250 PRO B CA 1
ATOM 6385 C C . PRO B 1 250 ? -20.172 33.094 29.344 1 85.69 250 PRO B C 1
ATOM 6387 O O . PRO B 1 250 ? -19.078 32.875 28.828 1 85.69 250 PRO B O 1
ATOM 6390 N N . GLU B 1 251 ? -20.359 33.656 30.531 1 85.69 251 GLU B N 1
ATOM 6391 C CA . GLU B 1 251 ? -19.188 34 31.344 1 85.69 251 GLU B CA 1
ATOM 6392 C C . GLU B 1 251 ? -18.734 32.812 32.188 1 85.69 251 GLU B C 1
ATOM 6394 O O . GLU B 1 251 ? -19.547 32 32.625 1 85.69 251 GLU B O 1
ATOM 6399 N N . GLY B 1 252 ? -17.469 32.75 32.375 1 87.81 252 GLY B N 1
ATOM 6400 C CA . GLY B 1 252 ? -16.938 31.703 33.25 1 87.81 252 GLY B CA 1
ATOM 6401 C C . GLY B 1 252 ? -16.016 30.734 32.531 1 87.81 252 GLY B C 1
ATOM 6402 O O . GLY B 1 252 ? -15.844 30.828 31.312 1 87.81 252 GLY B O 1
ATOM 6403 N N . LEU B 1 253 ? -15.438 29.906 33.281 1 92.06 253 LEU B N 1
ATOM 6404 C CA . LEU B 1 253 ? -14.547 28.891 32.75 1 92.06 253 LEU B CA 1
ATOM 6405 C C . LEU B 1 253 ? -15.336 27.625 32.375 1 92.06 253 LEU B C 1
ATOM 6407 O O . LEU B 1 253 ? -16.391 27.359 32.938 1 92.06 253 LEU B O 1
ATOM 6411 N N . PRO B 1 254 ? -14.859 26.984 31.312 1 90.75 254 PRO B N 1
ATOM 6412 C CA . PRO B 1 254 ? -15.555 25.766 30.938 1 90.75 254 PRO B CA 1
ATOM 6413 C C . PRO B 1 254 ? -15.547 24.703 32.031 1 90.75 254 PRO B C 1
ATOM 6415 O O . PRO B 1 254 ? -14.562 24.578 32.781 1 90.75 254 PRO B O 1
ATOM 6418 N N . THR B 1 255 ? -16.547 23.953 32.156 1 89.44 255 THR B N 1
ATOM 6419 C CA . THR B 1 255 ? -16.688 22.922 33.188 1 89.44 255 THR B CA 1
ATOM 6420 C C . THR B 1 255 ? -16.375 21.547 32.594 1 89.44 255 THR B C 1
ATOM 6422 O O . THR B 1 255 ? -16.5 21.344 31.375 1 89.44 255 THR B O 1
ATOM 6425 N N . PHE B 1 256 ? -15.938 20.719 33.469 1 92.88 256 PHE B N 1
ATOM 6426 C CA . PHE B 1 256 ? -15.695 19.328 33.062 1 92.88 256 PHE B CA 1
ATOM 6427 C C . PHE B 1 256 ? -17 18.641 32.719 1 92.88 256 PHE B C 1
ATOM 6429 O O . PHE B 1 256 ? -17.984 18.703 33.438 1 92.88 256 PHE B O 1
ATOM 6436 N N . SER B 1 257 ? -17.094 18.156 31.5 1 90 257 SER B N 1
ATOM 6437 C CA . SER B 1 257 ? -18.281 17.438 31.031 1 90 257 SER B CA 1
ATOM 6438 C C . SER B 1 257 ? -17.891 16.344 30.047 1 90 257 SER B C 1
ATOM 6440 O O . SER B 1 257 ? -17.328 16.625 28.984 1 90 257 SER B O 1
ATOM 6442 N N . LEU B 1 258 ? -18.219 15.086 30.438 1 88.94 258 LEU B N 1
ATOM 6443 C CA . LEU B 1 258 ? -17.969 13.992 29.5 1 88.94 258 LEU B CA 1
ATOM 6444 C C . LEU B 1 258 ? -19.047 13.953 28.422 1 88.94 258 LEU B C 1
ATOM 6446 O O . LEU B 1 258 ? -20.234 13.836 28.719 1 88.94 258 LEU B O 1
ATOM 6450 N N . PRO B 1 259 ? -18.594 14.133 27.188 1 84.75 259 PRO B N 1
ATOM 6451 C CA . PRO B 1 259 ? -19.578 14.141 26.109 1 84.75 259 PRO B CA 1
ATOM 6452 C C . PRO B 1 259 ? -20.141 12.75 25.812 1 84.75 259 PRO B C 1
ATOM 6454 O O . PRO B 1 259 ? -19.656 12.07 24.906 1 84.75 259 PRO B O 1
ATOM 6457 N N . PHE B 1 260 ? -21.094 12.266 26.547 1 79.75 260 PHE B N 1
ATOM 6458 C CA . PHE B 1 260 ? -21.703 10.961 26.359 1 79.75 260 PHE B CA 1
ATOM 6459 C C . PHE B 1 260 ? -23.016 11.094 25.578 1 79.75 260 PHE B C 1
ATOM 6461 O O . PHE B 1 260 ? -23.891 11.859 25.969 1 79.75 260 PHE B O 1
ATOM 6468 N N . ILE B 1 261 ? -22.938 10.617 24.469 1 78.31 261 ILE B N 1
ATOM 6469 C CA . ILE B 1 261 ? -24.141 10.586 23.656 1 78.31 261 ILE B CA 1
ATOM 6470 C C . ILE B 1 261 ? -24.469 9.148 23.25 1 78.31 261 ILE B C 1
ATOM 6472 O O . ILE B 1 261 ? -23.578 8.367 22.938 1 78.31 261 ILE B O 1
ATOM 6476 N N . GLU B 1 262 ? -25.719 8.805 23.391 1 80.62 262 GLU B N 1
ATOM 6477 C CA . GLU B 1 262 ? -26.156 7.508 22.891 1 80.62 262 GLU B CA 1
ATOM 6478 C C . GLU B 1 262 ? -26.156 7.477 21.359 1 80.62 262 GLU B C 1
ATOM 6480 O O . GLU B 1 262 ? -26.781 8.312 20.719 1 80.62 262 GLU B O 1
ATOM 6485 N N . MET B 1 263 ? -25.266 6.809 20.891 1 80.56 263 MET B N 1
ATOM 6486 C CA . MET B 1 263 ? -25.156 6.777 19.438 1 80.56 263 MET B CA 1
ATOM 6487 C C . MET B 1 263 ? -25.141 5.344 18.922 1 80.56 263 MET B C 1
ATOM 6489 O O . MET B 1 263 ? -24.688 4.434 19.609 1 80.56 263 MET B O 1
ATOM 6493 N N . ASP B 1 264 ? -25.766 5.145 17.734 1 85.31 264 ASP B N 1
ATOM 6494 C CA . ASP B 1 264 ? -25.719 3.848 17.062 1 85.31 264 ASP B CA 1
ATOM 6495 C C . ASP B 1 264 ? -24.312 3.547 16.531 1 85.31 264 ASP B C 1
ATOM 6497 O O . ASP B 1 264 ? -23.484 4.445 16.438 1 85.31 264 ASP B O 1
ATOM 6501 N N . VAL B 1 265 ? -24.047 2.393 16.297 1 87.31 265 VAL B N 1
ATOM 6502 C CA . VAL B 1 265 ? -22.734 1.888 15.906 1 87.31 265 VAL B CA 1
ATOM 6503 C C . VAL B 1 265 ? -22.312 2.535 14.586 1 87.31 265 VAL B C 1
ATOM 6505 O O . VAL B 1 265 ? -21.125 2.842 14.391 1 87.31 265 VAL B O 1
ATOM 6508 N N . LYS B 1 266 ? -23.297 2.752 13.758 1 82.62 266 LYS B N 1
ATOM 6509 C CA . LYS B 1 266 ? -23 3.34 12.453 1 82.62 266 LYS B CA 1
ATOM 6510 C C . LYS B 1 266 ? -22.5 4.77 12.602 1 82.62 266 LYS B C 1
ATOM 6512 O O . LYS B 1 266 ? -21.531 5.16 11.945 1 82.62 266 LYS B O 1
ATOM 6517 N N . THR B 1 267 ? -23.219 5.551 13.422 1 83.44 267 THR B N 1
ATOM 6518 C CA . THR B 1 267 ? -22.812 6.93 13.672 1 83.44 267 THR B CA 1
ATOM 6519 C C . THR B 1 267 ? -21.453 6.977 14.352 1 83.44 267 THR B C 1
ATOM 6521 O O . THR B 1 267 ? -20.609 7.809 14.008 1 83.44 267 THR B O 1
ATOM 6524 N N . PHE B 1 268 ? -21.25 6.039 15.195 1 88.06 268 PHE B N 1
ATOM 6525 C CA . PHE B 1 268 ? -19.969 5.973 15.898 1 88.06 268 PHE B CA 1
ATOM 6526 C C . PHE B 1 268 ? -18.828 5.688 14.938 1 88.06 268 PHE B C 1
ATOM 6528 O O . PHE B 1 268 ? -17.766 6.32 15.016 1 88.06 268 PHE B O 1
ATOM 6535 N N . MET B 1 269 ? -19.047 4.848 14.078 1 86.44 269 MET B N 1
ATOM 6536 C CA . MET B 1 269 ? -18 4.469 13.125 1 86.44 269 MET B CA 1
ATOM 6537 C C . MET B 1 269 ? -17.703 5.613 12.172 1 86.44 269 MET B C 1
ATOM 6539 O O . MET B 1 269 ? -16.547 5.812 11.773 1 86.44 269 MET B O 1
ATOM 6543 N N . SER B 1 270 ? -18.719 6.258 11.805 1 83.44 270 SER B N 1
ATOM 6544 C CA . SER B 1 270 ? -18.531 7.406 10.922 1 83.44 270 SER B CA 1
ATOM 6545 C C . SER B 1 270 ? -17.688 8.484 11.602 1 83.44 270 SER B C 1
ATOM 6547 O O . SER B 1 270 ? -16.75 9.023 11 1 83.44 270 SER B O 1
ATOM 6549 N N . LEU B 1 271 ? -18 8.742 12.859 1 89 271 LEU B N 1
ATOM 6550 C CA . LEU B 1 271 ? -17.25 9.734 13.617 1 89 271 LEU B CA 1
ATOM 6551 C C . LEU B 1 271 ? -15.812 9.266 13.867 1 89 271 LEU B C 1
ATOM 6553 O O . LEU B 1 271 ? -14.875 10.062 13.836 1 89 271 LEU B O 1
ATOM 6557 N N . ALA B 1 272 ? -15.688 7.984 14.086 1 91.88 272 ALA B N 1
ATOM 6558 C CA . ALA B 1 272 ? -14.367 7.422 14.344 1 91.88 272 ALA B CA 1
ATOM 6559 C C . ALA B 1 272 ? -13.469 7.555 13.117 1 91.88 272 ALA B C 1
ATOM 6561 O O . ALA B 1 272 ? -12.281 7.879 13.242 1 91.88 272 ALA B O 1
ATOM 6562 N N . THR B 1 273 ? -14.008 7.328 11.992 1 85.38 273 THR B N 1
ATOM 6563 C CA . THR B 1 273 ? -13.242 7.449 10.758 1 85.38 273 THR B CA 1
ATOM 6564 C C . THR B 1 273 ? -12.812 8.898 10.523 1 85.38 273 THR B C 1
ATOM 6566 O O . THR B 1 273 ? -11.672 9.156 10.148 1 85.38 273 THR B O 1
ATOM 6569 N N . THR B 1 274 ? -13.734 9.75 10.766 1 87.31 274 THR B N 1
ATOM 6570 C CA . THR B 1 274 ? -13.43 11.172 10.633 1 87.31 274 THR B CA 1
ATOM 6571 C C . THR B 1 274 ? -12.359 11.586 11.633 1 87.31 274 THR B C 1
ATOM 6573 O O . THR B 1 274 ? -11.469 12.375 11.312 1 87.31 274 THR B O 1
ATOM 6576 N N . ALA B 1 275 ? -12.508 11.023 12.812 1 94.38 275 ALA B N 1
ATOM 6577 C CA . ALA B 1 275 ? -11.539 11.328 13.867 1 94.38 275 ALA B CA 1
ATOM 6578 C C . ALA B 1 275 ? -10.133 10.898 13.461 1 94.38 275 ALA B C 1
ATOM 6580 O O . ALA B 1 275 ? -9.156 11.602 13.734 1 94.38 275 ALA B O 1
ATOM 6581 N N . VAL B 1 276 ? -10 9.844 12.797 1 90.88 276 VAL B N 1
ATOM 6582 C CA . VAL B 1 276 ? -8.703 9.328 12.352 1 90.88 276 VAL B CA 1
ATOM 6583 C C . VAL B 1 276 ? -8.109 10.266 11.305 1 90.88 276 VAL B C 1
ATOM 6585 O O . VAL B 1 276 ? -6.934 10.617 11.375 1 90.88 276 VAL B O 1
ATOM 6588 N N . VAL B 1 277 ? -8.93 10.695 10.422 1 85.44 277 VAL B N 1
ATOM 6589 C CA . VAL B 1 277 ? -8.461 11.539 9.328 1 85.44 277 VAL B CA 1
ATOM 6590 C C . VAL B 1 277 ? -8.031 12.898 9.867 1 85.44 277 VAL B C 1
ATOM 6592 O O . VAL B 1 277 ? -6.934 13.375 9.555 1 85.44 277 VAL B O 1
ATOM 6595 N N . ILE B 1 278 ? -8.875 13.477 10.711 1 91.69 278 ILE B N 1
ATOM 6596 C CA . ILE B 1 278 ? -8.562 14.773 11.297 1 91.69 278 ILE B CA 1
ATOM 6597 C C . ILE B 1 278 ? -7.34 14.656 12.203 1 91.69 278 ILE B C 1
ATOM 6599 O O . ILE B 1 278 ? -6.473 15.531 12.211 1 91.69 278 ILE B O 1
ATOM 6603 N N . GLY B 1 279 ? -7.344 13.539 12.945 1 93.19 279 GLY B N 1
ATOM 6604 C CA . GLY B 1 279 ? -6.207 13.312 13.82 1 93.19 279 GLY B CA 1
ATOM 6605 C C . GLY B 1 279 ? -4.887 13.219 13.078 1 93.19 279 GLY B C 1
ATOM 6606 O O . GLY B 1 279 ? -3.879 13.766 13.531 1 93.19 279 GLY B O 1
ATOM 6607 N N . LEU B 1 280 ? -4.863 12.594 11.977 1 88.38 280 LEU B N 1
ATOM 6608 C CA . LEU B 1 280 ? -3.643 12.414 11.195 1 88.38 280 LEU B CA 1
ATOM 6609 C C . LEU B 1 280 ? -3.219 13.727 10.547 1 88.38 280 LEU B C 1
ATOM 6611 O O . LEU B 1 280 ? -2.061 14.133 10.656 1 88.38 280 LEU B O 1
ATOM 6615 N N . ILE B 1 281 ? -4.137 14.43 9.969 1 84.88 281 ILE B N 1
ATOM 6616 C CA . ILE B 1 281 ? -3.836 15.672 9.273 1 84.88 281 ILE B CA 1
ATOM 6617 C C . ILE B 1 281 ? -3.379 16.734 10.273 1 84.88 281 ILE B C 1
ATOM 6619 O O . ILE B 1 281 ? -2.42 17.453 10.023 1 84.88 281 ILE B O 1
ATOM 6623 N N . GLY B 1 282 ? -4.184 16.766 11.273 1 90.06 282 GLY B N 1
ATOM 6624 C CA . GLY B 1 282 ? -3.811 17.703 12.312 1 90.06 282 GLY B CA 1
ATOM 6625 C C . GLY B 1 282 ? -2.416 17.469 12.859 1 90.06 282 GLY B C 1
ATOM 6626 O O . GLY B 1 282 ? -1.66 18.422 13.078 1 90.06 282 GLY B O 1
ATOM 6627 N N . PHE B 1 283 ? -2.051 16.266 12.977 1 90.88 283 PHE B N 1
ATOM 6628 C CA . PHE B 1 283 ? -0.742 15.945 13.539 1 90.88 283 PHE B CA 1
ATOM 6629 C C . PHE B 1 283 ? 0.361 16.219 12.523 1 90.88 283 PHE B C 1
ATOM 6631 O O . PHE B 1 283 ? 1.443 16.688 12.883 1 90.88 283 PHE B O 1
ATOM 6638 N N . VAL B 1 284 ? 0.135 15.906 11.305 1 83.19 284 VAL B N 1
ATOM 6639 C CA . VAL B 1 284 ? 1.137 16.156 10.266 1 83.19 284 VAL B CA 1
ATOM 6640 C C . VAL B 1 284 ? 1.49 17.641 10.227 1 83.19 284 VAL B C 1
ATOM 6642 O O . VAL B 1 284 ? 2.662 18 10.094 1 83.19 284 VAL B O 1
ATOM 6645 N N . GLU B 1 285 ? 0.504 18.453 10.359 1 82 285 GLU B N 1
ATOM 6646 C CA . GLU B 1 285 ? 0.741 19.891 10.398 1 82 285 GLU B CA 1
ATOM 6647 C C . GLU B 1 285 ? 1.536 20.281 11.641 1 82 285 GLU B C 1
ATOM 6649 O O . GLU B 1 285 ? 2.525 21.016 11.547 1 82 285 GLU B O 1
ATOM 6654 N N . ALA B 1 286 ? 1.08 19.75 12.75 1 90.88 286 ALA B N 1
ATOM 6655 C CA . ALA B 1 286 ? 1.712 20.094 14.016 1 90.88 286 ALA B CA 1
ATOM 6656 C C . ALA B 1 286 ? 3.176 19.656 14.039 1 90.88 286 ALA B C 1
ATOM 6658 O O . ALA B 1 286 ? 4.055 20.438 14.414 1 90.88 286 ALA B O 1
ATOM 6659 N N . ILE B 1 287 ? 3.508 18.453 13.602 1 87.5 287 ILE B N 1
ATOM 6660 C CA . ILE B 1 287 ? 4.855 17.906 13.703 1 87.5 287 ILE B CA 1
ATOM 6661 C C . ILE B 1 287 ? 5.77 18.594 12.688 1 87.5 287 ILE B C 1
ATOM 6663 O O . ILE B 1 287 ? 6.957 18.797 12.945 1 87.5 287 ILE B O 1
ATOM 6667 N N . SER B 1 288 ? 5.223 18.953 11.555 1 79.25 288 SER B N 1
ATOM 6668 C CA . SER B 1 288 ? 6.004 19.672 10.555 1 79.25 288 SER B CA 1
ATOM 6669 C C . SER B 1 288 ? 6.465 21.016 11.086 1 79.25 288 SER B C 1
ATOM 6671 O O . SER B 1 288 ? 7.609 21.422 10.867 1 79.25 288 SER B O 1
ATOM 6673 N N . ILE B 1 289 ? 5.617 21.656 11.781 1 86 289 ILE B N 1
ATOM 6674 C CA . ILE B 1 289 ? 5.938 22.953 12.383 1 86 289 ILE B CA 1
ATOM 6675 C C . ILE B 1 289 ? 6.961 22.766 13.5 1 86 289 ILE B C 1
ATOM 6677 O O . ILE B 1 289 ? 7.934 23.516 13.586 1 86 289 ILE B O 1
ATOM 6681 N N . ALA B 1 290 ? 6.734 21.766 14.273 1 88.62 290 ALA B N 1
ATOM 6682 C CA . ALA B 1 290 ? 7.648 21.469 15.375 1 88.62 290 ALA B CA 1
ATOM 6683 C C . ALA B 1 290 ? 9.055 21.188 14.859 1 88.62 290 ALA B C 1
ATOM 6685 O O . ALA B 1 290 ? 10.039 21.609 15.461 1 88.62 290 ALA B O 1
ATOM 6686 N N . LYS B 1 291 ? 9.148 20.469 13.828 1 80.31 291 LYS B N 1
ATOM 6687 C CA . LYS B 1 291 ? 10.438 20.141 13.227 1 80.31 291 LYS B CA 1
ATOM 6688 C C . LYS B 1 291 ? 11.148 21.406 12.734 1 80.31 291 LYS B C 1
ATOM 6690 O O . LYS B 1 291 ? 12.359 21.531 12.891 1 80.31 291 LYS B O 1
ATOM 6695 N N . ALA B 1 292 ? 10.414 22.281 12.148 1 76.88 292 ALA B N 1
ATOM 6696 C CA . ALA B 1 292 ? 10.977 23.547 11.672 1 76.88 292 ALA B CA 1
ATOM 6697 C C . ALA B 1 292 ? 11.547 24.375 12.82 1 76.88 292 ALA B C 1
ATOM 6699 O O . ALA B 1 292 ? 12.633 24.938 12.703 1 76.88 292 ALA B O 1
ATOM 6700 N N . MET B 1 293 ? 10.859 24.359 13.938 1 82.38 293 MET B N 1
ATOM 6701 C CA . MET B 1 293 ? 11.32 25.094 15.102 1 82.38 293 MET B CA 1
ATOM 6702 C C . MET B 1 293 ? 12.523 24.422 15.75 1 82.38 293 MET B C 1
ATOM 6704 O O . MET B 1 293 ? 13.477 25.094 16.156 1 82.38 293 MET B O 1
ATOM 6708 N N . ALA B 1 294 ? 12.523 23.078 15.781 1 82.69 294 ALA B N 1
ATOM 6709 C CA . ALA B 1 294 ? 13.602 22.312 16.391 1 82.69 294 ALA B CA 1
ATOM 6710 C C . ALA B 1 294 ? 14.906 22.484 15.625 1 82.69 294 ALA B C 1
ATOM 6712 O O . ALA B 1 294 ? 15.984 22.484 16.219 1 82.69 294 ALA B O 1
ATOM 6713 N N . SER B 1 295 ? 14.82 22.609 14.43 1 73.75 295 SER B N 1
ATOM 6714 C CA . SER B 1 295 ? 16 22.781 13.594 1 73.75 295 SER B CA 1
ATOM 6715 C C . SER B 1 295 ? 16.688 24.125 13.875 1 73.75 295 SER B C 1
ATOM 6717 O O . SER B 1 295 ? 17.922 24.219 13.828 1 73.75 295 SER B O 1
ATOM 6719 N N . GLN B 1 296 ? 15.859 25.094 14.203 1 75 296 GLN B N 1
ATOM 6720 C CA . GLN B 1 296 ? 16.391 26.422 14.469 1 75 296 GLN B CA 1
ATOM 6721 C C . GLN B 1 296 ? 16.969 26.5 15.883 1 75 296 GLN B C 1
ATOM 6723 O O . GLN B 1 296 ? 17.953 27.219 16.109 1 75 296 GLN B O 1
ATOM 6728 N N . THR B 1 297 ? 16.422 25.75 16.734 1 79.06 297 THR B N 1
ATOM 6729 C CA . THR B 1 297 ? 16.844 25.828 18.125 1 79.06 297 THR B CA 1
ATOM 6730 C C . THR B 1 297 ? 17.766 24.672 18.469 1 79.06 297 THR B C 1
ATOM 6732 O O . THR B 1 297 ? 18.297 24.594 19.578 1 79.06 297 THR B O 1
ATOM 6735 N N . ARG B 1 298 ? 18 23.656 17.594 1 76.38 298 ARG B N 1
ATOM 6736 C CA . ARG B 1 298 ? 18.812 22.453 17.781 1 76.38 298 ARG B CA 1
ATOM 6737 C C . ARG B 1 298 ? 18.297 21.625 18.953 1 76.38 298 ARG B C 1
ATOM 6739 O O . ARG B 1 298 ? 19.078 21.203 19.812 1 76.38 298 ARG B O 1
ATOM 6746 N N . GLN B 1 299 ? 17.062 21.625 19.078 1 82 299 GLN B N 1
ATOM 6747 C CA . GLN B 1 299 ? 16.469 20.828 20.141 1 82 299 GLN B CA 1
ATOM 6748 C C . GLN B 1 299 ? 16.078 19.438 19.641 1 82 299 GLN B C 1
ATOM 6750 O O . GLN B 1 299 ? 15.859 19.25 18.438 1 82 299 GLN B O 1
ATOM 6755 N N . ARG B 1 300 ? 16.062 18.484 20.531 1 84.44 300 ARG B N 1
ATOM 6756 C CA . ARG B 1 300 ? 15.594 17.156 20.188 1 84.44 300 ARG B CA 1
ATOM 6757 C C . ARG B 1 300 ? 14.07 17.109 20.094 1 84.44 300 ARG B C 1
ATOM 6759 O O . ARG B 1 300 ? 13.375 17.734 20.875 1 84.44 300 ARG B O 1
ATOM 6766 N N . LEU B 1 301 ? 13.523 16.547 19.078 1 87.12 301 LEU B N 1
ATOM 6767 C CA . LEU B 1 301 ? 12.086 16.422 18.859 1 87.12 301 LEU B CA 1
ATOM 6768 C C . LEU B 1 301 ? 11.672 14.961 18.75 1 87.12 301 LEU B C 1
ATOM 6770 O O . LEU B 1 301 ? 12.344 14.172 18.078 1 87.12 301 LEU B O 1
ATOM 6774 N N . SER B 1 302 ? 10.703 14.539 19.484 1 88.88 302 SER B N 1
ATOM 6775 C CA . SER B 1 302 ? 10.125 13.203 19.406 1 88.88 302 SER B CA 1
ATOM 6776 C C . SER B 1 302 ? 8.695 13.25 18.875 1 88.88 302 SER B C 1
ATOM 6778 O O . SER B 1 302 ? 7.805 13.805 19.516 1 88.88 302 SER B O 1
ATOM 6780 N N . ALA B 1 303 ? 8.508 12.664 17.766 1 87.81 303 ALA B N 1
ATOM 6781 C CA . ALA B 1 303 ? 7.176 12.617 17.156 1 87.81 303 ALA B CA 1
ATOM 6782 C C . ALA B 1 303 ? 6.195 11.891 18.078 1 87.81 303 ALA B C 1
ATOM 6784 O O . ALA B 1 303 ? 5.031 12.289 18.188 1 87.81 303 ALA B O 1
ATOM 6785 N N . ASN B 1 304 ? 6.648 10.836 18.719 1 90.81 304 ASN B N 1
ATOM 6786 C CA . ASN B 1 304 ? 5.793 10.07 19.625 1 90.81 304 ASN B CA 1
ATOM 6787 C C . ASN B 1 304 ? 5.352 10.906 20.812 1 90.81 304 ASN B C 1
ATOM 6789 O O . ASN B 1 304 ? 4.191 10.844 21.234 1 90.81 304 ASN B O 1
ATOM 6793 N N . GLN B 1 305 ? 6.254 11.633 21.297 1 93.31 305 GLN B N 1
ATOM 6794 C CA . GLN B 1 305 ? 5.938 12.492 22.438 1 93.31 305 GLN B CA 1
ATOM 6795 C C . GLN B 1 305 ? 4.996 13.625 22.031 1 93.31 305 GLN B C 1
ATOM 6797 O O . GLN B 1 305 ? 4.117 14.016 22.797 1 93.31 305 GLN B O 1
ATOM 6802 N N . GLU B 1 306 ? 5.266 14.148 20.891 1 94 306 GLU B N 1
ATOM 6803 C CA . GLU B 1 306 ? 4.383 15.203 20.406 1 94 306 GLU B CA 1
ATOM 6804 C C . GLU B 1 306 ? 2.961 14.68 20.203 1 94 306 GLU B C 1
ATOM 6806 O O . GLU B 1 306 ? 1.992 15.406 20.453 1 94 306 GLU B O 1
ATOM 6811 N N . LEU B 1 307 ? 2.879 13.422 19.766 1 95 307 LEU B N 1
ATOM 6812 C CA . LEU B 1 307 ? 1.574 12.781 19.625 1 95 307 LEU B CA 1
ATOM 6813 C C . LEU B 1 307 ? 0.862 12.711 20.969 1 95 307 LEU B C 1
ATOM 6815 O O . LEU B 1 307 ? -0.348 12.938 21.047 1 95 307 LEU B O 1
ATOM 6819 N N . VAL B 1 308 ? 1.556 12.398 22 1 96.25 308 VAL B N 1
ATOM 6820 C CA . VAL B 1 308 ? 0.983 12.328 23.328 1 96.25 308 VAL B CA 1
ATOM 6821 C C . VAL B 1 308 ? 0.477 13.711 23.75 1 96.25 308 VAL B C 1
ATOM 6823 O O . VAL B 1 308 ? -0.638 13.836 24.266 1 96.25 308 VAL B O 1
ATOM 6826 N N . GLY B 1 309 ? 1.248 14.688 23.531 1 97.25 309 GLY B N 1
ATOM 6827 C CA . GLY B 1 309 ? 0.85 16.047 23.859 1 97.25 309 GLY B CA 1
ATOM 6828 C C . GLY B 1 309 ? -0.391 16.5 23.109 1 97.25 309 GLY B C 1
ATOM 6829 O O . GLY B 1 309 ? -1.336 17 23.719 1 97.25 309 GLY B O 1
ATOM 6830 N N . GLN B 1 310 ? -0.397 16.344 21.812 1 97.56 310 GLN B N 1
ATOM 6831 C CA . GLN B 1 310 ? -1.539 16.719 20.984 1 97.56 310 GLN B CA 1
ATOM 6832 C C . GLN B 1 310 ? -2.773 15.898 21.344 1 97.56 310 GLN B C 1
ATOM 6834 O O . GLN B 1 310 ? -3.891 16.422 21.344 1 97.56 310 GLN B O 1
ATOM 6839 N N . GLY B 1 311 ? -2.527 14.578 21.547 1 98 311 GLY B N 1
ATOM 6840 C CA . GLY B 1 311 ? -3.633 13.727 21.953 1 98 311 GLY B CA 1
ATOM 6841 C C . GLY B 1 311 ? -4.297 14.164 23.234 1 98 311 GLY B C 1
ATOM 6842 O O . GLY B 1 311 ? -5.52 14.289 23.312 1 98 311 GLY B O 1
ATOM 6843 N N . LEU B 1 312 ? -3.521 14.43 24.234 1 97.94 312 LEU B N 1
ATOM 6844 C CA . LEU B 1 312 ? -4.051 14.883 25.516 1 97.94 312 LEU B CA 1
ATOM 6845 C C . LEU B 1 312 ? -4.719 16.25 25.375 1 97.94 312 LEU B C 1
ATOM 6847 O O . LEU B 1 312 ? -5.703 16.531 26.062 1 97.94 312 LEU B O 1
ATOM 6851 N N . SER B 1 313 ? -4.152 17.078 24.562 1 98.44 313 SER B N 1
ATOM 6852 C CA . SER B 1 313 ? -4.75 18.391 24.281 1 98.44 313 SER B CA 1
ATOM 6853 C C . SER B 1 313 ? -6.164 18.234 23.734 1 98.44 313 SER B C 1
ATOM 6855 O O . SER B 1 313 ? -7.09 18.906 24.203 1 98.44 313 SER B O 1
ATOM 6857 N N . ASN B 1 314 ? -6.324 17.359 22.781 1 98.56 314 ASN B N 1
ATOM 6858 C CA . ASN B 1 314 ? -7.641 17.125 22.188 1 98.56 314 ASN B CA 1
ATOM 6859 C C . ASN B 1 314 ? -8.594 16.469 23.172 1 98.56 314 ASN B C 1
ATOM 6861 O O . ASN B 1 314 ? -9.789 16.781 23.188 1 98.56 314 ASN B O 1
ATOM 6865 N N . ILE B 1 315 ? -8.086 15.555 23.984 1 98.19 315 ILE B N 1
ATOM 6866 C CA . ILE B 1 315 ? -8.914 14.945 25.016 1 98.19 315 ILE B CA 1
ATOM 6867 C C . ILE B 1 315 ? -9.414 16.016 25.984 1 98.19 315 ILE B C 1
ATOM 6869 O O . ILE B 1 315 ? -10.602 16.062 26.312 1 98.19 315 ILE B O 1
ATOM 6873 N N . THR B 1 316 ? -8.523 16.859 26.391 1 98.19 316 THR B N 1
ATOM 6874 C CA . THR B 1 316 ? -8.875 17.938 27.297 1 98.19 316 THR B CA 1
ATOM 6875 C C . THR B 1 316 ? -9.898 18.875 26.656 1 98.19 316 THR B C 1
ATOM 6877 O O . THR B 1 316 ? -10.844 19.312 27.328 1 98.19 316 THR B O 1
ATOM 6880 N N . SER B 1 317 ? -9.695 19.188 25.422 1 98.19 317 SER B N 1
ATOM 6881 C CA . SER B 1 317 ? -10.656 20.047 24.719 1 98.19 317 SER B CA 1
ATOM 6882 C C . SER B 1 317 ? -12.047 19.422 24.719 1 98.19 317 SER B C 1
ATOM 6884 O O . SER B 1 317 ? -13.039 20.094 24.984 1 98.19 317 SER B O 1
ATOM 6886 N N . GLY B 1 318 ? -12.109 18.125 24.453 1 97.38 318 GLY B N 1
ATOM 6887 C CA . GLY B 1 318 ? -13.383 17.406 24.391 1 97.38 318 GLY B CA 1
ATOM 6888 C C . GLY B 1 318 ? -14.094 17.359 25.734 1 97.38 318 GLY B C 1
ATOM 6889 O O . GLY B 1 318 ? -15.312 17.484 25.797 1 97.38 318 GLY B O 1
ATOM 6890 N N . VAL B 1 319 ? -13.367 17.234 26.797 1 97.12 319 VAL B N 1
ATOM 6891 C CA . VAL B 1 319 ? -14.008 17.016 28.094 1 97.12 319 VAL B CA 1
ATOM 6892 C C . VAL B 1 319 ? -14.289 18.359 28.766 1 97.12 319 VAL B C 1
ATOM 6894 O O . VAL B 1 319 ? -15.008 18.422 29.766 1 97.12 319 VAL B O 1
ATOM 6897 N N . PHE B 1 320 ? -13.773 19.453 28.234 1 96.44 320 PHE B N 1
ATOM 6898 C CA . PHE B 1 320 ? -14.047 20.781 28.797 1 96.44 320 PHE B CA 1
ATOM 6899 C C . PHE B 1 320 ? -14.828 21.641 27.812 1 96.44 320 PHE B C 1
ATOM 6901 O O . PHE B 1 320 ? -14.734 22.859 27.828 1 96.44 320 PHE B O 1
ATOM 6908 N N . GLY B 1 321 ? -15.469 20.969 26.906 1 94.06 321 GLY B N 1
ATOM 6909 C CA . GLY B 1 321 ? -16.469 21.641 26.094 1 94.06 321 GLY B CA 1
ATOM 6910 C C . GLY B 1 321 ? -15.891 22.328 24.875 1 94.06 321 GLY B C 1
ATOM 6911 O O . GLY B 1 321 ? -16.562 23.156 24.234 1 94.06 321 GLY B O 1
ATOM 6912 N N . GLY B 1 322 ? -14.719 22.094 24.547 1 96.88 322 GLY B N 1
ATOM 6913 C CA . GLY B 1 322 ? -14.125 22.625 23.328 1 96.88 322 GLY B CA 1
ATOM 6914 C C . GLY B 1 322 ? -14.328 21.719 22.125 1 96.88 322 GLY B C 1
ATOM 6915 O O . GLY B 1 322 ? -15.312 20.969 22.062 1 96.88 322 GLY B O 1
ATOM 6916 N N . TYR B 1 323 ? -13.578 21.891 21.062 1 97.25 323 TYR B N 1
ATOM 6917 C CA . TYR B 1 323 ? -13.555 21.047 19.875 1 97.25 323 TYR B CA 1
ATOM 6918 C C . TYR B 1 323 ? -12.125 20.781 19.422 1 97.25 323 TYR B C 1
ATOM 6920 O O . TYR B 1 323 ? -11.172 21.141 20.109 1 97.25 323 TYR B O 1
ATOM 6928 N N . ALA B 1 324 ? -11.984 20.125 18.359 1 97.69 324 ALA B N 1
ATOM 6929 C CA . ALA B 1 324 ? -10.688 19.609 17.938 1 97.69 324 ALA B CA 1
ATOM 6930 C C . ALA B 1 324 ? -9.68 20.734 17.75 1 97.69 324 ALA B C 1
ATOM 6932 O O . ALA B 1 324 ? -10.023 21.797 17.234 1 97.69 324 ALA B O 1
ATOM 6933 N N . VAL B 1 325 ? -8.43 20.5 18.172 1 98 325 VAL B N 1
ATOM 6934 C CA . VAL B 1 325 ? -7.363 21.5 18.078 1 98 325 VAL B CA 1
ATOM 6935 C C . VAL B 1 325 ? -6.129 20.875 17.438 1 98 325 VAL B C 1
ATOM 6937 O O . VAL B 1 325 ? -6.039 19.641 17.312 1 98 325 VAL B O 1
ATOM 6940 N N . SER B 1 326 ? -5.211 21.688 16.953 1 96.31 326 SER B N 1
ATOM 6941 C CA . SER B 1 326 ? -3.943 21.25 16.375 1 96.31 326 SER B CA 1
ATOM 6942 C C . SER B 1 326 ? -2.922 22.375 16.359 1 96.31 326 SER B C 1
ATOM 6944 O O . SER B 1 326 ? -3.195 23.469 16.859 1 96.31 326 SER B O 1
ATOM 6946 N N . GLY B 1 327 ? -1.763 22.062 15.875 1 94.25 327 GLY B N 1
ATOM 6947 C CA . GLY B 1 327 ? -0.716 23.062 15.781 1 94.25 327 GLY B CA 1
ATOM 6948 C C . GLY B 1 327 ? -0.946 24.062 14.664 1 94.25 327 GLY B C 1
ATOM 6949 O O . GLY B 1 327 ? -1.435 23.703 13.594 1 94.25 327 GLY B O 1
ATOM 6950 N N . SER B 1 328 ? -0.547 25.297 15.008 1 91.44 328 SER B N 1
ATOM 6951 C CA . SER B 1 328 ? -0.685 26.391 14.039 1 91.44 328 SER B CA 1
ATOM 6952 C C . SER B 1 328 ? 0.674 26.969 13.656 1 91.44 328 SER B C 1
ATOM 6954 O O . SER B 1 328 ? 1.486 27.281 14.531 1 91.44 328 SER B O 1
ATOM 6956 N N . PHE B 1 329 ? 0.887 27.109 12.391 1 82.19 329 PHE B N 1
ATOM 6957 C CA . PHE B 1 329 ? 2.137 27.688 11.914 1 82.19 329 PHE B CA 1
ATOM 6958 C C . PHE B 1 329 ? 2.252 29.156 12.328 1 82.19 329 PHE B C 1
ATOM 6960 O O . PHE B 1 329 ? 3.287 29.578 12.852 1 82.19 329 PHE B O 1
ATOM 6967 N N . SER B 1 330 ? 1.17 29.906 12.094 1 82.31 330 SER B N 1
ATOM 6968 C CA . SER B 1 330 ? 1.184 31.344 12.359 1 82.31 330 SER B CA 1
ATOM 6969 C C . SER B 1 330 ? 1.447 31.625 13.836 1 82.31 330 SER B C 1
ATOM 6971 O O . SER B 1 330 ? 2.322 32.438 14.164 1 82.31 330 SER B O 1
ATOM 6973 N N . ARG B 1 331 ? 0.798 30.953 14.688 1 91.69 331 ARG B N 1
ATOM 6974 C CA . ARG B 1 331 ? 0.951 31.219 16.109 1 91.69 331 ARG B CA 1
ATOM 6975 C C . ARG B 1 331 ? 2.305 30.719 16.609 1 91.69 331 ARG B C 1
ATOM 6977 O O . ARG B 1 331 ? 2.893 31.328 17.516 1 91.69 331 ARG B O 1
ATOM 6984 N N . SER B 1 332 ? 2.826 29.609 16.062 1 93.5 332 SER B N 1
ATOM 6985 C CA . SER B 1 332 ? 4.152 29.125 16.438 1 93.5 332 SER B CA 1
ATOM 6986 C C . SER B 1 332 ? 5.238 30.094 16 1 93.5 332 SER B C 1
ATOM 6988 O O . SER B 1 332 ? 6.203 30.328 16.734 1 93.5 332 SER B O 1
ATOM 6990 N N . ALA B 1 333 ? 5.062 30.641 14.805 1 87.19 333 ALA B N 1
ATOM 6991 C CA . ALA B 1 333 ? 6.012 31.625 14.297 1 87.19 333 ALA B CA 1
ATOM 6992 C C . ALA B 1 333 ? 6.016 32.875 15.164 1 87.19 333 ALA B C 1
ATOM 6994 O O . ALA B 1 333 ? 7.078 33.438 15.469 1 87.19 333 ALA B O 1
ATOM 6995 N N . VAL B 1 334 ? 4.848 33.344 15.531 1 89.31 334 VAL B N 1
ATOM 6996 C CA . VAL B 1 334 ? 4.723 34.5 16.391 1 89.31 334 VAL B CA 1
ATOM 6997 C C . VAL B 1 334 ? 5.348 34.219 17.75 1 89.31 334 VAL B C 1
ATOM 6999 O O . VAL B 1 334 ? 6.066 35.031 18.312 1 89.31 334 VAL B O 1
ATOM 7002 N N . ASN B 1 335 ? 5.066 33.031 18.281 1 94.62 335 ASN B N 1
ATOM 7003 C CA . ASN B 1 335 ? 5.621 32.594 19.562 1 94.62 335 ASN B CA 1
ATOM 7004 C C . ASN B 1 335 ? 7.148 32.594 19.547 1 94.62 335 ASN B C 1
ATOM 7006 O O . ASN B 1 335 ? 7.785 33.125 20.469 1 94.62 335 ASN B O 1
ATOM 7010 N N . PHE B 1 336 ? 7.699 32.094 18.516 1 90.56 336 PHE B N 1
ATOM 7011 C CA . PHE B 1 336 ? 9.141 31.984 18.344 1 90.56 336 PHE B CA 1
ATOM 7012 C C . PHE B 1 336 ? 9.758 33.375 18.141 1 90.56 336 PHE B C 1
ATOM 7014 O O . PHE B 1 336 ? 10.781 33.688 18.734 1 90.56 336 PHE B O 1
ATOM 7021 N N . ALA B 1 337 ? 9.141 34.156 17.281 1 88.94 337 ALA B N 1
ATOM 7022 C CA . ALA B 1 337 ? 9.641 35.5 16.984 1 88.94 337 ALA B CA 1
ATOM 7023 C C . ALA B 1 337 ? 9.594 36.375 18.219 1 88.94 337 ALA B C 1
ATOM 7025 O O . ALA B 1 337 ? 10.438 37.25 18.391 1 88.94 337 ALA B O 1
ATOM 7026 N N . ALA B 1 338 ? 8.68 36.094 19.078 1 93 338 ALA B N 1
ATOM 7027 C CA . ALA B 1 338 ? 8.523 36.875 20.297 1 93 338 ALA B CA 1
ATOM 7028 C C . ALA B 1 338 ? 9.547 36.438 21.359 1 93 338 ALA B C 1
ATOM 7030 O O . ALA B 1 338 ? 9.641 37.062 22.422 1 93 338 ALA B O 1
ATOM 7031 N N . GLY B 1 339 ? 10.266 35.312 21.016 1 92.31 339 GLY B N 1
ATOM 7032 C CA . GLY B 1 339 ? 11.391 34.938 21.875 1 92.31 339 GLY B CA 1
ATOM 7033 C C . GLY B 1 339 ? 11.078 33.781 22.797 1 92.31 339 GLY B C 1
ATOM 7034 O O . GLY B 1 339 ? 11.797 33.562 23.781 1 92.31 339 GLY B O 1
ATOM 7035 N N . ALA B 1 340 ? 10.102 33.062 22.547 1 96.12 340 ALA B N 1
ATOM 7036 C CA . ALA B 1 340 ? 9.727 31.938 23.406 1 96.12 340 ALA B CA 1
ATOM 7037 C C . ALA B 1 340 ? 10.867 30.938 23.516 1 96.12 340 ALA B C 1
ATOM 7039 O O . ALA B 1 340 ? 11.516 30.609 22.516 1 96.12 340 ALA B O 1
ATOM 7040 N N . VAL B 1 341 ? 11.062 30.438 24.703 1 94.88 341 VAL B N 1
ATOM 7041 C CA . VAL B 1 341 ? 12.164 29.516 24.953 1 94.88 341 VAL B CA 1
ATOM 7042 C C . VAL B 1 341 ? 11.617 28.141 25.359 1 94.88 341 VAL B C 1
ATOM 7044 O O . VAL B 1 341 ? 12.102 27.109 24.906 1 94.88 341 VAL B O 1
ATOM 7047 N N . THR B 1 342 ? 10.641 28.188 26.203 1 95.62 342 THR B N 1
ATOM 7048 C CA . THR B 1 342 ? 10.094 26.938 26.703 1 95.62 342 THR B CA 1
ATOM 7049 C C . THR B 1 342 ? 8.586 26.859 26.453 1 95.62 342 THR B C 1
ATOM 7051 O O . THR B 1 342 ? 8 27.797 25.906 1 95.62 342 THR B O 1
ATOM 7054 N N . GLY B 1 343 ? 8.039 25.703 26.859 1 96.12 343 GLY B N 1
ATOM 7055 C CA . GLY B 1 343 ? 6.605 25.5 26.703 1 96.12 343 GLY B CA 1
ATOM 7056 C C . GLY B 1 343 ? 5.781 26.375 27.625 1 96.12 343 GLY B C 1
ATOM 7057 O O . GLY B 1 343 ? 4.562 26.484 27.469 1 96.12 343 GLY B O 1
ATOM 7058 N N . PHE B 1 344 ? 6.426 27.109 28.5 1 97.19 344 PHE B N 1
ATOM 7059 C CA . PHE B 1 344 ? 5.727 27.969 29.453 1 97.19 344 PHE B CA 1
ATOM 7060 C C . PHE B 1 344 ? 5.023 29.109 28.719 1 97.19 344 PHE B C 1
ATOM 7062 O O . PHE B 1 344 ? 4.02 29.641 29.219 1 97.19 344 PHE B O 1
ATOM 7069 N N . SER B 1 345 ? 5.5 29.547 27.625 1 97.56 345 SER B N 1
ATOM 7070 C CA . SER B 1 345 ? 4.832 30.578 26.844 1 97.56 345 SER B CA 1
ATOM 7071 C C . SER B 1 345 ? 3.389 30.203 26.531 1 97.56 345 SER B C 1
ATOM 7073 O O . SER B 1 345 ? 2.484 31.031 26.625 1 97.56 345 SER B O 1
ATOM 7075 N N . SER B 1 346 ? 3.145 28.938 26.203 1 97.88 346 SER B N 1
ATOM 7076 C CA . SER B 1 346 ? 1.797 28.469 25.906 1 97.88 346 SER B CA 1
ATOM 7077 C C . SER B 1 346 ? 0.94 28.406 27.172 1 97.88 346 SER B C 1
ATOM 7079 O O . SER B 1 346 ? -0.279 28.594 27.094 1 97.88 346 SER B O 1
ATOM 7081 N N . VAL B 1 347 ? 1.573 28.141 28.281 1 97.81 347 VAL B N 1
ATOM 7082 C CA . VAL B 1 347 ? 0.853 28.172 29.562 1 97.81 347 VAL B CA 1
ATOM 7083 C C . VAL B 1 347 ? 0.355 29.594 29.828 1 97.81 347 VAL B C 1
ATOM 7085 O O . VAL B 1 347 ? -0.798 29.781 30.219 1 97.81 347 VAL B O 1
ATOM 7088 N N . VAL B 1 348 ? 1.179 30.531 29.594 1 97.88 348 VAL B N 1
ATOM 7089 C CA . VAL B 1 348 ? 0.806 31.938 29.75 1 97.88 348 VAL B CA 1
ATOM 7090 C C . VAL B 1 348 ? -0.327 32.281 28.797 1 97.88 348 VAL B C 1
ATOM 7092 O O . VAL B 1 348 ? -1.279 32.969 29.172 1 97.88 348 VAL B O 1
ATOM 7095 N N . THR B 1 349 ? -0.201 31.859 27.578 1 97.81 349 THR B N 1
ATOM 7096 C CA . THR B 1 349 ? -1.254 32.094 26.609 1 97.81 349 THR B CA 1
ATOM 7097 C C . THR B 1 349 ? -2.594 31.578 27.109 1 97.81 349 THR B C 1
ATOM 7099 O O . THR B 1 349 ? -3.602 32.281 27.062 1 97.81 349 THR B O 1
ATOM 7102 N N . GLY B 1 350 ? -2.562 30.312 27.562 1 97.81 350 GLY B N 1
ATOM 7103 C CA . GLY B 1 350 ? -3.779 29.719 28.109 1 97.81 350 GLY B CA 1
ATOM 7104 C C . GLY B 1 350 ? -4.352 30.516 29.281 1 97.81 350 GLY B C 1
ATOM 7105 O O . GLY B 1 350 ? -5.566 30.688 29.375 1 97.81 350 GLY B O 1
ATOM 7106 N N . LEU B 1 351 ? -3.531 31 30.141 1 97.38 351 LEU B N 1
ATOM 7107 C CA . LEU B 1 351 ? -3.965 31.781 31.297 1 97.38 351 LEU B CA 1
ATOM 7108 C C . LEU B 1 351 ? -4.598 33.094 30.859 1 97.38 351 LEU B C 1
ATOM 7110 O O . LEU B 1 351 ? -5.566 33.562 31.469 1 97.38 351 LEU B O 1
ATOM 7114 N N . LEU B 1 352 ? -4.035 33.656 29.891 1 96.56 352 LEU B N 1
ATOM 7115 C CA . LEU B 1 352 ? -4.59 34.906 29.391 1 96.56 352 LEU B CA 1
ATOM 7116 C C . LEU B 1 352 ? -5.941 34.688 28.719 1 96.56 352 LEU B C 1
ATOM 7118 O O . LEU B 1 352 ? -6.828 35.531 28.797 1 96.56 352 LEU B O 1
ATOM 7122 N N . VAL B 1 353 ? -6.102 33.594 28.031 1 96.94 353 VAL B N 1
ATOM 7123 C CA . VAL B 1 353 ? -7.41 33.25 27.5 1 96.94 353 VAL B CA 1
ATOM 7124 C C . VAL B 1 353 ? -8.406 33.031 28.641 1 96.94 353 VAL B C 1
ATOM 7126 O O . VAL B 1 353 ? -9.562 33.469 28.531 1 96.94 353 VAL B O 1
ATOM 7129 N N . ALA B 1 354 ? -7.941 32.375 29.719 1 96.5 354 ALA B N 1
ATOM 7130 C CA . ALA B 1 354 ? -8.789 32.219 30.906 1 96.5 354 ALA B CA 1
ATOM 7131 C C . ALA B 1 354 ? -9.242 33.562 31.438 1 96.5 354 ALA B C 1
ATOM 7133 O O . ALA B 1 354 ? -10.406 33.75 31.812 1 96.5 354 ALA B O 1
ATOM 7134 N N . LEU B 1 355 ? -8.383 34.5 31.453 1 95.5 355 LEU B N 1
ATOM 7135 C CA . LEU B 1 355 ? -8.711 35.844 31.922 1 95.5 355 LEU B CA 1
ATOM 7136 C C . LEU B 1 355 ? -9.758 36.469 31 1 95.5 355 LEU B C 1
ATOM 7138 O O . LEU B 1 355 ? -10.648 37.188 31.484 1 95.5 355 LEU B O 1
ATOM 7142 N N . THR B 1 356 ? -9.57 36.281 29.781 1 93.38 356 THR B N 1
ATOM 7143 C CA . THR B 1 356 ? -10.539 36.781 28.828 1 93.38 356 THR B CA 1
ATOM 7144 C C . THR B 1 356 ? -11.914 36.156 29.062 1 93.38 356 THR B C 1
ATOM 7146 O O . THR B 1 356 ? -12.93 36.844 29.031 1 93.38 356 THR B O 1
ATOM 7149 N N . LEU B 1 357 ? -11.961 34.875 29.281 1 94.06 357 LEU B N 1
ATOM 7150 C CA . LEU B 1 357 ? -13.203 34.156 29.531 1 94.06 357 LEU B CA 1
ATOM 7151 C C . LEU B 1 357 ? -13.891 34.688 30.797 1 94.06 357 LEU B C 1
ATOM 7153 O O . LEU B 1 357 ? -15.117 34.719 30.859 1 94.06 357 LEU B O 1
ATOM 7157 N N . LEU B 1 358 ? -13.148 35.062 31.719 1 93.44 358 LEU B N 1
ATOM 7158 C CA . LEU B 1 358 ? -13.695 35.469 33 1 93.44 358 LEU B CA 1
ATOM 7159 C C . LEU B 1 358 ? -14.141 36.938 33 1 93.44 358 LEU B C 1
ATOM 7161 O O . LEU B 1 358 ? -15.133 37.281 33.625 1 93.44 358 LEU B O 1
ATOM 7165 N N . PHE B 1 359 ? -13.414 37.812 32.156 1 91.75 359 PHE B N 1
ATOM 7166 C CA . PHE B 1 359 ? -13.641 39.219 32.406 1 91.75 359 PHE B CA 1
ATOM 7167 C C . PHE B 1 359 ? -13.93 39.969 31.094 1 91.75 359 PHE B C 1
ATOM 7169 O O . PHE B 1 359 ? -14.5 41.062 31.109 1 91.75 359 PHE B O 1
ATOM 7176 N N . LEU B 1 360 ? -13.578 39.469 29.984 1 90.44 360 LEU B N 1
ATOM 7177 C CA . LEU B 1 360 ? -13.57 40.281 28.797 1 90.44 360 LEU B CA 1
ATOM 7178 C C . LEU B 1 360 ? -14.656 39.844 27.812 1 90.44 360 LEU B C 1
ATOM 7180 O O . LEU B 1 360 ? -14.867 40.5 26.797 1 90.44 360 LEU B O 1
ATOM 7184 N N . THR B 1 361 ? -15.406 38.875 28.109 1 89.62 361 THR B N 1
ATOM 7185 C CA . THR B 1 361 ? -16.391 38.312 27.172 1 89.62 361 THR B CA 1
ATOM 7186 C C . THR B 1 361 ? -17.484 39.344 26.875 1 89.62 361 THR B C 1
ATOM 7188 O O . THR B 1 361 ? -18 39.375 25.766 1 89.62 361 THR B O 1
ATOM 7191 N N . PRO B 1 362 ? -17.938 40.219 27.812 1 89.94 362 PRO B N 1
ATOM 7192 C CA . PRO B 1 362 ? -18.984 41.188 27.5 1 89.94 362 PRO B CA 1
ATOM 7193 C C . PRO B 1 362 ? -18.547 42.188 26.453 1 89.94 362 PRO B C 1
ATOM 7195 O O . PRO B 1 362 ? -19.375 42.719 25.703 1 89.94 362 PRO B O 1
ATOM 7198 N N . LEU B 1 363 ? -17.281 42.406 26.391 1 89.56 363 LEU B N 1
ATOM 7199 C CA . LEU B 1 363 ? -16.766 43.375 25.453 1 89.56 363 LEU B CA 1
ATOM 7200 C C . LEU B 1 363 ? -16.859 42.875 24.016 1 89.56 363 LEU B C 1
ATOM 7202 O O . LEU B 1 363 ? -16.766 43.625 23.062 1 89.56 363 LEU B O 1
ATOM 7206 N N . LEU B 1 364 ? -17.109 41.625 23.891 1 90.25 364 LEU B N 1
ATOM 7207 C CA . LEU B 1 364 ? -17.109 41 22.578 1 90.25 364 LEU B CA 1
ATOM 7208 C C . LEU B 1 364 ? -18.531 40.875 22.031 1 90.25 364 LEU B C 1
ATOM 7210 O O . LEU B 1 364 ? -18.734 40.344 20.938 1 90.25 364 LEU B O 1
ATOM 7214 N N . TYR B 1 365 ? -19.531 41.375 22.688 1 91.31 365 TYR B N 1
ATOM 7215 C CA . TYR B 1 365 ? -20.953 41.281 22.328 1 91.31 365 TYR B CA 1
ATOM 7216 C C . TYR B 1 365 ? -21.203 41.844 20.953 1 91.31 365 TYR B C 1
ATOM 7218 O O . TYR B 1 365 ? -21.891 41.25 20.125 1 91.31 365 TYR B O 1
ATOM 7226 N N . HIS B 1 366 ? -20.609 43 20.656 1 93.62 366 HIS B N 1
ATOM 7227 C CA . HIS B 1 366 ? -20.922 43.719 19.438 1 93.62 366 HIS B CA 1
ATOM 7228 C C . HIS B 1 366 ? -19.984 43.344 18.297 1 93.62 366 HIS B C 1
ATOM 7230 O O . HIS B 1 366 ? -19.984 44 17.25 1 93.62 366 HIS B O 1
ATOM 7236 N N . LEU B 1 367 ? -19.234 42.312 18.516 1 94.88 367 LEU B N 1
ATOM 7237 C CA . LEU B 1 367 ? -18.312 41.875 17.469 1 94.88 367 LEU B CA 1
ATOM 7238 C C . LEU B 1 367 ? -19.078 41.375 16.25 1 94.88 367 LEU B C 1
ATOM 7240 O O . LEU B 1 367 ? -19.875 40.438 16.344 1 94.88 367 LEU B O 1
ATOM 7244 N N . PRO B 1 368 ? -18.891 42.031 15.086 1 95.75 368 PRO B N 1
ATOM 7245 C CA . PRO B 1 368 ? -19.609 41.594 13.891 1 95.75 368 PRO B CA 1
ATOM 7246 C C . PRO B 1 368 ? -19.141 40.219 13.367 1 95.75 368 PRO B C 1
ATOM 7248 O O . PRO B 1 368 ? -17.938 39.969 13.359 1 95.75 368 PRO B O 1
ATOM 7251 N N . GLN B 1 369 ? -20.016 39.438 12.922 1 94.12 369 GLN B N 1
ATOM 7252 C CA . GLN B 1 369 ? -19.688 38.125 12.312 1 94.12 369 GLN B CA 1
ATOM 7253 C C . GLN B 1 369 ? -18.875 38.344 11.039 1 94.12 369 GLN B C 1
ATOM 7255 O O . GLN B 1 369 ? -18 37.531 10.719 1 94.12 369 GLN B O 1
ATOM 7260 N N . ALA B 1 370 ? -19.109 39.344 10.336 1 95.75 370 ALA B N 1
ATOM 7261 C CA . ALA B 1 370 ? -18.391 39.688 9.117 1 95.75 370 ALA B CA 1
ATOM 7262 C C . ALA B 1 370 ? -16.906 39.875 9.391 1 95.75 370 ALA B C 1
ATOM 7264 O O . ALA B 1 370 ? -16.062 39.531 8.555 1 95.75 370 ALA B O 1
ATOM 7265 N N . THR B 1 371 ? -16.625 40.438 10.57 1 95.81 371 THR B N 1
ATOM 7266 C CA . THR B 1 371 ? -15.234 40.625 10.969 1 95.81 371 THR B CA 1
ATOM 7267 C C . THR B 1 371 ? -14.531 39.281 11.125 1 95.81 371 THR B C 1
ATOM 7269 O O . THR B 1 371 ? -13.398 39.094 10.656 1 95.81 371 THR B O 1
ATOM 7272 N N . LEU B 1 372 ? -15.188 38.375 11.719 1 92.62 372 LEU B N 1
ATOM 7273 C CA . LEU B 1 372 ? -14.625 37.031 11.906 1 92.62 372 LEU B CA 1
ATOM 7274 C C . LEU B 1 372 ? -14.43 36.312 10.57 1 92.62 372 LEU B C 1
ATOM 7276 O O . LEU B 1 372 ? -13.453 35.594 10.383 1 92.62 372 LEU B O 1
ATOM 7280 N N . ALA B 1 373 ? -15.367 36.5 9.68 1 94.56 373 ALA B N 1
ATOM 7281 C CA . ALA B 1 373 ? -15.227 35.938 8.336 1 94.56 373 ALA B CA 1
ATOM 7282 C C . ALA B 1 373 ? -13.992 36.5 7.637 1 94.56 373 ALA B C 1
ATOM 7284 O O . ALA B 1 373 ? -13.266 35.781 6.965 1 94.56 373 ALA B O 1
ATOM 7285 N N . ALA B 1 374 ? -13.766 37.781 7.812 1 95.38 374 ALA B N 1
ATOM 7286 C CA . ALA B 1 374 ? -12.602 38.438 7.223 1 95.38 374 ALA B CA 1
ATOM 7287 C C . ALA B 1 374 ? -11.305 37.844 7.785 1 95.38 374 ALA B C 1
ATOM 7289 O O . ALA B 1 374 ? -10.344 37.625 7.047 1 95.38 374 ALA B O 1
ATOM 7290 N N . VAL B 1 375 ? -11.359 37.625 9.023 1 91.62 375 VAL B N 1
ATOM 7291 C CA . VAL B 1 375 ? -10.195 37.062 9.695 1 91.62 375 VAL B CA 1
ATOM 7292 C C . VAL B 1 375 ? -9.898 35.688 9.125 1 91.62 375 VAL B C 1
ATOM 7294 O O . VAL B 1 375 ? -8.742 35.344 8.859 1 91.62 375 VAL B O 1
ATOM 7297 N N . ILE B 1 376 ? -10.875 34.875 8.867 1 90.31 376 ILE B N 1
ATOM 7298 C CA . ILE B 1 376 ? -10.719 33.531 8.336 1 90.31 376 ILE B CA 1
ATOM 7299 C C . ILE B 1 376 ? -10.18 33.594 6.91 1 90.31 376 ILE B C 1
ATOM 7301 O O . ILE B 1 376 ? -9.25 32.844 6.559 1 90.31 376 ILE B O 1
ATOM 7305 N N . ILE B 1 377 ? -10.781 34.406 6.117 1 92.94 377 ILE B N 1
ATOM 7306 C CA . ILE B 1 377 ? -10.383 34.531 4.719 1 92.94 377 ILE B CA 1
ATOM 7307 C C . ILE B 1 377 ? -8.898 34.906 4.641 1 92.94 377 ILE B C 1
ATOM 7309 O O . ILE B 1 377 ? -8.148 34.312 3.871 1 92.94 377 ILE B O 1
ATOM 7313 N N . MET B 1 378 ? -8.484 35.875 5.453 1 88.69 378 MET B N 1
ATOM 7314 C CA . MET B 1 378 ? -7.094 36.312 5.445 1 88.69 378 MET B CA 1
ATOM 7315 C C . MET B 1 378 ? -6.168 35.219 5.91 1 88.69 378 MET B C 1
ATOM 7317 O O . MET B 1 378 ? -5.039 35.094 5.434 1 88.69 378 MET B O 1
ATOM 7321 N N . ALA B 1 379 ? -6.613 34.438 6.793 1 82.81 379 ALA B N 1
ATOM 7322 C CA . ALA B 1 379 ? -5.809 33.344 7.336 1 82.81 379 ALA B CA 1
ATOM 7323 C C . ALA B 1 379 ? -5.605 32.25 6.297 1 82.81 379 ALA B C 1
ATOM 7325 O O . ALA B 1 379 ? -4.527 31.656 6.219 1 82.81 379 ALA B O 1
ATOM 7326 N N . VAL B 1 380 ? -6.586 31.953 5.457 1 86.44 380 VAL B N 1
ATOM 7327 C CA . VAL B 1 380 ? -6.527 30.797 4.578 1 86.44 380 VAL B CA 1
ATOM 7328 C C . VAL B 1 380 ? -5.91 31.188 3.238 1 86.44 380 VAL B C 1
ATOM 7330 O O . VAL B 1 380 ? -5.391 30.328 2.512 1 86.44 380 VAL B O 1
ATOM 7333 N N . VAL B 1 381 ? -5.938 32.469 2.9 1 85.5 381 VAL B N 1
ATOM 7334 C CA . VAL B 1 381 ? -5.348 32.906 1.645 1 85.5 381 VAL B CA 1
ATOM 7335 C C . VAL B 1 381 ? -3.861 32.562 1.612 1 85.5 381 VAL B C 1
ATOM 7337 O O . VAL B 1 381 ? -3.32 32.219 0.559 1 85.5 381 VAL B O 1
ATOM 7340 N N . ASN B 1 382 ? -3.281 32.531 2.736 1 79.38 382 ASN B N 1
ATOM 7341 C CA . ASN B 1 382 ? -1.851 32.281 2.822 1 79.38 382 ASN B CA 1
ATOM 7342 C C . ASN B 1 382 ? -1.561 30.766 2.744 1 79.38 382 ASN B C 1
ATOM 7344 O O . ASN B 1 382 ? -0.41 30.359 2.564 1 79.38 382 ASN B O 1
ATOM 7348 N N . LEU B 1 383 ? -2.586 30 2.854 1 79.69 383 LEU B N 1
ATOM 7349 C CA . LEU B 1 383 ? -2.418 28.562 2.811 1 79.69 383 LEU B CA 1
ATOM 7350 C C . LEU B 1 383 ? -2.352 28.062 1.369 1 79.69 383 LEU B C 1
ATOM 7352 O O . LEU B 1 383 ? -1.833 26.969 1.106 1 79.69 383 LEU B O 1
ATOM 7356 N N . VAL B 1 384 ? -2.85 28.828 0.415 1 87.5 384 VAL B N 1
ATOM 7357 C CA . VAL B 1 384 ? -2.9 28.406 -0.984 1 87.5 384 VAL B CA 1
ATOM 7358 C C . VAL B 1 384 ? -1.518 28.547 -1.616 1 87.5 384 VAL B C 1
ATOM 7360 O O . VAL B 1 384 ? -0.952 29.656 -1.644 1 87.5 384 VAL B O 1
ATOM 7363 N N . LYS B 1 385 ? -0.985 27.516 -2.004 1 89.5 385 LYS B N 1
ATOM 7364 C CA . LYS B 1 385 ? 0.329 27.516 -2.639 1 89.5 385 LYS B CA 1
ATOM 7365 C C . LYS B 1 385 ? 0.334 26.656 -3.898 1 89.5 385 LYS B C 1
ATOM 7367 O O . LYS B 1 385 ? 0.071 25.453 -3.834 1 89.5 385 LYS B O 1
ATOM 7372 N N . ILE B 1 386 ? 0.692 27.141 -5.008 1 92.56 386 ILE B N 1
ATOM 7373 C CA . ILE B 1 386 ? 0.731 26.422 -6.273 1 92.56 386 ILE B CA 1
ATOM 7374 C C . ILE B 1 386 ? 2.154 25.953 -6.555 1 92.56 386 ILE B C 1
ATOM 7376 O O . ILE B 1 386 ? 2.355 24.922 -7.207 1 92.56 386 ILE B O 1
ATOM 7380 N N . ALA B 1 387 ? 3.141 26.641 -6.02 1 92.5 387 ALA B N 1
ATOM 7381 C CA . ALA B 1 387 ? 4.551 26.375 -6.297 1 92.5 387 ALA B CA 1
ATOM 7382 C C . ALA B 1 387 ? 4.941 24.953 -5.891 1 92.5 387 ALA B C 1
ATOM 7384 O O . ALA B 1 387 ? 5.641 24.266 -6.633 1 92.5 387 ALA B O 1
ATOM 7385 N N . PRO B 1 388 ? 4.469 24.547 -4.762 1 91.12 388 PRO B N 1
ATOM 7386 C CA . PRO B 1 388 ? 4.852 23.188 -4.367 1 91.12 388 PRO B CA 1
ATOM 7387 C C . PRO B 1 388 ? 4.328 22.125 -5.332 1 91.12 388 PRO B C 1
ATOM 7389 O O . PRO B 1 388 ? 4.953 21.078 -5.496 1 91.12 388 PRO B O 1
ATOM 7392 N N . ILE B 1 389 ? 3.182 22.344 -5.941 1 93.69 389 ILE B N 1
ATOM 7393 C CA . ILE B 1 389 ? 2.625 21.406 -6.906 1 93.69 389 ILE B CA 1
ATOM 7394 C C . ILE B 1 389 ? 3.52 21.344 -8.141 1 93.69 389 ILE B C 1
ATOM 7396 O O . ILE B 1 389 ? 3.828 20.25 -8.641 1 93.69 389 ILE B O 1
ATOM 7400 N N . LYS B 1 390 ? 3.912 22.516 -8.625 1 94.38 390 LYS B N 1
ATOM 7401 C CA . LYS B 1 390 ? 4.824 22.578 -9.758 1 94.38 390 LYS B CA 1
ATOM 7402 C C . LYS B 1 390 ? 6.164 21.922 -9.43 1 94.38 390 LYS B C 1
ATOM 7404 O O . LYS B 1 390 ? 6.75 21.234 -10.273 1 94.38 390 LYS B O 1
ATOM 7409 N N . HIS B 1 391 ? 6.594 22.219 -8.266 1 93.12 391 HIS B N 1
ATOM 7410 C CA . HIS B 1 391 ? 7.848 21.641 -7.801 1 93.12 391 HIS B CA 1
ATOM 7411 C C . HIS B 1 391 ? 7.766 20.109 -7.766 1 93.12 391 HIS B C 1
ATOM 7413 O O . HIS B 1 391 ? 8.703 19.422 -8.18 1 93.12 391 HIS B O 1
ATOM 7419 N N . ALA B 1 392 ? 6.691 19.625 -7.273 1 93.12 392 ALA B N 1
ATOM 7420 C CA . ALA B 1 392 ? 6.5 18.172 -7.211 1 93.12 392 ALA B CA 1
ATOM 7421 C C . ALA B 1 392 ? 6.578 17.547 -8.602 1 93.12 392 ALA B C 1
ATOM 7423 O O . ALA B 1 392 ? 7.133 16.469 -8.773 1 93.12 392 ALA B O 1
ATOM 7424 N N . TRP B 1 393 ? 6.055 18.297 -9.609 1 92.62 393 TRP B N 1
ATOM 7425 C CA . TRP B 1 393 ? 6.059 17.828 -10.992 1 92.62 393 TRP B CA 1
ATOM 7426 C C . TRP B 1 393 ? 7.48 17.703 -11.523 1 92.62 393 TRP B C 1
ATOM 7428 O O . TRP B 1 393 ? 7.773 16.828 -12.352 1 92.62 393 TRP B O 1
ATOM 7438 N N . LYS B 1 394 ? 8.352 18.562 -11.047 1 92.31 394 LYS B N 1
ATOM 7439 C CA . LYS B 1 394 ? 9.742 18.578 -11.5 1 92.31 394 LYS B CA 1
ATOM 7440 C C . LYS B 1 394 ? 10.531 17.422 -10.898 1 92.31 394 LYS B C 1
ATOM 7442 O O . LYS B 1 394 ? 11.445 16.875 -11.531 1 92.31 394 LYS B O 1
ATOM 7447 N N . VAL B 1 395 ? 10.195 17.094 -9.711 1 92.94 395 VAL B N 1
ATOM 7448 C CA . VAL B 1 395 ? 10.906 16.016 -9.031 1 92.94 395 VAL B CA 1
ATOM 7449 C C . VAL B 1 395 ? 10.445 14.672 -9.578 1 92.94 395 VAL B C 1
ATOM 7451 O O . VAL B 1 395 ? 11.266 13.859 -10.016 1 92.94 395 VAL B O 1
ATOM 7454 N N . GLU B 1 396 ? 9.141 14.484 -9.516 1 92.38 396 GLU B N 1
ATOM 7455 C CA . GLU B 1 396 ? 8.484 13.266 -9.992 1 92.38 396 GLU B CA 1
ATOM 7456 C C . GLU B 1 396 ? 7.07 13.562 -10.484 1 92.38 396 GLU B C 1
ATOM 7458 O O . GLU B 1 396 ? 6.191 13.922 -9.703 1 92.38 396 GLU B O 1
ATOM 7463 N N . PRO B 1 397 ? 6.805 13.352 -11.695 1 92.5 397 PRO B N 1
ATOM 7464 C CA . PRO B 1 397 ? 5.5 13.688 -12.266 1 92.5 397 PRO B CA 1
ATOM 7465 C C . PRO B 1 397 ? 4.348 12.961 -11.562 1 92.5 397 PRO B C 1
ATOM 7467 O O . PRO B 1 397 ? 3.244 13.508 -11.469 1 92.5 397 PRO B O 1
ATOM 7470 N N . HIS B 1 398 ? 4.559 11.766 -11.094 1 92.94 398 HIS B N 1
ATOM 7471 C CA . HIS B 1 398 ? 3.52 11.055 -10.359 1 92.94 398 HIS B CA 1
ATOM 7472 C C . HIS B 1 398 ? 3.08 11.844 -9.133 1 92.94 398 HIS B C 1
ATOM 7474 O O . HIS B 1 398 ? 1.903 11.82 -8.758 1 92.94 398 HIS B O 1
ATOM 7480 N N . ASP B 1 399 ? 4.031 12.547 -8.531 1 93.88 399 ASP B N 1
ATOM 7481 C CA . ASP B 1 399 ? 3.713 13.359 -7.359 1 93.88 399 ASP B CA 1
ATOM 7482 C C . ASP B 1 399 ? 2.852 14.555 -7.738 1 93.88 399 ASP B C 1
ATOM 7484 O O . ASP B 1 399 ? 1.977 14.969 -6.973 1 93.88 399 ASP B O 1
ATOM 7488 N N . GLY B 1 400 ? 3.154 15.125 -8.914 1 95 400 GLY B N 1
ATOM 7489 C CA . GLY B 1 400 ? 2.305 16.188 -9.406 1 95 400 GLY B CA 1
ATOM 7490 C C . GLY B 1 400 ? 0.872 15.75 -9.648 1 95 400 GLY B C 1
ATOM 7491 O O . GLY B 1 400 ? -0.07 16.469 -9.289 1 95 400 GLY B O 1
ATOM 7492 N N . VAL B 1 401 ? 0.667 14.602 -10.18 1 95.31 401 VAL B N 1
ATOM 7493 C CA . VAL B 1 401 ? -0.651 14.031 -10.445 1 95.31 401 VAL B CA 1
ATOM 7494 C C . VAL B 1 401 ? -1.397 13.82 -9.125 1 95.31 401 VAL B C 1
ATOM 7496 O O . VAL B 1 401 ? -2.596 14.102 -9.039 1 95.31 401 VAL B O 1
ATOM 7499 N N . VAL B 1 402 ? -0.667 13.344 -8.148 1 95.5 402 VAL B N 1
ATOM 7500 C CA . VAL B 1 402 ? -1.265 13.094 -6.844 1 95.5 402 VAL B CA 1
ATOM 7501 C C . VAL B 1 402 ? -1.802 14.398 -6.262 1 95.5 402 VAL B C 1
ATOM 7503 O O . VAL B 1 402 ? -2.92 14.438 -5.742 1 95.5 402 VAL B O 1
ATOM 7506 N N . ALA B 1 403 ? -1.003 15.453 -6.363 1 95.38 403 ALA B N 1
ATOM 7507 C CA . ALA B 1 403 ? -1.419 16.75 -5.832 1 95.38 403 ALA B CA 1
ATOM 7508 C C . ALA B 1 403 ? -2.664 17.266 -6.551 1 95.38 403 ALA B C 1
ATOM 7510 O O . ALA B 1 403 ? -3.621 17.703 -5.906 1 95.38 403 ALA B O 1
ATOM 7511 N N . VAL B 1 404 ? -2.672 17.156 -7.836 1 96.81 404 VAL B N 1
ATOM 7512 C CA . VAL B 1 404 ? -3.758 17.688 -8.656 1 96.81 404 VAL B CA 1
ATOM 7513 C C . VAL B 1 404 ? -5.023 16.859 -8.438 1 96.81 404 VAL B C 1
ATOM 7515 O O . VAL B 1 404 ? -6.113 17.406 -8.273 1 96.81 404 VAL B O 1
ATOM 7518 N N . VAL B 1 405 ? -4.875 15.578 -8.422 1 96.31 405 VAL B N 1
ATOM 7519 C CA . VAL B 1 405 ? -6.02 14.695 -8.227 1 96.31 405 VAL B CA 1
ATOM 7520 C C . VAL B 1 405 ? -6.598 14.891 -6.832 1 96.31 405 VAL B C 1
ATOM 7522 O O . VAL B 1 405 ? -7.82 14.922 -6.656 1 96.31 405 VAL B O 1
ATOM 7525 N N . THR B 1 406 ? -5.723 14.992 -5.816 1 93.38 406 THR B N 1
ATOM 7526 C CA . THR B 1 406 ? -6.191 15.242 -4.461 1 93.38 406 THR B CA 1
ATOM 7527 C C . THR B 1 406 ? -6.957 16.562 -4.383 1 93.38 406 THR B C 1
ATOM 7529 O O . THR B 1 406 ? -7.996 16.641 -3.723 1 93.38 406 THR B O 1
ATOM 7532 N N . PHE B 1 407 ? -6.43 17.609 -5.055 1 94.81 407 PHE B N 1
ATOM 7533 C CA . PHE B 1 407 ? -7.066 18.906 -5.094 1 94.81 407 PHE B CA 1
ATOM 7534 C C . PHE B 1 407 ? -8.477 18.812 -5.664 1 94.81 407 PHE B C 1
ATOM 7536 O O . PHE B 1 407 ? -9.445 19.203 -5.012 1 94.81 407 PHE B O 1
ATOM 7543 N N . PHE B 1 408 ? -8.617 18.188 -6.789 1 95.88 408 PHE B N 1
ATOM 7544 C CA . PHE B 1 408 ? -9.906 18.109 -7.469 1 95.88 408 PHE B CA 1
ATOM 7545 C C . PHE B 1 408 ? -10.836 17.141 -6.754 1 95.88 408 PHE B C 1
ATOM 7547 O O . PHE B 1 408 ? -12.055 17.359 -6.703 1 95.88 408 PHE B O 1
ATOM 7554 N N . ALA B 1 409 ? -10.289 16.047 -6.266 1 94.12 409 ALA B N 1
ATOM 7555 C CA . ALA B 1 409 ? -11.117 15.094 -5.527 1 94.12 409 ALA B CA 1
ATOM 7556 C C . ALA B 1 409 ? -11.695 15.734 -4.27 1 94.12 409 ALA B C 1
ATOM 7558 O O . ALA B 1 409 ? -12.867 15.523 -3.945 1 94.12 409 ALA B O 1
ATOM 7559 N N . THR B 1 410 ? -10.859 16.484 -3.545 1 89.56 410 THR B N 1
ATOM 7560 C CA . THR B 1 410 ? -11.328 17.172 -2.342 1 89.56 410 THR B CA 1
ATOM 7561 C C . THR B 1 410 ? -12.43 18.156 -2.678 1 89.56 410 THR B C 1
ATOM 7563 O O . THR B 1 410 ? -13.438 18.234 -1.97 1 89.56 410 THR B O 1
ATOM 7566 N N . LEU B 1 411 ? -12.328 18.875 -3.764 1 91.25 411 LEU B N 1
ATOM 7567 C CA . LEU B 1 411 ? -13.352 19.828 -4.195 1 91.25 411 LEU B CA 1
ATOM 7568 C C . LEU B 1 411 ? -14.633 19.109 -4.594 1 91.25 411 LEU B C 1
ATOM 7570 O O . LEU B 1 411 ? -15.734 19.547 -4.25 1 91.25 411 LEU B O 1
ATOM 7574 N N . ALA B 1 412 ? -14.43 17.984 -5.25 1 90.81 412 ALA B N 1
ATOM 7575 C CA . ALA B 1 412 ? -15.57 17.25 -5.785 1 90.81 412 ALA B CA 1
ATOM 7576 C C . ALA B 1 412 ? -16.359 16.562 -4.672 1 90.81 412 ALA B C 1
ATOM 7578 O O . ALA B 1 412 ? -17.578 16.469 -4.746 1 90.81 412 ALA B O 1
ATOM 7579 N N . PHE B 1 413 ? -15.656 16.141 -3.674 1 87.12 413 PHE B N 1
ATOM 7580 C CA . PHE B 1 413 ? -16.312 15.359 -2.625 1 87.12 413 PHE B CA 1
ATOM 7581 C C . PHE B 1 413 ? -16.766 16.266 -1.488 1 87.12 413 PHE B C 1
ATOM 7583 O O . PHE B 1 413 ? -17.438 15.812 -0.556 1 87.12 413 PHE B O 1
ATOM 7590 N N . ALA B 1 414 ? -16.406 17.531 -1.574 1 83.94 414 ALA B N 1
ATOM 7591 C CA . ALA B 1 414 ? -16.859 18.453 -0.533 1 83.94 414 ALA B CA 1
ATOM 7592 C C . ALA B 1 414 ? -18.375 18.391 -0.378 1 83.94 414 ALA B C 1
ATOM 7594 O O . ALA B 1 414 ? -19.109 18.375 -1.371 1 83.94 414 ALA B O 1
ATOM 7595 N N . PRO B 1 415 ? -18.859 18.172 0.84 1 79.38 415 PRO B N 1
ATOM 7596 C CA . PRO B 1 415 ? -18.266 18.516 2.133 1 79.38 415 PRO B CA 1
ATOM 7597 C C . PRO B 1 415 ? -17.547 17.344 2.775 1 79.38 415 PRO B C 1
ATOM 7599 O O . PRO B 1 415 ? -16.938 17.484 3.838 1 79.38 415 PRO B O 1
ATOM 7602 N N . HIS B 1 416 ? -17.594 16.172 2.166 1 80.5 416 HIS B N 1
ATOM 7603 C CA . HIS B 1 416 ? -16.875 15.016 2.699 1 80.5 416 HIS B CA 1
ATOM 7604 C C . HIS B 1 416 ? -15.398 15.055 2.312 1 80.5 416 HIS B C 1
ATOM 7606 O O . HIS B 1 416 ? -14.938 14.234 1.519 1 80.5 416 HIS B O 1
ATOM 7612 N N . LEU B 1 417 ? -14.664 15.836 3.006 1 81.25 417 LEU B N 1
ATOM 7613 C CA . LEU B 1 417 ? -13.266 16.109 2.686 1 81.25 417 LEU B CA 1
ATOM 7614 C C . LEU B 1 417 ? -12.406 14.875 2.939 1 81.25 417 LEU B C 1
ATOM 7616 O O . LEU B 1 417 ? -11.344 14.711 2.326 1 81.25 417 LEU B O 1
ATOM 7620 N N . ASP B 1 418 ? -12.836 14 3.869 1 80.12 418 ASP B N 1
ATOM 7621 C CA . ASP B 1 418 ? -12.086 12.797 4.215 1 80.12 418 ASP B CA 1
ATOM 7622 C C . ASP B 1 418 ? -11.922 11.883 3.002 1 80.12 418 ASP B C 1
ATOM 7624 O O . ASP B 1 418 ? -10.883 11.234 2.84 1 80.12 418 ASP B O 1
ATOM 7628 N N . LYS B 1 419 ? -12.906 11.891 2.104 1 83.25 419 LYS B N 1
ATOM 7629 C CA . LYS B 1 419 ? -12.828 11.062 0.907 1 83.25 419 LYS B CA 1
ATOM 7630 C C . LYS B 1 419 ? -11.75 11.562 -0.048 1 83.25 419 LYS B C 1
ATOM 7632 O O . LYS B 1 419 ? -11.086 10.773 -0.718 1 83.25 419 LYS B O 1
ATOM 7637 N N . GLY B 1 420 ? -11.656 12.898 -0.109 1 86.31 420 GLY B N 1
ATOM 7638 C CA . GLY B 1 420 ? -10.625 13.469 -0.958 1 86.31 420 GLY B CA 1
ATOM 7639 C C . GLY B 1 420 ? -9.219 13.117 -0.514 1 86.31 420 GLY B C 1
ATOM 7640 O O . GLY B 1 420 ? -8.383 12.727 -1.332 1 86.31 420 GLY B O 1
ATOM 7641 N N . ILE B 1 421 ? -9 13.203 0.723 1 84.38 421 ILE B N 1
ATOM 7642 C CA . ILE B 1 421 ? -7.672 12.914 1.251 1 84.38 421 ILE B CA 1
ATOM 7643 C C . ILE B 1 421 ? -7.383 11.422 1.126 1 84.38 421 ILE B C 1
ATOM 7645 O O . ILE B 1 421 ? -6.254 11.023 0.818 1 84.38 421 ILE B O 1
ATOM 7649 N N . LEU B 1 422 ? -8.383 10.602 1.446 1 86.56 422 LEU B N 1
ATOM 7650 C CA . LEU B 1 422 ? -8.211 9.156 1.356 1 86.56 422 LEU B CA 1
ATOM 7651 C C . LEU B 1 422 ? -7.848 8.742 -0.065 1 86.56 422 LEU B C 1
ATOM 7653 O O . LEU B 1 422 ? -6.973 7.895 -0.266 1 86.56 422 LEU B O 1
ATOM 7657 N N . LEU B 1 423 ? -8.469 9.344 -1.007 1 90.62 423 LEU B N 1
ATOM 7658 C CA . LEU B 1 423 ? -8.141 9.055 -2.398 1 90.62 423 LEU B CA 1
ATOM 7659 C C . LEU B 1 423 ? -6.707 9.469 -2.715 1 90.62 423 LEU B C 1
ATOM 7661 O O . LEU B 1 423 ? -5.992 8.758 -3.426 1 90.62 423 LEU B O 1
ATOM 7665 N N . GLY B 1 424 ? -6.336 10.625 -2.238 1 91.19 424 GLY B N 1
ATOM 7666 C CA . GLY B 1 424 ? -4.965 11.07 -2.428 1 91.19 424 GLY B CA 1
ATOM 7667 C C . GLY B 1 424 ? -3.939 10.117 -1.838 1 91.19 424 GLY B C 1
ATOM 7668 O O . GLY B 1 424 ? -2.926 9.82 -2.473 1 91.19 424 GLY B O 1
ATOM 7669 N N . VAL B 1 425 ? -4.219 9.617 -0.703 1 87.94 425 VAL B N 1
ATOM 7670 C CA . VAL B 1 425 ? -3.312 8.711 -0.007 1 87.94 425 VAL B CA 1
ATOM 7671 C C . VAL B 1 425 ? -3.213 7.391 -0.772 1 87.94 425 VAL B C 1
ATOM 7673 O O . VAL B 1 425 ? -2.113 6.883 -1.009 1 87.94 425 VAL B O 1
ATOM 7676 N N . VAL B 1 426 ? -4.328 6.848 -1.178 1 88.44 426 VAL B N 1
ATOM 7677 C CA . VAL B 1 426 ? -4.363 5.586 -1.909 1 88.44 426 VAL B CA 1
ATOM 7678 C C . VAL B 1 426 ? -3.615 5.734 -3.232 1 88.44 426 VAL B C 1
ATOM 7680 O O . VAL B 1 426 ? -2.85 4.852 -3.623 1 88.44 426 VAL B O 1
ATOM 7683 N N . LEU B 1 427 ? -3.82 6.836 -3.865 1 91.31 427 LEU B N 1
ATOM 7684 C CA . LEU B 1 427 ? -3.154 7.086 -5.141 1 91.31 427 LEU B CA 1
ATOM 7685 C C . LEU B 1 427 ? -1.647 7.223 -4.949 1 91.31 427 LEU B C 1
ATOM 7687 O O . LEU B 1 427 ? -0.866 6.688 -5.738 1 91.31 427 LEU B O 1
ATOM 7691 N N . SER B 1 428 ? -1.294 7.973 -3.957 1 91.69 428 SER B N 1
ATOM 7692 C CA . SER B 1 428 ? 0.127 8.164 -3.682 1 91.69 428 SER B CA 1
ATOM 7693 C C . SER B 1 428 ? 0.816 6.836 -3.385 1 91.69 428 SER B C 1
ATOM 7695 O O . SER B 1 428 ? 1.896 6.562 -3.912 1 91.69 428 SER B O 1
ATOM 7697 N N . LEU B 1 429 ? 0.234 6.008 -2.572 1 87.56 429 LEU B N 1
ATOM 7698 C CA . LEU B 1 429 ? 0.777 4.695 -2.244 1 87.56 429 LEU B CA 1
ATOM 7699 C C . LEU B 1 429 ? 0.798 3.793 -3.475 1 87.56 429 LEU B C 1
ATOM 7701 O O . LEU B 1 429 ? 1.77 3.068 -3.701 1 87.56 429 LEU B O 1
ATOM 7705 N N . GLY B 1 430 ? -0.271 3.836 -4.223 1 87.44 430 GLY B N 1
ATOM 7706 C CA . GLY B 1 430 ? -0.351 3.043 -5.438 1 87.44 430 GLY B CA 1
ATOM 7707 C C . GLY B 1 430 ? 0.734 3.379 -6.441 1 87.44 430 GLY B C 1
ATOM 7708 O O . GLY B 1 430 ? 1.34 2.482 -7.035 1 87.44 430 GLY B O 1
ATOM 7709 N N . LEU B 1 431 ? 0.987 4.617 -6.66 1 88.31 431 LEU B N 1
ATOM 7710 C CA . LEU B 1 431 ? 1.999 5.051 -7.617 1 88.31 431 LEU B CA 1
ATOM 7711 C C . LEU B 1 431 ? 3.4 4.738 -7.102 1 88.31 431 LEU B C 1
ATOM 7713 O O . LEU B 1 431 ? 4.301 4.434 -7.887 1 88.31 431 LEU B O 1
ATOM 7717 N N . PHE B 1 432 ? 3.58 4.852 -5.859 1 86.88 432 PHE B N 1
ATOM 7718 C CA . PHE B 1 432 ? 4.844 4.441 -5.258 1 86.88 432 PHE B CA 1
ATOM 7719 C C . PHE B 1 432 ? 5.113 2.965 -5.523 1 86.88 432 PHE B C 1
ATOM 7721 O O . PHE B 1 432 ? 6.215 2.594 -5.938 1 86.88 432 PHE B O 1
ATOM 7728 N N . LEU B 1 433 ? 4.137 2.154 -5.219 1 84.94 433 LEU B N 1
ATOM 7729 C CA . LEU B 1 433 ? 4.273 0.72 -5.449 1 84.94 433 LEU B CA 1
ATOM 7730 C C . LEU B 1 433 ? 4.516 0.429 -6.926 1 84.94 433 LEU B C 1
ATOM 7732 O O . LEU B 1 433 ? 5.332 -0.427 -7.27 1 84.94 433 LEU B O 1
ATOM 7736 N N . TYR B 1 434 ? 3.807 1.109 -7.75 1 84.12 434 TYR B N 1
ATOM 7737 C CA . TYR B 1 434 ? 3.955 0.933 -9.188 1 84.12 434 TYR B CA 1
ATOM 7738 C C . TYR B 1 434 ? 5.395 1.193 -9.625 1 84.12 434 TYR B C 1
ATOM 7740 O O . TYR B 1 434 ? 5.938 0.463 -10.453 1 84.12 434 TYR B O 1
ATOM 7748 N N . ARG B 1 435 ? 6.039 2.135 -9.047 1 83.94 435 ARG B N 1
ATOM 7749 C CA . ARG B 1 435 ? 7.402 2.502 -9.414 1 83.94 435 ARG B CA 1
ATOM 7750 C C . ARG B 1 435 ? 8.406 1.484 -8.875 1 83.94 435 ARG B C 1
ATOM 7752 O O . ARG B 1 435 ? 9.445 1.249 -9.484 1 83.94 435 ARG B O 1
ATOM 7759 N N . THR B 1 436 ? 8.07 0.916 -7.75 1 85.94 436 THR B N 1
ATOM 7760 C CA . THR B 1 436 ? 9.016 -0.007 -7.121 1 85.94 436 THR B CA 1
ATOM 7761 C C . THR B 1 436 ? 8.883 -1.403 -7.723 1 85.94 436 THR B C 1
ATOM 7763 O O . THR B 1 436 ? 9.734 -2.264 -7.5 1 85.94 436 THR B O 1
ATOM 7766 N N . MET B 1 437 ? 7.879 -1.645 -8.539 1 85.44 437 MET B N 1
ATOM 7767 C CA . MET B 1 437 ? 7.613 -2.959 -9.117 1 85.44 437 MET B CA 1
ATOM 7768 C C . MET B 1 437 ? 8.547 -3.234 -10.297 1 85.44 437 MET B C 1
ATOM 7770 O O . MET B 1 437 ? 8.727 -4.387 -10.695 1 85.44 437 MET B O 1
ATOM 7774 N N . SER B 1 438 ? 9.133 -2.209 -10.883 1 85.06 438 SER B N 1
ATOM 7775 C CA . SER B 1 438 ? 10.008 -2.402 -12.031 1 85.06 438 SER B CA 1
ATOM 7776 C C . SER B 1 438 ? 11.328 -1.669 -11.852 1 85.06 438 SER B C 1
ATOM 7778 O O . SER B 1 438 ? 11.68 -0.804 -12.656 1 85.06 438 SER B O 1
ATOM 7780 N N . PRO B 1 439 ? 12.086 -2.176 -10.859 1 85.94 439 PRO B N 1
ATOM 7781 C CA . PRO B 1 439 ? 13.398 -1.552 -10.695 1 85.94 439 PRO B CA 1
ATOM 7782 C C . PRO B 1 439 ? 14.32 -1.784 -11.891 1 85.94 439 PRO B C 1
ATOM 7784 O O . PRO B 1 439 ? 14.094 -2.709 -12.68 1 85.94 439 PRO B O 1
ATOM 7787 N N . ASN B 1 440 ? 15.297 -0.988 -12 1 87.38 440 ASN B N 1
ATOM 7788 C CA . ASN B 1 440 ? 16.25 -1.134 -13.094 1 87.38 440 ASN B CA 1
ATOM 7789 C C . ASN B 1 440 ? 17.109 -2.381 -12.93 1 87.38 440 ASN B C 1
ATOM 7791 O O . ASN B 1 440 ? 17.578 -2.676 -11.828 1 87.38 440 ASN B O 1
ATOM 7795 N N . LEU B 1 441 ? 17.094 -3.16 -13.867 1 91.19 441 LEU B N 1
ATOM 7796 C CA . LEU B 1 441 ? 18.047 -4.25 -14.039 1 91.19 441 LEU B CA 1
ATOM 7797 C C . LEU B 1 441 ? 18.984 -3.979 -15.211 1 91.19 441 LEU B C 1
ATOM 7799 O O . LEU B 1 441 ? 18.562 -4.02 -16.375 1 91.19 441 LEU B O 1
ATOM 7803 N N . VAL B 1 442 ? 20.25 -3.721 -14.898 1 91.56 442 VAL B N 1
ATOM 7804 C CA . VAL B 1 442 ? 21.172 -3.297 -15.961 1 91.56 442 VAL B CA 1
ATOM 7805 C C . VAL B 1 442 ? 22.391 -4.207 -15.992 1 91.56 442 VAL B C 1
ATOM 7807 O O . VAL B 1 442 ? 22.828 -4.695 -14.945 1 91.56 442 VAL B O 1
ATOM 7810 N N . GLU B 1 443 ? 22.781 -4.461 -17.141 1 95 443 GLU B N 1
ATOM 7811 C CA . GLU B 1 443 ? 24.078 -5.098 -17.312 1 95 443 GLU B CA 1
ATOM 7812 C C . GLU B 1 443 ? 25.203 -4.078 -17.203 1 95 443 GLU B C 1
ATOM 7814 O O . GLU B 1 443 ? 25.156 -3.031 -17.859 1 95 443 GLU B O 1
ATOM 7819 N N . VAL B 1 444 ? 26.156 -4.363 -16.328 1 93.88 444 VAL B N 1
ATOM 7820 C CA . VAL B 1 444 ? 27.203 -3.369 -16.094 1 93.88 444 VAL B CA 1
ATOM 7821 C C . VAL B 1 444 ? 28.5 -3.811 -16.766 1 93.88 444 VAL B C 1
ATOM 7823 O O . VAL B 1 444 ? 28.719 -5.004 -16.984 1 93.88 444 VAL B O 1
ATOM 7826 N N . ALA B 1 445 ? 29.234 -2.865 -17.203 1 94.31 445 ALA B N 1
ATOM 7827 C CA . ALA B 1 445 ? 30.562 -3.033 -17.781 1 94.31 445 ALA B CA 1
ATOM 7828 C C . ALA B 1 445 ? 31.5 -1.916 -17.328 1 94.31 445 ALA B C 1
ATOM 7830 O O . ALA B 1 445 ? 31.078 -0.962 -16.688 1 94.31 445 ALA B O 1
ATOM 7831 N N . ARG B 1 446 ? 32.75 -2.1 -17.609 1 92.56 446 ARG B N 1
ATOM 7832 C CA . ARG B 1 446 ? 33.75 -1.166 -17.109 1 92.56 446 ARG B CA 1
ATOM 7833 C C . ARG B 1 446 ? 33.75 0.135 -17.906 1 92.56 446 ARG B C 1
ATOM 7835 O O . ARG B 1 446 ? 33.781 0.116 -19.141 1 92.56 446 ARG B O 1
ATOM 7842 N N . HIS B 1 447 ? 33.656 1.194 -17.141 1 89.44 447 HIS B N 1
ATOM 7843 C CA . HIS B 1 447 ? 33.688 2.527 -17.719 1 89.44 447 HIS B CA 1
ATOM 7844 C C . HIS B 1 447 ? 35.125 3.084 -17.75 1 89.44 447 HIS B C 1
ATOM 7846 O O . HIS B 1 447 ? 36 2.523 -17.109 1 89.44 447 HIS B O 1
ATOM 7852 N N . GLU B 1 448 ? 35.344 4.199 -18.422 1 85.81 448 GLU B N 1
ATOM 7853 C CA . GLU B 1 448 ? 36.656 4.84 -18.562 1 85.81 448 GLU B CA 1
ATOM 7854 C C . GLU B 1 448 ? 37.156 5.328 -17.203 1 85.81 448 GLU B C 1
ATOM 7856 O O . GLU B 1 448 ? 38.375 5.332 -16.969 1 85.81 448 GLU B O 1
ATOM 7861 N N . ASP B 1 449 ? 36.219 5.559 -16.328 1 79.81 449 ASP B N 1
ATOM 7862 C CA . ASP B 1 449 ? 36.625 6.105 -15.047 1 79.81 449 ASP B CA 1
ATOM 7863 C C . ASP B 1 449 ? 36.938 4.988 -14.047 1 79.81 449 ASP B C 1
ATOM 7865 O O . ASP B 1 449 ? 37.219 5.254 -12.875 1 79.81 449 ASP B O 1
ATOM 7869 N N . GLY B 1 450 ? 36.781 3.775 -14.422 1 79.94 450 GLY B N 1
ATOM 7870 C CA . GLY B 1 450 ? 37.156 2.641 -13.578 1 79.94 450 GLY B CA 1
ATOM 7871 C C . GLY B 1 450 ? 35.938 2.01 -12.898 1 79.94 450 GLY B C 1
ATOM 7872 O O . GLY B 1 450 ? 36.031 0.891 -12.391 1 79.94 450 GLY B O 1
ATOM 7873 N N . SER B 1 451 ? 34.875 2.74 -12.961 1 82.56 451 SER B N 1
ATOM 7874 C CA . SER B 1 451 ? 33.688 2.209 -12.305 1 82.56 451 SER B CA 1
ATOM 7875 C C . SER B 1 451 ? 32.875 1.339 -13.266 1 82.56 451 SER B C 1
ATOM 7877 O O . SER B 1 451 ? 33.062 1.396 -14.477 1 82.56 451 SER B O 1
ATOM 7879 N N . MET B 1 452 ? 32.125 0.474 -12.734 1 87.12 452 MET B N 1
ATOM 7880 C CA . MET B 1 452 ? 31.203 -0.309 -13.555 1 87.12 452 MET B CA 1
ATOM 7881 C C . MET B 1 452 ? 29.859 0.389 -13.672 1 87.12 452 MET B C 1
ATOM 7883 O O . MET B 1 452 ? 29.25 0.749 -12.664 1 87.12 452 MET B O 1
ATOM 7887 N N . ARG B 1 453 ? 29.484 0.572 -14.961 1 87.12 453 ARG B N 1
ATOM 7888 C CA . ARG B 1 453 ? 28.266 1.323 -15.219 1 87.12 453 ARG B CA 1
ATOM 7889 C C . ARG B 1 453 ? 27.344 0.571 -16.172 1 87.12 453 ARG B C 1
ATOM 7891 O O . ARG B 1 453 ? 27.734 -0.467 -16.719 1 87.12 453 ARG B O 1
ATOM 7898 N N . ASP B 1 454 ? 26.172 1.073 -16.281 1 89.38 454 ASP B N 1
ATOM 7899 C CA . ASP B 1 454 ? 25.203 0.516 -17.203 1 89.38 454 ASP B CA 1
ATOM 7900 C C . ASP B 1 454 ? 25.75 0.479 -18.625 1 89.38 454 ASP B C 1
ATOM 7902 O O . ASP B 1 454 ? 26 1.525 -19.234 1 89.38 454 ASP B O 1
ATOM 7906 N N . ALA B 1 455 ? 25.891 -0.679 -19.094 1 92.56 455 ALA B N 1
ATOM 7907 C CA . ALA B 1 455 ? 26.531 -0.858 -20.406 1 92.56 455 ALA B CA 1
ATOM 7908 C C . ALA B 1 455 ? 25.703 -0.242 -21.516 1 92.56 455 ALA B C 1
ATOM 7910 O O . ALA B 1 455 ? 26.234 0.404 -22.422 1 92.56 455 ALA B O 1
ATOM 7911 N N . GLN B 1 456 ? 24.453 -0.396 -21.469 1 88.62 456 GLN B N 1
ATOM 7912 C CA . GLN B 1 456 ? 23.562 0.101 -22.516 1 88.62 456 GLN B CA 1
ATOM 7913 C C . GLN B 1 456 ? 23.484 1.626 -22.484 1 88.62 456 GLN B C 1
ATOM 7915 O O . GLN B 1 456 ? 23.531 2.27 -23.547 1 88.62 456 GLN B O 1
ATOM 7920 N N . ALA B 1 457 ? 23.422 2.178 -21.344 1 83.88 457 ALA B N 1
ATOM 7921 C CA . ALA B 1 457 ? 23.266 3.623 -21.203 1 83.88 457 ALA B CA 1
ATOM 7922 C C . ALA B 1 457 ? 24.547 4.355 -21.609 1 83.88 457 ALA B C 1
ATOM 7924 O O . ALA B 1 457 ? 24.484 5.48 -22.125 1 83.88 457 ALA B O 1
ATOM 7925 N N . HIS B 1 458 ? 25.688 3.693 -21.453 1 87 458 HIS B N 1
ATOM 7926 C CA . HIS B 1 458 ? 26.953 4.375 -21.703 1 87 458 HIS B CA 1
ATOM 7927 C C . HIS B 1 458 ? 27.688 3.785 -22.906 1 87 458 HIS B C 1
ATOM 7929 O O . HIS B 1 458 ? 28.844 4.094 -23.141 1 87 458 HIS B O 1
ATOM 7935 N N . GLY B 1 459 ? 27.047 2.893 -23.641 1 91 459 GLY B N 1
ATOM 7936 C CA . GLY B 1 459 ? 27.625 2.326 -24.844 1 91 459 GLY B CA 1
ATOM 7937 C C . GLY B 1 459 ? 28.891 1.531 -24.594 1 91 459 GLY B C 1
ATOM 7938 O O . GLY B 1 459 ? 29.906 1.731 -25.266 1 91 459 GLY B O 1
ATOM 7939 N N . LEU B 1 460 ? 28.844 0.632 -23.594 1 92.88 460 LEU B N 1
ATOM 7940 C CA . LEU B 1 460 ? 29.984 -0.185 -23.219 1 92.88 460 LEU B CA 1
ATOM 7941 C C . LEU B 1 460 ? 29.844 -1.602 -23.766 1 92.88 460 LEU B C 1
ATOM 7943 O O . LEU B 1 460 ? 28.734 -2.123 -23.875 1 92.88 460 LEU B O 1
ATOM 7947 N N . LYS B 1 461 ? 30.953 -2.17 -24.078 1 93.56 461 LYS B N 1
ATOM 7948 C CA . LYS B 1 461 ? 30.953 -3.555 -24.547 1 93.56 461 LYS B CA 1
ATOM 7949 C C . LYS B 1 461 ? 30.75 -4.523 -23.391 1 93.56 461 LYS B C 1
ATOM 7951 O O . LYS B 1 461 ? 31.297 -4.328 -22.297 1 93.56 461 LYS B O 1
ATOM 7956 N N . THR B 1 462 ? 29.938 -5.516 -23.688 1 94.81 462 THR B N 1
ATOM 7957 C CA . THR B 1 462 ? 29.688 -6.562 -22.703 1 94.81 462 THR B CA 1
ATOM 7958 C C . THR B 1 462 ? 30.266 -7.895 -23.172 1 94.81 462 THR B C 1
ATOM 7960 O O . THR B 1 462 ? 30.734 -8.008 -24.297 1 94.81 462 THR B O 1
ATOM 7963 N N . SER B 1 463 ? 30.359 -8.797 -22.281 1 94.69 463 SER B N 1
ATOM 7964 C CA . SER B 1 463 ? 30.828 -10.141 -22.594 1 94.69 463 SER B CA 1
ATOM 7965 C C . SER B 1 463 ? 29.672 -11.078 -22.922 1 94.69 463 SER B C 1
ATOM 7967 O O . SER B 1 463 ? 28.594 -10.961 -22.328 1 94.69 463 SER B O 1
ATOM 7969 N N . ASP B 1 464 ? 29.922 -12.039 -23.797 1 94.38 464 ASP B N 1
ATOM 7970 C CA . ASP B 1 464 ? 28.906 -13.023 -24.156 1 94.38 464 ASP B CA 1
ATOM 7971 C C . ASP B 1 464 ? 28.969 -14.242 -23.234 1 94.38 464 ASP B C 1
ATOM 7973 O O . ASP B 1 464 ? 28.047 -15.047 -23.203 1 94.38 464 ASP B O 1
ATOM 7977 N N . SER B 1 465 ? 30.047 -14.305 -22.469 1 96.44 465 SER B N 1
ATOM 7978 C CA . SER B 1 465 ? 30.266 -15.531 -21.703 1 96.44 465 SER B CA 1
ATOM 7979 C C . SER B 1 465 ? 30.109 -15.281 -20.219 1 96.44 465 SER B C 1
ATOM 7981 O O . SER B 1 465 ? 29.953 -16.219 -19.438 1 96.44 465 SER B O 1
ATOM 7983 N N . ILE B 1 466 ? 30.172 -14.039 -19.812 1 97.06 466 ILE B N 1
ATOM 7984 C CA . ILE B 1 466 ? 29.938 -13.672 -18.422 1 97.06 466 ILE B CA 1
ATOM 7985 C C . ILE B 1 466 ? 29.188 -12.336 -18.359 1 97.06 466 ILE B C 1
ATOM 7987 O O . ILE B 1 466 ? 29.469 -11.43 -19.141 1 97.06 466 ILE B O 1
ATOM 7991 N N . ALA B 1 467 ? 28.188 -12.297 -17.531 1 96.88 467 ALA B N 1
ATOM 7992 C CA . ALA B 1 467 ? 27.406 -11.07 -17.406 1 96.88 467 ALA B CA 1
ATOM 7993 C C . ALA B 1 467 ? 27.25 -10.672 -15.938 1 96.88 467 ALA B C 1
ATOM 7995 O O . ALA B 1 467 ? 27.078 -11.523 -15.07 1 96.88 467 ALA B O 1
ATOM 7996 N N . VAL B 1 468 ? 27.359 -9.391 -15.688 1 97 468 VAL B N 1
ATOM 7997 C CA . VAL B 1 468 ? 27.094 -8.812 -14.375 1 97 468 VAL B CA 1
ATOM 7998 C C . VAL B 1 468 ? 25.844 -7.941 -14.438 1 97 468 VAL B C 1
ATOM 8000 O O . VAL B 1 468 ? 25.812 -6.93 -15.141 1 97 468 VAL B O 1
ATOM 8003 N N . TYR B 1 469 ? 24.844 -8.383 -13.75 1 96.38 469 TYR B N 1
ATOM 8004 C CA . TYR B 1 469 ? 23.594 -7.637 -13.711 1 96.38 469 TYR B CA 1
ATOM 8005 C C . TYR B 1 469 ? 23.406 -6.949 -12.359 1 96.38 469 TYR B C 1
ATOM 8007 O O . TYR B 1 469 ? 23.562 -7.578 -11.312 1 96.38 469 TYR B O 1
ATOM 8015 N N . ARG B 1 470 ? 23.188 -5.715 -12.359 1 93.5 470 ARG B N 1
ATOM 8016 C CA . ARG B 1 470 ? 22.906 -4.949 -11.148 1 93.5 470 ARG B CA 1
ATOM 8017 C C . ARG B 1 470 ? 21.406 -4.676 -11.008 1 93.5 470 ARG B C 1
ATOM 8019 O O . ARG B 1 470 ? 20.781 -4.176 -11.945 1 93.5 470 ARG B O 1
ATOM 8026 N N . PHE B 1 471 ? 20.891 -5.074 -9.906 1 92.31 471 PHE B N 1
ATOM 8027 C CA . PHE B 1 471 ? 19.484 -4.844 -9.602 1 92.31 471 PHE B CA 1
ATOM 8028 C C . PHE B 1 471 ? 19.312 -3.666 -8.648 1 92.31 471 PHE B C 1
ATOM 8030 O O . PHE B 1 471 ? 19.844 -3.686 -7.539 1 92.31 471 PHE B O 1
ATOM 8037 N N . ASP B 1 472 ? 18.547 -2.604 -9.094 1 88.25 472 ASP B N 1
ATOM 8038 C CA . ASP B 1 472 ? 18.453 -1.36 -8.336 1 88.25 472 ASP B CA 1
ATOM 8039 C C . ASP B 1 472 ? 17.141 -1.296 -7.551 1 88.25 472 ASP B C 1
ATOM 8041 O O . ASP B 1 472 ? 16.281 -0.476 -7.852 1 88.25 472 ASP B O 1
ATOM 8045 N N . GLY B 1 473 ? 17.047 -2.008 -6.508 1 87.06 473 GLY B N 1
ATOM 8046 C CA . GLY B 1 473 ? 15.867 -1.979 -5.66 1 87.06 473 GLY B CA 1
ATOM 8047 C C . GLY B 1 473 ? 15.805 -3.139 -4.684 1 87.06 473 GLY B C 1
ATOM 8048 O O . GLY B 1 473 ? 16.609 -4.07 -4.766 1 87.06 473 GLY B O 1
ATOM 8049 N N . ASP B 1 474 ? 14.844 -3.045 -3.744 1 89.31 474 ASP B N 1
ATOM 8050 C CA . ASP B 1 474 ? 14.594 -4.172 -2.852 1 89.31 474 ASP B CA 1
ATOM 8051 C C . ASP B 1 474 ? 13.977 -5.344 -3.611 1 89.31 474 ASP B C 1
ATOM 8053 O O . ASP B 1 474 ? 13.445 -5.168 -4.711 1 89.31 474 ASP B O 1
ATOM 8057 N N . LEU B 1 475 ? 14.203 -6.473 -3.148 1 91 475 LEU B N 1
ATOM 8058 C CA . LEU B 1 475 ? 13.602 -7.656 -3.752 1 91 475 LEU B CA 1
ATOM 8059 C C . LEU B 1 475 ? 12.445 -8.172 -2.906 1 91 475 LEU B C 1
ATOM 8061 O O . LEU B 1 475 ? 12.664 -8.773 -1.851 1 91 475 LEU B O 1
ATOM 8065 N N . TYR B 1 476 ? 11.281 -7.926 -3.354 1 89.12 476 TYR B N 1
ATOM 8066 C CA . TYR B 1 476 ? 10.078 -8.32 -2.629 1 89.12 476 TYR B CA 1
ATOM 8067 C C . TYR B 1 476 ? 8.992 -8.797 -3.588 1 89.12 476 TYR B C 1
ATOM 8069 O O . TYR B 1 476 ? 9.195 -8.805 -4.805 1 89.12 476 TYR B O 1
ATOM 8077 N N . PHE B 1 477 ? 7.973 -9.273 -3.127 1 86.06 477 PHE B N 1
ATOM 8078 C CA . PHE B 1 477 ? 6.988 -10.047 -3.871 1 86.06 477 PHE B CA 1
ATOM 8079 C C . PHE B 1 477 ? 6.52 -9.289 -5.105 1 86.06 477 PHE B C 1
ATOM 8081 O O . PHE B 1 477 ? 6.258 -9.891 -6.152 1 86.06 477 PHE B O 1
ATOM 8088 N N . ALA B 1 478 ? 6.469 -7.973 -5.09 1 85.19 478 ALA B N 1
ATOM 8089 C CA . ALA B 1 478 ? 5.832 -7.211 -6.16 1 85.19 478 ALA B CA 1
ATOM 8090 C C . ALA B 1 478 ? 6.777 -7.035 -7.348 1 85.19 478 ALA B C 1
ATOM 8092 O O . ALA B 1 478 ? 6.344 -6.672 -8.445 1 85.19 478 ALA B O 1
ATOM 8093 N N . ASN B 1 479 ? 8.07 -7.305 -7.164 1 88.75 479 ASN B N 1
ATOM 8094 C CA . ASN B 1 479 ? 8.969 -7.105 -8.289 1 88.75 479 ASN B CA 1
ATOM 8095 C C . ASN B 1 479 ? 9.75 -8.375 -8.617 1 88.75 479 ASN B C 1
ATOM 8097 O O . ASN B 1 479 ? 10.672 -8.352 -9.438 1 88.75 479 ASN B O 1
ATOM 8101 N N . THR B 1 480 ? 9.445 -9.438 -7.895 1 87.75 480 THR B N 1
ATOM 8102 C CA . THR B 1 480 ? 10.141 -10.711 -8.094 1 87.75 480 THR B CA 1
ATOM 8103 C C . THR B 1 480 ? 9.898 -11.25 -9.5 1 87.75 480 THR B C 1
ATOM 8105 O O . THR B 1 480 ? 10.828 -11.711 -10.156 1 87.75 480 THR B O 1
ATOM 8108 N N . GLY B 1 481 ? 8.625 -11.227 -9.898 1 82 481 GLY B N 1
ATOM 8109 C CA . GLY B 1 481 ? 8.312 -11.68 -11.25 1 82 481 GLY B CA 1
ATOM 8110 C C . GLY B 1 481 ? 8.992 -10.859 -12.328 1 82 481 GLY B C 1
ATOM 8111 O O . GLY B 1 481 ? 9.445 -11.406 -13.336 1 82 481 GLY B O 1
ATOM 8112 N N . TYR B 1 482 ? 9.062 -9.625 -12.102 1 83.69 482 TYR B N 1
ATOM 8113 C CA . TYR B 1 482 ? 9.719 -8.719 -13.031 1 83.69 482 TYR B CA 1
ATOM 8114 C C . TYR B 1 482 ? 11.203 -9.047 -13.164 1 83.69 482 TYR B C 1
ATOM 8116 O O . TYR B 1 482 ? 11.719 -9.172 -14.281 1 83.69 482 TYR B O 1
ATOM 8124 N N . LEU B 1 483 ? 11.867 -9.219 -12.062 1 88.44 483 LEU B N 1
ATOM 8125 C CA . LEU B 1 483 ? 13.289 -9.539 -12.078 1 88.44 483 LEU B CA 1
ATOM 8126 C C . LEU B 1 483 ? 13.539 -10.883 -12.75 1 88.44 483 LEU B C 1
ATOM 8128 O O . LEU B 1 483 ? 14.43 -11.008 -13.594 1 88.44 483 LEU B O 1
ATOM 8132 N N . GLU B 1 484 ? 12.75 -11.805 -12.328 1 86.31 484 GLU B N 1
ATOM 8133 C CA . GLU B 1 484 ? 12.898 -13.156 -12.875 1 86.31 484 GLU B CA 1
ATOM 8134 C C . GLU B 1 484 ? 12.719 -13.156 -14.391 1 86.31 484 GLU B C 1
ATOM 8136 O O . GLU B 1 484 ? 13.547 -13.719 -15.109 1 86.31 484 GLU B O 1
ATOM 8141 N N . GLY B 1 485 ? 11.648 -12.547 -14.844 1 81.19 485 GLY B N 1
ATOM 8142 C CA . GLY B 1 485 ? 11.383 -12.492 -16.266 1 81.19 485 GLY B CA 1
ATOM 8143 C C . GLY B 1 485 ? 12.477 -11.773 -17.047 1 81.19 485 GLY B C 1
ATOM 8144 O O . GLY B 1 485 ? 12.922 -12.266 -18.094 1 81.19 485 GLY B O 1
ATOM 8145 N N . LYS B 1 486 ? 12.914 -10.719 -16.547 1 86.25 486 LYS B N 1
ATOM 8146 C CA . LYS B 1 486 ? 13.938 -9.93 -17.219 1 86.25 486 LYS B CA 1
ATOM 8147 C C . LYS B 1 486 ? 15.266 -10.68 -17.266 1 86.25 486 LYS B C 1
ATOM 8149 O O . LYS B 1 486 ? 15.969 -10.656 -18.281 1 86.25 486 LYS B O 1
ATOM 8154 N N . LEU B 1 487 ? 15.617 -11.289 -16.203 1 89 487 LEU B N 1
ATOM 8155 C CA . LEU B 1 487 ? 16.875 -12.031 -16.141 1 89 487 LEU B CA 1
ATOM 8156 C C . LEU B 1 487 ? 16.859 -13.211 -17.094 1 89 487 LEU B C 1
ATOM 8158 O O . LEU B 1 487 ? 17.828 -13.461 -17.797 1 89 487 LEU B O 1
ATOM 8162 N N . LEU B 1 488 ? 15.75 -13.93 -17.094 1 82.81 488 LEU B N 1
ATOM 8163 C CA . LEU B 1 488 ? 15.633 -15.094 -17.969 1 82.81 488 LEU B CA 1
ATOM 8164 C C . LEU B 1 488 ? 15.648 -14.672 -19.438 1 82.81 488 LEU B C 1
ATOM 8166 O O . LEU B 1 488 ? 16.234 -15.359 -20.281 1 82.81 488 LEU B O 1
ATOM 8170 N N . ASN B 1 489 ? 15.008 -13.562 -19.688 1 84.56 489 ASN B N 1
ATOM 8171 C CA . ASN B 1 489 ? 15.039 -13.039 -21.047 1 84.56 489 ASN B CA 1
ATOM 8172 C C . ASN B 1 489 ? 16.453 -12.609 -21.453 1 84.56 489 ASN B C 1
ATOM 8174 O O . ASN B 1 489 ? 16.859 -12.805 -22.594 1 84.56 489 ASN B O 1
ATOM 8178 N N . ASN B 1 490 ? 17.203 -12 -20.531 1 88.81 490 ASN B N 1
ATOM 8179 C CA . ASN B 1 490 ? 18.594 -11.609 -20.797 1 88.81 490 ASN B CA 1
ATOM 8180 C C . ASN B 1 490 ? 19.484 -12.82 -21.047 1 88.81 490 ASN B C 1
ATOM 8182 O O . ASN B 1 490 ? 20.359 -12.781 -21.906 1 88.81 490 ASN B O 1
ATOM 8186 N N . VAL B 1 491 ? 19.25 -13.867 -20.312 1 87.12 491 VAL B N 1
ATOM 8187 C CA . VAL B 1 491 ? 20 -15.109 -20.469 1 87.12 491 VAL B CA 1
ATOM 8188 C C . VAL B 1 491 ? 19.703 -15.734 -21.828 1 87.12 491 VAL B C 1
ATOM 8190 O O . VAL B 1 491 ? 20.594 -16.234 -22.5 1 87.12 491 VAL B O 1
ATOM 8193 N N . ALA B 1 492 ? 18.406 -15.656 -22.203 1 82.31 492 ALA B N 1
ATOM 8194 C CA . ALA B 1 492 ? 17.984 -16.219 -23.484 1 82.31 492 ALA B CA 1
ATOM 8195 C C . ALA B 1 492 ? 18.656 -15.492 -24.656 1 82.31 492 ALA B C 1
ATOM 8197 O O . ALA B 1 492 ? 18.906 -16.078 -25.703 1 82.31 492 ALA B O 1
ATOM 8198 N N . GLN B 1 493 ? 19.031 -14.242 -24.406 1 87.25 493 GLN B N 1
ATOM 8199 C CA . GLN B 1 493 ? 19.641 -13.422 -25.453 1 87.25 493 GLN B CA 1
ATOM 8200 C C . GLN B 1 493 ? 21.141 -13.672 -25.547 1 87.25 493 GLN B C 1
ATOM 8202 O O . GLN B 1 493 ? 21.781 -13.227 -26.5 1 87.25 493 GLN B O 1
ATOM 8207 N N . LYS B 1 494 ? 21.703 -14.414 -24.594 1 91.62 494 LYS B N 1
ATOM 8208 C CA . LYS B 1 494 ? 23.125 -14.766 -24.578 1 91.62 494 LYS B CA 1
ATOM 8209 C C . LYS B 1 494 ? 23.312 -16.281 -24.562 1 91.62 494 LYS B C 1
ATOM 8211 O O . LYS B 1 494 ? 23.656 -16.859 -23.531 1 91.62 494 LYS B O 1
ATOM 8216 N N . PRO B 1 495 ? 23.328 -16.844 -25.688 1 87.75 495 PRO B N 1
ATOM 8217 C CA . PRO B 1 495 ? 23.406 -18.312 -25.75 1 87.75 495 PRO B CA 1
ATOM 8218 C C . PRO B 1 495 ? 24.75 -18.844 -25.25 1 87.75 495 PRO B C 1
ATOM 8220 O O . PRO B 1 495 ? 24.828 -19.984 -24.797 1 87.75 495 PRO B O 1
ATOM 8223 N N . ASN B 1 496 ? 25.781 -18.031 -25.25 1 92.81 496 ASN B N 1
ATOM 8224 C CA . ASN B 1 496 ? 27.109 -18.5 -24.844 1 92.81 496 ASN B CA 1
ATOM 8225 C C . ASN B 1 496 ? 27.422 -18.125 -23.406 1 92.81 496 ASN B C 1
ATOM 8227 O O . ASN B 1 496 ? 28.562 -18.266 -22.953 1 92.81 496 ASN B O 1
ATOM 8231 N N . LEU B 1 497 ? 26.391 -17.688 -22.719 1 94.75 497 LEU B N 1
ATOM 8232 C CA . LEU B 1 497 ? 26.594 -17.266 -21.344 1 94.75 497 LEU B CA 1
ATOM 8233 C C . LEU B 1 497 ? 26.953 -18.469 -20.469 1 94.75 497 LEU B C 1
ATOM 8235 O O . LEU B 1 497 ? 26.25 -19.484 -20.469 1 94.75 497 LEU B O 1
ATOM 8239 N N . LYS B 1 498 ? 28.031 -18.344 -19.672 1 96.38 498 LYS B N 1
ATOM 8240 C CA . LYS B 1 498 ? 28.5 -19.438 -18.812 1 96.38 498 LYS B CA 1
ATOM 8241 C C . LYS B 1 498 ? 28.453 -19.047 -17.344 1 96.38 498 LYS B C 1
ATOM 8243 O O . LYS B 1 498 ? 28.375 -19.906 -16.453 1 96.38 498 LYS B O 1
ATOM 8248 N N . ALA B 1 499 ? 28.516 -17.734 -17.109 1 97.44 499 ALA B N 1
ATOM 8249 C CA . ALA B 1 499 ? 28.484 -17.25 -15.734 1 97.44 499 ALA B CA 1
ATOM 8250 C C . ALA B 1 499 ? 27.641 -15.977 -15.617 1 97.44 499 ALA B C 1
ATOM 8252 O O . ALA B 1 499 ? 27.672 -15.125 -16.5 1 97.44 499 ALA B O 1
ATOM 8253 N N . LEU B 1 500 ? 26.906 -15.938 -14.594 1 97.31 500 LEU B N 1
ATOM 8254 C CA . LEU B 1 500 ? 26.078 -14.781 -14.289 1 97.31 500 LEU B CA 1
ATOM 8255 C C . LEU B 1 500 ? 26.344 -14.281 -12.867 1 97.31 500 LEU B C 1
ATOM 8257 O O . LEU B 1 500 ? 26.328 -15.062 -11.922 1 97.31 500 LEU B O 1
ATOM 8261 N N . VAL B 1 501 ? 26.656 -12.992 -12.719 1 97.75 501 VAL B N 1
ATOM 8262 C CA . VAL B 1 501 ? 26.844 -12.352 -11.422 1 97.75 501 VAL B CA 1
ATOM 8263 C C . VAL B 1 501 ? 25.703 -11.375 -11.148 1 97.75 501 VAL B C 1
ATOM 8265 O O . VAL B 1 501 ? 25.453 -10.461 -11.938 1 97.75 501 VAL B O 1
ATOM 8268 N N . LEU B 1 502 ? 24.984 -11.633 -10.117 1 97.25 502 LEU B N 1
ATOM 8269 C CA . LEU B 1 502 ? 23.938 -10.711 -9.703 1 97.25 502 LEU B CA 1
ATOM 8270 C C . LEU B 1 502 ? 24.422 -9.773 -8.609 1 97.25 502 LEU B C 1
ATOM 8272 O O . LEU B 1 502 ? 24.812 -10.227 -7.531 1 97.25 502 LEU B O 1
ATOM 8276 N N . ASP B 1 503 ? 24.484 -8.508 -8.906 1 95.88 503 ASP B N 1
ATOM 8277 C CA . ASP B 1 503 ? 24.859 -7.473 -7.945 1 95.88 503 ASP B CA 1
ATOM 8278 C C . ASP B 1 503 ? 23.656 -7.031 -7.121 1 95.88 503 ASP B C 1
ATOM 8280 O O . ASP B 1 503 ? 22.719 -6.414 -7.648 1 95.88 503 ASP B O 1
ATOM 8284 N N . MET B 1 504 ? 23.703 -7.309 -5.777 1 93.06 504 MET B N 1
ATOM 8285 C CA . MET B 1 504 ? 22.562 -7.078 -4.906 1 93.06 504 MET B CA 1
ATOM 8286 C C . MET B 1 504 ? 22.828 -5.918 -3.951 1 93.06 504 MET B C 1
ATOM 8288 O O . MET B 1 504 ? 22.312 -5.895 -2.836 1 93.06 504 MET B O 1
ATOM 8292 N N . GLU B 1 505 ? 23.641 -4.965 -4.383 1 86.75 505 GLU B N 1
ATOM 8293 C CA . GLU B 1 505 ? 24.047 -3.857 -3.525 1 86.75 505 GLU B CA 1
ATOM 8294 C C . GLU B 1 505 ? 22.844 -3.023 -3.094 1 86.75 505 GLU B C 1
ATOM 8296 O O . GLU B 1 505 ? 22.797 -2.518 -1.971 1 86.75 505 GLU B O 1
ATOM 8301 N N . SER B 1 506 ? 21.828 -2.918 -3.928 1 87.25 506 SER B N 1
ATOM 8302 C CA . SER B 1 506 ? 20.703 -2.031 -3.66 1 87.25 506 SER B CA 1
ATOM 8303 C C . SER B 1 506 ? 19.594 -2.76 -2.912 1 87.25 506 SER B C 1
ATOM 8305 O O . SER B 1 506 ? 18.562 -2.164 -2.582 1 87.25 506 SER B O 1
ATOM 8307 N N . ILE B 1 507 ? 19.797 -4.023 -2.588 1 90.62 507 ILE B N 1
ATOM 8308 C CA . ILE B 1 507 ? 18.766 -4.789 -1.91 1 90.62 507 ILE B CA 1
ATOM 8309 C C . ILE B 1 507 ? 18.922 -4.664 -0.398 1 90.62 507 ILE B C 1
ATOM 8311 O O . ILE B 1 507 ? 19.797 -5.309 0.192 1 90.62 507 ILE B O 1
ATOM 8315 N N . ASP B 1 508 ? 18.078 -3.895 0.184 1 87.25 508 ASP B N 1
ATOM 8316 C CA . ASP B 1 508 ? 18.141 -3.689 1.628 1 87.25 508 ASP B CA 1
ATOM 8317 C C . ASP B 1 508 ? 17.25 -4.691 2.363 1 87.25 508 ASP B C 1
ATOM 8319 O O . ASP B 1 508 ? 17.484 -4.988 3.537 1 87.25 508 ASP B O 1
ATOM 8323 N N . GLN B 1 509 ? 16.312 -5.105 1.651 1 87.62 509 GLN B N 1
ATOM 8324 C CA . GLN B 1 509 ? 15.383 -6.066 2.236 1 87.62 509 GLN B CA 1
ATOM 8325 C C . GLN B 1 509 ? 14.953 -7.109 1.209 1 87.62 509 GLN B C 1
ATOM 8327 O O . GLN B 1 509 ? 14.859 -6.809 0.017 1 87.62 509 GLN B O 1
ATOM 8332 N N . ILE B 1 510 ? 14.727 -8.336 1.761 1 91.88 510 ILE B N 1
ATOM 8333 C CA . ILE B 1 510 ? 14.242 -9.43 0.928 1 91.88 510 ILE B CA 1
ATOM 8334 C C . ILE B 1 510 ? 13.125 -10.172 1.651 1 91.88 510 ILE B C 1
ATOM 8336 O O . ILE B 1 510 ? 13.18 -10.367 2.867 1 91.88 510 ILE B O 1
ATOM 8340 N N . ASP B 1 511 ? 12.07 -10.375 0.992 1 92.25 511 ASP B N 1
ATOM 8341 C CA . ASP B 1 511 ? 11.008 -11.18 1.586 1 92.25 511 ASP B CA 1
ATOM 8342 C C . ASP B 1 511 ? 11.078 -12.625 1.099 1 92.25 511 ASP B C 1
ATOM 8344 O O . ASP B 1 511 ? 12 -13 0.378 1 92.25 511 ASP B O 1
ATOM 8348 N N . SER B 1 512 ? 10.203 -13.445 1.586 1 92.75 512 SER B N 1
ATOM 8349 C CA . SER B 1 512 ? 10.242 -14.875 1.28 1 92.75 512 SER B CA 1
ATOM 8350 C C . SER B 1 512 ? 10.008 -15.125 -0.206 1 92.75 512 SER B C 1
ATOM 8352 O O . SER B 1 512 ? 10.594 -16.047 -0.781 1 92.75 512 SER B O 1
ATOM 8354 N N . THR B 1 513 ? 9.141 -14.359 -0.856 1 90.44 513 THR B N 1
ATOM 8355 C CA . THR B 1 513 ? 8.891 -14.516 -2.285 1 90.44 513 THR B CA 1
ATOM 8356 C C . THR B 1 513 ? 10.156 -14.25 -3.092 1 90.44 513 THR B C 1
ATOM 8358 O O . THR B 1 513 ? 10.461 -14.984 -4.035 1 90.44 513 THR B O 1
ATOM 8361 N N . GLY B 1 514 ? 10.852 -13.195 -2.693 1 92.88 514 GLY B N 1
ATOM 8362 C CA . GLY B 1 514 ? 12.109 -12.891 -3.344 1 92.88 514 GLY B CA 1
ATOM 8363 C C . GLY B 1 514 ? 13.164 -13.969 -3.139 1 92.88 514 GLY B C 1
ATOM 8364 O O . GLY B 1 514 ? 13.875 -14.336 -4.078 1 92.88 514 GLY B O 1
ATOM 8365 N N . GLU B 1 515 ? 13.289 -14.422 -1.936 1 94.56 515 GLU B N 1
ATOM 8366 C CA . GLU B 1 515 ? 14.25 -15.469 -1.61 1 94.56 515 GLU B CA 1
ATOM 8367 C C . GLU B 1 515 ? 13.945 -16.75 -2.391 1 94.56 515 GLU B C 1
ATOM 8369 O O . GLU B 1 515 ? 14.859 -17.391 -2.914 1 94.56 515 GLU B O 1
ATOM 8374 N N . GLU B 1 516 ? 12.727 -17.125 -2.461 1 90.81 516 GLU B N 1
ATOM 8375 C CA . GLU B 1 516 ? 12.32 -18.328 -3.191 1 90.81 516 GLU B CA 1
ATOM 8376 C C . GLU B 1 516 ? 12.609 -18.188 -4.684 1 90.81 516 GLU B C 1
ATOM 8378 O O . GLU B 1 516 ? 13.008 -19.156 -5.336 1 90.81 516 GLU B O 1
ATOM 8383 N N . MET B 1 517 ? 12.336 -17.062 -5.195 1 89.12 517 MET B N 1
ATOM 8384 C CA . MET B 1 517 ? 12.617 -16.812 -6.605 1 89.12 517 MET B CA 1
ATOM 8385 C C . MET B 1 517 ? 14.109 -16.969 -6.898 1 89.12 517 MET B C 1
ATOM 8387 O O . MET B 1 517 ? 14.484 -17.547 -7.922 1 89.12 517 MET B O 1
ATOM 8391 N N . LEU B 1 518 ? 14.953 -16.5 -5.988 1 94.62 518 LEU B N 1
ATOM 8392 C CA . LEU B 1 518 ? 16.391 -16.641 -6.16 1 94.62 518 LEU B CA 1
ATOM 8393 C C . LEU B 1 518 ? 16.797 -18.109 -6.141 1 94.62 518 LEU B C 1
ATOM 8395 O O . LEU B 1 518 ? 17.688 -18.531 -6.879 1 94.62 518 LEU B O 1
ATOM 8399 N N . GLU B 1 519 ? 16.172 -18.828 -5.258 1 93.5 519 GLU B N 1
ATOM 8400 C CA . GLU B 1 519 ? 16.422 -20.266 -5.188 1 93.5 519 GLU B CA 1
ATOM 8401 C C . GLU B 1 519 ? 16.062 -20.953 -6.5 1 93.5 519 GLU B C 1
ATOM 8403 O O . GLU B 1 519 ? 16.844 -21.734 -7.039 1 93.5 519 GLU B O 1
ATOM 8408 N N . LYS B 1 520 ? 14.906 -20.672 -6.984 1 87 520 LYS B N 1
ATOM 8409 C CA . LYS B 1 520 ? 14.461 -21.25 -8.25 1 87 520 LYS B CA 1
ATOM 8410 C C . LYS B 1 520 ? 15.367 -20.812 -9.398 1 87 520 LYS B C 1
ATOM 8412 O O . LYS B 1 520 ? 15.664 -21.594 -10.297 1 87 520 LYS B O 1
ATOM 8417 N N . LEU B 1 521 ? 15.727 -19.578 -9.367 1 90.62 521 LEU B N 1
ATOM 8418 C CA . LEU B 1 521 ? 16.625 -19.047 -10.391 1 90.62 521 LEU B CA 1
ATOM 8419 C C . LEU B 1 521 ? 17.953 -19.781 -10.375 1 90.62 521 LEU B C 1
ATOM 8421 O O . LEU B 1 521 ? 18.5 -20.125 -11.43 1 90.62 521 LEU B O 1
ATOM 8425 N N . ALA B 1 522 ? 18.484 -20 -9.219 1 93.94 522 ALA B N 1
ATOM 8426 C CA . ALA B 1 522 ? 19.75 -20.734 -9.086 1 93.94 522 ALA B CA 1
ATOM 8427 C C . ALA B 1 522 ? 19.641 -22.125 -9.688 1 93.94 522 ALA B C 1
ATOM 8429 O O . ALA B 1 522 ? 20.531 -22.578 -10.398 1 93.94 522 ALA B O 1
ATOM 8430 N N . ASP B 1 523 ? 18.547 -22.766 -9.391 1 90.69 523 ASP B N 1
ATOM 8431 C CA . ASP B 1 523 ? 18.312 -24.109 -9.922 1 90.69 523 ASP B CA 1
ATOM 8432 C C . ASP B 1 523 ? 18.203 -24.078 -11.445 1 90.69 523 ASP B C 1
ATOM 8434 O O . ASP B 1 523 ? 18.766 -24.938 -12.133 1 90.69 523 ASP B O 1
ATOM 8438 N N . ARG B 1 524 ? 17.516 -23.141 -11.906 1 84.31 524 ARG B N 1
ATOM 8439 C CA . ARG B 1 524 ? 17.312 -23.016 -13.344 1 84.31 524 ARG B CA 1
ATOM 8440 C C . ARG B 1 524 ? 18.625 -22.75 -14.07 1 84.31 524 ARG B C 1
ATOM 8442 O O . ARG B 1 524 ? 18.875 -23.328 -15.133 1 84.31 524 ARG B O 1
ATOM 8449 N N . LEU B 1 525 ? 19.422 -21.859 -13.555 1 90.31 525 LEU B N 1
ATOM 8450 C CA . LEU B 1 525 ? 20.719 -21.547 -14.156 1 90.31 525 LEU B CA 1
ATOM 8451 C C . LEU B 1 525 ? 21.641 -22.75 -14.109 1 90.31 525 LEU B C 1
ATOM 8453 O O . LEU B 1 525 ? 22.375 -23.031 -15.07 1 90.31 525 LEU B O 1
ATOM 8457 N N . LYS B 1 526 ? 21.578 -23.453 -13.008 1 90.81 526 LYS B N 1
ATOM 8458 C CA . LYS B 1 526 ? 22.359 -24.672 -12.891 1 90.81 526 LYS B CA 1
ATOM 8459 C C . LYS B 1 526 ? 21.969 -25.688 -13.953 1 90.81 526 LYS B C 1
ATOM 8461 O O . LYS B 1 526 ? 22.828 -26.312 -14.57 1 90.81 526 LYS B O 1
ATOM 8466 N N . PHE B 1 527 ? 20.703 -25.828 -14.102 1 84.25 527 PHE B N 1
ATOM 8467 C CA . PHE B 1 527 ? 20.188 -26.766 -15.094 1 84.25 527 PHE B CA 1
ATOM 8468 C C . PHE B 1 527 ? 20.609 -26.359 -16.5 1 84.25 527 PHE B C 1
ATOM 8470 O O . PHE B 1 527 ? 20.828 -27.203 -17.359 1 84.25 527 PHE B O 1
ATOM 8477 N N . ALA B 1 528 ? 20.75 -25.078 -16.719 1 84.06 528 ALA B N 1
ATOM 8478 C CA . ALA B 1 528 ? 21.156 -24.547 -18.031 1 84.06 528 ALA B CA 1
ATOM 8479 C C . ALA B 1 528 ? 22.672 -24.547 -18.172 1 84.06 528 ALA B C 1
ATOM 8481 O O . ALA B 1 528 ? 23.203 -24.141 -19.203 1 84.06 528 ALA B O 1
ATOM 8482 N N . GLY B 1 529 ? 23.391 -24.891 -17.125 1 89.69 529 GLY B N 1
ATOM 8483 C CA . GLY B 1 529 ? 24.844 -24.938 -17.172 1 89.69 529 GLY B CA 1
ATOM 8484 C C . GLY B 1 529 ? 25.484 -23.594 -16.969 1 89.69 529 GLY B C 1
ATOM 8485 O O . GLY B 1 529 ? 26.594 -23.344 -17.438 1 89.69 529 GLY B O 1
ATOM 8486 N N . ILE B 1 530 ? 24.844 -22.672 -16.406 1 94.62 530 ILE B N 1
ATOM 8487 C CA . ILE B 1 530 ? 25.359 -21.328 -16.125 1 94.62 530 ILE B CA 1
ATOM 8488 C C . ILE B 1 530 ? 25.703 -21.203 -14.648 1 94.62 530 ILE B C 1
ATOM 8490 O O . ILE B 1 530 ? 24.875 -21.484 -13.781 1 94.62 530 ILE B O 1
ATOM 8494 N N . GLU B 1 531 ? 26.922 -20.781 -14.352 1 96.69 531 GLU B N 1
ATOM 8495 C CA . GLU B 1 531 ? 27.328 -20.547 -12.969 1 96.69 531 GLU B CA 1
ATOM 8496 C C . GLU B 1 531 ? 26.719 -19.266 -12.422 1 96.69 531 GLU B C 1
ATOM 8498 O O . GLU B 1 531 ? 26.719 -18.234 -13.094 1 96.69 531 GLU B O 1
ATOM 8503 N N . PHE B 1 532 ? 26.156 -19.422 -11.234 1 96.94 532 PHE B N 1
ATOM 8504 C CA . PHE B 1 532 ? 25.453 -18.312 -10.625 1 96.94 532 PHE B CA 1
ATOM 8505 C C . PHE B 1 532 ? 26.219 -17.766 -9.422 1 96.94 532 PHE B C 1
ATOM 8507 O O . PHE B 1 532 ? 26.469 -18.5 -8.461 1 96.94 532 PHE B O 1
ATOM 8514 N N . TYR B 1 533 ? 26.641 -16.469 -9.453 1 97.88 533 TYR B N 1
ATOM 8515 C CA . TYR B 1 533 ? 27.359 -15.805 -8.383 1 97.88 533 TYR B CA 1
ATOM 8516 C C . TYR B 1 533 ? 26.594 -14.578 -7.895 1 97.88 533 TYR B C 1
ATOM 8518 O O . TYR B 1 533 ? 25.875 -13.938 -8.672 1 97.88 533 TYR B O 1
ATOM 8526 N N . ILE B 1 534 ? 26.688 -14.281 -6.605 1 97.62 534 ILE B N 1
ATOM 8527 C CA . ILE B 1 534 ? 26.031 -13.117 -6.02 1 97.62 534 ILE B CA 1
ATOM 8528 C C . ILE B 1 534 ? 27.062 -12.195 -5.379 1 97.62 534 ILE B C 1
ATOM 8530 O O . ILE B 1 534 ? 27.938 -12.656 -4.645 1 97.62 534 ILE B O 1
ATOM 8534 N N . ALA B 1 535 ? 26.984 -10.953 -5.719 1 95.75 535 ALA B N 1
ATOM 8535 C CA . ALA B 1 535 ? 27.938 -9.984 -5.188 1 95.75 535 ALA B CA 1
ATOM 8536 C C . ALA B 1 535 ? 27.234 -8.922 -4.352 1 95.75 535 ALA B C 1
ATOM 8538 O O . ALA B 1 535 ? 26.094 -8.547 -4.633 1 95.75 535 ALA B O 1
ATOM 8539 N N . ARG B 1 536 ? 27.859 -8.445 -3.209 1 90.69 536 ARG B N 1
ATOM 8540 C CA . ARG B 1 536 ? 27.562 -7.266 -2.402 1 90.69 536 ARG B CA 1
ATOM 8541 C C . ARG B 1 536 ? 26.219 -7.402 -1.704 1 90.69 536 ARG B C 1
ATOM 8543 O O . ARG B 1 536 ? 25.406 -6.48 -1.732 1 90.69 536 ARG B O 1
ATOM 8550 N N . VAL B 1 537 ? 26.047 -8.531 -1.14 1 92.25 537 VAL B N 1
ATOM 8551 C CA . VAL B 1 537 ? 24.859 -8.766 -0.325 1 92.25 537 VAL B CA 1
ATOM 8552 C C . VAL B 1 537 ? 25.047 -8.117 1.045 1 92.25 537 VAL B C 1
ATOM 8554 O O . VAL B 1 537 ? 26.078 -8.297 1.696 1 92.25 537 VAL B O 1
ATOM 8557 N N . LYS B 1 538 ? 24.109 -7.383 1.466 1 87.12 538 LYS B N 1
ATOM 8558 C CA . LYS B 1 538 ? 24.172 -6.762 2.787 1 87.12 538 LYS B CA 1
ATOM 8559 C C . LYS B 1 538 ? 24.016 -7.809 3.891 1 87.12 538 LYS B C 1
ATOM 8561 O O . LYS B 1 538 ? 23.438 -8.875 3.67 1 87.12 538 LYS B O 1
ATOM 8566 N N . LEU B 1 539 ? 24.438 -7.48 5.055 1 85.25 539 LEU B N 1
ATOM 8567 C CA . LEU B 1 539 ? 24.516 -8.422 6.16 1 85.25 539 LEU B CA 1
ATOM 8568 C C . LEU B 1 539 ? 23.125 -8.961 6.508 1 85.25 539 LEU B C 1
ATOM 8570 O O . LEU B 1 539 ? 22.938 -10.172 6.664 1 85.25 539 LEU B O 1
ATOM 8574 N N . ARG B 1 540 ? 22.203 -8.086 6.602 1 85.06 540 ARG B N 1
ATOM 8575 C CA . ARG B 1 540 ? 20.844 -8.477 6.992 1 85.06 540 ARG B CA 1
ATOM 8576 C C . ARG B 1 540 ? 20.25 -9.445 5.98 1 85.06 540 ARG B C 1
ATOM 8578 O O . ARG B 1 540 ? 19.547 -10.391 6.352 1 85.06 540 ARG B O 1
ATOM 8585 N N . VAL B 1 541 ? 20.484 -9.25 4.723 1 91.81 541 VAL B N 1
ATOM 8586 C CA . VAL B 1 541 ? 19.969 -10.086 3.65 1 91.81 541 VAL B CA 1
ATOM 8587 C C . VAL B 1 541 ? 20.688 -11.43 3.646 1 91.81 541 VAL B C 1
ATOM 8589 O O . VAL B 1 541 ? 20.062 -12.484 3.502 1 91.81 541 VAL B O 1
ATOM 8592 N N . TYR B 1 542 ? 21.984 -11.375 3.883 1 93.75 542 TYR B N 1
ATOM 8593 C CA . TYR B 1 542 ? 22.766 -12.609 3.906 1 93.75 542 TYR B CA 1
ATOM 8594 C C . TYR B 1 542 ? 22.359 -13.492 5.082 1 93.75 542 TYR B C 1
ATOM 8596 O O . TYR B 1 542 ? 22.297 -14.719 4.957 1 93.75 542 TYR B O 1
ATOM 8604 N N . GLN B 1 543 ? 22.125 -12.852 6.176 1 92.88 543 GLN B N 1
ATOM 8605 C CA . GLN B 1 543 ? 21.672 -13.609 7.34 1 92.88 543 GLN B CA 1
ATOM 8606 C C . GLN B 1 543 ? 20.359 -14.32 7.055 1 92.88 543 GLN B C 1
ATOM 8608 O O . GLN B 1 543 ? 20.141 -15.445 7.512 1 92.88 543 GLN B O 1
ATOM 8613 N N . ALA B 1 544 ? 19.547 -13.688 6.348 1 93.19 544 ALA B N 1
ATOM 8614 C CA . ALA B 1 544 ? 18.297 -14.312 5.941 1 93.19 544 ALA B CA 1
ATOM 8615 C C . ALA B 1 544 ? 18.562 -15.523 5.047 1 93.19 544 ALA B C 1
ATOM 8617 O O . ALA B 1 544 ? 17.891 -16.547 5.168 1 93.19 544 ALA B O 1
ATOM 8618 N N . PHE B 1 545 ? 19.562 -15.422 4.121 1 96.19 545 PHE B N 1
ATOM 8619 C CA . PHE B 1 545 ? 19.938 -16.516 3.236 1 96.19 545 PHE B CA 1
ATOM 8620 C C . PHE B 1 545 ? 20.484 -17.688 4.035 1 96.19 545 PHE B C 1
ATOM 8622 O O . PHE B 1 545 ? 20.281 -18.844 3.664 1 96.19 545 PHE B O 1
ATOM 8629 N N . GLN B 1 546 ? 21.156 -17.312 5.102 1 95.75 546 GLN B N 1
ATOM 8630 C CA . GLN B 1 546 ? 21.703 -18.359 5.953 1 95.75 546 GLN B CA 1
ATOM 8631 C C . GLN B 1 546 ? 20.609 -19.078 6.719 1 95.75 546 GLN B C 1
ATOM 8633 O O . GLN B 1 546 ? 20.594 -20.312 6.781 1 95.75 546 GLN B O 1
ATOM 8638 N N . ARG B 1 547 ? 19.672 -18.344 7.238 1 94.75 547 ARG B N 1
ATOM 8639 C CA . ARG B 1 547 ? 18.578 -18.922 8.016 1 94.75 547 ARG B CA 1
ATOM 8640 C C . ARG B 1 547 ? 17.672 -19.781 7.137 1 94.75 547 ARG B C 1
ATOM 8642 O O . ARG B 1 547 ? 17.203 -20.828 7.57 1 94.75 547 ARG B O 1
ATOM 8649 N N . SER B 1 548 ? 17.438 -19.344 5.93 1 93.25 548 SER B N 1
ATOM 8650 C CA . SER B 1 548 ? 16.516 -20.031 5.043 1 93.25 548 SER B CA 1
ATOM 8651 C C . SER B 1 548 ? 17.188 -21.234 4.383 1 93.25 548 SER B C 1
ATOM 8653 O O . SER B 1 548 ? 16.5 -22.125 3.875 1 93.25 548 SER B O 1
ATOM 8655 N N . GLY B 1 549 ? 18.547 -21.25 4.328 1 94.12 549 GLY B N 1
ATOM 8656 C CA . GLY B 1 549 ? 19.281 -22.328 3.672 1 94.12 549 GLY B CA 1
ATOM 8657 C C . GLY B 1 549 ? 19.656 -22 2.238 1 94.12 549 GLY B C 1
ATOM 8658 O O . GLY B 1 549 ? 20.297 -22.797 1.559 1 94.12 549 GLY B O 1
ATOM 8659 N N . LEU B 1 550 ? 19.344 -20.812 1.797 1 94.69 550 LEU B N 1
ATOM 8660 C CA . LEU B 1 550 ? 19.641 -20.406 0.427 1 94.69 550 LEU B CA 1
ATOM 8661 C C . LEU B 1 550 ? 21.156 -20.312 0.211 1 94.69 550 LEU B C 1
ATOM 8663 O O . LEU B 1 550 ? 21.656 -20.688 -0.85 1 94.69 550 LEU B O 1
ATOM 8667 N N . ALA B 1 551 ? 21.859 -19.75 1.248 1 96.69 551 ALA B N 1
ATOM 8668 C CA . ALA B 1 551 ? 23.312 -19.625 1.154 1 96.69 551 ALA B CA 1
ATOM 8669 C C . ALA B 1 551 ? 23.969 -20.984 0.921 1 96.69 551 ALA B C 1
ATOM 8671 O O . ALA B 1 551 ? 24.891 -21.109 0.112 1 96.69 551 ALA B O 1
ATOM 8672 N N . GLN B 1 552 ? 23.469 -21.969 1.6 1 95.44 552 GLN B N 1
ATOM 8673 C CA . GLN B 1 552 ? 23.984 -23.328 1.437 1 95.44 552 GLN B CA 1
ATOM 8674 C C . GLN B 1 552 ? 23.562 -23.906 0.087 1 95.44 552 GLN B C 1
ATOM 8676 O O . GLN B 1 552 ? 24.344 -24.625 -0.549 1 95.44 552 GLN B O 1
ATOM 8681 N N . HIS B 1 553 ? 22.391 -23.625 -0.299 1 95.44 553 HIS B N 1
ATOM 8682 C CA . HIS B 1 553 ? 21.859 -24.156 -1.555 1 95.44 553 HIS B CA 1
ATOM 8683 C C . HIS B 1 553 ? 22.672 -23.641 -2.744 1 95.44 553 HIS B C 1
ATOM 8685 O O . HIS B 1 553 ? 23.016 -24.422 -3.645 1 95.44 553 HIS B O 1
ATOM 8691 N N . ILE B 1 554 ? 23 -22.359 -2.771 1 95.25 554 ILE B N 1
ATOM 8692 C CA . ILE B 1 554 ? 23.766 -21.766 -3.852 1 95.25 554 ILE B CA 1
ATOM 8693 C C . ILE B 1 554 ? 25.25 -22.078 -3.664 1 95.25 554 ILE B C 1
ATOM 8695 O O . ILE B 1 554 ? 25.984 -22.266 -4.641 1 95.25 554 ILE B O 1
ATOM 8699 N N . GLY B 1 555 ? 25.672 -22.219 -2.467 1 95.88 555 GLY B N 1
ATOM 8700 C CA . GLY B 1 555 ? 27.078 -22.344 -2.08 1 95.88 555 GLY B CA 1
ATOM 8701 C C . GLY B 1 555 ? 27.641 -21.078 -1.451 1 95.88 555 GLY B C 1
ATOM 8702 O O . GLY B 1 555 ? 27.703 -20.031 -2.1 1 95.88 555 GLY B O 1
ATOM 8703 N N . GLU B 1 556 ? 28.094 -21.109 -0.246 1 95.62 556 GLU B N 1
ATOM 8704 C CA . GLU B 1 556 ? 28.578 -19.953 0.503 1 95.62 556 GLU B CA 1
ATOM 8705 C C . GLU B 1 556 ? 29.781 -19.312 -0.188 1 95.62 556 GLU B C 1
ATOM 8707 O O . GLU B 1 556 ? 29.984 -18.094 -0.087 1 95.62 556 GLU B O 1
ATOM 8712 N N . GLU B 1 557 ? 30.469 -20.109 -0.943 1 94.56 557 GLU B N 1
ATOM 8713 C CA . GLU B 1 557 ? 31.672 -19.625 -1.628 1 94.56 557 GLU B CA 1
ATOM 8714 C C . GLU B 1 557 ? 31.297 -18.766 -2.844 1 94.56 557 GLU B C 1
ATOM 8716 O O . GLU B 1 557 ? 32.156 -18.094 -3.418 1 94.56 557 GLU B O 1
ATOM 8721 N N . ARG B 1 558 ? 30.047 -18.766 -3.164 1 96.5 558 ARG B N 1
ATOM 8722 C CA . ARG B 1 558 ? 29.609 -18.078 -4.371 1 96.5 558 ARG B CA 1
ATOM 8723 C C . ARG B 1 558 ? 29.062 -16.688 -4.035 1 96.5 558 ARG B C 1
ATOM 8725 O O . ARG B 1 558 ? 28.516 -16 -4.906 1 96.5 558 ARG B O 1
ATOM 8732 N N . PHE B 1 559 ? 29.203 -16.312 -2.756 1 96.5 559 PHE B N 1
ATOM 8733 C CA . PHE B 1 559 ? 28.859 -14.977 -2.301 1 96.5 559 PHE B CA 1
ATOM 8734 C C . PHE B 1 559 ? 30.109 -14.117 -2.113 1 96.5 559 PHE B C 1
ATOM 8736 O O . PHE B 1 559 ? 31.047 -14.531 -1.434 1 96.5 559 PHE B O 1
ATOM 8743 N N . PHE B 1 560 ? 30.062 -12.922 -2.738 1 94.94 560 PHE B N 1
ATOM 8744 C CA . PHE B 1 560 ? 31.281 -12.102 -2.719 1 94.94 560 PHE B CA 1
ATOM 8745 C C . PHE B 1 560 ? 30.984 -10.703 -2.193 1 94.94 560 PHE B C 1
ATOM 8747 O O . PHE B 1 560 ? 29.875 -10.188 -2.385 1 94.94 560 PHE B O 1
ATOM 8754 N N . ARG B 1 561 ? 31.891 -10.086 -1.62 1 87.44 561 ARG B N 1
ATOM 8755 C CA . ARG B 1 561 ? 31.766 -8.75 -1.047 1 87.44 561 ARG B CA 1
ATOM 8756 C C . ARG B 1 561 ? 31.859 -7.676 -2.127 1 87.44 561 ARG B C 1
ATOM 8758 O O . ARG B 1 561 ? 31.328 -6.574 -1.963 1 87.44 561 ARG B O 1
ATOM 8765 N N . GLU B 1 562 ? 32.594 -8.016 -3.176 1 89.12 562 GLU B N 1
ATOM 8766 C CA . GLU B 1 562 ? 32.75 -7.094 -4.301 1 89.12 562 GLU B CA 1
ATOM 8767 C C . GLU B 1 562 ? 32.531 -7.801 -5.629 1 89.12 562 GLU B C 1
ATOM 8769 O O . GLU B 1 562 ? 32.719 -9.016 -5.742 1 89.12 562 GLU B O 1
ATOM 8774 N N . ARG B 1 563 ? 32.188 -7.039 -6.633 1 92.62 563 ARG B N 1
ATOM 8775 C CA . ARG B 1 563 ? 31.953 -7.582 -7.965 1 92.62 563 ARG B CA 1
ATOM 8776 C C . ARG B 1 563 ? 33.219 -8.18 -8.547 1 92.62 563 ARG B C 1
ATOM 8778 O O . ARG B 1 563 ? 33.188 -9.219 -9.203 1 92.62 563 ARG B O 1
ATOM 8785 N N . LYS B 1 564 ? 34.344 -7.469 -8.242 1 90.44 564 LYS B N 1
ATOM 8786 C CA . LYS B 1 564 ? 35.625 -7.867 -8.82 1 90.44 564 LYS B CA 1
ATOM 8787 C C . LYS B 1 564 ? 36.031 -9.266 -8.352 1 90.44 564 LYS B C 1
ATOM 8789 O O . LYS B 1 564 ? 36.594 -10.047 -9.125 1 90.44 564 LYS B O 1
ATOM 8794 N N . PHE B 1 565 ? 35.719 -9.594 -7.164 1 93.38 565 PHE B N 1
ATOM 8795 C CA . PHE B 1 565 ? 36.062 -10.906 -6.621 1 93.38 565 PHE B CA 1
ATOM 8796 C C . PHE B 1 565 ? 35.25 -12.008 -7.266 1 93.38 565 PHE B C 1
ATOM 8798 O O . PHE B 1 565 ? 35.75 -13.102 -7.516 1 93.38 565 PHE B O 1
ATOM 8805 N N . ALA B 1 566 ? 33.969 -11.695 -7.566 1 95.94 566 ALA B N 1
ATOM 8806 C CA . ALA B 1 566 ? 33.125 -12.664 -8.234 1 95.94 566 ALA B CA 1
ATOM 8807 C C . ALA B 1 566 ? 33.594 -12.953 -9.648 1 95.94 566 ALA B C 1
ATOM 8809 O O . ALA B 1 566 ? 33.625 -14.109 -10.078 1 95.94 566 ALA B O 1
ATOM 8810 N N . ILE B 1 567 ? 34 -11.906 -10.32 1 96.06 567 ILE B N 1
ATOM 8811 C CA . ILE B 1 567 ? 34.469 -12.016 -11.703 1 96.06 567 ILE B CA 1
ATOM 8812 C C . ILE B 1 567 ? 35.781 -12.82 -11.742 1 96.06 567 ILE B C 1
ATOM 8814 O O . ILE B 1 567 ? 35.938 -13.703 -12.586 1 96.06 567 ILE B O 1
ATOM 8818 N N . GLN B 1 568 ? 36.656 -12.516 -10.82 1 95.31 568 GLN B N 1
ATOM 8819 C CA . GLN B 1 568 ? 37.938 -13.203 -10.75 1 95.31 568 GLN B CA 1
ATOM 8820 C C . GLN B 1 568 ? 37.75 -14.68 -10.406 1 95.31 568 GLN B C 1
ATOM 8822 O O . GLN B 1 568 ? 38.438 -15.547 -10.961 1 95.31 568 GLN B O 1
ATOM 8827 N N . TYR B 1 569 ? 36.906 -14.898 -9.508 1 96.31 569 TYR B N 1
ATOM 8828 C CA . TYR B 1 569 ? 36.594 -16.281 -9.133 1 96.31 569 TYR B CA 1
ATOM 8829 C C . TYR B 1 569 ? 36.062 -17.047 -10.32 1 96.31 569 TYR B C 1
ATOM 8831 O O . TYR B 1 569 ? 36.438 -18.203 -10.555 1 96.31 569 TYR B O 1
ATOM 8839 N N . ALA B 1 570 ? 35.156 -16.469 -11.055 1 96.81 570 ALA B N 1
ATOM 8840 C CA . ALA B 1 570 ? 34.594 -17.094 -12.242 1 96.81 570 ALA B CA 1
ATOM 8841 C C . ALA B 1 570 ? 35.688 -17.422 -13.266 1 96.81 570 ALA B C 1
ATOM 8843 O O . ALA B 1 570 ? 35.656 -18.484 -13.891 1 96.81 570 ALA B O 1
ATOM 8844 N N . LYS B 1 571 ? 36.594 -16.453 -13.383 1 96.25 571 LYS B N 1
ATOM 8845 C CA . LYS B 1 571 ? 37.688 -16.656 -14.32 1 96.25 571 LYS B CA 1
ATOM 8846 C C . LYS B 1 571 ? 38.594 -17.812 -13.891 1 96.25 571 LYS B C 1
ATOM 8848 O O . LYS B 1 571 ? 39.062 -18.578 -14.727 1 96.25 571 LYS B O 1
ATOM 8853 N N . GLU B 1 572 ? 38.812 -17.906 -12.664 1 95.94 572 GLU B N 1
ATOM 8854 C CA . GLU B 1 572 ? 39.625 -18.984 -12.133 1 95.94 572 GLU B CA 1
ATOM 8855 C C . GLU B 1 572 ? 38.969 -20.344 -12.344 1 95.94 572 GLU B C 1
ATOM 8857 O O . GLU B 1 572 ? 39.656 -21.328 -12.625 1 95.94 572 GLU B O 1
ATOM 8862 N N . GLN B 1 573 ? 37.719 -20.406 -12.203 1 95.12 573 GLN B N 1
ATOM 8863 C CA . GLN B 1 573 ? 36.969 -21.656 -12.297 1 95.12 573 GLN B CA 1
ATOM 8864 C C . GLN B 1 573 ? 36.75 -22.062 -13.75 1 95.12 573 GLN B C 1
ATOM 8866 O O . GLN B 1 573 ? 36.812 -23.25 -14.078 1 95.12 573 GLN B O 1
ATOM 8871 N N . LEU B 1 574 ? 36.531 -21.016 -14.656 1 95.88 574 LEU B N 1
ATOM 8872 C CA . LEU B 1 574 ? 36.094 -21.344 -16 1 95.88 574 LEU B CA 1
ATOM 8873 C C . LEU B 1 574 ? 37.188 -21.109 -17.031 1 95.88 574 LEU B C 1
ATOM 8875 O O . LEU B 1 574 ? 37.094 -21.547 -18.172 1 95.88 574 LEU B O 1
ATOM 8879 N N . GLY B 1 575 ? 38.188 -20.453 -16.609 1 93.81 575 GLY B N 1
ATOM 8880 C CA . GLY B 1 575 ? 39.344 -20.234 -17.469 1 93.81 575 GLY B CA 1
ATOM 8881 C C . GLY B 1 575 ? 39 -19.516 -18.75 1 93.81 575 GLY B C 1
ATOM 8882 O O . GLY B 1 575 ? 38.375 -18.469 -18.734 1 93.81 575 GLY B O 1
ATOM 8883 N N . ASP B 1 576 ? 39.438 -20.141 -19.859 1 92.25 576 ASP B N 1
ATOM 8884 C CA . ASP B 1 576 ? 39.312 -19.484 -21.156 1 92.25 576 ASP B CA 1
ATOM 8885 C C . ASP B 1 576 ? 37.906 -19.594 -21.719 1 92.25 576 ASP B C 1
ATOM 8887 O O . ASP B 1 576 ? 37.594 -19 -22.75 1 92.25 576 ASP B O 1
ATOM 8891 N N . ALA B 1 577 ? 37.094 -20.203 -20.984 1 94.31 577 ALA B N 1
ATOM 8892 C CA . ALA B 1 577 ? 35.688 -20.344 -21.422 1 94.31 577 ALA B CA 1
ATOM 8893 C C . ALA B 1 577 ? 34.969 -19.016 -21.312 1 94.31 577 ALA B C 1
ATOM 8895 O O . ALA B 1 577 ? 33.906 -18.828 -21.922 1 94.31 577 ALA B O 1
ATOM 8896 N N . ILE B 1 578 ? 35.5 -18.125 -20.469 1 94.81 578 ILE B N 1
ATOM 8897 C CA . ILE B 1 578 ? 34.844 -16.828 -20.328 1 94.81 578 ILE B CA 1
ATOM 8898 C C . ILE B 1 578 ? 35.812 -15.703 -20.656 1 94.81 578 ILE B C 1
ATOM 8900 O O . ILE B 1 578 ? 37 -15.82 -20.406 1 94.81 578 ILE B O 1
ATOM 8904 N N . ASP B 1 579 ? 35.312 -14.594 -21.234 1 95 579 ASP B N 1
ATOM 8905 C CA . ASP B 1 579 ? 36.062 -13.375 -21.547 1 95 579 ASP B CA 1
ATOM 8906 C C . ASP B 1 579 ? 35.688 -12.25 -20.594 1 95 579 ASP B C 1
ATOM 8908 O O . ASP B 1 579 ? 34.594 -11.672 -20.688 1 95 579 ASP B O 1
ATOM 8912 N N . ILE B 1 580 ? 36.594 -11.93 -19.719 1 94.56 580 ILE B N 1
ATOM 8913 C CA . ILE B 1 580 ? 36.281 -10.938 -18.703 1 94.56 580 ILE B CA 1
ATOM 8914 C C . ILE B 1 580 ? 36.844 -9.578 -19.094 1 94.56 580 ILE B C 1
ATOM 8916 O O . ILE B 1 580 ? 36.812 -8.633 -18.312 1 94.56 580 ILE B O 1
ATOM 8920 N N . GLU B 1 581 ? 37.406 -9.383 -20.25 1 92.19 581 GLU B N 1
ATOM 8921 C CA . GLU B 1 581 ? 38.094 -8.172 -20.688 1 92.19 581 GLU B CA 1
ATOM 8922 C C . GLU B 1 581 ? 37.188 -6.957 -20.609 1 92.19 581 GLU B C 1
ATOM 8924 O O . GLU B 1 581 ? 37.562 -5.91 -20.094 1 92.19 581 GLU B O 1
ATOM 8929 N N . PRO B 1 582 ? 35.969 -7.105 -21.062 1 92.5 582 PRO B N 1
ATOM 8930 C CA . PRO B 1 582 ? 35.094 -5.934 -21.031 1 92.5 582 PRO B CA 1
ATOM 8931 C C . PRO B 1 582 ? 34.75 -5.508 -19.594 1 92.5 582 PRO B C 1
ATOM 8933 O O . PRO B 1 582 ? 34.25 -4.395 -19.391 1 92.5 582 PRO B O 1
ATOM 8936 N N . LEU B 1 583 ? 34.938 -6.371 -18.594 1 94 583 LEU B N 1
ATOM 8937 C CA . LEU B 1 583 ? 34.594 -6.078 -17.203 1 94 583 LEU B CA 1
ATOM 8938 C C . LEU B 1 583 ? 35.812 -5.559 -16.453 1 94 583 LEU B C 1
ATOM 8940 O O . LEU B 1 583 ? 35.688 -4.98 -15.367 1 94 583 LEU B O 1
ATOM 8944 N N . GLN B 1 584 ? 36.969 -5.734 -17.047 1 90.38 584 GLN B N 1
ATOM 8945 C CA . GLN B 1 584 ? 38.219 -5.324 -16.406 1 90.38 584 GLN B CA 1
ATOM 8946 C C . GLN B 1 584 ? 38.719 -4 -16.969 1 90.38 584 GLN B C 1
ATOM 8948 O O . GLN B 1 584 ? 39.281 -3.174 -16.25 1 90.38 584 GLN B O 1
ATOM 8953 N N . HIS B 1 585 ? 38.531 -3.908 -18.297 1 88.38 585 HIS B N 1
ATOM 8954 C CA . HIS B 1 585 ? 39.031 -2.721 -18.969 1 88.38 585 HIS B CA 1
ATOM 8955 C C . HIS B 1 585 ? 37.938 -2.023 -19.766 1 88.38 585 HIS B C 1
ATOM 8957 O O . HIS B 1 585 ? 36.969 -2.668 -20.203 1 88.38 585 HIS B O 1
ATOM 8963 N N . PHE B 1 586 ? 38.188 -0.734 -19.844 1 86.44 586 PHE B N 1
ATOM 8964 C CA . PHE B 1 586 ? 37.281 0.052 -20.641 1 86.44 586 PHE B CA 1
ATOM 8965 C C . PHE B 1 586 ? 37.312 -0.383 -22.109 1 86.44 586 PHE B C 1
ATOM 8967 O O . PHE B 1 586 ? 38.375 -0.396 -22.719 1 86.44 586 PHE B O 1
ATOM 8974 N N . THR B 1 587 ? 36.25 -0.841 -22.609 1 84.44 587 THR B N 1
ATOM 8975 C CA . THR B 1 587 ? 36.094 -1.203 -24 1 84.44 587 THR B CA 1
ATOM 8976 C C . THR B 1 587 ? 34.812 -0.625 -24.578 1 84.44 587 THR B C 1
ATOM 8978 O O . THR B 1 587 ? 33.719 -1.087 -24.25 1 84.44 587 THR B O 1
ATOM 8981 N N . PRO B 1 588 ? 34.875 0.41 -25.438 1 83.38 588 PRO B N 1
ATOM 8982 C CA . PRO B 1 588 ? 33.656 0.973 -26.016 1 83.38 588 PRO B CA 1
ATOM 8983 C C . PRO B 1 588 ? 32.938 -0.025 -26.906 1 83.38 588 PRO B C 1
ATOM 8985 O O . PRO B 1 588 ? 33.562 -0.897 -27.516 1 83.38 588 PRO B O 1
ATOM 8988 N N . ALA B 1 589 ? 31.641 0.017 -26.828 1 80 589 ALA B N 1
ATOM 8989 C CA . ALA B 1 589 ? 30.828 -0.838 -27.703 1 80 589 ALA B CA 1
ATOM 8990 C C . ALA B 1 589 ? 31.031 -0.463 -29.172 1 80 589 ALA B C 1
ATOM 8992 O O . ALA B 1 589 ? 31.172 0.716 -29.5 1 80 589 ALA B O 1
ATOM 8993 N N . LYS B 1 590 ? 31.672 -1.291 -30.141 1 62 590 LYS B N 1
ATOM 8994 C CA . LYS B 1 590 ? 31.797 -0.886 -31.547 1 62 590 LYS B CA 1
ATOM 8995 C C . LYS B 1 590 ? 30.531 -0.173 -32.031 1 62 590 LYS B C 1
ATOM 8997 O O . LYS B 1 590 ? 29.422 -0.647 -31.797 1 62 590 LYS B O 1
ATOM 9002 N N . ALA B 1 591 ? 30.578 0.999 -32.5 1 41.69 591 ALA B N 1
ATOM 9003 C CA . ALA B 1 591 ? 29.531 1.69 -33.281 1 41.69 591 ALA B CA 1
ATOM 9004 C C . ALA B 1 591 ? 28.969 0.786 -34.375 1 41.69 591 ALA B C 1
ATOM 9006 O O . ALA B 1 591 ? 29.688 0.014 -35 1 41.69 591 ALA B O 1
#

Solvent-accessible surface area (backbone atoms only — not comparable to full-atom values): 56312 Å² total; per-residue (Å²): 107,66,67,54,50,55,53,38,59,64,47,47,66,58,52,73,49,41,40,65,80,50,56,70,53,50,75,41,64,67,52,40,52,28,8,46,53,8,6,52,56,35,31,50,45,45,56,60,49,15,24,30,26,19,43,56,28,72,40,63,38,62,36,17,50,37,16,34,18,61,18,14,26,41,22,22,42,26,17,42,43,38,48,59,31,45,18,58,32,65,68,57,18,43,52,48,24,39,70,42,37,71,49,52,72,71,63,52,54,68,70,55,51,49,38,51,40,5,33,41,7,29,48,20,6,51,53,31,28,51,31,17,64,67,63,44,42,63,63,52,22,61,62,32,50,37,33,51,48,13,35,44,32,31,48,26,51,53,54,39,58,64,29,47,31,45,27,31,46,39,96,64,62,62,79,80,38,80,36,48,67,58,37,52,51,51,51,63,71,44,54,84,62,47,34,64,72,29,28,50,50,12,50,48,34,40,49,48,38,52,48,27,53,72,77,38,62,89,51,62,37,67,38,52,39,50,52,50,47,19,52,49,25,55,74,67,40,35,56,80,75,68,36,61,46,67,39,88,53,84,75,46,77,69,55,85,42,78,54,79,69,96,66,56,70,67,61,47,50,52,50,49,54,50,19,52,52,49,37,44,53,35,43,47,50,27,51,53,47,32,50,57,52,26,49,75,66,65,48,78,70,43,63,27,38,31,27,34,3,48,7,50,12,10,32,46,8,9,30,27,58,7,33,55,52,28,43,33,64,68,48,18,50,50,19,44,74,49,46,35,71,38,30,59,11,37,40,42,18,12,51,50,42,47,49,36,34,61,69,44,40,76,75,46,25,42,27,39,49,17,41,34,31,29,53,49,36,61,60,32,60,72,55,51,63,64,62,63,44,56,44,18,36,42,38,27,55,70,40,24,50,26,13,52,49,8,20,52,37,21,50,68,40,18,61,48,45,65,59,9,50,50,49,14,43,53,48,46,52,49,54,51,51,58,57,61,28,64,48,55,73,36,49,44,14,19,34,88,86,69,46,73,37,50,14,79,85,68,46,31,27,74,41,57,17,38,45,40,35,37,40,48,38,58,36,29,35,45,25,33,59,50,50,52,48,51,50,53,46,53,49,62,74,30,84,62,43,39,33,39,35,41,33,33,66,30,30,67,47,56,36,39,38,23,52,51,49,51,51,53,48,49,51,34,34,49,73,70,60,23,46,72,34,40,16,28,64,40,67,74,47,46,51,25,27,53,61,54,41,47,35,67,71,74,33,64,85,39,55,28,80,38,63,67,57,47,53,51,49,50,40,70,75,50,40,86,72,41,54,60,57,27,63,74,36,62,36,71,37,82,130,109,69,67,56,50,55,54,38,59,64,46,48,66,58,52,74,48,42,39,64,81,49,58,69,54,50,76,39,63,68,52,42,50,28,9,46,52,8,6,50,57,38,31,49,45,45,56,60,49,15,23,32,28,19,42,56,29,71,39,62,39,64,36,17,50,38,17,36,17,60,18,15,25,42,22,23,43,26,17,42,44,37,49,59,31,44,19,59,32,64,69,57,17,43,52,49,23,40,70,42,37,71,50,52,70,71,62,52,55,68,70,55,51,49,39,51,39,5,34,41,8,28,48,20,7,50,51,31,27,50,31,17,63,66,64,42,42,62,63,51,21,62,62,33,50,37,33,52,49,14,35,44,32,32,48,26,51,52,54,40,59,66,30,47,31,46,26,30,46,40,99,65,62,62,79,81,39,81,37,48,67,58,37,53,50,52,50,63,70,44,54,85,63,46,33,65,72,30,29,50,49,13,50,48,34,40,49,48,40,52,47,28,54,73,76,38,63,91,50,63,36,66,38,50,39,51,52,51,48,18,52,48,27,56,75,66,38,34,56,80,74,68,37,61,49,67,40,87,52,82,75,46,77,69,55,86,42,80,55,78,69,95,67,56,69,67,61,46,50,54,50,50,54,50,19,50,50,50,37,45,52,35,43,48,50,27,52,54,46,34,50,59,52,25,48,74,68,65,48,77,71,43,62,26,38,30,26,34,2,49,8,51,10,11,33,45,8,8,31,27,59,6,32,53,51,28,42,33,64,70,47,18,50,49,19,43,72,50,46,34,69,38,29,58,11,38,40,42,18,13,51,50,42,46,49,36,34,62,70,46,41,75,76,46,25,43,28,40,48,16,42,35,31,30,53,49,37,62,60,32,59,72,57,50,63,63,62,65,46,56,45,18,37,42,37,27,54,69,38,24,50,28,12,52,50,8,22,52,38,21,50,67,38,17,60,47,45,66,57,9,51,51,50,14,42,52,48,46,52,49,53,51,51,61,58,60,28,63,48,56,72,36,50,44,13,19,33,89,86,70,46,72,37,49,15,79,85,67,48,30,26,75,41,59,16,37,45,40,35,40,40,48,38,60,37,29,36,45,25,34,60,50,52,50,47,52,50,54,47,54,49,61,73,31,83,63,44,39,34,39,34,41,34,33,66,29,29,66,46,58,36,38,39,23,52,49,48,51,51,51,47,49,52,34,34,50,74,71,62,26,46,71,35,39,18,28,64,39,67,73,45,46,51,23,27,55,61,55,41,49,34,66,72,74,35,65,85,38,55,28,81,38,63,67,57,47,54,51,50,48,41,71,76,49,41,86,72,40,55,60,57,27,63,74,36,61,35,71,38,84,127

Secondary structure (DSSP, 8-state):
-HHHHHHHHHHHHHHT-TTHHHHGGGGSHHHHHHHHHHHHHHHHHHHHHHHHHHHHTTS-HHHHHHTTSHHHHHHHHHSS-SS-EEE--HHHHHHHHHHHHHHHHTT--HHHHHHHHHHHHHHHHHHHHHHHHTT-GGGGGGS-HHHHHHHHHHHHHHHHHHHHHHHHT----GGG-SSHHHHHHHHHHHGGG--HHHHHHHHHHHHHHHHHHHH-TTS-HHHHHHHHHHHHHHHHTTTTTT--B------SPPPP--------HHHHHHHHHHHHHHHHHHHHHHHHHHHHHHHHHT----HHHHHHHHHHHHHHHHHTT----EEEHHHHHHHHHTT--STHHHHHHHHHHHHIIIIIGGGGTT-BHHHHHHHHHHHHHTT--SHHHHHHHHH-HHHHHHHHHHHHHHHHHTT-HHHHHHHHHHHHHHHHHHHHTS-EEEEEEE-TTSSEEEHHHHTB---SSEEEEEEES-B-HHHHHHHHHHHHHHHHT-TT--EEEEE-TT---B-HHHHHHHHHHHHHHHHTT-EEEEE---HHHHHHHHHHTHHHHH-GGGEESSHHHHHHHHHHHHGGGS--HHHHS--B---/-HHHHHHHHHHHHHHT-TTHHHHGGGGSHHHHHHHHHHHHHHHHHHHHHHHHHHHHTTS-HHHHHHTTSHHHHHHHHHSS-SS-EEE--HHHHHHHHHHHHHHHHTT--HHHHHHHHHHHHHHHHHHHHHHHHTT-GGGGGGS-HHHHHHHHHHHHHHHHHHHHHHHHT----GGG-SSHHHHHHHHHHHGGG--HHHHHHHHHHHHHHHHHHHH-TTS-HHHHHHHHHHHHHHHHTTTTTT--B------SPPPP--------HHHHHHHHHHHHHHHHHHHHHHHHHHHHHHHHHT----HHHHHHHHHHHHHHHHHTT----EEEHHHHHHHHHTT--STHHHHHHHHHHHHIIIIIGGGGTT-BHHHHHHHHHHHHHTT--SHHHHHHHHH-HHHHHHHHHHHHHHHHHTT-HHHHHHHHHHHHHHHHHHHHTS-EEEEEEE-TTSSEEEHHHHTB---SSEEEEEEES-B-HHHHHHHHHHHHHHHHT-TT--EEEEE-TT---B-HHHHHHHHHHHHHHHHTT-EEEEE---HHHHHHHHHHTHHHHH-GGGEESSHHHHHHHHHHHHGGGS--HHHHS--B---

Foldseek 3Di:
DVVLVVVLVVCVVVLAQLLVVCVVVCVDVVQVVLLLQLLVLLLLQQLLLLLLLCVLLVAASVLSLQLQFVLLLLLQRRAFFFQWGKGRDNLLSLLNSLLCLVVVVVVDDNVLSLLLQLVLLQLLLVVLQVCLSSVVLVVLVLFDPLLLQLLLQLSLVLSLLQLLCQLQVHPAGCSVDQASVVSNVVSVVCSVVGDPLSNVLLVQLLVQLVCCVVPPVVDSSLSVSQLVSLVVLVVVVSVVSVFAASAADDADFFDFAASDDDDDPVSVVSSNLSSVLSSSSQLNVRVVLSVVVCVVVVGDHDSSSSSNSQSVSSSSSSRRSHGHMHTDNVSSVSSVVSPNDGNVSSNSNSVVSNVCRNPVRVSRRSRTSSSSSSVSSVSSVVSNDCVVLVVLCVVPVLSNVLNNQLNVQCNGNPPNNSRSSVVSSVSVVVVVLVVQQAFDKAWWWAAPVGDTDRCVVQQFDDWLAETEIETAHAFEDSNLVVVLVVVVVVCVVRLLYAEYEYECQNHPDHDPNRLVSVLVVLVVCVVSNHQYAYEQDDPVRVVVCVVVVVCVSNDVVRYYDHPVVNLVVCCVVCPPSTDCDRRRDTDGNDD/DVVLVVVLVVCVVVLAQLLVVCVVVCVDVVQVVLLLQLLVLLLLQQLLQLLLLCVLLVAASVLSLQLQFVLLLLLQRRAFFFLWGKGRDNLLSLLNSLLCLVVVVVVDDNVLSLLLQLVLLQLLLVLLQVCLSSVVLVVLVLFDPLLLQLLLQLSLVLSLLQLLCQLQVHPAGCSVDQASVVSNVVSVVCSVVGDPLSNVLLVQLLVQLVCCVVPPVVDSSLSVSQLVSLVVLVVVVSVVSVFAASAADDADHFDFAQSDDDDDPVSVVSSNLSSNLSSSSQLNVRVVLSVVVCVVVVGDHDSSSSSNSQSVSSSSSSRRSHGHMHTDNVSSVSSVVSPNDGNVSSNSNSVVSNVCRHPVRVSRRSRTSSSSSSVSSVSSVVSNDCVVLVVLCVVPVLSNVLNNQLNVQCNGNPPNNSRSSVVSSVSVVVVVLVVQQAFDKAWWWAAQVGDTDRCVVQQFDDWLAETEIETAHAFEDSNLVVVLVVVVVVCVVRLLHAEYEYECQNHPDHDPNRLVSVLVVLVVCVVSNHQYAYEQDDPVRVVVCVVVVVCVSNDVVRYYDHPVVNLVVCCVVCPPSTDCDRRRDTDGNDD

Sequence (1182 aa):
MGNWFVSLLGDWKERFTPYRSWLGELKNPEVLKADAMAGLTVALVLIPQSMAYAQLAGLPAYIGLYASFLPVMVAAIFGSSRQLGTGPVAVVSLMSAAAMQPFALQGLPIEAIVVYSALLALMIGIFQLSLGLLRLGILVDFLSHPVVVGFTNAGALIIATSQVPKIFGLNIKADQFDHSYEFWWATIAALPDTKVTTFVIGAFALTTLMVLKKYAPRLPGVLITVVLTTVLSWAVDYKGMGGSVIGTIPEGLPTFSLPFIEMDVKTFMSLATTAVVIGLIGFVEAISIAKAMASQTRQRLSANQELVGQGLSNITSGVFGGYAVSGSFSRSAVNFAAGAVTGFSSVVTGLLVALTLLFLTPLLYHLPQATLAAVIIMAVVNLVKIAPIKHAWKVEPHDGVVAVVTFFATLAFAPHLDKGILLGVVLSLGLFLYRTMSPNLVEVARHEDGSMRDAQAHGLKTSDSIAVYRFDGDLYFANTGYLEGKLLNNVAQKPNLKALVLDMESIDQIDSTGEEMLEKLADRLKFAGIEFYIARVKLRVYQAFQRSGLAQHIGEERFFRERKFAIQYAKEQLGDAIDIEPLQHFTPAKAMGNWFVSLLGDWKERFTPYRSWLGELKNPEVLKADAMAGLTVALVLIPQSMAYAQLAGLPAYIGLYASFLPVMVAAIFGSSRQLGTGPVAVVSLMSAAAMQPFALQGLPIEAIVVYSALLALMIGIFQLSLGLLRLGILVDFLSHPVVVGFTNAGALIIATSQVPKIFGLNIKADQFDHSYEFWWATIAALPDTKVTTFVIGAFALTTLMVLKKYAPRLPGVLITVVLTTVLSWAVDYKGMGGSVIGTIPEGLPTFSLPFIEMDVKTFMSLATTAVVIGLIGFVEAISIAKAMASQTRQRLSANQELVGQGLSNITSGVFGGYAVSGSFSRSAVNFAAGAVTGFSSVVTGLLVALTLLFLTPLLYHLPQATLAAVIIMAVVNLVKIAPIKHAWKVEPHDGVVAVVTFFATLAFAPHLDKGILLGVVLSLGLFLYRTMSPNLVEVARHEDGSMRDAQAHGLKTSDSIAVYRFDGDLYFANTGYLEGKLLNNVAQKPNLKALVLDMESIDQIDSTGEEMLEKLADRLKFAGIEFYIARVKLRVYQAFQRSGLAQHIGEERFFRERKFAIQYAKEQLGDAIDIEPLQHFTPAKA

Organism: NCBI:txid111769